Protein 1D8H (pdb70)

Structure (mmCIF, N/CA/C/O backbone):
data_1D8H
#
_entry.id   1D8H
#
_cell.length_a   116.436
_cell.length_b   118.723
_cell.length_c   85.138
_cell.angle_alpha   90.00
_cell.angle_beta   108.06
_cell.angle_gamma   90.00
#
_symmetry.space_group_name_H-M   'C 1 2 1'
#
loop_
_entity.id
_entity.type
_entity.pdbx_description
1 polymer 'mRNA TRIPHOSPHATASE CET1'
2 non-polymer 'MANGANESE (II) ION'
3 non-polymer 'SULFATE ION'
4 water water
#
loop_
_atom_site.group_PDB
_atom_site.id
_atom_site.type_symbol
_atom_site.label_atom_id
_atom_site.label_alt_id
_atom_site.label_comp_id
_atom_site.label_asym_id
_atom_site.label_entity_id
_atom_site.label_seq_id
_atom_site.pdbx_PDB_ins_code
_atom_site.Cartn_x
_atom_site.Cartn_y
_atom_site.Cartn_z
_atom_site.occupancy
_atom_site.B_iso_or_equiv
_atom_site.auth_seq_id
_atom_site.auth_comp_id
_atom_site.auth_asym_id
_atom_site.auth_atom_id
_atom_site.pdbx_PDB_model_num
ATOM 1 N N . HIS A 1 1 ? 30.996 69.619 62.395 1.00 40.51 239 HIS A N 1
ATOM 2 C CA . HIS A 1 1 ? 29.655 68.987 62.648 1.00 42.77 239 HIS A CA 1
ATOM 3 C C . HIS A 1 1 ? 29.726 67.514 63.037 1.00 42.39 239 HIS A C 1
ATOM 4 O O . HIS A 1 1 ? 28.881 66.959 63.789 1.00 42.42 239 HIS A O 1
ATOM 11 N N . MET A 1 2 ? 30.824 66.880 62.660 1.00 42.84 240 MET A N 1
ATOM 12 C CA . MET A 1 2 ? 31.018 65.428 63.032 1.00 46.19 240 MET A CA 1
ATOM 13 C C . MET A 1 2 ? 31.637 65.293 64.386 1.00 44.79 240 MET A C 1
ATOM 14 O O . MET A 1 2 ? 31.434 64.270 65.098 1.00 44.39 240 MET A O 1
ATOM 19 N N . TYR A 1 3 ? 32.479 66.191 64.889 1.00 44.06 241 TYR A N 1
ATOM 20 C CA . TYR A 1 3 ? 32.982 65.870 66.242 1.00 44.47 241 TYR A CA 1
ATOM 21 C C . TYR A 1 3 ? 32.348 66.665 67.310 1.00 40.49 241 TYR A C 1
ATOM 22 O O . TYR A 1 3 ? 32.556 66.299 68.460 1.00 39.82 241 TYR A O 1
ATOM 31 N N . ARG A 1 4 ? 31.716 67.776 67.023 1.00 36.70 242 ARG A N 1
ATOM 32 C CA . ARG A 1 4 ? 31.005 68.577 68.038 1.00 35.53 242 ARG A CA 1
ATOM 33 C C . ARG A 1 4 ? 29.465 68.656 67.954 1.00 33.37 242 ARG A C 1
ATOM 34 O O . ARG A 1 4 ? 28.921 68.383 66.846 1.00 28.31 242 ARG A O 1
ATOM 42 N N . ASN A 1 5 ? 28.760 69.087 69.001 1.00 29.67 243 ASN A N 1
ATOM 43 C CA . ASN A 1 5 ? 27.401 69.396 69.036 1.00 24.94 243 ASN A CA 1
ATOM 44 C C . ASN A 1 5 ? 27.165 70.807 69.616 1.00 28.53 243 ASN A C 1
ATOM 45 O O . ASN A 1 5 ? 27.722 71.110 70.707 1.00 26.96 243 ASN A O 1
ATOM 50 N N . VAL A 1 6 ? 26.324 71.613 69.000 1.00 26.97 244 VAL A N 1
ATOM 51 C CA . VAL A 1 6 ? 26.016 73.020 69.156 1.00 24.05 244 VAL A CA 1
ATOM 52 C C . VAL A 1 6 ? 24.487 73.220 69.158 1.00 28.88 244 VAL A C 1
ATOM 53 O O . VAL A 1 6 ? 23.760 72.623 68.394 1.00 27.90 244 VAL A O 1
ATOM 57 N N . PRO A 1 7 ? 23.905 73.825 70.175 1.00 28.86 245 PRO A N 1
ATOM 58 C CA . PRO A 1 7 ? 22.487 74.024 70.329 1.00 25.61 245 PRO A CA 1
ATOM 59 C C . PRO A 1 7 ? 21.986 74.789 69.082 1.00 26.25 245 PRO A C 1
ATOM 60 O O . PRO A 1 7 ? 22.716 75.515 68.467 1.00 22.09 245 PRO A O 1
ATOM 64 N N . ILE A 1 8 ? 20.745 74.462 68.650 1.00 25.77 246 ILE A N 1
ATOM 65 C CA . ILE A 1 8 ? 20.205 75.220 67.478 1.00 20.37 246 ILE A CA 1
ATOM 66 C C . ILE A 1 8 ? 20.273 76.709 67.497 1.00 17.41 246 ILE A C 1
ATOM 67 O O . ILE A 1 8 ? 20.677 77.271 66.456 1.00 18.86 246 ILE A O 1
ATOM 72 N N . TRP A 1 9 ? 19.887 77.392 68.556 1.00 21.41 247 TRP A N 1
ATOM 73 C CA . TRP A 1 9 ? 19.980 78.840 68.608 1.00 25.03 247 TRP A CA 1
ATOM 74 C C . TRP A 1 9 ? 21.430 79.400 68.547 1.00 27.12 247 TRP A C 1
ATOM 75 O O . TRP A 1 9 ? 21.532 80.605 68.181 1.00 28.88 247 TRP A O 1
ATOM 86 N N . ALA A 1 10 ? 22.452 78.607 68.618 1.00 24.31 248 ALA A N 1
ATOM 87 C CA . ALA A 1 10 ? 23.826 79.075 68.619 1.00 28.00 248 ALA A CA 1
ATOM 88 C C . ALA A 1 10 ? 24.545 78.628 67.361 1.00 26.39 248 ALA A C 1
ATOM 89 O O . ALA A 1 10 ? 25.718 79.012 67.124 1.00 21.06 248 ALA A O 1
ATOM 91 N N . GLN A 1 11 ? 23.860 77.871 66.513 1.00 19.87 249 GLN A N 1
ATOM 92 C CA . GLN A 1 11 ? 24.630 77.324 65.293 1.00 20.60 249 GLN A CA 1
ATOM 93 C C . GLN A 1 11 ? 24.834 78.395 64.310 1.00 25.00 249 GLN A C 1
ATOM 94 O O . GLN A 1 11 ? 23.987 79.303 64.224 1.00 27.24 249 GLN A O 1
ATOM 100 N N . LYS A 1 12 ? 25.948 78.416 63.614 1.00 31.35 250 LYS A N 1
ATOM 101 C CA . LYS A 1 12 ? 26.378 79.414 62.669 1.00 43.28 250 LYS A CA 1
ATOM 102 C C . LYS A 1 12 ? 26.866 78.743 61.392 1.00 47.18 250 LYS A C 1
ATOM 103 O O . LYS A 1 12 ? 26.600 79.343 60.375 1.00 48.48 250 LYS A O 1
ATOM 109 N N . TRP A 1 13 ? 27.579 77.612 61.296 1.00 53.90 251 TRP A N 1
ATOM 110 C CA . TRP A 1 13 ? 27.710 77.208 59.905 1.00 63.38 251 TRP A CA 1
ATOM 111 C C . TRP A 1 13 ? 26.435 76.366 59.564 1.00 65.48 251 TRP A C 1
ATOM 112 O O . TRP A 1 13 ? 26.172 75.409 60.273 1.00 67.32 251 TRP A O 1
ATOM 123 N N . LYS A 1 14 ? 25.967 76.712 58.402 1.00 64.71 252 LYS A N 1
ATOM 124 C CA . LYS A 1 14 ? 24.999 75.968 57.629 1.00 63.76 252 LYS A CA 1
ATOM 125 C C . LYS A 1 14 ? 25.779 75.752 56.332 1.00 57.83 252 LYS A C 1
ATOM 126 O O . LYS A 1 14 ? 25.980 76.603 55.520 1.00 55.83 252 LYS A O 1
ATOM 132 N N . PRO A 1 15 ? 26.495 74.661 56.280 1.00 55.65 253 PRO A N 1
ATOM 133 C CA . PRO A 1 15 ? 27.216 74.368 55.061 1.00 53.10 253 PRO A CA 1
ATOM 134 C C . PRO A 1 15 ? 26.055 74.273 54.040 1.00 48.21 253 PRO A C 1
ATOM 135 O O . PRO A 1 15 ? 24.942 73.938 54.344 1.00 44.30 253 PRO A O 1
ATOM 139 N N . THR A 1 16 ? 26.317 74.644 52.827 1.00 43.26 254 THR A N 1
ATOM 140 C CA . THR A 1 16 ? 25.400 74.746 51.744 1.00 43.42 254 THR A CA 1
ATOM 141 C C . THR A 1 16 ? 24.963 73.404 51.184 1.00 40.62 254 THR A C 1
ATOM 142 O O . THR A 1 16 ? 25.805 72.494 50.999 1.00 37.95 254 THR A O 1
ATOM 146 N N . ILE A 1 17 ? 23.647 73.248 51.069 1.00 37.13 255 ILE A N 1
ATOM 147 C CA . ILE A 1 17 ? 23.148 71.956 50.580 1.00 41.77 255 ILE A CA 1
ATOM 148 C C . ILE A 1 17 ? 22.816 72.193 49.127 1.00 44.96 255 ILE A C 1
ATOM 149 O O . ILE A 1 17 ? 22.034 73.105 48.883 1.00 45.69 255 ILE A O 1
ATOM 154 N N . LYS A 1 18 ? 23.601 71.719 48.201 1.00 50.09 256 LYS A N 1
ATOM 155 C CA . LYS A 1 18 ? 23.467 71.943 46.779 1.00 52.61 256 LYS A CA 1
ATOM 156 C C . LYS A 1 18 ? 22.175 71.510 46.079 1.00 51.56 256 LYS A C 1
ATOM 157 O O . LYS A 1 18 ? 21.742 70.345 46.125 1.00 48.08 256 LYS A O 1
ATOM 163 N N . ALA A 1 19 ? 21.793 72.343 45.118 1.00 51.74 257 ALA A N 1
ATOM 164 C CA . ALA A 1 19 ? 20.613 71.964 44.288 1.00 52.82 257 ALA A CA 1
ATOM 165 C C . ALA A 1 19 ? 20.991 70.964 43.233 1.00 53.30 257 ALA A C 1
ATOM 166 O O . ALA A 1 19 ? 22.158 71.007 42.813 1.00 49.91 257 ALA A O 1
ATOM 168 N N . LEU A 1 20 ? 20.086 70.078 42.777 1.00 58.38 258 LEU A N 1
ATOM 169 C CA . LEU A 1 20 ? 20.491 69.210 41.678 1.00 61.85 258 LEU A CA 1
ATOM 170 C C . LEU A 1 20 ? 20.831 70.084 40.467 1.00 63.08 258 LEU A C 1
ATOM 171 O O . LEU A 1 20 ? 20.291 71.102 40.171 1.00 58.06 258 LEU A O 1
ATOM 176 N N . GLN A 1 21 ? 21.844 69.636 39.788 1.00 70.28 259 GLN A N 1
ATOM 177 C CA . GLN A 1 21 ? 22.423 70.181 38.580 1.00 77.09 259 GLN A CA 1
ATOM 178 C C . GLN A 1 21 ? 21.697 69.522 37.418 1.00 80.97 259 GLN A C 1
ATOM 179 O O . GLN A 1 21 ? 21.120 68.460 37.631 1.00 79.02 259 GLN A O 1
ATOM 185 N N . SER A 1 22 ? 21.585 70.175 36.270 1.00 88.03 260 SER A N 1
ATOM 186 C CA . SER A 1 22 ? 20.926 69.541 35.115 1.00 95.11 260 SER A CA 1
ATOM 187 C C . SER A 1 22 ? 21.854 68.417 34.662 1.00 100.31 260 SER A C 1
ATOM 188 O O . SER A 1 22 ? 22.803 68.638 33.914 1.00 100.67 260 SER A O 1
ATOM 191 N N . ILE A 1 23 ? 21.586 67.232 35.186 1.00 106.00 261 ILE A N 1
ATOM 192 C CA . ILE A 1 23 ? 22.354 66.029 34.950 1.00 110.79 261 ILE A CA 1
ATOM 193 C C . ILE A 1 23 ? 22.176 65.540 33.520 1.00 114.48 261 ILE A C 1
ATOM 194 O O . ILE A 1 23 ? 21.440 66.122 32.717 1.00 116.45 261 ILE A O 1
ATOM 199 N N . ASN A 1 24 ? 22.691 64.354 33.242 1.00 117.39 262 ASN A N 1
ATOM 200 C CA . ASN A 1 24 ? 22.643 63.546 32.045 1.00 119.30 262 ASN A CA 1
ATOM 201 C C . ASN A 1 24 ? 21.288 62.954 31.651 1.00 120.47 262 ASN A C 1
ATOM 202 O O . ASN A 1 24 ? 21.203 61.939 30.924 1.00 121.18 262 ASN A O 1
ATOM 204 N N . VAL A 1 25 ? 20.155 63.524 32.087 1.00 120.83 263 VAL A N 1
ATOM 205 C CA . VAL A 1 25 ? 18.839 62.986 31.770 1.00 120.82 263 VAL A CA 1
ATOM 206 C C . VAL A 1 25 ? 18.183 63.575 30.530 1.00 120.90 263 VAL A C 1
ATOM 207 O O . VAL A 1 25 ? 17.810 64.723 30.540 1.00 121.76 263 VAL A O 1
ATOM 209 N N . LYS A 1 26 ? 18.099 62.767 29.492 1.00 120.61 264 LYS A N 1
ATOM 210 C CA . LYS A 1 26 ? 17.684 63.129 28.147 1.00 120.03 264 LYS A CA 1
ATOM 211 C C . LYS A 1 26 ? 17.869 64.603 27.849 1.00 118.74 264 LYS A C 1
ATOM 212 O O . LYS A 1 26 ? 16.943 65.296 28.292 1.00 119.10 264 LYS A O 1
ATOM 218 N N . ASP A 1 27 ? 18.910 65.077 27.162 1.00 117.03 265 ASP A N 1
ATOM 219 C CA . ASP A 1 27 ? 19.072 66.509 26.858 1.00 114.98 265 ASP A CA 1
ATOM 220 C C . ASP A 1 27 ? 17.629 67.051 26.761 1.00 111.73 265 ASP A C 1
ATOM 221 O O . ASP A 1 27 ? 16.830 66.782 25.859 1.00 112.53 265 ASP A O 1
ATOM 226 N N . LEU A 1 28 ? 17.287 67.696 27.862 1.00 105.49 266 LEU A N 1
ATOM 227 C CA . LEU A 1 28 ? 15.928 68.179 28.055 1.00 98.72 266 LEU A CA 1
ATOM 228 C C . LEU A 1 28 ? 15.452 69.050 26.934 1.00 93.14 266 LEU A C 1
ATOM 229 O O . LEU A 1 28 ? 16.240 69.831 26.407 1.00 94.12 266 LEU A O 1
ATOM 234 N N . LYS A 1 29 ? 14.141 68.975 26.704 1.00 85.32 267 LYS A N 1
ATOM 235 C CA . LYS A 1 29 ? 13.527 69.819 25.692 1.00 76.96 267 LYS A CA 1
ATOM 236 C C . LYS A 1 29 ? 13.504 71.250 26.221 1.00 69.12 267 LYS A C 1
ATOM 237 O O . LYS A 1 29 ? 13.416 72.203 25.447 1.00 70.35 267 LYS A O 1
ATOM 243 N N . ILE A 1 30 ? 13.547 71.422 27.525 1.00 57.05 268 ILE A N 1
ATOM 244 C CA . ILE A 1 30 ? 13.551 72.763 28.109 1.00 47.33 268 ILE A CA 1
ATOM 245 C C . ILE A 1 30 ? 14.559 72.703 29.287 1.00 44.02 268 ILE A C 1
ATOM 246 O O . ILE A 1 30 ? 14.781 71.686 29.975 1.00 40.41 268 ILE A O 1
ATOM 251 N N . ASP A 1 31 ? 15.303 73.788 29.389 1.00 40.84 269 ASP A N 1
ATOM 252 C CA . ASP A 1 31 ? 16.215 74.008 30.455 1.00 39.44 269 ASP A CA 1
ATOM 253 C C . ASP A 1 31 ? 15.305 74.035 31.660 1.00 36.49 269 ASP A C 1
ATOM 254 O O . ASP A 1 31 ? 14.418 74.873 31.668 1.00 35.84 269 ASP A O 1
ATOM 259 N N . PRO A 1 32 ? 15.785 73.482 32.779 1.00 36.67 270 PRO A N 1
ATOM 260 C CA . PRO A 1 32 ? 15.110 73.607 34.035 1.00 34.55 270 PRO A CA 1
ATOM 261 C C . PRO A 1 32 ? 15.134 74.974 34.692 1.00 31.42 270 PRO A C 1
ATOM 262 O O . PRO A 1 32 ? 14.161 75.314 35.461 1.00 31.54 270 PRO A O 1
ATOM 266 N N . SER A 1 33 ? 16.007 75.863 34.463 1.00 27.76 271 SER A N 1
ATOM 267 C CA . SER A 1 33 ? 16.212 77.183 34.927 1.00 30.25 271 SER A CA 1
ATOM 268 C C . SER A 1 33 ? 17.220 77.937 34.043 1.00 29.01 271 SER A C 1
ATOM 269 O O . SER A 1 33 ? 17.861 77.350 33.173 1.00 27.44 271 SER A O 1
ATOM 272 N N . PHE A 1 34 ? 17.329 79.221 34.291 1.00 33.82 272 PHE A N 1
ATOM 273 C CA . PHE A 1 34 ? 18.333 80.041 33.602 1.00 40.34 272 PHE A CA 1
ATOM 274 C C . PHE A 1 34 ? 19.739 79.876 34.213 1.00 43.04 272 PHE A C 1
ATOM 275 O O . PHE A 1 34 ? 20.717 80.363 33.643 1.00 42.91 272 PHE A O 1
ATOM 283 N N . LEU A 1 35 ? 19.857 79.170 35.337 1.00 42.57 273 LEU A N 1
ATOM 284 C CA . LEU A 1 35 ? 21.144 78.790 35.930 1.00 41.60 273 LEU A CA 1
ATOM 285 C C . LEU A 1 35 ? 21.414 77.364 35.514 1.00 42.87 273 LEU A C 1
ATOM 286 O O . LEU A 1 35 ? 22.376 76.772 36.019 1.00 46.13 273 LEU A O 1
ATOM 291 N N . ASN A 1 36 ? 20.497 76.678 34.843 1.00 45.13 274 ASN A N 1
ATOM 292 C CA . ASN A 1 36 ? 20.574 75.234 34.724 1.00 51.19 274 ASN A CA 1
ATOM 293 C C . ASN A 1 36 ? 20.863 74.483 36.041 1.00 51.78 274 ASN A C 1
ATOM 294 O O . ASN A 1 36 ? 21.756 73.628 36.253 1.00 53.29 274 ASN A O 1
ATOM 299 N N . ILE A 1 37 ? 20.099 74.682 37.095 1.00 49.77 275 ILE A N 1
ATOM 300 C CA . ILE A 1 37 ? 20.082 73.954 38.328 1.00 45.41 275 ILE A CA 1
ATOM 301 C C . ILE A 1 37 ? 18.597 73.639 38.644 1.00 41.78 275 ILE A C 1
ATOM 302 O O . ILE A 1 37 ? 17.853 74.569 38.191 1.00 40.77 275 ILE A O 1
ATOM 307 N N . ILE A 1 38 ? 18.265 72.707 39.474 1.00 35.73 276 ILE A N 1
ATOM 308 C CA . ILE A 1 38 ? 16.857 72.646 39.817 1.00 35.63 276 ILE A CA 1
ATOM 309 C C . ILE A 1 38 ? 16.954 73.201 41.230 1.00 29.94 276 ILE A C 1
ATOM 310 O O . ILE A 1 38 ? 17.223 72.337 41.997 1.00 30.88 276 ILE A O 1
ATOM 315 N N . PRO A 1 39 ? 16.349 74.282 41.616 1.00 31.46 277 PRO A N 1
ATOM 316 C CA . PRO A 1 39 ? 16.251 74.647 43.015 1.00 29.23 277 PRO A CA 1
ATOM 317 C C . PRO A 1 39 ? 15.380 73.679 43.838 1.00 31.99 277 PRO A C 1
ATOM 318 O O . PRO A 1 39 ? 14.452 73.109 43.303 1.00 27.74 277 PRO A O 1
ATOM 322 N N . ASP A 1 40 ? 15.766 73.345 45.085 1.00 27.87 278 ASP A N 1
ATOM 323 C CA . ASP A 1 40 ? 15.008 72.515 45.969 1.00 25.00 278 ASP A CA 1
ATOM 324 C C . ASP A 1 40 ? 13.697 73.282 46.223 1.00 24.82 278 ASP A C 1
ATOM 325 O O . ASP A 1 40 ? 13.936 74.515 46.331 1.00 25.67 278 ASP A O 1
ATOM 330 N N . ASP A 1 41 ? 12.553 72.691 46.390 1.00 20.40 279 ASP A N 1
ATOM 331 C CA . ASP A 1 41 ? 11.445 73.515 46.771 1.00 24.68 279 ASP A CA 1
ATOM 332 C C . ASP A 1 41 ? 11.581 73.905 48.265 1.00 24.21 279 ASP A C 1
ATOM 333 O O . ASP A 1 41 ? 12.410 73.281 48.983 1.00 24.44 279 ASP A O 1
ATOM 338 N N . ASP A 1 42 ? 10.800 74.748 48.782 1.00 22.40 280 ASP A N 1
ATOM 339 C CA . ASP A 1 42 ? 11.016 75.326 50.124 1.00 25.10 280 ASP A CA 1
ATOM 340 C C . ASP A 1 42 ? 10.970 74.287 51.176 1.00 22.95 280 ASP A C 1
ATOM 341 O O . ASP A 1 42 ? 11.456 74.435 52.383 1.00 25.26 280 ASP A O 1
ATOM 346 N N . LEU A 1 43 ? 9.796 73.570 51.018 1.00 19.19 281 LEU A N 1
ATOM 347 C CA . LEU A 1 43 ? 9.536 72.572 52.066 1.00 20.39 281 LEU A CA 1
ATOM 348 C C . LEU A 1 43 ? 10.736 71.579 52.135 1.00 19.05 281 LEU A C 1
ATOM 349 O O . LEU A 1 43 ? 11.209 71.187 53.154 1.00 16.30 281 LEU A O 1
ATOM 354 N N . THR A 1 44 ? 11.404 71.116 51.097 1.00 18.90 282 THR A N 1
ATOM 355 C CA . THR A 1 44 ? 12.436 70.220 51.098 1.00 20.01 282 THR A CA 1
ATOM 356 C C . THR A 1 44 ? 13.690 70.893 51.766 1.00 24.56 282 THR A C 1
ATOM 357 O O . THR A 1 44 ? 14.281 70.327 52.725 1.00 20.02 282 THR A O 1
ATOM 361 N N . LYS A 1 45 ? 14.054 72.152 51.449 1.00 21.98 283 LYS A N 1
ATOM 362 C CA . LYS A 1 45 ? 15.102 72.886 52.063 1.00 23.36 283 LYS A CA 1
ATOM 363 C C . LYS A 1 45 ? 14.722 73.027 53.582 1.00 23.30 283 LYS A C 1
ATOM 364 O O . LYS A 1 45 ? 15.759 72.919 54.277 1.00 18.15 283 LYS A O 1
ATOM 370 N N . SER A 1 46 ? 13.505 73.202 54.008 1.00 17.45 284 SER A N 1
ATOM 371 C CA . SER A 1 46 ? 13.078 73.380 55.328 1.00 18.80 284 SER A CA 1
ATOM 372 C C . SER A 1 46 ? 13.452 72.081 56.136 1.00 24.01 284 SER A C 1
ATOM 373 O O . SER A 1 46 ? 14.161 72.103 57.143 1.00 17.68 284 SER A O 1
ATOM 376 N N . VAL A 1 47 ? 13.132 70.940 55.525 1.00 21.56 285 VAL A N 1
ATOM 377 C CA . VAL A 1 47 ? 13.416 69.641 56.095 1.00 20.60 285 VAL A CA 1
ATOM 378 C C . VAL A 1 47 ? 14.977 69.359 56.178 1.00 15.29 285 VAL A C 1
ATOM 379 O O . VAL A 1 47 ? 15.223 68.919 57.268 1.00 15.66 285 VAL A O 1
ATOM 383 N N . GLN A 1 48 ? 15.707 69.646 55.215 1.00 17.42 286 GLN A N 1
ATOM 384 C CA . GLN A 1 48 ? 17.078 69.565 54.948 1.00 23.29 286 GLN A CA 1
ATOM 385 C C . GLN A 1 48 ? 17.880 70.455 56.027 1.00 25.09 286 GLN A C 1
ATOM 386 O O . GLN A 1 48 ? 18.517 69.720 56.787 1.00 22.33 286 GLN A O 1
ATOM 392 N N . ASP A 1 49 ? 17.308 71.530 56.558 1.00 25.49 287 ASP A N 1
ATOM 393 C CA . ASP A 1 49 ? 17.823 72.517 57.464 1.00 25.77 287 ASP A CA 1
ATOM 394 C C . ASP A 1 49 ? 17.436 72.162 58.893 1.00 23.94 287 ASP A C 1
ATOM 395 O O . ASP A 1 49 ? 18.402 72.203 59.748 1.00 21.82 287 ASP A O 1
ATOM 400 N N . TRP A 1 50 ? 16.289 71.613 59.148 1.00 16.71 288 TRP A N 1
ATOM 401 C CA . TRP A 1 50 ? 15.793 71.203 60.374 1.00 19.18 288 TRP A CA 1
ATOM 402 C C . TRP A 1 50 ? 16.482 69.903 60.879 1.00 19.68 288 TRP A C 1
ATOM 403 O O . TRP A 1 50 ? 16.900 69.778 62.081 1.00 18.43 288 TRP A O 1
ATOM 414 N N . VAL A 1 51 ? 16.734 68.989 60.015 1.00 15.23 289 VAL A N 1
ATOM 415 C CA . VAL A 1 51 ? 17.293 67.679 60.257 1.00 18.47 289 VAL A CA 1
ATOM 416 C C . VAL A 1 51 ? 18.827 67.934 60.628 1.00 21.20 289 VAL A C 1
ATOM 417 O O . VAL A 1 51 ? 19.193 67.500 61.624 1.00 18.35 289 VAL A O 1
ATOM 421 N N . TYR A 1 52 ? 19.539 68.617 59.836 1.00 19.40 290 TYR A N 1
ATOM 422 C CA . TYR A 1 52 ? 20.841 69.109 59.997 1.00 25.36 290 TYR A CA 1
ATOM 423 C C . TYR A 1 52 ? 21.004 69.936 61.324 1.00 23.45 290 TYR A C 1
ATOM 424 O O . TYR A 1 52 ? 21.777 69.456 62.100 1.00 19.96 290 TYR A O 1
ATOM 433 N N . ALA A 1 53 ? 20.085 70.790 61.698 1.00 22.76 291 ALA A N 1
ATOM 434 C CA . ALA A 1 53 ? 20.239 71.610 62.828 1.00 21.21 291 ALA A CA 1
ATOM 435 C C . ALA A 1 53 ? 20.192 70.599 63.991 1.00 22.15 291 ALA A C 1
ATOM 436 O O . ALA A 1 53 ? 20.820 70.826 65.031 1.00 18.66 291 ALA A O 1
ATOM 438 N N . THR A 1 54 ? 19.189 69.768 64.063 1.00 18.44 292 THR A N 1
ATOM 439 C CA . THR A 1 54 ? 18.736 68.915 65.077 1.00 15.61 292 THR A CA 1
ATOM 440 C C . THR A 1 54 ? 19.785 67.705 65.311 1.00 15.36 292 THR A C 1
ATOM 441 O O . THR A 1 54 ? 20.063 67.507 66.514 1.00 14.67 292 THR A O 1
ATOM 445 N N . ILE A 1 55 ? 20.371 67.203 64.329 1.00 13.44 293 ILE A N 1
ATOM 446 C CA . ILE A 1 55 ? 21.353 66.137 64.497 1.00 17.28 293 ILE A CA 1
ATOM 447 C C . ILE A 1 55 ? 22.655 66.870 65.192 1.00 21.15 293 ILE A C 1
ATOM 448 O O . ILE A 1 55 ? 23.264 66.293 66.135 1.00 20.18 293 ILE A O 1
ATOM 453 N N . TYR A 1 56 ? 23.054 67.920 64.625 1.00 17.48 294 TYR A N 1
ATOM 454 C CA . TYR A 1 56 ? 24.134 68.825 65.042 1.00 20.66 294 TYR A CA 1
ATOM 455 C C . TYR A 1 56 ? 23.927 69.201 66.498 1.00 23.54 294 TYR A C 1
ATOM 456 O O . TYR A 1 56 ? 24.919 69.429 67.187 1.00 23.59 294 TYR A O 1
ATOM 465 N N . SER A 1 57 ? 22.747 69.334 66.993 1.00 20.35 295 SER A N 1
ATOM 466 C CA . SER A 1 57 ? 22.409 69.652 68.298 1.00 21.88 295 SER A CA 1
ATOM 467 C C . SER A 1 57 ? 22.898 68.425 69.133 1.00 21.86 295 SER A C 1
ATOM 468 O O . SER A 1 57 ? 22.804 68.606 70.354 1.00 20.17 295 SER A O 1
ATOM 471 N N . ILE A 1 58 ? 22.784 67.191 68.619 1.00 17.03 296 ILE A N 1
ATOM 472 C CA . ILE A 1 58 ? 22.774 66.109 69.592 1.00 23.02 296 ILE A CA 1
ATOM 473 C C . ILE A 1 58 ? 24.285 65.722 69.773 1.00 16.99 296 ILE A C 1
ATOM 474 O O . ILE A 1 58 ? 25.062 65.646 68.820 1.00 15.54 296 ILE A O 1
ATOM 479 N N . ALA A 1 59 ? 24.571 65.231 70.930 1.00 22.01 297 ALA A N 1
ATOM 480 C CA . ALA A 1 59 ? 26.092 64.864 71.137 1.00 24.72 297 ALA A CA 1
ATOM 481 C C . ALA A 1 59 ? 26.510 63.811 70.142 1.00 25.90 297 ALA A C 1
ATOM 482 O O . ALA A 1 59 ? 25.780 62.825 70.031 1.00 26.93 297 ALA A O 1
ATOM 484 N N . PRO A 1 60 ? 27.648 63.757 69.484 1.00 25.81 298 PRO A N 1
ATOM 485 C CA . PRO A 1 60 ? 28.073 62.779 68.528 1.00 27.73 298 PRO A CA 1
ATOM 486 C C . PRO A 1 60 ? 27.850 61.389 69.003 1.00 31.18 298 PRO A C 1
ATOM 487 O O . PRO A 1 60 ? 27.722 60.456 68.323 1.00 31.17 298 PRO A O 1
ATOM 491 N N . GLU A 1 61 ? 27.975 61.178 70.338 1.00 32.12 299 GLU A N 1
ATOM 492 C CA . GLU A 1 61 ? 28.110 59.862 70.926 1.00 33.80 299 GLU A CA 1
ATOM 493 C C . GLU A 1 61 ? 26.667 59.413 70.991 1.00 32.83 299 GLU A C 1
ATOM 494 O O . GLU A 1 61 ? 26.557 58.241 71.274 1.00 30.07 299 GLU A O 1
ATOM 500 N N . LEU A 1 62 ? 25.704 60.300 70.787 1.00 31.55 300 LEU A N 1
ATOM 501 C CA . LEU A 1 62 ? 24.300 59.861 70.885 1.00 30.54 300 LEU A CA 1
ATOM 502 C C . LEU A 1 62 ? 23.734 59.634 69.472 1.00 27.46 300 LEU A C 1
ATOM 503 O O . LEU A 1 62 ? 22.743 58.978 69.270 1.00 28.18 300 LEU A O 1
ATOM 508 N N . ARG A 1 63 ? 24.397 60.062 68.400 1.00 26.45 301 ARG A N 1
ATOM 509 C CA . ARG A 1 63 ? 23.676 60.157 67.127 1.00 27.39 301 ARG A CA 1
ATOM 510 C C . ARG A 1 63 ? 23.296 58.789 66.589 1.00 31.30 301 ARG A C 1
ATOM 511 O O . ARG A 1 63 ? 22.361 58.754 65.808 1.00 29.14 301 ARG A O 1
ATOM 519 N N . SER A 1 64 ? 23.941 57.615 67.113 1.00 27.58 302 SER A N 1
ATOM 520 C CA . SER A 1 64 ? 23.635 56.347 66.495 1.00 23.74 302 SER A CA 1
ATOM 521 C C . SER A 1 64 ? 22.377 55.977 67.049 1.00 20.16 302 SER A C 1
ATOM 522 O O . SER A 1 64 ? 22.013 55.012 66.445 1.00 21.02 302 SER A O 1
ATOM 525 N N . PHE A 1 65 ? 21.712 56.461 68.130 1.00 18.13 303 PHE A N 1
ATOM 526 C CA . PHE A 1 65 ? 20.461 56.109 68.547 1.00 21.28 303 PHE A CA 1
ATOM 527 C C . PHE A 1 65 ? 19.212 56.916 67.815 1.00 16.57 303 PHE A C 1
ATOM 528 O O . PHE A 1 65 ? 18.201 56.967 68.514 1.00 24.66 303 PHE A O 1
ATOM 536 N N . ILE A 1 66 ? 19.758 57.531 66.836 1.00 20.09 304 ILE A N 1
ATOM 537 C CA . ILE A 1 66 ? 18.650 58.507 66.269 1.00 22.52 304 ILE A CA 1
ATOM 538 C C . ILE A 1 66 ? 17.649 57.576 65.484 1.00 20.72 304 ILE A C 1
ATOM 539 O O . ILE A 1 66 ? 18.097 56.702 64.830 1.00 19.93 304 ILE A O 1
ATOM 544 N N . GLU A 1 67 ? 16.463 57.947 65.591 1.00 23.59 305 GLU A N 1
ATOM 545 C CA . GLU A 1 67 ? 15.338 57.514 64.709 1.00 25.37 305 GLU A CA 1
ATOM 546 C C . GLU A 1 67 ? 14.538 58.738 63.879 1.00 20.83 305 GLU A C 1
ATOM 547 O O . GLU A 1 67 ? 14.063 59.541 64.543 1.00 21.95 305 GLU A O 1
ATOM 553 N N . LEU A 1 68 ? 14.808 58.937 62.679 1.00 17.87 306 LEU A N 1
ATOM 554 C CA . LEU A 1 68 ? 14.023 59.959 61.934 1.00 21.35 306 LEU A CA 1
ATOM 555 C C . LEU A 1 68 ? 12.782 59.183 61.231 1.00 22.16 306 LEU A C 1
ATOM 556 O O . LEU A 1 68 ? 13.105 58.387 60.377 1.00 20.71 306 LEU A O 1
ATOM 561 N N . GLU A 1 69 ? 11.628 59.487 61.609 1.00 22.03 307 GLU A N 1
ATOM 562 C CA . GLU A 1 69 ? 10.408 58.991 61.155 1.00 23.76 307 GLU A CA 1
ATOM 563 C C . GLU A 1 69 ? 9.308 60.078 60.814 1.00 25.92 307 GLU A C 1
ATOM 564 O O . GLU A 1 69 ? 9.354 61.150 61.338 1.00 22.95 307 GLU A O 1
ATOM 570 N N . MET A 1 70 ? 8.539 59.717 59.785 1.00 24.08 308 MET A N 1
ATOM 571 C CA . MET A 1 70 ? 7.311 60.523 59.366 1.00 23.64 308 MET A CA 1
ATOM 572 C C . MET A 1 70 ? 6.027 59.794 59.660 1.00 21.68 308 MET A C 1
ATOM 573 O O . MET A 1 70 ? 5.963 58.547 59.396 1.00 27.06 308 MET A O 1
ATOM 578 N N . LYS A 1 71 ? 5.094 60.275 60.415 1.00 19.77 309 LYS A N 1
ATOM 579 C CA . LYS A 1 71 ? 3.901 59.690 60.755 1.00 26.73 309 LYS A CA 1
ATOM 580 C C . LYS A 1 71 ? 2.611 60.515 60.392 1.00 28.41 309 LYS A C 1
ATOM 581 O O . LYS A 1 71 ? 2.700 61.771 60.332 1.00 24.26 309 LYS A O 1
ATOM 587 N N . PHE A 1 72 ? 1.570 59.721 59.958 1.00 23.71 310 PHE A N 1
ATOM 588 C CA . PHE A 1 72 ? 0.341 60.411 59.549 1.00 22.32 310 PHE A CA 1
ATOM 589 C C . PHE A 1 72 ? -0.730 60.573 60.513 1.00 19.49 310 PHE A C 1
ATOM 590 O O . PHE A 1 72 ? -1.097 59.777 61.465 1.00 23.53 310 PHE A O 1
ATOM 598 N N . GLY A 1 73 ? -1.383 61.678 60.559 1.00 16.44 311 GLY A N 1
ATOM 599 C CA . GLY A 1 73 ? -2.559 61.977 61.334 1.00 16.92 311 GLY A CA 1
ATOM 600 C C . GLY A 1 73 ? -3.172 63.314 60.942 1.00 17.32 311 GLY A C 1
ATOM 601 O O . GLY A 1 73 ? -2.867 63.957 59.880 1.00 24.05 311 GLY A O 1
ATOM 602 N N . VAL A 1 74 ? -3.830 63.885 61.900 1.00 15.27 312 VAL A N 1
ATOM 603 C CA . VAL A 1 74 ? -4.463 65.204 61.659 1.00 21.14 312 VAL A CA 1
ATOM 604 C C . VAL A 1 74 ? -3.831 66.178 62.605 1.00 18.37 312 VAL A C 1
ATOM 605 O O . VAL A 1 74 ? -3.934 65.972 63.804 1.00 20.16 312 VAL A O 1
ATOM 609 N N . ILE A 1 75 ? -3.337 67.320 62.256 1.00 17.58 313 ILE A N 1
ATOM 610 C CA . ILE A 1 75 ? -2.949 68.383 63.195 1.00 16.99 313 ILE A CA 1
ATOM 611 C C . ILE A 1 75 ? -4.098 69.042 63.855 1.00 22.80 313 ILE A C 1
ATOM 612 O O . ILE A 1 75 ? -4.895 69.758 63.139 1.00 23.00 313 ILE A O 1
ATOM 617 N N . ILE A 1 76 ? -4.291 69.125 65.130 1.00 19.30 314 ILE A N 1
ATOM 618 C CA . ILE A 1 76 ? -5.224 69.780 65.967 1.00 26.15 314 ILE A CA 1
ATOM 619 C C . ILE A 1 76 ? -4.693 70.892 66.839 1.00 28.39 314 ILE A C 1
ATOM 620 O O . ILE A 1 76 ? -3.516 70.873 67.118 1.00 29.22 314 ILE A O 1
ATOM 625 N N . ASP A 1 77 ? -5.329 72.046 67.037 1.00 33.69 315 ASP A N 1
ATOM 626 C CA . ASP A 1 77 ? -4.522 73.070 67.724 1.00 39.21 315 ASP A CA 1
ATOM 627 C C . ASP A 1 77 ? -5.097 73.031 69.124 1.00 42.56 315 ASP A C 1
ATOM 628 O O . ASP A 1 77 ? -6.024 72.254 69.295 1.00 38.42 315 ASP A O 1
ATOM 633 N N . ALA A 1 78 ? -4.575 73.877 69.956 1.00 47.96 316 ALA A N 1
ATOM 634 C CA . ALA A 1 78 ? -5.047 74.096 71.312 1.00 57.03 316 ALA A CA 1
ATOM 635 C C . ALA A 1 78 ? -6.518 74.467 71.383 1.00 61.26 316 ALA A C 1
ATOM 636 O O . ALA A 1 78 ? -7.192 73.998 72.294 1.00 61.63 316 ALA A O 1
ATOM 638 N N . LYS A 1 79 ? -7.094 75.301 70.486 1.00 67.43 317 LYS A N 1
ATOM 639 C CA . LYS A 1 79 ? -8.527 75.610 70.631 1.00 70.81 317 LYS A CA 1
ATOM 640 C C . LYS A 1 79 ? -9.433 75.310 69.424 1.00 69.90 317 LYS A C 1
ATOM 641 O O . LYS A 1 79 ? -9.559 75.828 68.325 1.00 71.21 317 LYS A O 1
ATOM 647 N N . GLY A 1 80 ? -10.041 74.140 69.589 1.00 65.56 318 GLY A N 1
ATOM 648 C CA . GLY A 1 80 ? -10.956 73.374 68.832 1.00 59.29 318 GLY A CA 1
ATOM 649 C C . GLY A 1 80 ? -10.491 71.920 68.863 1.00 55.70 318 GLY A C 1
ATOM 650 O O . GLY A 1 80 ? -9.294 71.612 68.972 1.00 57.37 318 GLY A O 1
ATOM 651 N N . PRO A 1 81 ? -11.437 71.024 68.604 1.00 51.86 319 PRO A N 1
ATOM 652 C CA . PRO A 1 81 ? -11.181 69.586 68.461 1.00 45.73 319 PRO A CA 1
ATOM 653 C C . PRO A 1 81 ? -10.933 69.264 66.987 1.00 41.59 319 PRO A C 1
ATOM 654 O O . PRO A 1 81 ? -10.628 68.149 66.608 1.00 37.40 319 PRO A O 1
ATOM 658 N N . ASP A 1 82 ? -11.047 70.242 66.068 1.00 37.96 320 ASP A N 1
ATOM 659 C CA . ASP A 1 82 ? -10.891 69.773 64.664 1.00 35.54 320 ASP A CA 1
ATOM 660 C C . ASP A 1 82 ? -9.574 70.078 64.008 1.00 31.09 320 ASP A C 1
ATOM 661 O O . ASP A 1 82 ? -8.794 70.864 64.561 1.00 33.06 320 ASP A O 1
ATOM 666 N N . ARG A 1 83 ? -9.254 69.466 62.899 1.00 23.56 321 ARG A N 1
ATOM 667 C CA . ARG A 1 83 ? -8.204 69.772 62.054 1.00 23.03 321 ARG A CA 1
ATOM 668 C C . ARG A 1 83 ? -8.073 71.310 61.935 1.00 26.54 321 ARG A C 1
ATOM 669 O O . ARG A 1 83 ? -8.949 72.132 61.969 1.00 25.77 321 ARG A O 1
ATOM 677 N N . VAL A 1 84 ? -6.840 71.836 62.080 1.00 21.72 322 VAL A N 1
ATOM 678 C CA . VAL A 1 84 ? -6.542 73.222 61.905 1.00 19.81 322 VAL A CA 1
ATOM 679 C C . VAL A 1 84 ? -7.062 73.560 60.460 1.00 15.10 322 VAL A C 1
ATOM 680 O O . VAL A 1 84 ? -6.692 72.804 59.506 1.00 12.39 322 VAL A O 1
ATOM 684 N N . ASN A 1 85 ? -7.039 74.874 60.282 1.00 18.15 323 ASN A N 1
ATOM 685 C CA . ASN A 1 85 ? -7.579 75.358 58.884 1.00 20.48 323 ASN A CA 1
ATOM 686 C C . ASN A 1 85 ? -7.032 76.747 58.697 1.00 21.49 323 ASN A C 1
ATOM 687 O O . ASN A 1 85 ? -7.646 77.780 58.477 1.00 22.50 323 ASN A O 1
ATOM 692 N N . PRO A 1 86 ? -5.682 76.871 58.765 1.00 19.75 324 PRO A N 1
ATOM 693 C CA . PRO A 1 86 ? -5.009 78.160 58.374 1.00 17.28 324 PRO A CA 1
ATOM 694 C C . PRO A 1 86 ? -5.506 78.418 56.959 1.00 21.70 324 PRO A C 1
ATOM 695 O O . PRO A 1 86 ? -5.596 77.505 56.090 1.00 14.86 324 PRO A O 1
ATOM 699 N N . PRO A 1 87 ? -5.237 79.661 56.469 1.00 21.20 325 PRO A N 1
ATOM 700 C CA . PRO A 1 87 ? -5.561 80.134 55.099 1.00 21.23 325 PRO A CA 1
ATOM 701 C C . PRO A 1 87 ? -4.545 79.850 54.044 1.00 16.46 325 PRO A C 1
ATOM 702 O O . PRO A 1 87 ? -3.980 80.696 53.303 1.00 16.23 325 PRO A O 1
ATOM 706 N N . VAL A 1 88 ? -4.074 78.595 53.994 1.00 17.18 326 VAL A N 1
ATOM 707 C CA . VAL A 1 88 ? -3.176 78.115 52.998 1.00 15.78 326 VAL A CA 1
ATOM 708 C C . VAL A 1 88 ? -3.806 76.799 52.332 1.00 18.00 326 VAL A C 1
ATOM 709 O O . VAL A 1 88 ? -4.556 76.116 52.922 1.00 18.32 326 VAL A O 1
ATOM 713 N N . SER A 1 89 ? -3.331 76.517 51.113 1.00 17.69 327 SER A N 1
ATOM 714 C CA . SER A 1 89 ? -3.874 75.505 50.325 1.00 19.81 327 SER A CA 1
ATOM 715 C C . SER A 1 89 ? -2.818 74.671 49.611 1.00 19.27 327 SER A C 1
ATOM 716 O O . SER A 1 89 ? -3.143 73.985 48.668 1.00 16.63 327 SER A O 1
ATOM 719 N N . SER A 1 90 ? -1.507 74.611 50.032 1.00 19.56 328 SER A N 1
ATOM 720 C CA . SER A 1 90 ? -0.557 73.631 49.625 1.00 12.96 328 SER A CA 1
ATOM 721 C C . SER A 1 90 ? 0.389 73.317 50.876 1.00 14.64 328 SER A C 1
ATOM 722 O O . SER A 1 90 ? 0.244 74.006 51.964 1.00 12.13 328 SER A O 1
ATOM 725 N N . GLN A 1 91 ? 0.911 72.119 50.959 1.00 15.49 329 GLN A N 1
ATOM 726 C CA . GLN A 1 91 ? 1.558 71.609 52.192 1.00 20.63 329 GLN A CA 1
ATOM 727 C C . GLN A 1 91 ? 2.752 72.553 52.633 1.00 19.56 329 GLN A C 1
ATOM 728 O O . GLN A 1 91 ? 3.445 73.177 51.865 1.00 19.63 329 GLN A O 1
ATOM 734 N N . CYS A 1 92 ? 2.813 72.736 53.933 1.00 19.04 330 CYS A N 1
ATOM 735 C CA . CYS A 1 92 ? 3.825 73.678 54.444 1.00 17.51 330 CYS A CA 1
ATOM 736 C C . CYS A 1 92 ? 4.246 73.197 55.843 1.00 16.25 330 CYS A C 1
ATOM 737 O O . CYS A 1 92 ? 3.415 72.611 56.544 1.00 15.16 330 CYS A O 1
ATOM 740 N N . VAL A 1 93 ? 5.260 73.881 56.364 1.00 17.83 331 VAL A N 1
ATOM 741 C CA . VAL A 1 93 ? 5.657 73.518 57.757 1.00 15.85 331 VAL A CA 1
ATOM 742 C C . VAL A 1 93 ? 4.650 74.247 58.472 1.00 16.12 331 VAL A C 1
ATOM 743 O O . VAL A 1 93 ? 4.606 75.497 58.190 1.00 19.80 331 VAL A O 1
ATOM 747 N N . PHE A 1 94 ? 4.024 73.846 59.559 1.00 17.38 332 PHE A N 1
ATOM 748 C CA . PHE A 1 94 ? 3.029 74.416 60.362 1.00 14.44 332 PHE A CA 1
ATOM 749 C C . PHE A 1 94 ? 3.571 74.777 61.742 1.00 19.06 332 PHE A C 1
ATOM 750 O O . PHE A 1 94 ? 4.190 73.875 62.331 1.00 19.26 332 PHE A O 1
ATOM 758 N N . THR A 1 95 ? 3.469 75.961 62.263 1.00 19.73 333 THR A N 1
ATOM 759 C CA . THR A 1 95 ? 4.215 76.373 63.455 1.00 29.61 333 THR A CA 1
ATOM 760 C C . THR A 1 95 ? 3.349 77.086 64.403 1.00 32.26 333 THR A C 1
ATOM 761 O O . THR A 1 95 ? 3.320 78.355 64.409 1.00 40.28 333 THR A O 1
ATOM 765 N N . GLU A 1 96 ? 2.365 76.533 65.029 1.00 36.43 334 GLU A N 1
ATOM 766 C CA . GLU A 1 96 ? 1.451 77.329 65.896 1.00 37.26 334 GLU A CA 1
ATOM 767 C C . GLU A 1 96 ? 1.820 76.569 67.153 1.00 37.02 334 GLU A C 1
ATOM 768 O O . GLU A 1 96 ? 1.917 75.361 67.114 1.00 30.91 334 GLU A O 1
ATOM 774 N N . LEU A 1 97 ? 1.997 77.334 68.158 1.00 38.94 335 LEU A N 1
ATOM 775 C CA . LEU A 1 97 ? 2.183 76.892 69.491 1.00 37.89 335 LEU A CA 1
ATOM 776 C C . LEU A 1 97 ? 1.173 75.826 69.856 1.00 36.84 335 LEU A C 1
ATOM 777 O O . LEU A 1 97 ? -0.006 76.179 69.877 1.00 35.52 335 LEU A O 1
ATOM 782 N N . ASP A 1 98 ? 1.507 74.760 70.546 1.00 35.19 336 ASP A N 1
ATOM 783 C CA . ASP A 1 98 ? 0.514 73.803 70.980 1.00 40.84 336 ASP A CA 1
ATOM 784 C C . ASP A 1 98 ? -0.320 73.170 69.865 1.00 37.67 336 ASP A C 1
ATOM 785 O O . ASP A 1 98 ? -1.321 72.586 70.213 1.00 38.22 336 ASP A O 1
ATOM 790 N N . ALA A 1 99 ? -0.028 73.201 68.569 1.00 30.66 337 ALA A N 1
ATOM 791 C CA . ALA A 1 99 ? -0.624 72.403 67.567 1.00 30.45 337 ALA A CA 1
ATOM 792 C C . ALA A 1 99 ? -0.024 70.973 67.847 1.00 30.62 337 ALA A C 1
ATOM 793 O O . ALA A 1 99 ? 1.221 70.881 68.070 1.00 28.26 337 ALA A O 1
ATOM 795 N N . HIS A 1 100 ? -0.853 69.976 67.714 1.00 29.20 338 HIS A N 1
ATOM 796 C CA . HIS A 1 100 ? -0.368 68.589 67.933 1.00 27.21 338 HIS A CA 1
ATOM 797 C C . HIS A 1 100 ? -0.846 67.555 66.930 1.00 29.26 338 HIS A C 1
ATOM 798 O O . HIS A 1 100 ? -1.870 67.922 66.277 1.00 25.56 338 HIS A O 1
ATOM 805 N N . LEU A 1 101 ? -0.165 66.392 66.758 1.00 25.51 339 LEU A N 1
ATOM 806 C CA . LEU A 1 101 ? -0.577 65.424 65.840 1.00 25.38 339 LEU A CA 1
ATOM 807 C C . LEU A 1 101 ? -0.474 64.055 66.597 1.00 30.29 339 LEU A C 1
ATOM 808 O O . LEU A 1 101 ? 0.617 63.543 66.800 1.00 32.24 339 LEU A O 1
ATOM 813 N N . THR A 1 102 ? -1.580 63.349 66.700 1.00 31.60 340 THR A N 1
ATOM 814 C CA . THR A 1 102 ? -1.626 61.970 67.145 1.00 34.49 340 THR A CA 1
ATOM 815 C C . THR A 1 102 ? -1.641 61.002 65.958 1.00 32.66 340 THR A C 1
ATOM 816 O O . THR A 1 102 ? -2.498 61.091 65.139 1.00 35.30 340 THR A O 1
ATOM 820 N N . PRO A 1 103 ? -0.666 60.164 65.795 1.00 33.56 341 PRO A N 1
ATOM 821 C CA . PRO A 1 103 ? -0.522 59.236 64.700 1.00 31.35 341 PRO A CA 1
ATOM 822 C C . PRO A 1 103 ? -1.830 58.389 64.645 1.00 35.34 341 PRO A C 1
ATOM 823 O O . PRO A 1 103 ? -1.964 57.696 65.657 1.00 35.40 341 PRO A O 1
ATOM 827 N N . ASN A 1 104 ? -2.682 58.451 63.699 1.00 30.21 342 ASN A N 1
ATOM 828 C CA . ASN A 1 104 ? -3.944 57.718 63.667 1.00 33.06 342 ASN A CA 1
ATOM 829 C C . ASN A 1 104 ? -4.778 57.943 62.340 1.00 35.97 342 ASN A C 1
ATOM 830 O O . ASN A 1 104 ? -5.067 59.191 62.148 1.00 36.72 342 ASN A O 1
ATOM 835 N N . ILE A 1 105 ? -4.735 57.171 61.290 1.00 32.33 343 ILE A N 1
ATOM 836 C CA . ILE A 1 105 ? -5.645 57.038 60.257 1.00 30.77 343 ILE A CA 1
ATOM 837 C C . ILE A 1 105 ? -6.847 56.060 60.400 1.00 35.10 343 ILE A C 1
ATOM 838 O O . ILE A 1 105 ? -7.076 55.322 61.362 1.00 35.44 343 ILE A O 1
ATOM 843 N N . ASP A 1 106 ? -7.920 56.312 59.643 1.00 33.43 344 ASP A N 1
ATOM 844 C CA . ASP A 1 106 ? -9.151 55.510 59.553 1.00 31.58 344 ASP A CA 1
ATOM 845 C C . ASP A 1 106 ? -8.865 54.022 59.250 1.00 25.31 344 ASP A C 1
ATOM 846 O O . ASP A 1 106 ? -8.092 53.620 58.339 1.00 23.80 344 ASP A O 1
ATOM 851 N N . ALA A 1 107 ? -9.447 53.125 60.016 1.00 29.13 345 ALA A N 1
ATOM 852 C CA . ALA A 1 107 ? -9.184 51.686 59.785 1.00 32.39 345 ALA A CA 1
ATOM 853 C C . ALA A 1 107 ? -9.286 51.183 58.341 1.00 31.76 345 ALA A C 1
ATOM 854 O O . ALA A 1 107 ? -8.622 50.382 57.734 1.00 34.23 345 ALA A O 1
ATOM 856 N N . SER A 1 108 ? -10.337 51.645 57.662 1.00 33.19 346 SER A N 1
ATOM 857 C CA . SER A 1 108 ? -10.635 51.135 56.345 1.00 33.60 346 SER A CA 1
ATOM 858 C C . SER A 1 108 ? -9.649 51.682 55.368 1.00 32.07 346 SER A C 1
ATOM 859 O O . SER A 1 108 ? -9.135 50.861 54.591 1.00 32.15 346 SER A O 1
ATOM 862 N N . LEU A 1 109 ? -9.243 52.976 55.507 1.00 30.08 347 LEU A N 1
ATOM 863 C CA . LEU A 1 109 ? -8.139 53.404 54.614 1.00 30.11 347 LEU A CA 1
ATOM 864 C C . LEU A 1 109 ? -6.852 52.620 54.988 1.00 27.64 347 LEU A C 1
ATOM 865 O O . LEU A 1 109 ? -6.024 52.327 54.152 1.00 26.68 347 LEU A O 1
ATOM 870 N N . PHE A 1 110 ? -6.686 52.386 56.263 1.00 31.43 348 PHE A N 1
ATOM 871 C CA . PHE A 1 110 ? -5.542 51.606 56.791 1.00 34.75 348 PHE A CA 1
ATOM 872 C C . PHE A 1 110 ? -5.515 50.252 56.120 1.00 34.10 348 PHE A C 1
ATOM 873 O O . PHE A 1 110 ? -4.574 50.034 55.441 1.00 30.58 348 PHE A O 1
ATOM 881 N N . LYS A 1 111 ? -6.634 49.484 56.172 1.00 35.29 349 LYS A N 1
ATOM 882 C CA . LYS A 1 111 ? -6.630 48.230 55.421 1.00 34.46 349 LYS A CA 1
ATOM 883 C C . LYS A 1 111 ? -6.438 48.343 53.977 1.00 32.42 349 LYS A C 1
ATOM 884 O O . LYS A 1 111 ? -5.713 47.693 53.224 1.00 25.59 349 LYS A O 1
ATOM 890 N N . GLU A 1 112 ? -6.970 49.497 53.437 1.00 34.69 350 GLU A N 1
ATOM 891 C CA . GLU A 1 112 ? -6.842 49.706 52.003 1.00 35.94 350 GLU A CA 1
ATOM 892 C C . GLU A 1 112 ? -5.381 50.042 51.652 1.00 34.20 350 GLU A C 1
ATOM 893 O O . GLU A 1 112 ? -4.863 49.641 50.606 1.00 32.14 350 GLU A O 1
ATOM 899 N N . LEU A 1 113 ? -4.695 50.886 52.463 1.00 34.23 351 LEU A N 1
ATOM 900 C CA . LEU A 1 113 ? -3.276 51.189 52.071 1.00 30.44 351 LEU A CA 1
ATOM 901 C C . LEU A 1 113 ? -2.382 49.954 52.207 1.00 25.99 351 LEU A C 1
ATOM 902 O O . LEU A 1 113 ? -1.529 49.739 51.330 1.00 23.60 351 LEU A O 1
ATOM 907 N N . SER A 1 114 ? -2.638 49.179 53.248 1.00 28.15 352 SER A N 1
ATOM 908 C CA . SER A 1 114 ? -1.761 47.980 53.437 1.00 35.19 352 SER A CA 1
ATOM 909 C C . SER A 1 114 ? -1.844 47.030 52.235 1.00 35.29 352 SER A C 1
ATOM 910 O O . SER A 1 114 ? -0.941 46.550 51.553 1.00 33.71 352 SER A O 1
ATOM 913 N N . LYS A 1 115 ? -3.082 46.867 51.755 1.00 39.20 353 LYS A N 1
ATOM 914 C CA . LYS A 1 115 ? -3.315 46.034 50.530 1.00 41.40 353 LYS A CA 1
ATOM 915 C C . LYS A 1 115 ? -2.558 46.607 49.392 1.00 38.16 353 LYS A C 1
ATOM 916 O O . LYS A 1 115 ? -1.896 45.930 48.580 1.00 37.25 353 LYS A O 1
ATOM 922 N N . TYR A 1 116 ? -2.675 47.966 49.305 1.00 34.25 354 TYR A N 1
ATOM 923 C CA . TYR A 1 116 ? -1.903 48.532 48.160 1.00 30.22 354 TYR A CA 1
ATOM 924 C C . TYR A 1 116 ? -0.433 48.301 48.338 1.00 29.11 354 TYR A C 1
ATOM 925 O O . TYR A 1 116 ? 0.235 48.184 47.283 1.00 28.98 354 TYR A O 1
ATOM 934 N N . ILE A 1 117 ? 0.131 48.442 49.551 1.00 30.88 355 ILE A N 1
ATOM 935 C CA . ILE A 1 117 ? 1.634 48.297 49.560 1.00 33.29 355 ILE A CA 1
ATOM 936 C C . ILE A 1 117 ? 2.017 46.833 49.282 1.00 30.84 355 ILE A C 1
ATOM 937 O O . ILE A 1 117 ? 2.894 46.534 48.459 1.00 30.15 355 ILE A O 1
ATOM 942 N N . ARG A 1 118 ? 1.253 45.931 49.904 1.00 32.90 356 ARG A N 1
ATOM 943 C CA . ARG A 1 118 ? 1.465 44.479 49.596 1.00 37.59 356 ARG A CA 1
ATOM 944 C C . ARG A 1 118 ? 1.483 44.218 48.117 1.00 38.22 356 ARG A C 1
ATOM 945 O O . ARG A 1 118 ? 2.381 43.658 47.467 1.00 38.64 356 ARG A O 1
ATOM 953 N N . GLY A 1 119 ? 0.427 44.822 47.491 1.00 40.88 357 GLY A N 1
ATOM 954 C CA . GLY A 1 119 ? 0.340 44.724 46.072 1.00 39.58 357 GLY A CA 1
ATOM 955 C C . GLY A 1 119 ? 1.556 45.151 45.362 1.00 40.78 357 GLY A C 1
ATOM 956 O O . GLY A 1 119 ? 1.983 44.433 44.467 1.00 41.68 357 GLY A O 1
ATOM 957 N N . ILE A 1 120 ? 2.075 46.327 45.609 1.00 43.12 358 ILE A N 1
ATOM 958 C CA . ILE A 1 120 ? 3.303 46.807 45.000 1.00 44.30 358 ILE A CA 1
ATOM 959 C C . ILE A 1 120 ? 4.493 45.857 45.271 1.00 47.15 358 ILE A C 1
ATOM 960 O O . ILE A 1 120 ? 5.285 45.535 44.366 1.00 47.24 358 ILE A O 1
ATOM 965 N N . SER A 1 121 ? 4.672 45.403 46.502 1.00 49.69 359 SER A N 1
ATOM 966 C CA . SER A 1 121 ? 5.767 44.474 46.831 1.00 52.76 359 SER A CA 1
ATOM 967 C C . SER A 1 121 ? 5.655 43.187 45.999 1.00 58.28 359 SER A C 1
ATOM 968 O O . SER A 1 121 ? 6.617 42.729 45.355 1.00 57.92 359 SER A O 1
ATOM 971 N N . GLU A 1 122 ? 4.400 42.711 45.906 1.00 63.60 360 GLU A N 1
ATOM 972 C CA . GLU A 1 122 ? 4.078 41.542 45.102 1.00 67.47 360 GLU A CA 1
ATOM 973 C C . GLU A 1 122 ? 4.158 41.774 43.612 1.00 68.60 360 GLU A C 1
ATOM 974 O O . GLU A 1 122 ? 3.871 40.845 42.857 1.00 70.95 360 GLU A O 1
ATOM 980 N N . VAL A 1 123 ? 4.527 42.904 43.047 1.00 69.42 361 VAL A N 1
ATOM 981 C CA . VAL A 1 123 ? 4.584 42.990 41.590 1.00 70.57 361 VAL A CA 1
ATOM 982 C C . VAL A 1 123 ? 5.859 42.283 41.148 1.00 71.37 361 VAL A C 1
ATOM 983 O O . VAL A 1 123 ? 6.933 42.590 41.650 1.00 69.73 361 VAL A O 1
ATOM 987 N N . THR A 1 124 ? 5.762 41.558 40.042 1.00 73.73 362 THR A N 1
ATOM 988 C CA . THR A 1 124 ? 6.977 40.882 39.573 1.00 75.99 362 THR A CA 1
ATOM 989 C C . THR A 1 124 ? 8.087 41.856 39.296 1.00 77.69 362 THR A C 1
ATOM 990 O O . THR A 1 124 ? 9.209 41.630 39.765 1.00 77.03 362 THR A O 1
ATOM 994 N N . GLU A 1 125 ? 7.866 43.013 38.751 1.00 80.39 363 GLU A N 1
ATOM 995 C CA . GLU A 1 125 ? 8.868 44.054 38.588 1.00 83.05 363 GLU A CA 1
ATOM 996 C C . GLU A 1 125 ? 9.623 44.475 39.846 1.00 81.80 363 GLU A C 1
ATOM 997 O O . GLU A 1 125 ? 10.742 44.995 39.755 1.00 79.95 363 GLU A O 1
ATOM 1003 N N . ASN A 1 126 ? 9.029 44.355 41.021 1.00 81.92 364 ASN A N 1
ATOM 1004 C CA . ASN A 1 126 ? 9.592 44.728 42.304 1.00 81.91 364 ASN A CA 1
ATOM 1005 C C . ASN A 1 126 ? 9.754 43.510 43.208 1.00 81.70 364 ASN A C 1
ATOM 1006 O O . ASN A 1 126 ? 9.718 43.707 44.431 1.00 81.36 364 ASN A O 1
ATOM 1011 N N . THR A 1 127 ? 9.909 42.292 42.656 1.00 81.39 365 THR A N 1
ATOM 1012 C CA . THR A 1 127 ? 10.067 41.147 43.575 1.00 79.91 365 THR A CA 1
ATOM 1013 C C . THR A 1 127 ? 11.354 41.277 44.370 1.00 78.19 365 THR A C 1
ATOM 1014 O O . THR A 1 127 ? 11.281 40.947 45.561 1.00 77.55 365 THR A O 1
ATOM 1018 N N . GLY A 1 128 ? 12.457 41.795 43.872 1.00 76.86 366 GLY A N 1
ATOM 1019 C CA . GLY A 1 128 ? 13.576 41.920 44.832 1.00 78.13 366 GLY A CA 1
ATOM 1020 C C . GLY A 1 128 ? 13.744 43.249 45.583 1.00 76.63 366 GLY A C 1
ATOM 1021 O O . GLY A 1 128 ? 14.881 43.522 46.005 1.00 76.75 366 GLY A O 1
ATOM 1022 N N . LYS A 1 129 ? 12.757 44.118 45.712 1.00 73.00 367 LYS A N 1
ATOM 1023 C CA . LYS A 1 129 ? 12.895 45.501 46.133 1.00 67.51 367 LYS A CA 1
ATOM 1024 C C . LYS A 1 129 ? 12.416 45.797 47.542 1.00 63.80 367 LYS A C 1
ATOM 1025 O O . LYS A 1 129 ? 13.057 46.674 48.112 1.00 62.18 367 LYS A O 1
ATOM 1031 N N . PHE A 1 130 ? 11.445 45.107 48.093 1.00 59.58 368 PHE A N 1
ATOM 1032 C CA . PHE A 1 130 ? 11.041 45.272 49.451 1.00 58.27 368 PHE A CA 1
ATOM 1033 C C . PHE A 1 130 ? 11.436 44.051 50.302 1.00 58.75 368 PHE A C 1
ATOM 1034 O O . PHE A 1 130 ? 11.691 42.990 49.794 1.00 60.62 368 PHE A O 1
ATOM 1042 N N . SER A 1 131 ? 11.437 44.144 51.604 1.00 55.92 369 SER A N 1
ATOM 1043 C CA . SER A 1 131 ? 11.679 43.057 52.498 1.00 53.60 369 SER A CA 1
ATOM 1044 C C . SER A 1 131 ? 10.617 43.210 53.549 1.00 51.98 369 SER A C 1
ATOM 1045 O O . SER A 1 131 ? 10.518 44.328 54.038 1.00 50.67 369 SER A O 1
ATOM 1048 N N . ILE A 1 132 ? 9.849 42.177 53.833 1.00 46.63 370 ILE A N 1
ATOM 1049 C CA . ILE A 1 132 ? 8.739 42.333 54.723 1.00 46.23 370 ILE A CA 1
ATOM 1050 C C . ILE A 1 132 ? 8.895 41.648 56.028 1.00 46.65 370 ILE A C 1
ATOM 1051 O O . ILE A 1 132 ? 9.176 40.456 56.109 1.00 50.71 370 ILE A O 1
ATOM 1056 N N . ILE A 1 133 ? 8.600 42.246 57.127 1.00 46.90 371 ILE A N 1
ATOM 1057 C CA . ILE A 1 133 ? 8.819 41.617 58.417 1.00 46.95 371 ILE A CA 1
ATOM 1058 C C . ILE A 1 133 ? 7.476 41.759 59.072 1.00 47.46 371 ILE A C 1
ATOM 1059 O O . ILE A 1 133 ? 7.012 42.892 58.938 1.00 48.42 371 ILE A O 1
ATOM 1064 N N . GLU A 1 134 ? 6.913 40.733 59.663 1.00 47.36 372 GLU A N 1
ATOM 1065 C CA . GLU A 1 134 ? 5.646 40.924 60.376 1.00 50.76 372 GLU A CA 1
ATOM 1066 C C . GLU A 1 134 ? 6.087 40.827 61.799 1.00 50.67 372 GLU A C 1
ATOM 1067 O O . GLU A 1 134 ? 7.170 40.236 61.970 1.00 53.83 372 GLU A O 1
ATOM 1073 N N . SER A 1 135 ? 5.455 41.301 62.821 1.00 50.99 373 SER A N 1
ATOM 1074 C CA . SER A 1 135 ? 6.079 41.320 64.145 1.00 48.17 373 SER A CA 1
ATOM 1075 C C . SER A 1 135 ? 4.972 41.686 65.037 1.00 48.89 373 SER A C 1
ATOM 1076 O O . SER A 1 135 ? 4.069 42.375 64.511 1.00 50.74 373 SER A O 1
ATOM 1079 N N . GLN A 1 136 ? 4.821 41.147 66.199 1.00 46.89 374 GLN A N 1
ATOM 1080 C CA . GLN A 1 136 ? 3.754 41.480 67.119 1.00 48.93 374 GLN A CA 1
ATOM 1081 C C . GLN A 1 136 ? 4.443 41.627 68.464 1.00 50.97 374 GLN A C 1
ATOM 1082 O O . GLN A 1 136 ? 5.256 40.742 68.728 1.00 51.92 374 GLN A O 1
ATOM 1088 N N . THR A 1 137 ? 4.396 42.763 69.134 1.00 52.98 375 THR A N 1
ATOM 1089 C CA . THR A 1 137 ? 5.158 43.046 70.334 1.00 54.10 375 THR A CA 1
ATOM 1090 C C . THR A 1 137 ? 4.309 43.702 71.382 1.00 55.59 375 THR A C 1
ATOM 1091 O O . THR A 1 137 ? 3.357 44.347 70.995 1.00 53.76 375 THR A O 1
ATOM 1095 N N . ARG A 1 138 ? 4.622 43.516 72.648 1.00 58.28 376 ARG A N 1
ATOM 1096 C CA . ARG A 1 138 ? 3.892 44.236 73.709 1.00 63.04 376 ARG A CA 1
ATOM 1097 C C . ARG A 1 138 ? 4.895 45.243 74.273 1.00 63.05 376 ARG A C 1
ATOM 1098 O O . ARG A 1 138 ? 6.018 44.791 74.526 1.00 62.49 376 ARG A O 1
ATOM 1106 N N . ASP A 1 139 ? 4.544 46.521 74.366 1.00 60.83 377 ASP A N 1
ATOM 1107 C CA . ASP A 1 139 ? 5.588 47.492 74.821 1.00 57.79 377 ASP A CA 1
ATOM 1108 C C . ASP A 1 139 ? 5.176 47.948 76.187 1.00 59.04 377 ASP A C 1
ATOM 1109 O O . ASP A 1 139 ? 4.126 48.535 76.367 1.00 57.74 377 ASP A O 1
ATOM 1114 N N . SER A 1 140 ? 5.990 47.541 77.166 1.00 61.15 378 SER A N 1
ATOM 1115 C CA . SER A 1 140 ? 5.657 47.920 78.562 1.00 64.73 378 SER A CA 1
ATOM 1116 C C . SER A 1 140 ? 6.613 48.992 79.074 1.00 66.27 378 SER A C 1
ATOM 1117 O O . SER A 1 140 ? 7.810 48.878 78.890 1.00 65.62 378 SER A O 1
ATOM 1120 N N . VAL A 1 141 ? 6.047 50.042 79.616 1.00 68.80 379 VAL A N 1
ATOM 1121 C CA . VAL A 1 141 ? 6.710 51.202 80.104 1.00 73.43 379 VAL A CA 1
ATOM 1122 C C . VAL A 1 141 ? 6.758 51.303 81.629 1.00 77.67 379 VAL A C 1
ATOM 1123 O O . VAL A 1 141 ? 5.790 51.622 82.315 1.00 78.75 379 VAL A O 1
ATOM 1127 N N . TYR A 1 142 ? 7.999 51.294 82.107 1.00 81.65 380 TYR A N 1
ATOM 1128 C CA . TYR A 1 142 ? 8.284 51.439 83.519 1.00 85.37 380 TYR A CA 1
ATOM 1129 C C . TYR A 1 142 ? 8.923 52.783 83.850 1.00 89.61 380 TYR A C 1
ATOM 1130 O O . TYR A 1 142 ? 9.935 53.149 83.269 1.00 89.50 380 TYR A O 1
ATOM 1139 N N . ARG A 1 143 ? 8.321 53.446 84.812 1.00 94.97 381 ARG A N 1
ATOM 1140 C CA . ARG A 1 143 ? 8.823 54.724 85.290 1.00 101.13 381 ARG A CA 1
ATOM 1141 C C . ARG A 1 143 ? 9.812 54.419 86.415 1.00 104.37 381 ARG A C 1
ATOM 1142 O O . ARG A 1 143 ? 9.542 53.492 87.185 1.00 105.22 381 ARG A O 1
ATOM 1150 N N . VAL A 1 144 ? 10.932 55.121 86.505 1.00 106.97 382 VAL A N 1
ATOM 1151 C CA . VAL A 1 144 ? 11.968 54.785 87.475 1.00 109.61 382 VAL A CA 1
ATOM 1152 C C . VAL A 1 144 ? 12.050 55.566 88.770 1.00 111.44 382 VAL A C 1
ATOM 1153 O O . VAL A 1 144 ? 11.917 54.921 89.837 1.00 111.71 382 VAL A O 1
ATOM 1157 N N . GLY A 1 145 ? 12.267 56.878 88.759 1.00 112.46 383 GLY A N 1
ATOM 1158 C CA . GLY A 1 145 ? 12.265 57.691 89.983 1.00 113.18 383 GLY A CA 1
ATOM 1159 C C . GLY A 1 145 ? 10.840 58.011 90.455 1.00 113.40 383 GLY A C 1
ATOM 1160 O O . GLY A 1 145 ? 10.432 59.149 90.670 1.00 113.61 383 GLY A O 1
ATOM 1161 N N . PRO A 1 151 ? 11.787 61.368 87.117 1.00 78.74 389 PRO A N 1
ATOM 1162 C CA . PRO A 1 151 ? 11.730 59.990 86.579 1.00 78.48 389 PRO A CA 1
ATOM 1163 C C . PRO A 1 151 ? 11.762 59.947 85.073 1.00 78.06 389 PRO A C 1
ATOM 1164 O O . PRO A 1 151 ? 11.365 60.848 84.344 1.00 78.80 389 PRO A O 1
ATOM 1168 N N . ARG A 1 152 ? 12.273 58.866 84.571 1.00 77.36 390 ARG A N 1
ATOM 1169 C CA . ARG A 1 152 ? 12.459 58.466 83.209 1.00 76.79 390 ARG A CA 1
ATOM 1170 C C . ARG A 1 152 ? 11.709 57.103 82.971 1.00 75.53 390 ARG A C 1
ATOM 1171 O O . ARG A 1 152 ? 11.322 56.380 83.876 1.00 75.56 390 ARG A O 1
ATOM 1179 N N . PHE A 1 153 ? 11.385 56.915 81.697 1.00 73.51 391 PHE A N 1
ATOM 1180 C CA . PHE A 1 153 ? 10.566 55.810 81.272 1.00 69.34 391 PHE A CA 1
ATOM 1181 C C . PHE A 1 153 ? 11.370 54.839 80.429 1.00 65.02 391 PHE A C 1
ATOM 1182 O O . PHE A 1 153 ? 11.907 55.277 79.433 1.00 61.43 391 PHE A O 1
ATOM 1190 N N . LEU A 1 154 ? 11.434 53.588 80.897 1.00 61.16 392 LEU A N 1
ATOM 1191 C CA . LEU A 1 154 ? 12.182 52.603 80.101 1.00 59.72 392 LEU A CA 1
ATOM 1192 C C . LEU A 1 154 ? 11.115 51.791 79.346 1.00 56.45 392 LEU A C 1
ATOM 1193 O O . LEU A 1 154 ? 10.122 51.382 79.922 1.00 56.95 392 LEU A O 1
ATOM 1198 N N . ARG A 1 155 ? 11.278 51.694 78.047 1.00 51.28 393 ARG A N 1
ATOM 1199 C CA . ARG A 1 155 ? 10.354 50.937 77.212 1.00 47.95 393 ARG A CA 1
ATOM 1200 C C . ARG A 1 155 ? 10.895 49.515 77.030 1.00 46.24 393 ARG A C 1
ATOM 1201 O O . ARG A 1 155 ? 11.919 49.324 76.380 1.00 43.56 393 ARG A O 1
ATOM 1209 N N . MET A 1 156 ? 10.103 48.566 77.568 1.00 46.62 394 MET A N 1
ATOM 1210 C CA . MET A 1 156 ? 10.529 47.158 77.334 1.00 48.97 394 MET A CA 1
ATOM 1211 C C . MET A 1 156 ? 9.701 46.500 76.209 1.00 49.24 394 MET A C 1
ATOM 1212 O O . MET A 1 156 ? 8.482 46.457 76.268 1.00 47.62 394 MET A O 1
ATOM 1217 N N . SER A 1 157 ? 10.342 45.940 75.216 1.00 47.80 395 SER A N 1
ATOM 1218 C CA . SER A 1 157 ? 9.559 45.346 74.169 1.00 50.24 395 SER A CA 1
ATOM 1219 C C . SER A 1 157 ? 9.695 43.827 74.197 1.00 54.26 395 SER A C 1
ATOM 1220 O O . SER A 1 157 ? 10.764 43.257 73.935 1.00 53.79 395 SER A O 1
ATOM 1223 N N . THR A 1 158 ? 8.561 43.161 74.519 1.00 54.44 396 THR A N 1
ATOM 1224 C CA . THR A 1 158 ? 8.515 41.705 74.487 1.00 53.81 396 THR A CA 1
ATOM 1225 C C . THR A 1 158 ? 7.873 41.093 73.236 1.00 54.35 396 THR A C 1
ATOM 1226 O O . THR A 1 158 ? 6.624 41.286 73.252 1.00 54.87 396 THR A O 1
ATOM 1230 N N . ASP A 1 159 ? 8.449 40.263 72.346 1.00 53.16 397 ASP A N 1
ATOM 1231 C CA . ASP A 1 159 ? 7.501 39.758 71.374 1.00 57.83 397 ASP A CA 1
ATOM 1232 C C . ASP A 1 159 ? 6.663 38.526 71.799 1.00 59.51 397 ASP A C 1
ATOM 1233 O O . ASP A 1 159 ? 6.850 37.801 72.760 1.00 54.95 397 ASP A O 1
ATOM 1238 N N . ILE A 1 160 ? 5.512 38.501 71.072 1.00 60.91 398 ILE A N 1
ATOM 1239 C CA . ILE A 1 160 ? 4.445 37.592 71.430 1.00 63.00 398 ILE A CA 1
ATOM 1240 C C . ILE A 1 160 ? 4.634 36.180 70.965 1.00 63.60 398 ILE A C 1
ATOM 1241 O O . ILE A 1 160 ? 4.418 35.255 71.716 1.00 61.47 398 ILE A O 1
ATOM 1246 N N . LYS A 1 161 ? 5.215 35.967 69.832 1.00 67.38 399 LYS A N 1
ATOM 1247 C CA . LYS A 1 161 ? 5.462 34.681 69.223 1.00 72.84 399 LYS A CA 1
ATOM 1248 C C . LYS A 1 161 ? 6.588 33.924 69.876 1.00 76.98 399 LYS A C 1
ATOM 1249 O O . LYS A 1 161 ? 6.961 32.837 69.404 1.00 79.74 399 LYS A O 1
ATOM 1255 N N . THR A 1 162 ? 7.312 34.369 70.889 1.00 76.98 400 THR A N 1
ATOM 1256 C CA . THR A 1 162 ? 8.459 33.776 71.549 1.00 74.90 400 THR A CA 1
ATOM 1257 C C . THR A 1 162 ? 8.716 34.638 72.774 1.00 75.08 400 THR A C 1
ATOM 1258 O O . THR A 1 162 ? 9.567 35.529 72.582 1.00 74.68 400 THR A O 1
ATOM 1262 N N . GLY A 1 163 ? 8.130 34.679 73.936 1.00 74.94 401 GLY A N 1
ATOM 1263 C CA . GLY A 1 163 ? 8.387 35.611 74.998 1.00 76.20 401 GLY A CA 1
ATOM 1264 C C . GLY A 1 163 ? 9.648 36.387 75.246 1.00 76.21 401 GLY A C 1
ATOM 1265 O O . GLY A 1 163 ? 9.860 37.051 76.273 1.00 74.60 401 GLY A O 1
ATOM 1266 N N . ARG A 1 164 ? 10.639 36.370 74.408 1.00 78.06 402 ARG A N 1
ATOM 1267 C CA . ARG A 1 164 ? 11.891 37.014 74.311 1.00 80.81 402 ARG A CA 1
ATOM 1268 C C . ARG A 1 164 ? 11.737 38.505 74.633 1.00 80.73 402 ARG A C 1
ATOM 1269 O O . ARG A 1 164 ? 10.794 39.103 74.109 1.00 80.50 402 ARG A O 1
ATOM 1277 N N . VAL A 1 165 ? 12.763 39.116 75.234 1.00 79.38 403 VAL A N 1
ATOM 1278 C CA . VAL A 1 165 ? 12.592 40.519 75.622 1.00 77.45 403 VAL A CA 1
ATOM 1279 C C . VAL A 1 165 ? 13.387 41.430 74.756 1.00 77.46 403 VAL A C 1
ATOM 1280 O O . VAL A 1 165 ? 13.841 42.483 75.209 1.00 81.10 403 VAL A O 1
ATOM 1284 N N . GLY A 1 166 ? 13.389 41.305 73.442 1.00 74.64 404 GLY A N 1
ATOM 1285 C CA . GLY A 1 166 ? 14.036 42.085 72.453 1.00 70.98 404 GLY A CA 1
ATOM 1286 C C . GLY A 1 166 ? 14.453 43.519 72.364 1.00 67.56 404 GLY A C 1
ATOM 1287 O O . GLY A 1 166 ? 15.232 43.846 71.443 1.00 68.21 404 GLY A O 1
ATOM 1288 N N . GLN A 1 167 ? 14.023 44.492 73.149 1.00 63.32 405 GLN A N 1
ATOM 1289 C CA . GLN A 1 167 ? 14.464 45.876 73.035 1.00 58.44 405 GLN A CA 1
ATOM 1290 C C . GLN A 1 167 ? 14.273 46.570 74.378 1.00 54.69 405 GLN A C 1
ATOM 1291 O O . GLN A 1 167 ? 13.133 46.409 74.835 1.00 53.67 405 GLN A O 1
ATOM 1297 N N . PHE A 1 168 ? 15.337 47.191 74.944 1.00 46.91 406 PHE A N 1
ATOM 1298 C CA . PHE A 1 168 ? 14.978 47.814 76.255 1.00 44.55 406 PHE A CA 1
ATOM 1299 C C . PHE A 1 168 ? 15.601 49.222 76.243 1.00 44.09 406 PHE A C 1
ATOM 1300 O O . PHE A 1 168 ? 16.838 49.374 76.218 1.00 44.80 406 PHE A O 1
ATOM 1308 N N . ILE A 1 169 ? 14.794 50.252 76.033 1.00 39.05 407 ILE A N 1
ATOM 1309 C CA . ILE A 1 169 ? 15.247 51.560 75.823 1.00 33.39 407 ILE A CA 1
ATOM 1310 C C . ILE A 1 169 ? 14.497 52.610 76.579 1.00 33.75 407 ILE A C 1
ATOM 1311 O O . ILE A 1 169 ? 13.448 52.507 77.143 1.00 33.09 407 ILE A O 1
ATOM 1316 N N . GLU A 1 170 ? 15.183 53.789 76.595 1.00 35.77 408 GLU A N 1
ATOM 1317 C CA . GLU A 1 170 ? 14.586 55.034 77.091 1.00 37.88 408 GLU A CA 1
ATOM 1318 C C . GLU A 1 170 ? 14.399 55.865 75.776 1.00 39.75 408 GLU A C 1
ATOM 1319 O O . GLU A 1 170 ? 15.421 56.191 75.140 1.00 36.87 408 GLU A O 1
ATOM 1325 N N . LYS A 1 171 ? 13.129 56.041 75.368 1.00 37.59 409 LYS A N 1
ATOM 1326 C CA . LYS A 1 171 ? 12.940 56.669 74.088 1.00 39.36 409 LYS A CA 1
ATOM 1327 C C . LYS A 1 171 ? 12.918 58.239 74.280 1.00 37.30 409 LYS A C 1
ATOM 1328 O O . LYS A 1 171 ? 12.100 58.611 75.132 1.00 37.81 409 LYS A O 1
ATOM 1334 N N . ARG A 1 172 ? 13.737 58.989 73.537 1.00 34.43 410 ARG A N 1
ATOM 1335 C CA . ARG A 1 172 ? 13.539 60.428 73.886 1.00 35.60 410 ARG A CA 1
ATOM 1336 C C . ARG A 1 172 ? 13.105 61.151 72.599 1.00 32.61 410 ARG A C 1
ATOM 1337 O O . ARG A 1 172 ? 13.668 60.887 71.567 1.00 33.34 410 ARG A O 1
ATOM 1345 N N . HIS A 1 173 ? 12.101 61.965 72.674 1.00 32.27 411 HIS A N 1
ATOM 1346 C CA . HIS A 1 173 ? 11.670 62.824 71.592 1.00 33.34 411 HIS A CA 1
ATOM 1347 C C . HIS A 1 173 ? 12.497 64.131 71.606 1.00 28.34 411 HIS A C 1
ATOM 1348 O O . HIS A 1 173 ? 12.358 64.937 72.481 1.00 29.64 411 HIS A O 1
ATOM 1355 N N . VAL A 1 174 ? 13.411 64.313 70.722 1.00 25.52 412 VAL A N 1
ATOM 1356 C CA . VAL A 1 174 ? 14.311 65.445 70.634 1.00 20.10 412 VAL A CA 1
ATOM 1357 C C . VAL A 1 174 ? 13.517 66.639 69.937 1.00 24.00 412 VAL A C 1
ATOM 1358 O O . VAL A 1 174 ? 13.331 67.719 70.475 1.00 19.66 412 VAL A O 1
ATOM 1362 N N . ALA A 1 175 ? 12.959 66.325 68.731 1.00 19.61 413 ALA A N 1
ATOM 1363 C CA . ALA A 1 175 ? 12.320 67.453 68.061 1.00 18.30 413 ALA A CA 1
ATOM 1364 C C . ALA A 1 175 ? 11.198 66.877 67.112 1.00 19.43 413 ALA A C 1
ATOM 1365 O O . ALA A 1 175 ? 11.192 65.674 66.810 1.00 18.49 413 ALA A O 1
ATOM 1367 N N . GLN A 1 176 ? 10.351 67.792 66.651 1.00 21.40 414 GLN A N 1
ATOM 1368 C CA . GLN A 1 176 ? 9.297 67.411 65.675 1.00 23.49 414 GLN A CA 1
ATOM 1369 C C . GLN A 1 176 ? 8.900 68.551 64.783 1.00 22.01 414 GLN A C 1
ATOM 1370 O O . GLN A 1 176 ? 9.223 69.723 65.139 1.00 19.35 414 GLN A O 1
ATOM 1376 N N . LEU A 1 177 ? 8.676 68.226 63.505 1.00 21.82 415 LEU A N 1
ATOM 1377 C CA . LEU A 1 177 ? 8.088 69.282 62.590 1.00 19.97 415 LEU A CA 1
ATOM 1378 C C . LEU A 1 177 ? 6.688 68.984 62.021 1.00 16.21 415 LEU A C 1
ATOM 1379 O O . LEU A 1 177 ? 6.551 67.737 61.842 1.00 20.91 415 LEU A O 1
ATOM 1384 N N . LEU A 1 178 ? 5.599 69.667 62.247 1.00 17.61 416 LEU A N 1
ATOM 1385 C CA . LEU A 1 178 ? 4.236 69.393 61.635 1.00 16.13 416 LEU A CA 1
ATOM 1386 C C . LEU A 1 178 ? 4.123 69.878 60.233 1.00 17.76 416 LEU A C 1
ATOM 1387 O O . LEU A 1 178 ? 4.612 71.074 60.056 1.00 21.98 416 LEU A O 1
ATOM 1392 N N . LEU A 1 179 ? 3.809 68.974 59.263 1.00 14.08 417 LEU A N 1
ATOM 1393 C CA . LEU A 1 179 ? 3.609 69.518 57.874 1.00 20.42 417 LEU A CA 1
ATOM 1394 C C . LEU A 1 179 ? 2.065 69.514 57.555 1.00 17.80 417 LEU A C 1
ATOM 1395 O O . LEU A 1 179 ? 1.506 68.401 57.554 1.00 15.15 417 LEU A O 1
ATOM 1400 N N . TYR A 1 180 ? 1.357 70.554 57.735 1.00 17.16 418 TYR A N 1
ATOM 1401 C CA . TYR A 1 180 ? -0.050 70.894 57.443 1.00 15.72 418 TYR A CA 1
ATOM 1402 C C . TYR A 1 180 ? -0.204 70.624 55.937 1.00 13.95 418 TYR A C 1
ATOM 1403 O O . TYR A 1 180 ? 0.616 71.133 55.188 1.00 13.22 418 TYR A O 1
ATOM 1412 N N . SER A 1 181 ? -1.043 69.694 55.567 1.00 12.65 419 SER A N 1
ATOM 1413 C CA . SER A 1 181 ? -1.084 69.220 54.176 1.00 19.23 419 SER A CA 1
ATOM 1414 C C . SER A 1 181 ? -2.593 69.303 53.682 1.00 19.76 419 SER A C 1
ATOM 1415 O O . SER A 1 181 ? -3.328 68.310 53.695 1.00 14.91 419 SER A O 1
ATOM 1418 N N . PRO A 1 182 ? -3.030 70.500 53.445 1.00 16.14 420 PRO A N 1
ATOM 1419 C CA . PRO A 1 182 ? -4.512 70.790 53.168 1.00 15.42 420 PRO A CA 1
ATOM 1420 C C . PRO A 1 182 ? -5.119 70.151 51.928 1.00 16.97 420 PRO A C 1
ATOM 1421 O O . PRO A 1 182 ? -6.288 69.887 51.944 1.00 17.16 420 PRO A O 1
ATOM 1425 N N . LYS A 1 183 ? -4.448 69.703 50.918 1.00 15.42 421 LYS A N 1
ATOM 1426 C CA . LYS A 1 183 ? -4.828 69.001 49.800 1.00 21.11 421 LYS A CA 1
ATOM 1427 C C . LYS A 1 183 ? -4.996 67.493 50.164 1.00 27.91 421 LYS A C 1
ATOM 1428 O O . LYS A 1 183 ? -5.228 66.731 49.203 1.00 24.81 421 LYS A O 1
ATOM 1434 N N . ASP A 1 184 ? -4.795 67.069 51.445 1.00 22.57 422 ASP A N 1
ATOM 1435 C CA . ASP A 1 184 ? -4.721 65.608 51.602 1.00 22.23 422 ASP A CA 1
ATOM 1436 C C . ASP A 1 184 ? -5.640 65.345 52.738 1.00 16.30 422 ASP A C 1
ATOM 1437 O O . ASP A 1 184 ? -5.956 66.324 53.361 1.00 18.11 422 ASP A O 1
ATOM 1442 N N . SER A 1 185 ? -6.085 64.034 52.886 1.00 16.63 423 SER A N 1
ATOM 1443 C CA . SER A 1 185 ? -6.908 63.928 54.087 1.00 20.01 423 SER A CA 1
ATOM 1444 C C . SER A 1 185 ? -5.982 63.854 55.359 1.00 19.50 423 SER A C 1
ATOM 1445 O O . SER A 1 185 ? -6.528 63.921 56.519 1.00 16.30 423 SER A O 1
ATOM 1448 N N . TYR A 1 186 ? -4.711 63.559 55.217 1.00 17.28 424 TYR A N 1
ATOM 1449 C CA . TYR A 1 186 ? -3.956 63.534 56.538 1.00 21.72 424 TYR A CA 1
ATOM 1450 C C . TYR A 1 186 ? -2.755 64.496 56.460 1.00 16.01 424 TYR A C 1
ATOM 1451 O O . TYR A 1 186 ? -2.130 64.628 55.439 1.00 16.88 424 TYR A O 1
ATOM 1460 N N . ASP A 1 187 ? -2.447 65.069 57.538 1.00 15.21 425 ASP A N 1
ATOM 1461 C CA . ASP A 1 187 ? -1.188 65.808 57.748 1.00 18.79 425 ASP A CA 1
ATOM 1462 C C . ASP A 1 187 ? -0.100 64.819 58.170 1.00 23.67 425 ASP A C 1
ATOM 1463 O O . ASP A 1 187 ? -0.278 63.574 58.286 1.00 19.09 425 ASP A O 1
ATOM 1468 N N . VAL A 1 188 ? 1.168 65.398 58.314 1.00 25.40 426 VAL A N 1
ATOM 1469 C CA . VAL A 1 188 ? 2.219 64.504 58.743 1.00 23.50 426 VAL A CA 1
ATOM 1470 C C . VAL A 1 188 ? 3.049 65.238 59.900 1.00 23.82 426 VAL A C 1
ATOM 1471 O O . VAL A 1 188 ? 3.141 66.488 59.985 1.00 20.36 426 VAL A O 1
ATOM 1475 N N . LYS A 1 189 ? 3.615 64.339 60.650 1.00 20.11 427 LYS A N 1
ATOM 1476 C CA . LYS A 1 189 ? 4.580 64.753 61.723 1.00 23.18 427 LYS A CA 1
ATOM 1477 C C . LYS A 1 189 ? 5.892 64.177 61.467 1.00 20.28 427 LYS A C 1
ATOM 1478 O O . LYS A 1 189 ? 5.938 62.941 61.200 1.00 21.20 427 LYS A O 1
ATOM 1484 N N . ILE A 1 190 ? 6.960 64.978 61.334 1.00 18.67 428 ILE A N 1
ATOM 1485 C CA . ILE A 1 190 ? 8.293 64.431 61.211 1.00 19.54 428 ILE A CA 1
ATOM 1486 C C . ILE A 1 190 ? 8.929 64.461 62.640 1.00 21.79 428 ILE A C 1
ATOM 1487 O O . ILE A 1 190 ? 8.826 65.520 63.305 1.00 19.10 428 ILE A O 1
ATOM 1492 N N . SER A 1 191 ? 9.269 63.329 63.204 1.00 21.88 429 SER A N 1
ATOM 1493 C CA . SER A 1 191 ? 9.844 63.200 64.539 1.00 24.42 429 SER A CA 1
ATOM 1494 C C . SER A 1 191 ? 11.351 62.766 64.524 1.00 23.03 429 SER A C 1
ATOM 1495 O O . SER A 1 191 ? 11.746 61.883 63.767 1.00 18.83 429 SER A O 1
ATOM 1498 N N . LEU A 1 192 ? 12.147 63.548 65.351 1.00 24.65 430 LEU A N 1
ATOM 1499 C CA . LEU A 1 192 ? 13.640 63.178 65.539 1.00 19.65 430 LEU A CA 1
ATOM 1500 C C . LEU A 1 192 ? 13.738 62.721 66.936 1.00 18.98 430 LEU A C 1
ATOM 1501 O O . LEU A 1 192 ? 13.430 63.515 67.909 1.00 21.05 430 LEU A O 1
ATOM 1506 N N . ASN A 1 193 ? 13.841 61.405 67.210 1.00 18.16 431 ASN A N 1
ATOM 1507 C CA . ASN A 1 193 ? 13.836 60.754 68.486 1.00 20.64 431 ASN A CA 1
ATOM 1508 C C . ASN A 1 193 ? 15.188 60.082 68.843 1.00 17.56 431 ASN A C 1
ATOM 1509 O O . ASN A 1 193 ? 15.918 59.848 67.952 1.00 17.96 431 ASN A O 1
ATOM 1514 N N . LEU A 1 194 ? 15.348 59.656 70.109 1.00 21.56 432 LEU A N 1
ATOM 1515 C CA . LEU A 1 194 ? 16.597 58.958 70.398 1.00 24.33 432 LEU A CA 1
ATOM 1516 C C . LEU A 1 194 ? 16.217 57.585 71.121 1.00 19.91 432 LEU A C 1
ATOM 1517 O O . LEU A 1 194 ? 15.434 57.694 72.029 1.00 23.55 432 LEU A O 1
ATOM 1522 N N . GLU A 1 195 ? 16.852 56.601 70.540 1.00 20.10 433 GLU A N 1
ATOM 1523 C CA . GLU A 1 195 ? 16.321 55.379 71.260 1.00 28.50 433 GLU A CA 1
ATOM 1524 C C . GLU A 1 195 ? 17.438 54.995 72.284 1.00 27.90 433 GLU A C 1
ATOM 1525 O O . GLU A 1 195 ? 18.458 54.515 71.819 1.00 21.54 433 GLU A O 1
ATOM 1531 N N . LEU A 1 196 ? 17.324 55.501 73.539 1.00 29.57 434 LEU A N 1
ATOM 1532 C CA . LEU A 1 196 ? 18.571 55.224 74.364 1.00 34.38 434 LEU A CA 1
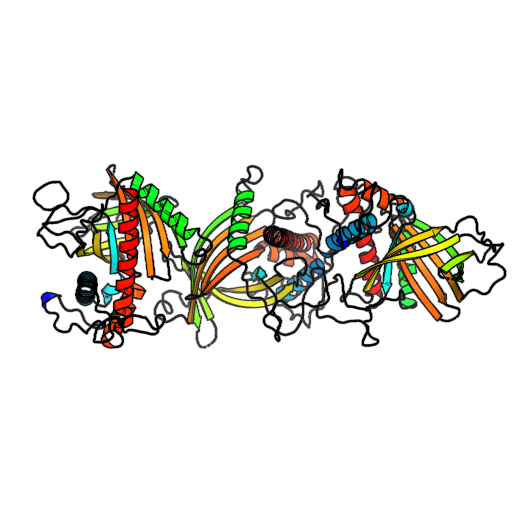ATOM 1533 C C . LEU A 1 196 ? 18.622 53.836 74.983 1.00 32.82 434 LEU A C 1
ATOM 1534 O O . LEU A 1 196 ? 17.774 53.517 75.805 1.00 30.47 434 LEU A O 1
ATOM 1539 N N . PRO A 1 197 ? 19.567 53.018 74.628 1.00 38.72 435 PRO A N 1
ATOM 1540 C CA . PRO A 1 197 ? 19.771 51.651 75.196 1.00 44.27 435 PRO A CA 1
ATOM 1541 C C . PRO A 1 197 ? 19.814 51.499 76.683 1.00 47.33 435 PRO A C 1
ATOM 1542 O O . PRO A 1 197 ? 20.492 52.418 77.231 1.00 42.60 435 PRO A O 1
ATOM 1546 N N . VAL A 1 198 ? 19.010 50.919 77.519 1.00 54.71 436 VAL A N 1
ATOM 1547 C CA . VAL A 1 198 ? 19.204 50.868 78.972 1.00 63.96 436 VAL A CA 1
ATOM 1548 C C . VAL A 1 198 ? 20.510 50.157 79.285 1.00 69.65 436 VAL A C 1
ATOM 1549 O O . VAL A 1 198 ? 20.881 49.258 78.518 1.00 69.38 436 VAL A O 1
ATOM 1553 N N . PRO A 1 199 ? 21.346 50.598 80.208 1.00 76.41 437 PRO A N 1
ATOM 1554 C CA . PRO A 1 199 ? 22.613 49.949 80.517 1.00 82.53 437 PRO A CA 1
ATOM 1555 C C . PRO A 1 199 ? 22.457 48.660 81.296 1.00 88.74 437 PRO A C 1
ATOM 1556 O O . PRO A 1 199 ? 21.327 48.335 81.700 1.00 88.58 437 PRO A O 1
ATOM 1560 N N . ASP A 1 200 ? 23.506 47.982 81.718 1.00 96.58 438 ASP A N 1
ATOM 1561 C CA . ASP A 1 200 ? 23.445 46.842 82.621 1.00 102.19 438 ASP A CA 1
ATOM 1562 C C . ASP A 1 200 ? 22.144 46.625 83.365 1.00 106.39 438 ASP A C 1
ATOM 1563 O O . ASP A 1 200 ? 21.765 45.445 83.434 1.00 107.32 438 ASP A O 1
ATOM 1565 N N . ASN A 1 201 ? 21.421 47.544 83.971 1.00 110.87 439 ASN A N 1
ATOM 1566 C CA . ASN A 1 201 ? 20.143 47.309 84.626 1.00 114.54 439 ASN A CA 1
ATOM 1567 C C . ASN A 1 201 ? 19.275 46.434 83.712 1.00 117.01 439 ASN A C 1
ATOM 1568 O O . ASN A 1 201 ? 18.586 46.932 82.821 1.00 116.58 439 ASN A O 1
ATOM 1573 N N . ASP A 1 202 ? 19.333 45.119 83.931 1.00 119.88 440 ASP A N 1
ATOM 1574 C CA . ASP A 1 202 ? 18.721 44.122 83.086 1.00 122.14 440 ASP A CA 1
ATOM 1575 C C . ASP A 1 202 ? 17.200 44.176 83.071 1.00 123.82 440 ASP A C 1
ATOM 1576 O O . ASP A 1 202 ? 16.543 44.432 84.074 1.00 123.95 440 ASP A O 1
ATOM 1578 N N . PRO A 1 203 ? 16.650 43.878 81.893 1.00 125.55 441 PRO A N 1
ATOM 1579 C CA . PRO A 1 203 ? 15.215 43.878 81.690 1.00 127.18 441 PRO A CA 1
ATOM 1580 C C . PRO A 1 203 ? 14.504 42.948 82.655 1.00 129.08 441 PRO A C 1
ATOM 1581 O O . PRO A 1 203 ? 13.652 43.379 83.430 1.00 128.79 441 PRO A O 1
ATOM 1585 N N . PRO A 1 204 ? 14.886 41.680 82.614 1.00 131.20 442 PRO A N 1
ATOM 1586 C CA . PRO A 1 204 ? 14.295 40.657 83.446 1.00 132.54 442 PRO A CA 1
ATOM 1587 C C . PRO A 1 204 ? 14.463 40.841 84.940 1.00 133.19 442 PRO A C 1
ATOM 1588 O O . PRO A 1 204 ? 13.479 40.701 85.685 1.00 133.19 442 PRO A O 1
ATOM 1592 N N . GLU A 1 205 ? 15.666 41.169 85.396 1.00 133.88 443 GLU A N 1
ATOM 1593 C CA . GLU A 1 205 ? 15.914 41.266 86.827 1.00 134.78 443 GLU A CA 1
ATOM 1594 C C . GLU A 1 205 ? 15.358 42.393 87.671 1.00 134.34 443 GLU A C 1
ATOM 1595 O O . GLU A 1 205 ? 15.572 42.302 88.908 1.00 134.87 443 GLU A O 1
ATOM 1601 N N . LYS A 1 206 ? 14.650 43.391 87.163 1.00 132.82 444 LYS A N 1
ATOM 1602 C CA . LYS A 1 206 ? 14.162 44.418 88.102 1.00 131.60 444 LYS A CA 1
ATOM 1603 C C . LYS A 1 206 ? 12.752 44.822 87.722 1.00 130.70 444 LYS A C 1
ATOM 1604 O O . LYS A 1 206 ? 11.932 45.289 88.509 1.00 130.28 444 LYS A O 1
ATOM 1610 N N . TYR A 1 207 ? 12.484 44.611 86.432 1.00 129.85 445 TYR A N 1
ATOM 1611 C CA . TYR A 1 207 ? 11.235 45.038 85.820 1.00 129.11 445 TYR A CA 1
ATOM 1612 C C . TYR A 1 207 ? 10.206 43.984 85.530 1.00 129.74 445 TYR A C 1
ATOM 1613 O O . TYR A 1 207 ? 9.000 44.215 85.735 1.00 129.91 445 TYR A O 1
ATOM 1622 N N . LYS A 1 208 ? 10.558 42.751 85.200 1.00 130.28 446 LYS A N 1
ATOM 1623 C CA . LYS A 1 208 ? 9.597 41.692 84.937 1.00 130.55 446 LYS A CA 1
ATOM 1624 C C . LYS A 1 208 ? 8.882 41.169 86.176 1.00 130.11 446 LYS A C 1
ATOM 1625 O O . LYS A 1 208 ? 8.472 40.011 86.257 1.00 130.23 446 LYS A O 1
ATOM 1631 N N . SER A 1 209 ? 8.746 41.977 87.198 1.00 129.07 447 SER A N 1
ATOM 1632 C CA . SER A 1 209 ? 8.120 41.788 88.463 1.00 127.88 447 SER A CA 1
ATOM 1633 C C . SER A 1 209 ? 7.255 42.994 88.836 1.00 127.00 447 SER A C 1
ATOM 1634 O O . SER A 1 209 ? 6.382 42.788 89.688 1.00 127.21 447 SER A O 1
ATOM 1637 N N . GLN A 1 210 ? 7.468 44.181 88.258 1.00 125.32 448 GLN A N 1
ATOM 1638 C CA . GLN A 1 210 ? 6.593 45.285 88.668 1.00 123.47 448 GLN A CA 1
ATOM 1639 C C . GLN A 1 210 ? 5.672 45.828 87.590 1.00 120.92 448 GLN A C 1
ATOM 1640 O O . GLN A 1 210 ? 5.736 45.472 86.420 1.00 120.41 448 GLN A O 1
ATOM 1646 N N . SER A 1 211 ? 4.707 46.641 88.011 1.00 118.06 449 SER A N 1
ATOM 1647 C CA . SER A 1 211 ? 3.627 47.147 87.200 1.00 115.70 449 SER A CA 1
ATOM 1648 C C . SER A 1 211 ? 3.861 48.286 86.230 1.00 112.84 449 SER A C 1
ATOM 1649 O O . SER A 1 211 ? 3.801 49.453 86.628 1.00 113.25 449 SER A O 1
ATOM 1652 N N . PRO A 1 212 ? 3.937 47.976 84.941 1.00 109.38 450 PRO A N 1
ATOM 1653 C CA . PRO A 1 212 ? 4.093 48.988 83.922 1.00 106.91 450 PRO A CA 1
ATOM 1654 C C . PRO A 1 212 ? 2.957 50.000 84.030 1.00 104.25 450 PRO A C 1
ATOM 1655 O O . PRO A 1 212 ? 1.881 49.679 84.529 1.00 104.23 450 PRO A O 1
ATOM 1659 N N . ILE A 1 213 ? 3.216 51.212 83.553 1.00 100.34 451 ILE A N 1
ATOM 1660 C CA . ILE A 1 213 ? 2.184 52.242 83.634 1.00 96.90 451 ILE A CA 1
ATOM 1661 C C . ILE A 1 213 ? 1.454 52.446 82.313 1.00 93.05 451 ILE A C 1
ATOM 1662 O O . ILE A 1 213 ? 0.519 53.241 82.203 1.00 92.15 451 ILE A O 1
ATOM 1667 N N . SER A 1 214 ? 1.881 51.732 81.292 1.00 88.28 452 SER A N 1
ATOM 1668 C CA . SER A 1 214 ? 1.304 51.811 79.961 1.00 84.71 452 SER A CA 1
ATOM 1669 C C . SER A 1 214 ? 1.802 50.566 79.238 1.00 83.41 452 SER A C 1
ATOM 1670 O O . SER A 1 214 ? 2.939 50.122 79.432 1.00 84.20 452 SER A O 1
ATOM 1673 N N . GLU A 1 215 ? 0.958 49.857 78.532 1.00 80.49 453 GLU A N 1
ATOM 1674 C CA . GLU A 1 215 ? 1.317 48.641 77.806 1.00 79.25 453 GLU A CA 1
ATOM 1675 C C . GLU A 1 215 ? 0.665 48.812 76.442 1.00 75.98 453 GLU A C 1
ATOM 1676 O O . GLU A 1 215 ? -0.459 49.271 76.401 1.00 76.75 453 GLU A O 1
ATOM 1682 N N . ARG A 1 216 ? 1.342 48.542 75.376 1.00 71.50 454 ARG A N 1
ATOM 1683 C CA . ARG A 1 216 ? 0.813 48.787 74.045 1.00 67.92 454 ARG A CA 1
ATOM 1684 C C . ARG A 1 216 ? 1.098 47.536 73.197 1.00 65.19 454 ARG A C 1
ATOM 1685 O O . ARG A 1 216 ? 2.261 47.080 73.022 1.00 67.24 454 ARG A O 1
ATOM 1693 N N . THR A 1 217 ? 0.030 46.990 72.623 1.00 59.38 455 THR A N 1
ATOM 1694 C CA . THR A 1 217 ? 0.324 45.839 71.757 1.00 55.16 455 THR A CA 1
ATOM 1695 C C . THR A 1 217 ? 0.437 46.334 70.331 1.00 51.78 455 THR A C 1
ATOM 1696 O O . THR A 1 217 ? -0.428 47.035 69.794 1.00 47.85 455 THR A O 1
ATOM 1700 N N . LYS A 1 218 ? 1.459 45.861 69.642 1.00 48.82 456 LYS A N 1
ATOM 1701 C CA . LYS A 1 218 ? 1.719 46.304 68.292 1.00 48.97 456 LYS A CA 1
ATOM 1702 C C . LYS A 1 218 ? 1.743 45.236 67.238 1.00 47.92 456 LYS A C 1
ATOM 1703 O O . LYS A 1 218 ? 2.721 44.533 67.149 1.00 47.94 456 LYS A O 1
ATOM 1709 N N . ASP A 1 219 ? 0.734 45.314 66.362 1.00 45.83 457 ASP A N 1
ATOM 1710 C CA . ASP A 1 219 ? 0.683 44.364 65.257 1.00 44.20 457 ASP A CA 1
ATOM 1711 C C . ASP A 1 219 ? 1.136 45.065 64.025 1.00 43.05 457 ASP A C 1
ATOM 1712 O O . ASP A 1 219 ? 0.438 45.914 63.461 1.00 44.22 457 ASP A O 1
ATOM 1717 N N . ARG A 1 220 ? 2.235 44.630 63.453 1.00 40.06 458 ARG A N 1
ATOM 1718 C CA . ARG A 1 220 ? 2.864 45.385 62.431 1.00 37.60 458 ARG A CA 1
ATOM 1719 C C . ARG A 1 220 ? 3.339 44.596 61.285 1.00 36.10 458 ARG A C 1
ATOM 1720 O O . ARG A 1 220 ? 3.798 43.508 61.529 1.00 37.54 458 ARG A O 1
ATOM 1728 N N . VAL A 1 221 ? 3.365 45.214 60.140 1.00 33.11 459 VAL A N 1
ATOM 1729 C CA . VAL A 1 221 ? 4.045 44.756 58.979 1.00 29.61 459 VAL A CA 1
ATOM 1730 C C . VAL A 1 221 ? 4.957 45.904 58.610 1.00 32.29 459 VAL A C 1
ATOM 1731 O O . VAL A 1 221 ? 4.510 47.102 58.757 1.00 33.81 459 VAL A O 1
ATOM 1735 N N . SER A 1 222 ? 6.182 45.676 58.161 1.00 30.69 460 SER A N 1
ATOM 1736 C CA . SER A 1 222 ? 7.116 46.636 57.807 1.00 31.98 460 SER A CA 1
ATOM 1737 C C . SER A 1 222 ? 7.535 46.394 56.395 1.00 32.44 460 SER A C 1
ATOM 1738 O O . SER A 1 222 ? 7.793 45.200 56.128 1.00 39.78 460 SER A O 1
ATOM 1741 N N . TYR A 1 223 ? 7.642 47.320 55.495 1.00 30.86 461 TYR A N 1
ATOM 1742 C CA . TYR A 1 223 ? 8.115 47.145 54.198 1.00 31.11 461 TYR A CA 1
ATOM 1743 C C . TYR A 1 223 ? 9.404 47.905 54.143 1.00 34.07 461 TYR A C 1
ATOM 1744 O O . TYR A 1 223 ? 9.311 49.132 53.993 1.00 35.22 461 TYR A O 1
ATOM 1753 N N . ILE A 1 224 ? 10.549 47.274 53.925 1.00 34.18 462 ILE A N 1
ATOM 1754 C CA . ILE A 1 224 ? 11.775 48.001 53.828 1.00 33.75 462 ILE A CA 1
ATOM 1755 C C . ILE A 1 224 ? 12.242 48.152 52.422 1.00 32.43 462 ILE A C 1
ATOM 1756 O O . ILE A 1 224 ? 12.433 47.158 51.720 1.00 35.08 462 ILE A O 1
ATOM 1761 N N . HIS A 1 225 ? 12.431 49.320 51.856 1.00 32.23 463 HIS A N 1
ATOM 1762 C CA . HIS A 1 225 ? 12.827 49.503 50.474 1.00 32.21 463 HIS A CA 1
ATOM 1763 C C . HIS A 1 225 ? 14.249 50.025 50.577 1.00 36.68 463 HIS A C 1
ATOM 1764 O O . HIS A 1 225 ? 14.613 51.190 50.823 1.00 34.93 463 HIS A O 1
ATOM 1771 N N . ASN A 1 226 ? 15.150 49.084 50.279 1.00 40.02 464 ASN A N 1
ATOM 1772 C CA . ASN A 1 226 ? 16.566 49.278 50.663 1.00 40.55 464 ASN A CA 1
ATOM 1773 C C . ASN A 1 226 ? 17.162 50.230 49.679 1.00 37.54 464 ASN A C 1
ATOM 1774 O O . ASN A 1 226 ? 17.921 51.059 50.176 1.00 36.88 464 ASN A O 1
ATOM 1779 N N . ASP A 1 227 ? 16.699 50.194 48.443 1.00 35.20 465 ASP A N 1
ATOM 1780 C CA . ASP A 1 227 ? 17.345 51.141 47.508 1.00 38.08 465 ASP A CA 1
ATOM 1781 C C . ASP A 1 227 ? 16.981 52.614 47.674 1.00 35.25 465 ASP A C 1
ATOM 1782 O O . ASP A 1 227 ? 17.597 53.333 46.936 1.00 34.91 465 ASP A O 1
ATOM 1787 N N . SER A 1 228 ? 16.034 53.056 48.475 1.00 32.29 466 SER A N 1
ATOM 1788 C CA . SER A 1 228 ? 15.592 54.370 48.803 1.00 33.42 466 SER A CA 1
ATOM 1789 C C . SER A 1 228 ? 15.782 54.657 50.301 1.00 35.21 466 SER A C 1
ATOM 1790 O O . SER A 1 228 ? 15.136 55.444 51.042 1.00 32.17 466 SER A O 1
ATOM 1793 N N . CYS A 1 229 ? 16.362 53.645 50.990 1.00 35.90 467 CYS A N 1
ATOM 1794 C CA . CYS A 1 229 ? 16.785 53.714 52.378 1.00 35.67 467 CYS A CA 1
ATOM 1795 C C . CYS A 1 229 ? 15.632 53.989 53.261 1.00 33.92 467 CYS A C 1
ATOM 1796 O O . CYS A 1 229 ? 15.779 54.634 54.264 1.00 33.95 467 CYS A O 1
ATOM 1799 N N . THR A 1 230 ? 14.460 53.490 52.932 1.00 32.89 468 THR A N 1
ATOM 1800 C CA . THR A 1 230 ? 13.278 53.827 53.678 1.00 26.00 468 THR A CA 1
ATOM 1801 C C . THR A 1 230 ? 12.595 52.628 54.133 1.00 27.05 468 THR A C 1
ATOM 1802 O O .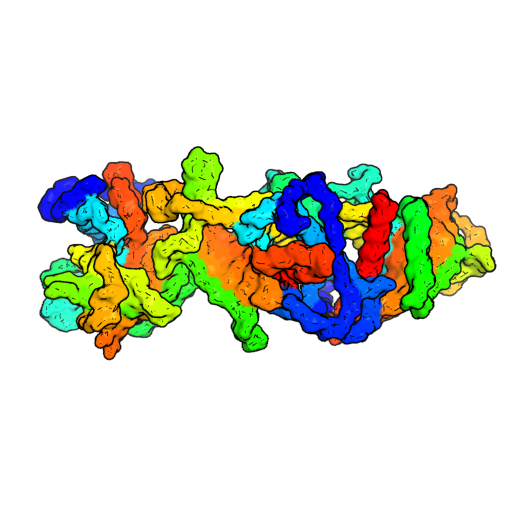 THR A 1 230 ? 12.537 51.619 53.460 1.00 30.65 468 THR A O 1
ATOM 1806 N N . ARG A 1 231 ? 12.001 52.611 55.254 1.00 27.94 469 ARG A N 1
ATOM 1807 C CA . ARG A 1 231 ? 11.187 51.530 55.717 1.00 33.13 469 ARG A CA 1
ATOM 1808 C C . ARG A 1 231 ? 9.771 52.066 56.080 1.00 31.51 469 ARG A C 1
ATOM 1809 O O . ARG A 1 231 ? 9.523 53.109 56.742 1.00 28.22 469 ARG A O 1
ATOM 1817 N N . ILE A 1 232 ? 8.796 51.308 55.534 1.00 28.53 470 ILE A N 1
ATOM 1818 C CA . ILE A 1 232 ? 7.435 51.775 55.831 1.00 30.61 470 ILE A CA 1
ATOM 1819 C C . ILE A 1 232 ? 6.899 50.966 56.932 1.00 29.18 470 ILE A C 1
ATOM 1820 O O . ILE A 1 232 ? 6.871 49.779 56.531 1.00 34.94 470 ILE A O 1
ATOM 1825 N N . ASP A 1 233 ? 6.367 51.294 58.030 1.00 26.69 471 ASP A N 1
ATOM 1826 C CA . ASP A 1 233 ? 5.797 50.528 59.002 1.00 33.20 471 ASP A CA 1
ATOM 1827 C C . ASP A 1 233 ? 4.286 50.797 59.032 1.00 34.53 471 ASP A C 1
ATOM 1828 O O . ASP A 1 233 ? 3.766 51.937 59.208 1.00 31.65 471 ASP A O 1
ATOM 1833 N N . ILE A 1 234 ? 3.528 49.693 58.974 1.00 34.53 472 ILE A N 1
ATOM 1834 C CA . ILE A 1 234 ? 2.063 49.792 59.051 1.00 32.93 472 ILE A CA 1
ATOM 1835 C C . ILE A 1 234 ? 1.666 49.023 60.259 1.00 30.42 472 ILE A C 1
ATOM 1836 O O . ILE A 1 234 ? 1.945 47.815 60.410 1.00 36.61 472 ILE A O 1
ATOM 1841 N N . THR A 1 235 ? 1.127 49.558 61.266 1.00 25.50 473 THR A N 1
ATOM 1842 C CA . THR A 1 235 ? 0.819 49.004 62.487 1.00 30.14 473 THR A CA 1
ATOM 1843 C C . THR A 1 235 ? -0.471 49.235 63.189 1.00 33.88 473 THR A C 1
ATOM 1844 O O . THR A 1 235 ? -0.874 50.357 63.411 1.00 32.46 473 THR A O 1
ATOM 1848 N N . LYS A 1 236 ? -1.139 48.103 63.620 1.00 35.75 474 LYS A N 1
ATOM 1849 C CA . LYS A 1 236 ? -2.290 48.262 64.476 1.00 42.13 474 LYS A CA 1
ATOM 1850 C C . LYS A 1 236 ? -1.800 48.321 65.935 1.00 43.47 474 LYS A C 1
ATOM 1851 O O . LYS A 1 236 ? -0.981 47.420 66.138 1.00 43.86 474 LYS A O 1
ATOM 1857 N N . VAL A 1 237 ? -2.138 49.270 66.765 1.00 43.60 475 VAL A N 1
ATOM 1858 C CA . VAL A 1 237 ? -1.648 49.299 68.104 1.00 46.59 475 VAL A CA 1
ATOM 1859 C C . VAL A 1 237 ? -2.806 49.421 69.038 1.00 50.36 475 VAL A C 1
ATOM 1860 O O . VAL A 1 237 ? -3.802 50.096 68.742 1.00 51.82 475 VAL A O 1
ATOM 1864 N N . GLU A 1 238 ? -2.720 48.680 70.139 1.00 54.58 476 GLU A N 1
ATOM 1865 C CA . GLU A 1 238 ? -3.759 48.595 71.120 1.00 60.65 476 GLU A CA 1
ATOM 1866 C C . GLU A 1 238 ? -3.243 49.242 72.365 1.00 63.06 476 GLU A C 1
ATOM 1867 O O . GLU A 1 238 ? -2.173 48.807 72.727 1.00 62.66 476 GLU A O 1
ATOM 1873 N N . ASN A 1 239 ? -3.930 50.202 72.887 1.00 67.88 477 ASN A N 1
ATOM 1874 C CA . ASN A 1 239 ? -3.444 51.009 73.990 1.00 72.99 477 ASN A CA 1
ATOM 1875 C C . ASN A 1 239 ? -4.156 50.530 75.225 1.00 75.00 477 ASN A C 1
ATOM 1876 O O . ASN A 1 239 ? -5.196 51.038 75.597 1.00 75.74 477 ASN A O 1
ATOM 1881 N N . HIS A 1 240 ? -3.605 49.514 75.864 1.00 77.77 478 HIS A N 1
ATOM 1882 C CA . HIS A 1 240 ? -4.166 48.850 77.027 1.00 79.46 478 HIS A CA 1
ATOM 1883 C C . HIS A 1 240 ? -4.274 49.763 78.230 1.00 80.19 478 HIS A C 1
ATOM 1884 O O . HIS A 1 240 ? -4.681 49.183 79.257 1.00 81.07 478 HIS A O 1
ATOM 1891 N N . SER A 1 249 ? -9.511 49.065 75.887 1.00 86.39 487 SER A N 1
ATOM 1892 C CA . SER A 1 249 ? -8.304 49.124 75.043 1.00 85.61 487 SER A CA 1
ATOM 1893 C C . SER A 1 249 ? -8.466 49.952 73.787 1.00 85.20 487 SER A C 1
ATOM 1894 O O . SER A 1 249 ? -8.999 49.435 72.798 1.00 87.07 487 SER A O 1
ATOM 1897 N N . GLU A 1 250 ? -7.987 51.184 73.774 1.00 82.25 488 GLU A N 1
ATOM 1898 C CA . GLU A 1 250 ? -8.105 52.047 72.591 1.00 78.09 488 GLU A CA 1
ATOM 1899 C C . GLU A 1 250 ? -7.224 51.607 71.453 1.00 71.50 488 GLU A C 1
ATOM 1900 O O . GLU A 1 250 ? -6.138 51.125 71.706 1.00 71.47 488 GLU A O 1
ATOM 1906 N N . THR A 1 251 ? -7.643 51.574 70.209 1.00 64.74 489 THR A N 1
ATOM 1907 C CA . THR A 1 251 ? -6.914 51.176 69.034 1.00 58.02 489 THR A CA 1
ATOM 1908 C C . THR A 1 251 ? -6.527 52.389 68.133 1.00 53.14 489 THR A C 1
ATOM 1909 O O . THR A 1 251 ? -7.319 53.281 68.048 1.00 49.06 489 THR A O 1
ATOM 1913 N N . THR A 1 252 ? -5.357 52.306 67.499 1.00 45.78 490 THR A N 1
ATOM 1914 C CA . THR A 1 252 ? -4.892 53.292 66.618 1.00 38.38 490 THR A CA 1
ATOM 1915 C C . THR A 1 252 ? -4.354 52.523 65.442 1.00 36.52 490 THR A C 1
ATOM 1916 O O . THR A 1 252 ? -3.919 51.352 65.493 1.00 35.26 490 THR A O 1
ATOM 1920 N N . HIS A 1 253 ? -4.487 53.108 64.258 1.00 30.50 491 HIS A N 1
ATOM 1921 C CA . HIS A 1 253 ? -3.961 52.645 63.027 1.00 29.99 491 HIS A CA 1
ATOM 1922 C C . HIS A 1 253 ? -2.784 53.571 62.729 1.00 30.93 491 HIS A C 1
ATOM 1923 O O . HIS A 1 253 ? -2.968 54.730 62.329 1.00 31.19 491 HIS A O 1
ATOM 1930 N N . GLU A 1 254 ? -1.565 53.035 62.679 1.00 30.00 492 GLU A N 1
ATOM 1931 C CA . GLU A 1 254 ? -0.387 53.893 62.494 1.00 31.00 492 GLU A CA 1
ATOM 1932 C C . GLU A 1 254 ? 0.362 53.566 61.277 1.00 28.76 492 GLU A C 1
ATOM 1933 O O . GLU A 1 254 ? 0.760 52.438 60.777 1.00 30.71 492 GLU A O 1
ATOM 1939 N N . VAL A 1 255 ? 0.686 54.620 60.558 1.00 21.05 493 VAL A N 1
ATOM 1940 C CA . VAL A 1 255 ? 1.441 54.556 59.339 1.00 22.70 493 VAL A CA 1
ATOM 1941 C C . VAL A 1 255 ? 2.688 55.459 59.499 1.00 24.22 493 VAL A C 1
ATOM 1942 O O . VAL A 1 255 ? 2.485 56.584 60.027 1.00 25.06 493 VAL A O 1
ATOM 1946 N N . GLU A 1 256 ? 3.876 54.900 59.358 1.00 29.19 494 GLU A N 1
ATOM 1947 C CA . GLU A 1 256 ? 5.160 55.587 59.676 1.00 29.28 494 GLU A CA 1
ATOM 1948 C C . GLU A 1 256 ? 6.158 55.170 58.635 1.00 25.83 494 GLU A C 1
ATOM 1949 O O . GLU A 1 256 ? 6.252 54.032 58.164 1.00 28.61 494 GLU A O 1
ATOM 1955 N N . LEU A 1 257 ? 6.954 56.080 58.157 1.00 19.25 495 LEU A N 1
ATOM 1956 C CA . LEU A 1 257 ? 8.012 55.924 57.282 1.00 22.98 495 LEU A CA 1
ATOM 1957 C C . LEU A 1 257 ? 9.258 56.285 58.249 1.00 25.73 495 LEU A C 1
ATOM 1958 O O . LEU A 1 257 ? 9.278 57.456 58.733 1.00 25.06 495 LEU A O 1
ATOM 1963 N N . GLU A 1 258 ? 10.256 55.514 58.094 1.00 27.37 496 GLU A N 1
ATOM 1964 C CA . GLU A 1 258 ? 11.558 55.599 58.782 1.00 30.14 496 GLU A CA 1
ATOM 1965 C C . GLU A 1 258 ? 12.694 55.649 57.855 1.00 26.89 496 GLU A C 1
ATOM 1966 O O . GLU A 1 258 ? 12.825 54.934 56.862 1.00 28.62 496 GLU A O 1
ATOM 1972 N N . ILE A 1 259 ? 13.549 56.673 58.040 1.00 25.93 497 ILE A N 1
ATOM 1973 C CA . ILE A 1 259 ? 14.703 56.746 57.136 1.00 25.59 497 ILE A CA 1
ATOM 1974 C C . ILE A 1 259 ? 15.890 55.895 57.762 1.00 26.61 497 ILE A C 1
ATOM 1975 O O . ILE A 1 259 ? 15.779 55.612 58.919 1.00 26.88 497 ILE A O 1
ATOM 1980 N N . ASN A 1 260 ? 16.843 55.323 57.053 1.00 27.58 498 ASN A N 1
ATOM 1981 C CA . ASN A 1 260 ? 17.827 54.448 57.645 1.00 29.04 498 ASN A CA 1
ATOM 1982 C C . ASN A 1 260 ? 18.885 55.362 58.480 1.00 25.64 498 ASN A C 1
ATOM 1983 O O . ASN A 1 260 ? 19.519 56.160 57.793 1.00 20.23 498 ASN A O 1
ATOM 1988 N N . THR A 1 261 ? 18.908 55.288 59.774 1.00 27.06 499 THR A N 1
ATOM 1989 C CA . THR A 1 261 ? 19.886 56.007 60.646 1.00 27.45 499 THR A CA 1
ATOM 1990 C C . THR A 1 261 ? 21.321 55.913 60.208 1.00 24.57 499 THR A C 1
ATOM 1991 O O . THR A 1 261 ? 21.906 56.929 59.884 1.00 27.21 499 THR A O 1
ATOM 1995 N N . PRO A 1 262 ? 21.927 54.751 59.888 1.00 30.12 500 PRO A N 1
ATOM 1996 C CA . PRO A 1 262 ? 23.279 54.692 59.439 1.00 28.23 500 PRO A CA 1
ATOM 1997 C C . PRO A 1 262 ? 23.463 55.437 58.212 1.00 28.52 500 PRO A C 1
ATOM 1998 O O . PRO A 1 262 ? 24.461 56.151 58.045 1.00 25.62 500 PRO A O 1
ATOM 2002 N N . ALA A 1 263 ? 22.486 55.413 57.224 1.00 28.94 501 ALA A N 1
ATOM 2003 C CA . ALA A 1 263 ? 22.886 56.199 56.008 1.00 25.94 501 ALA A CA 1
ATOM 2004 C C . ALA A 1 263 ? 22.604 57.702 56.300 1.00 21.24 501 ALA A C 1
ATOM 2005 O O . ALA A 1 263 ? 23.301 58.496 55.667 1.00 21.75 501 ALA A O 1
ATOM 2007 N N . LEU A 1 264 ? 21.712 57.946 57.201 1.00 19.52 502 LEU A N 1
ATOM 2008 C CA . LEU A 1 264 ? 21.511 59.381 57.433 1.00 22.62 502 LEU A CA 1
ATOM 2009 C C . LEU A 1 264 ? 22.757 60.066 58.117 1.00 22.74 502 LEU A C 1
ATOM 2010 O O . LEU A 1 264 ? 23.260 61.052 57.595 1.00 22.57 502 LEU A O 1
ATOM 2015 N N . LEU A 1 265 ? 23.292 59.213 59.096 1.00 26.55 503 LEU A N 1
ATOM 2016 C CA . LEU A 1 265 ? 24.496 59.594 59.865 1.00 25.98 503 LEU A CA 1
ATOM 2017 C C . LEU A 1 265 ? 25.647 59.771 58.968 1.00 28.63 503 LEU A C 1
ATOM 2018 O O . LEU A 1 265 ? 26.399 60.791 58.863 1.00 29.87 503 LEU A O 1
ATOM 2023 N N . ASN A 1 266 ? 25.795 58.666 58.221 1.00 31.33 504 ASN A N 1
ATOM 2024 C CA . ASN A 1 266 ? 26.840 58.787 57.180 1.00 34.22 504 ASN A CA 1
ATOM 2025 C C . ASN A 1 266 ? 26.784 59.955 56.294 1.00 35.77 504 ASN A C 1
ATOM 2026 O O . ASN A 1 266 ? 27.814 60.480 55.912 1.00 33.43 504 ASN A O 1
ATOM 2031 N N . ALA A 1 267 ? 25.564 60.393 55.804 1.00 29.78 505 ALA A N 1
ATOM 2032 C CA . ALA A 1 267 ? 25.517 61.512 54.826 1.00 29.51 505 ALA A CA 1
ATOM 2033 C C . ALA A 1 267 ? 25.683 62.903 55.571 1.00 24.68 505 ALA A C 1
ATOM 2034 O O . ALA A 1 267 ? 26.136 63.810 54.831 1.00 27.47 505 ALA A O 1
ATOM 2036 N N . PHE A 1 268 ? 25.129 62.929 56.750 1.00 24.77 506 PHE A N 1
ATOM 2037 C CA . PHE A 1 268 ? 25.342 64.090 57.605 1.00 27.83 506 PHE A CA 1
ATOM 2038 C C . PHE A 1 268 ? 26.909 64.327 57.939 1.00 29.85 506 PHE A C 1
ATOM 2039 O O . PHE A 1 268 ? 27.448 65.416 57.599 1.00 25.85 506 PHE A O 1
ATOM 2047 N N . ASP A 1 269 ? 27.648 63.237 58.124 1.00 32.68 507 ASP A N 1
ATOM 2048 C CA . ASP A 1 269 ? 29.113 63.484 58.284 1.00 36.02 507 ASP A CA 1
ATOM 2049 C C . ASP A 1 269 ? 29.726 63.894 56.967 1.00 39.62 507 ASP A C 1
ATOM 2050 O O . ASP A 1 269 ? 30.723 64.653 56.994 1.00 39.96 507 ASP A O 1
ATOM 2055 N N . ASN A 1 270 ? 29.230 63.507 55.806 1.00 39.37 508 ASN A N 1
ATOM 2056 C CA . ASN A 1 270 ? 29.787 63.983 54.559 1.00 40.68 508 ASN A CA 1
ATOM 2057 C C . ASN A 1 270 ? 29.231 65.290 53.989 1.00 42.41 508 ASN A C 1
ATOM 2058 O O . ASN A 1 270 ? 29.479 65.638 52.814 1.00 41.37 508 ASN A O 1
ATOM 2063 N N . ILE A 1 271 ? 28.499 66.059 54.791 1.00 43.09 509 ILE A N 1
ATOM 2064 C CA . ILE A 1 271 ? 27.872 67.242 54.231 1.00 47.38 509 ILE A CA 1
ATOM 2065 C C . ILE A 1 271 ? 28.933 68.184 53.709 1.00 50.02 509 ILE A C 1
ATOM 2066 O O . ILE A 1 271 ? 28.635 68.781 52.653 1.00 48.05 509 ILE A O 1
ATOM 2071 N N . THR A 1 272 ? 29.961 68.500 54.466 1.00 49.53 510 THR A N 1
ATOM 2072 C CA . THR A 1 272 ? 30.812 69.604 53.946 1.00 55.38 510 THR A CA 1
ATOM 2073 C C . THR A 1 272 ? 31.492 69.189 52.666 1.00 57.18 510 THR A C 1
ATOM 2074 O O . THR A 1 272 ? 31.546 69.951 51.689 1.00 59.58 510 THR A O 1
ATOM 2078 N N . ASN A 1 273 ? 31.975 67.989 52.538 1.00 57.85 511 ASN A N 1
ATOM 2079 C CA . ASN A 1 273 ? 32.716 67.491 51.399 1.00 59.99 511 ASN A CA 1
ATOM 2080 C C . ASN A 1 273 ? 31.846 67.065 50.234 1.00 60.18 511 ASN A C 1
ATOM 2081 O O . ASN A 1 273 ? 32.226 67.176 49.045 1.00 61.01 511 ASN A O 1
ATOM 2086 N N . ASP A 1 274 ? 30.662 66.513 50.498 1.00 56.46 512 ASP A N 1
ATOM 2087 C CA . ASP A 1 274 ? 29.764 66.158 49.389 1.00 53.40 512 ASP A CA 1
ATOM 2088 C C . ASP A 1 274 ? 28.279 66.127 49.795 1.00 47.01 512 ASP A C 1
ATOM 2089 O O . ASP A 1 274 ? 27.647 65.109 50.091 1.00 42.18 512 ASP A O 1
ATOM 2094 N N . SER A 1 275 ? 27.675 67.278 49.756 1.00 42.51 513 SER A N 1
ATOM 2095 C CA . SER A 1 275 ? 26.360 67.727 50.109 1.00 40.12 513 SER A CA 1
ATOM 2096 C C . SER A 1 275 ? 25.225 66.919 49.397 1.00 39.10 513 SER A C 1
ATOM 2097 O O . SER A 1 275 ? 24.173 66.856 49.978 1.00 34.54 513 SER A O 1
ATOM 2100 N N . LYS A 1 276 ? 25.518 66.411 48.209 1.00 40.00 514 LYS A N 1
ATOM 2101 C CA . LYS A 1 276 ? 24.592 65.701 47.367 1.00 40.69 514 LYS A CA 1
ATOM 2102 C C . LYS A 1 276 ? 24.083 64.454 48.097 1.00 38.32 514 LYS A C 1
ATOM 2103 O O . LYS A 1 276 ? 22.891 64.211 48.031 1.00 34.24 514 LYS A O 1
ATOM 2109 N N . GLU A 1 277 ? 24.928 63.751 48.883 1.00 33.57 515 GLU A N 1
ATOM 2110 C CA . GLU A 1 277 ? 24.425 62.523 49.523 1.00 33.60 515 GLU A CA 1
ATOM 2111 C C . GLU A 1 277 ? 23.302 62.725 50.515 1.00 30.81 515 GLU A C 1
ATOM 2112 O O . GLU A 1 277 ? 22.310 61.945 50.546 1.00 30.42 515 GLU A O 1
ATOM 2118 N N . TYR A 1 278 ? 23.417 63.760 51.291 1.00 27.54 516 TYR A N 1
ATOM 2119 C CA . TY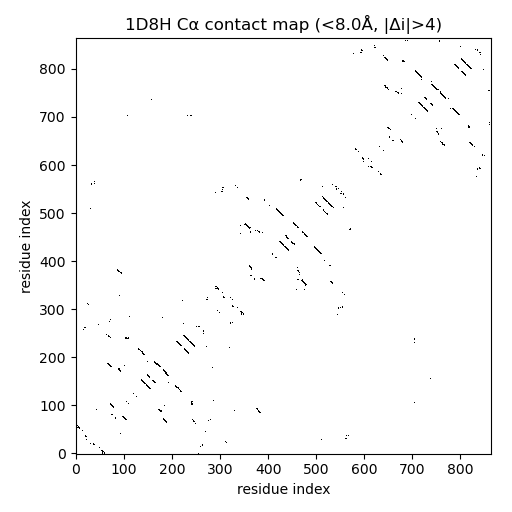R A 1 278 ? 22.483 64.143 52.356 1.00 28.67 516 TYR A CA 1
ATOM 2120 C C . TYR A 1 278 ? 21.251 64.780 51.699 1.00 26.23 516 TYR A C 1
ATOM 2121 O O . TYR A 1 278 ? 20.112 64.537 52.156 1.00 26.98 516 TYR A O 1
ATOM 2130 N N . ALA A 1 279 ? 21.506 65.639 50.743 1.00 25.42 517 ALA A N 1
ATOM 2131 C CA . ALA A 1 279 ? 20.389 66.331 50.103 1.00 30.08 517 ALA A CA 1
ATOM 2132 C C . ALA A 1 279 ? 19.543 65.218 49.379 1.00 31.22 517 ALA A C 1
ATOM 2133 O O . ALA A 1 279 ? 18.358 65.337 49.486 1.00 26.70 517 ALA A O 1
ATOM 2135 N N . SER A 1 280 ? 20.087 64.150 48.797 1.00 28.60 518 SER A N 1
ATOM 2136 C CA . SER A 1 280 ? 19.300 63.177 48.078 1.00 27.28 518 SER A CA 1
ATOM 2137 C C . SER A 1 280 ? 18.597 62.265 49.016 1.00 30.20 518 SER A C 1
ATOM 2138 O O . SER A 1 280 ? 17.506 61.877 48.755 1.00 27.30 518 SER A O 1
ATOM 2141 N N . LEU A 1 281 ? 19.122 62.072 50.232 1.00 28.47 519 LEU A N 1
ATOM 2142 C CA . LEU A 1 281 ? 18.527 61.127 51.159 1.00 26.12 519 LEU A CA 1
ATOM 2143 C C . LEU A 1 281 ? 17.231 61.717 51.663 1.00 21.66 519 LEU A C 1
ATOM 2144 O O . LEU A 1 281 ? 16.163 61.177 52.051 1.00 20.91 519 LEU A O 1
ATOM 2149 N N . ILE A 1 282 ? 17.320 63.089 51.883 1.00 20.17 520 ILE A N 1
ATOM 2150 C CA . ILE A 1 282 ? 16.246 63.823 52.501 1.00 22.06 520 ILE A CA 1
ATOM 2151 C C . ILE A 1 282 ? 15.026 63.898 51.399 1.00 21.26 520 ILE A C 1
ATOM 2152 O O . ILE A 1 282 ? 13.913 63.806 51.774 1.00 21.83 520 ILE A O 1
ATOM 2157 N N . ARG A 1 283 ? 15.424 64.154 50.238 1.00 20.63 521 ARG A N 1
ATOM 2158 C CA . ARG A 1 283 ? 14.532 64.295 49.040 1.00 27.50 521 ARG A CA 1
ATOM 2159 C C . ARG A 1 283 ? 13.799 62.964 48.856 1.00 24.09 521 ARG A C 1
ATOM 2160 O O . ARG A 1 283 ? 12.560 62.903 48.708 1.00 24.61 521 ARG A O 1
ATOM 2168 N N . THR A 1 284 ? 14.557 61.864 48.863 1.00 23.88 522 THR A N 1
ATOM 2169 C CA . THR A 1 284 ? 14.079 60.532 48.821 1.00 20.50 522 THR A CA 1
ATOM 2170 C C . THR A 1 284 ? 13.125 60.186 49.894 1.00 23.77 522 THR A C 1
ATOM 2171 O O . THR A 1 284 ? 11.992 59.701 49.657 1.00 19.93 522 THR A O 1
ATOM 2175 N N . PHE A 1 285 ? 13.365 60.621 51.148 1.00 24.28 523 PHE A N 1
ATOM 2176 C CA . PHE A 1 285 ? 12.448 60.377 52.275 1.00 17.55 523 PHE A CA 1
ATOM 2177 C C . PHE A 1 285 ? 11.147 61.116 52.116 1.00 22.80 523 PHE A C 1
ATOM 2178 O O . PHE A 1 285 ? 10.034 60.648 52.493 1.00 20.94 523 PHE A O 1
ATOM 2186 N N . LEU A 1 286 ? 11.268 62.408 51.643 1.00 18.60 524 LEU A N 1
ATOM 2187 C CA . LEU A 1 286 ? 10.067 63.150 51.427 1.00 21.16 524 LEU A CA 1
ATOM 2188 C C . LEU A 1 286 ? 9.190 62.522 50.162 1.00 20.29 524 LEU A C 1
ATOM 2189 O O . LEU A 1 286 ? 8.037 62.404 50.503 1.00 23.19 524 LEU A O 1
ATOM 2194 N N . ASN A 1 287 ? 9.839 62.158 49.149 1.00 20.02 525 ASN A N 1
ATOM 2195 C CA . ASN A 1 287 ? 9.347 61.532 47.979 1.00 24.59 525 ASN A CA 1
ATOM 2196 C C . ASN A 1 287 ? 8.477 60.297 48.295 1.00 28.51 525 ASN A C 1
ATOM 2197 O O . ASN A 1 287 ? 7.231 60.273 47.876 1.00 24.11 525 ASN A O 1
ATOM 2202 N N . ASN A 1 288 ? 9.030 59.415 49.150 1.00 21.83 526 ASN A N 1
ATOM 2203 C CA . ASN A 1 288 ? 8.256 58.340 49.677 1.00 26.56 526 ASN A CA 1
ATOM 2204 C C . ASN A 1 288 ? 7.056 58.643 50.506 1.00 27.57 526 ASN A C 1
ATOM 2205 O O . ASN A 1 288 ? 6.022 57.945 50.442 1.00 18.93 526 ASN A O 1
ATOM 2210 N N . GLY A 1 289 ? 7.263 59.580 51.429 1.00 20.89 527 GLY A N 1
ATOM 2211 C CA . GLY A 1 289 ? 6.175 60.007 52.373 1.00 19.35 527 GLY A CA 1
ATOM 2212 C C . GLY A 1 289 ? 5.019 60.681 51.442 1.00 22.21 527 GLY A C 1
ATOM 2213 O O . GLY A 1 289 ? 3.862 60.424 51.675 1.00 17.87 527 GLY A O 1
ATOM 2214 N N . THR A 1 290 ? 5.403 61.330 50.386 1.00 17.08 528 THR A N 1
ATOM 2215 C CA . THR A 1 290 ? 4.398 61.960 49.450 1.00 22.40 528 THR A CA 1
ATOM 2216 C C . THR A 1 290 ? 3.546 60.851 48.753 1.00 22.01 528 THR A C 1
ATOM 2217 O O . THR A 1 290 ? 2.339 60.975 48.729 1.00 23.16 528 THR A O 1
ATOM 2221 N N . ILE A 1 291 ? 4.081 59.699 48.348 1.00 22.75 529 ILE A N 1
ATOM 2222 C CA . ILE A 1 291 ? 3.447 58.683 47.611 1.00 24.57 529 ILE A CA 1
ATOM 2223 C C . ILE A 1 291 ? 2.422 58.201 48.480 1.00 26.46 529 ILE A C 1
ATOM 2224 O O . ILE A 1 291 ? 1.158 58.121 48.259 1.00 22.53 529 ILE A O 1
ATOM 2229 N N . ILE A 1 292 ? 2.999 58.015 49.663 1.00 22.41 530 ILE A N 1
ATOM 2230 C CA . ILE A 1 292 ? 2.091 57.518 50.687 1.00 22.74 530 ILE A CA 1
ATOM 2231 C C . ILE A 1 292 ? 0.882 58.361 50.867 1.00 23.41 530 ILE A C 1
ATOM 2232 O O . ILE A 1 292 ? -0.289 57.998 51.293 1.00 21.91 530 ILE A O 1
ATOM 2237 N N . ARG A 1 293 ? 1.167 59.669 51.307 1.00 19.17 531 ARG A N 1
ATOM 2238 C CA . ARG A 1 293 ? 0.195 60.671 51.651 1.00 20.42 531 ARG A CA 1
ATOM 2239 C C . ARG A 1 293 ? -0.941 60.750 50.474 1.00 16.67 531 ARG A C 1
ATOM 2240 O O . ARG A 1 293 ? -2.075 60.763 50.822 1.00 15.58 531 ARG A O 1
ATOM 2248 N N . ARG A 1 294 ? -0.520 60.841 49.303 1.00 22.20 532 ARG A N 1
ATOM 2249 C CA . ARG A 1 294 ? -1.358 61.049 48.107 1.00 23.41 532 ARG A CA 1
ATOM 2250 C C . ARG A 1 294 ? -2.164 59.755 47.839 1.00 30.45 532 ARG A C 1
ATOM 2251 O O . ARG A 1 294 ? -3.420 59.951 47.629 1.00 27.62 532 ARG A O 1
ATOM 2259 N N . LYS A 1 295 ? -1.536 58.636 48.231 1.00 26.34 533 LYS A N 1
ATOM 2260 C CA . LYS A 1 295 ? -2.350 57.404 48.033 1.00 27.27 533 LYS A CA 1
ATOM 2261 C C . LYS A 1 295 ? -3.350 57.276 49.055 1.00 27.98 533 LYS A C 1
ATOM 2262 O O . LYS A 1 295 ? -4.572 57.166 48.727 1.00 26.08 533 LYS A O 1
ATOM 2268 N N . LEU A 1 296 ? -3.171 57.620 50.304 1.00 27.24 534 LEU A N 1
ATOM 2269 C CA . LEU A 1 296 ? -4.102 57.673 51.321 1.00 26.72 534 LEU A CA 1
ATOM 2270 C C . LEU A 1 296 ? -5.343 58.620 50.877 1.00 27.53 534 LEU A C 1
ATOM 2271 O O . LEU A 1 296 ? -6.483 58.360 51.240 1.00 27.09 534 LEU A O 1
ATOM 2276 N N . SER A 1 297 ? -5.060 59.723 50.322 1.00 23.51 535 SER A N 1
ATOM 2277 C CA . SER A 1 297 ? -6.082 60.690 49.965 1.00 28.94 535 SER A CA 1
ATOM 2278 C C . SER A 1 297 ? -6.946 60.127 48.764 1.00 25.94 535 SER A C 1
ATOM 2279 O O . SER A 1 297 ? -8.097 60.395 48.771 1.00 22.11 535 SER A O 1
ATOM 2282 N N . SER A 1 298 ? -6.221 59.641 47.782 1.00 28.60 536 SER A N 1
ATOM 2283 C CA . SER A 1 298 ? -6.881 58.961 46.651 1.00 30.21 536 SER A CA 1
ATOM 2284 C C . SER A 1 298 ? -7.645 57.820 47.239 1.00 36.48 536 SER A C 1
ATOM 2285 O O . SER A 1 298 ? -8.919 57.995 46.857 1.00 34.99 536 SER A O 1
ATOM 2288 N N . LEU A 1 299 ? -7.541 57.000 48.284 1.00 38.08 537 LEU A N 1
ATOM 2289 C CA . LEU A 1 299 ? -8.435 56.028 48.703 1.00 42.29 537 LEU A CA 1
ATOM 2290 C C . LEU A 1 299 ? -9.480 56.778 49.460 1.00 46.71 537 LEU A C 1
ATOM 2291 O O . LEU A 1 299 ? -10.441 56.140 49.867 1.00 48.26 537 LEU A O 1
ATOM 2296 N N . SER A 1 300 ? -9.398 58.017 49.788 1.00 50.81 538 SER A N 1
ATOM 2297 C CA . SER A 1 300 ? -10.375 58.614 50.702 1.00 54.90 538 SER A CA 1
ATOM 2298 C C . SER A 1 300 ? -11.591 59.057 49.941 1.00 58.81 538 SER A C 1
ATOM 2299 O O . SER A 1 300 ? -12.628 59.255 50.477 1.00 57.59 538 SER A O 1
ATOM 2302 N N . TYR A 1 301 ? -11.517 59.207 48.651 1.00 62.47 539 TYR A N 1
ATOM 2303 C CA . TYR A 1 301 ? -12.385 59.582 47.598 1.00 67.95 539 TYR A CA 1
ATOM 2304 C C . TYR A 1 301 ? -12.929 58.431 46.733 1.00 71.58 539 TYR A C 1
ATOM 2305 O O . TYR A 1 301 ? -12.490 57.226 46.678 1.00 73.75 539 TYR A O 1
ATOM 2314 N N . HIS B 1 1 ? -10.042 69.501 25.729 1.00 40.94 239 HIS B N 1
ATOM 2315 C CA . HIS B 1 1 ? -9.625 70.789 26.335 1.00 42.00 239 HIS B CA 1
ATOM 2316 C C . HIS B 1 1 ? -9.184 71.729 25.230 1.00 40.89 239 HIS B C 1
ATOM 2317 O O . HIS B 1 1 ? -9.249 72.933 25.495 1.00 39.17 239 HIS B O 1
ATOM 2324 N N . MET B 1 2 ? -8.784 71.212 24.058 1.00 40.32 240 MET B N 1
ATOM 2325 C CA . MET B 1 2 ? -8.408 72.238 23.109 1.00 44.90 240 MET B CA 1
ATOM 2326 C C . MET B 1 2 ? -9.580 72.774 22.324 1.00 44.40 240 MET B C 1
ATOM 2327 O O . MET B 1 2 ? -9.362 73.736 21.548 1.00 43.67 240 MET B O 1
ATOM 2332 N N . TYR B 1 3 ? -10.790 72.265 22.349 1.00 43.46 241 TYR B N 1
ATOM 2333 C CA . TYR B 1 3 ? -11.813 72.845 21.479 1.00 44.43 241 TYR B CA 1
ATOM 2334 C C . TYR B 1 3 ? -12.976 73.409 22.269 1.00 39.96 241 TYR B C 1
ATOM 2335 O O . TYR B 1 3 ? -13.844 73.990 21.585 1.00 37.38 241 TYR B O 1
ATOM 2344 N N . ARG B 1 4 ? -12.959 73.236 23.579 1.00 34.39 242 ARG B N 1
ATOM 2345 C CA . ARG B 1 4 ? -13.965 73.778 24.420 1.00 33.36 242 ARG B CA 1
ATOM 2346 C C . ARG B 1 4 ? -13.522 74.533 25.683 1.00 31.11 242 ARG B C 1
ATOM 2347 O O . ARG B 1 4 ? -12.439 74.450 26.119 1.00 25.51 242 ARG B O 1
ATOM 2355 N N . ASN B 1 5 ? -14.360 75.276 26.414 1.00 28.92 243 ASN B N 1
ATOM 2356 C CA . ASN B 1 5 ? -14.008 75.891 27.679 1.00 23.63 243 ASN B CA 1
ATOM 2357 C C . ASN B 1 5 ? -15.116 75.587 28.634 1.00 26.73 243 ASN B C 1
ATOM 2358 O O . ASN B 1 5 ? -16.287 75.554 28.259 1.00 26.73 243 ASN B O 1
ATOM 2363 N N . VAL B 1 6 ? -14.831 75.279 29.882 1.00 24.81 244 VAL B N 1
ATOM 2364 C CA . VAL B 1 6 ? -15.662 74.968 30.934 1.00 22.48 244 VAL B CA 1
ATOM 2365 C C . VAL B 1 6 ? -15.302 75.774 32.182 1.00 26.71 244 VAL B C 1
ATOM 2366 O O . VAL B 1 6 ? -14.105 75.941 32.404 1.00 25.96 244 VAL B O 1
ATOM 2370 N N . PRO B 1 7 ? -16.270 76.252 32.914 1.00 27.84 245 PRO B N 1
ATOM 2371 C CA . PRO B 1 7 ? -15.953 77.086 34.100 1.00 26.00 245 PRO B CA 1
ATOM 2372 C C . PRO B 1 7 ? -15.301 76.164 35.136 1.00 27.53 245 PRO B C 1
ATOM 2373 O O . PRO B 1 7 ? -15.597 75.023 35.397 1.00 22.61 245 PRO B O 1
ATOM 2377 N N . ILE B 1 8 ? -14.293 76.773 35.833 1.00 26.43 246 ILE B N 1
ATOM 2378 C CA . ILE B 1 8 ? -13.641 76.111 36.923 1.00 19.60 246 ILE B CA 1
ATOM 2379 C C . ILE B 1 8 ? -14.587 75.365 37.810 1.00 17.14 246 ILE B C 1
ATOM 2380 O O . ILE B 1 8 ? -14.092 74.254 38.093 1.00 20.76 246 ILE B O 1
ATOM 2385 N N . TRP B 1 9 ? -15.723 75.681 38.307 1.00 21.50 247 TRP B N 1
ATOM 2386 C CA . TRP B 1 9 ? -16.496 74.837 39.206 1.00 24.68 247 TRP B CA 1
ATOM 2387 C C . TRP B 1 9 ? -17.159 73.647 38.491 1.00 26.51 247 TRP B C 1
ATOM 2388 O O . TRP B 1 9 ? -17.799 72.941 39.238 1.00 28.23 247 TRP B O 1
ATOM 2399 N N . ALA B 1 10 ? -17.159 73.658 37.134 1.00 23.77 248 ALA B N 1
ATOM 2400 C CA . ALA B 1 10 ? -17.881 72.611 36.462 1.00 27.59 248 ALA B CA 1
ATOM 2401 C C . ALA B 1 10 ? -16.864 71.644 35.941 1.00 25.50 248 ALA B C 1
ATOM 2402 O O . ALA B 1 10 ? -17.348 70.740 35.302 1.00 20.07 248 ALA B O 1
ATOM 2404 N N . GLN B 1 11 ? -15.543 71.837 35.994 1.00 19.26 249 GLN B N 1
ATOM 2405 C CA . GLN B 1 11 ? -14.649 70.946 35.284 1.00 21.30 249 GLN B CA 1
ATOM 2406 C C . GLN B 1 11 ? -14.620 69.591 35.972 1.00 26.00 249 GLN B C 1
ATOM 2407 O O . GLN B 1 11 ? -14.648 69.538 37.172 1.00 26.92 249 GLN B O 1
ATOM 2413 N N . LYS B 1 12 ? -14.405 68.530 35.193 1.00 32.97 250 LYS B N 1
ATOM 2414 C CA . LYS B 1 12 ? -14.343 67.164 35.739 1.00 43.53 250 LYS B CA 1
ATOM 2415 C C . LYS B 1 12 ? -13.144 66.391 35.176 1.00 48.28 250 LYS B C 1
ATOM 2416 O O . LYS B 1 12 ? -12.659 65.442 35.858 1.00 48.69 250 LYS B O 1
ATOM 2422 N N . TRP B 1 13 ? -12.667 66.620 33.908 1.00 54.31 251 TRP B N 1
ATOM 2423 C CA . TRP B 1 13 ? -11.520 65.769 33.632 1.00 63.49 251 TRP B CA 1
ATOM 2424 C C . TRP B 1 13 ? -10.276 66.628 33.993 1.00 65.82 251 TRP B C 1
ATOM 2425 O O . TRP B 1 13 ? -10.115 67.655 33.299 1.00 67.97 251 TRP B O 1
ATOM 2436 N N . LYS B 1 14 ? -9.563 66.105 34.967 1.00 64.67 252 LYS B N 1
ATOM 2437 C CA . LYS B 1 14 ? -8.239 66.627 35.237 1.00 63.58 252 LYS B CA 1
ATOM 2438 C C . LYS B 1 14 ? -7.331 65.463 34.750 1.00 58.26 252 LYS B C 1
ATOM 2439 O O . LYS B 1 14 ? -7.342 64.428 35.343 1.00 54.95 252 LYS B O 1
ATOM 2445 N N . PRO B 1 15 ? -6.780 65.685 33.580 1.00 56.12 253 PRO B N 1
ATOM 2446 C CA . PRO B 1 15 ? -5.882 64.738 32.973 1.00 53.61 253 PRO B CA 1
ATOM 2447 C C . PRO B 1 15 ? -4.667 64.683 33.907 1.00 49.17 253 PRO B C 1
ATOM 2448 O O . PRO B 1 15 ? -4.211 65.693 34.444 1.00 44.39 253 PRO B O 1
ATOM 2452 N N . THR B 1 16 ? -4.172 63.473 34.180 1.00 44.96 254 THR B N 1
ATOM 2453 C CA . THR B 1 16 ? -3.028 63.313 35.027 1.00 43.19 254 THR B CA 1
ATOM 2454 C C . THR B 1 16 ? -1.793 63.998 34.504 1.00 40.50 254 THR B C 1
ATOM 2455 O O . THR B 1 16 ? -1.479 63.910 33.309 1.00 38.23 254 THR B O 1
ATOM 2459 N N . ILE B 1 17 ? -1.112 64.669 35.414 1.00 37.01 255 ILE B N 1
ATOM 2460 C CA . ILE B 1 17 ? 0.142 65.340 34.972 1.00 41.77 255 ILE B CA 1
ATOM 2461 C C . ILE B 1 17 ? 1.208 64.410 35.564 1.00 45.48 255 ILE B C 1
ATOM 2462 O O . ILE B 1 17 ? 1.229 64.141 36.763 1.00 45.19 255 ILE B O 1
ATOM 2467 N N . LYS B 1 18 ? 1.950 63.766 34.685 1.00 49.55 256 LYS B N 1
ATOM 2468 C CA . LYS B 1 18 ? 2.962 62.824 35.059 1.00 52.34 256 LYS B CA 1
ATOM 2469 C C . LYS B 1 18 ? 4.130 63.396 35.884 1.00 51.57 256 LYS B C 1
ATOM 2470 O O . LYS B 1 18 ? 4.824 64.346 35.502 1.00 46.22 256 LYS B O 1
ATOM 2476 N N . ALA B 1 19 ? 4.421 62.624 36.918 1.00 51.39 257 ALA B N 1
ATOM 2477 C CA . ALA B 1 19 ? 5.561 62.837 37.798 1.00 53.11 257 ALA B CA 1
ATOM 2478 C C . ALA B 1 19 ? 6.879 62.510 37.126 1.00 53.40 257 ALA B C 1
ATOM 2479 O O . ALA B 1 19 ? 6.754 61.636 36.264 1.00 50.00 257 ALA B O 1
ATOM 2481 N N . LEU B 1 20 ? 7.989 63.266 37.314 1.00 58.24 258 LEU B N 1
ATOM 2482 C CA . LEU B 1 20 ? 9.221 62.763 36.649 1.00 62.05 258 LEU B CA 1
ATOM 2483 C C . LEU B 1 20 ? 9.573 61.319 37.074 1.00 63.05 258 LEU B C 1
ATOM 2484 O O . LEU B 1 20 ? 9.294 60.653 38.085 1.00 57.46 258 LEU B O 1
ATOM 2489 N N . GLN B 1 21 ? 10.117 60.691 36.063 1.00 69.80 259 GLN B N 1
ATOM 2490 C CA . GLN B 1 21 ? 10.500 59.291 36.126 1.00 76.97 259 GLN B CA 1
ATOM 2491 C C . GLN B 1 21 ? 11.961 59.273 36.480 1.00 80.82 259 GLN B C 1
ATOM 2492 O O . GLN B 1 21 ? 12.613 60.229 36.074 1.00 79.19 259 GLN B O 1
ATOM 2498 N N . SER B 1 22 ? 12.527 58.333 37.208 1.00 88.13 260 SER B N 1
ATOM 2499 C CA . SER B 1 22 ? 13.998 58.358 37.332 1.00 95.29 260 SER B CA 1
ATOM 2500 C C . SER B 1 22 ? 14.599 57.929 35.971 1.00 100.36 260 SER B C 1
ATOM 2501 O O . SER B 1 22 ? 14.697 56.815 35.458 1.00 100.66 260 SER B O 1
ATOM 2504 N N . ILE B 1 23 ? 14.967 58.984 35.259 1.00 106.09 261 ILE B N 1
ATOM 2505 C CA . ILE B 1 23 ? 15.558 59.074 33.948 1.00 110.82 261 ILE B CA 1
ATOM 2506 C C . ILE B 1 23 ? 17.018 58.662 33.998 1.00 114.50 261 ILE B C 1
ATOM 2507 O O . ILE B 1 23 ? 17.543 58.438 35.102 1.00 116.52 261 ILE B O 1
ATOM 2512 N N . ASN B 1 24 ? 17.766 58.751 32.916 1.00 117.27 262 ASN B N 1
ATOM 2513 C CA . ASN B 1 24 ? 19.182 58.446 32.802 1.00 119.10 262 ASN B CA 1
ATOM 2514 C C . ASN B 1 24 ? 20.189 59.331 33.534 1.00 120.20 262 ASN B C 1
ATOM 2515 O O . ASN B 1 24 ? 21.384 59.322 33.191 1.00 120.93 262 ASN B O 1
ATOM 2517 N N . VAL B 1 25 ? 19.771 60.090 34.531 1.00 120.63 263 VAL B N 1
ATOM 2518 C CA . VAL B 1 25 ? 20.642 60.964 35.288 1.00 120.81 263 VAL B CA 1
ATOM 2519 C C . VAL B 1 25 ? 21.533 60.163 36.224 1.00 121.07 263 VAL B C 1
ATOM 2520 O O . VAL B 1 25 ? 21.026 59.530 37.143 1.00 121.96 263 VAL B O 1
ATOM 2522 N N . LYS B 1 26 ? 22.836 60.156 35.990 1.00 120.86 264 LYS B N 1
ATOM 2523 C CA . LYS B 1 26 ? 23.841 59.466 36.794 1.00 120.10 264 LYS B CA 1
ATOM 2524 C C . LYS B 1 26 ? 23.225 58.334 37.593 1.00 118.84 264 LYS B C 1
ATOM 2525 O O . LYS B 1 26 ? 22.829 58.741 38.704 1.00 119.09 264 LYS B O 1
ATOM 2531 N N . ASP B 1 27 ? 23.090 57.087 37.127 1.00 117.05 265 ASP B N 1
ATOM 2532 C CA . ASP B 1 27 ? 22.553 55.998 37.948 1.00 114.90 265 ASP B CA 1
ATOM 2533 C C . ASP B 1 27 ? 22.775 56.344 39.415 1.00 111.70 265 ASP B C 1
ATOM 2534 O O . ASP B 1 27 ? 23.868 56.265 39.951 1.00 112.60 265 ASP B O 1
ATOM 2539 N N . LEU B 1 28 ? 21.708 56.916 39.934 1.00 105.62 266 LEU B N 1
ATOM 2540 C CA . LEU B 1 28 ? 21.703 57.512 41.252 1.00 98.69 266 LEU B CA 1
ATOM 2541 C C . LEU B 1 28 ? 22.223 56.555 42.287 1.00 93.02 266 LEU B C 1
ATOM 2542 O O . LEU B 1 28 ? 21.975 55.342 42.294 1.00 94.18 266 LEU B O 1
ATOM 2547 N N . LYS B 1 29 ? 22.835 57.141 43.290 1.00 85.18 267 LYS B N 1
ATOM 2548 C CA . LYS B 1 29 ? 23.281 56.357 44.424 1.00 77.13 267 LYS B CA 1
ATOM 2549 C C . LYS B 1 29 ? 22.050 55.930 45.213 1.00 69.44 267 LYS B C 1
ATOM 2550 O O . LYS B 1 29 ? 22.117 55.003 46.032 1.00 70.81 267 LYS B O 1
ATOM 2556 N N . ILE B 1 30 ? 20.927 56.630 45.100 1.00 56.84 268 ILE B N 1
ATOM 2557 C CA . ILE B 1 30 ? 19.754 56.274 45.914 1.00 46.17 268 ILE B CA 1
ATOM 2558 C C . ILE B 1 30 ? 18.618 56.338 44.924 1.00 42.48 268 ILE B C 1
ATOM 2559 O O . ILE B 1 30 ? 18.561 57.109 43.976 1.00 39.46 268 ILE B O 1
ATOM 2564 N N . ASP B 1 31 ? 17.688 55.481 45.181 1.00 40.09 269 ASP B N 1
ATOM 2565 C CA . ASP B 1 31 ? 16.395 55.553 44.526 1.00 39.72 269 ASP B CA 1
ATOM 2566 C C . ASP B 1 31 ? 15.741 56.842 45.119 1.00 37.21 269 ASP B C 1
ATOM 2567 O O . ASP B 1 31 ? 15.520 56.975 46.291 1.00 34.15 269 ASP B O 1
ATOM 2572 N N . PRO B 1 32 ? 15.099 57.426 44.105 1.00 37.05 270 PRO B N 1
ATOM 2573 C CA . PRO B 1 32 ? 14.210 58.599 44.335 1.00 34.99 270 PRO B CA 1
ATOM 2574 C C . PRO B 1 32 ? 13.064 58.206 45.206 1.00 30.68 270 PRO B C 1
ATOM 2575 O O . PRO B 1 32 ? 12.692 58.962 45.995 1.00 28.90 270 PRO B O 1
ATOM 2579 N N . SER B 1 33 ? 12.428 56.995 45.087 1.00 26.83 271 SER B N 1
ATOM 2580 C CA . SER B 1 33 ? 11.294 56.705 45.929 1.00 29.30 271 SER B CA 1
ATOM 2581 C C . SER B 1 33 ? 11.069 55.172 45.749 1.00 27.47 271 SER B C 1
ATOM 2582 O O . SER B 1 33 ? 11.639 54.514 44.880 1.00 26.47 271 SER B O 1
ATOM 2585 N N . PHE B 1 34 ? 10.148 54.642 46.436 1.00 32.33 272 PHE B N 1
ATOM 2586 C CA . PHE B 1 34 ? 9.945 53.192 46.169 1.00 39.12 272 PHE B CA 1
ATOM 2587 C C . PHE B 1 34 ? 9.114 52.957 44.918 1.00 42.72 272 PHE B C 1
ATOM 2588 O O . PHE B 1 34 ? 8.715 51.779 44.682 1.00 43.74 272 PHE B O 1
ATOM 2596 N N . LEU B 1 35 ? 8.793 53.923 44.051 1.00 40.97 273 LEU B N 1
ATOM 2597 C CA . LEU B 1 35 ? 8.022 53.690 42.836 1.00 41.54 273 LEU B CA 1
ATOM 2598 C C . LEU B 1 35 ? 8.983 54.086 41.752 1.00 42.49 273 LEU B C 1
ATOM 2599 O O . LEU B 1 35 ? 8.433 54.340 40.707 1.00 45.26 273 LEU B O 1
ATOM 2604 N N . ASN B 1 36 ? 10.231 54.366 42.090 1.00 44.86 274 ASN B N 1
ATOM 2605 C CA . ASN B 1 36 ? 11.132 54.895 41.086 1.00 51.11 274 ASN B CA 1
ATOM 2606 C C . ASN B 1 36 ? 10.550 56.099 40.312 1.00 52.04 274 ASN B C 1
ATOM 2607 O O . ASN B 1 36 ? 10.770 56.383 39.118 1.00 52.70 274 ASN B O 1
ATOM 2612 N N . ILE B 1 37 ? 9.874 57.087 40.968 1.00 48.97 275 ILE B N 1
ATOM 2613 C CA . ILE B 1 37 ? 9.466 58.330 40.344 1.00 45.06 275 ILE B CA 1
ATOM 2614 C C . ILE B 1 37 ? 9.818 59.472 41.337 1.00 41.10 275 ILE B C 1
ATOM 2615 O O . ILE B 1 37 ? 9.964 59.084 42.486 1.00 39.27 275 ILE B O 1
ATOM 2620 N N . ILE B 1 38 ? 9.881 60.695 40.817 1.00 35.14 276 ILE B N 1
ATOM 2621 C CA . ILE B 1 38 ? 9.893 61.779 41.746 1.00 34.27 276 ILE B CA 1
ATOM 2622 C C . ILE B 1 38 ? 8.536 62.410 41.812 1.00 29.80 276 ILE B C 1
ATOM 2623 O O . ILE B 1 38 ? 8.227 63.184 40.884 1.00 30.25 276 ILE B O 1
ATOM 2628 N N . PRO B 1 39 ? 7.768 62.351 42.850 1.00 29.50 277 PRO B N 1
ATOM 2629 C CA . PRO B 1 39 ? 6.497 63.049 42.917 1.00 27.32 277 PRO B CA 1
ATOM 2630 C C . PRO B 1 39 ? 6.775 64.549 42.863 1.00 31.94 277 PRO B C 1
ATOM 2631 O O . PRO B 1 39 ? 7.695 65.018 43.542 1.00 27.42 277 PRO B O 1
ATOM 2635 N N . ASP B 1 40 ? 5.902 65.333 42.230 1.00 26.94 278 ASP B N 1
ATOM 2636 C CA . ASP B 1 40 ? 5.970 66.746 42.198 1.00 25.25 278 ASP B CA 1
ATOM 2637 C C . ASP B 1 40 ? 5.624 67.227 43.625 1.00 24.10 278 ASP B C 1
ATOM 2638 O O . ASP B 1 40 ? 4.728 66.705 44.290 1.00 22.98 278 ASP B O 1
ATOM 2643 N N . ASP B 1 41 ? 6.316 68.332 44.040 1.00 21.92 279 ASP B N 1
ATOM 2644 C CA . ASP B 1 41 ? 5.884 68.814 45.374 1.00 25.25 279 ASP B CA 1
ATOM 2645 C C . ASP B 1 41 ? 4.443 69.346 45.272 1.00 24.55 279 ASP B C 1
ATOM 2646 O O . ASP B 1 41 ? 4.000 69.714 44.208 1.00 22.10 279 ASP B O 1
ATOM 2651 N N . ASP B 1 42 ? 3.780 69.680 46.304 1.00 21.58 280 ASP B N 1
ATOM 2652 C CA . ASP B 1 42 ? 2.432 70.124 46.412 1.00 24.92 280 ASP B CA 1
ATOM 2653 C C . ASP B 1 42 ? 2.311 71.524 45.860 1.00 24.54 280 ASP B C 1
ATOM 2654 O O . ASP B 1 42 ? 1.342 71.734 45.166 1.00 28.57 280 ASP B O 1
ATOM 2659 N N . LEU B 1 43 ? 3.342 72.408 45.952 1.00 21.37 281 LEU B N 1
ATOM 2660 C CA . LEU B 1 43 ? 3.205 73.709 45.423 1.00 22.28 281 LEU B CA 1
ATOM 2661 C C . LEU B 1 43 ? 3.227 73.544 43.836 1.00 19.77 281 LEU B C 1
ATOM 2662 O O . LEU B 1 43 ? 2.424 74.281 43.197 1.00 16.58 281 LEU B O 1
ATOM 2667 N N . THR B 1 44 ? 4.099 72.843 43.327 1.00 17.87 282 THR B N 1
ATOM 2668 C CA . THR B 1 44 ? 4.237 72.725 41.895 1.00 19.13 282 THR B CA 1
ATOM 2669 C C . THR B 1 44 ? 2.932 72.028 41.290 1.00 22.73 282 THR B C 1
ATOM 2670 O O . THR B 1 44 ? 2.412 72.543 40.318 1.00 19.54 282 THR B O 1
ATOM 2674 N N . LYS B 1 45 ? 2.438 70.980 41.851 1.00 19.11 283 LYS B N 1
ATOM 2675 C CA . LYS B 1 45 ? 1.217 70.367 41.536 1.00 25.14 283 LYS B CA 1
ATOM 2676 C C . LYS B 1 45 ? 0.046 71.447 41.471 1.00 24.27 283 LYS B C 1
ATOM 2677 O O . LYS B 1 45 ? -0.855 71.388 40.605 1.00 17.41 283 LYS B O 1
ATOM 2683 N N . SER B 1 46 ? -0.160 72.092 42.632 1.00 17.76 284 SER B N 1
ATOM 2684 C CA . SER B 1 46 ? -1.085 73.180 42.763 1.00 20.72 284 SER B CA 1
ATOM 2685 C C . SER B 1 46 ? -1.075 74.191 41.570 1.00 24.14 284 SER B C 1
ATOM 2686 O O . SER B 1 46 ? -2.147 74.485 41.067 1.00 17.46 284 SER B O 1
ATOM 2689 N N . VAL B 1 47 ? 0.121 74.561 41.158 1.00 20.68 285 VAL B N 1
ATOM 2690 C CA . VAL B 1 47 ? 0.252 75.592 40.127 1.00 21.18 285 VAL B CA 1
ATOM 2691 C C . VAL B 1 47 ? -0.133 74.860 38.824 1.00 19.25 285 VAL B C 1
ATOM 2692 O O . VAL B 1 47 ? -0.754 75.560 37.995 1.00 16.94 285 VAL B O 1
ATOM 2696 N N . GLN B 1 48 ? 0.306 73.721 38.524 1.00 18.43 286 GLN B N 1
ATOM 2697 C CA . GLN B 1 48 ? -0.043 72.671 37.519 1.00 23.94 286 GLN B CA 1
ATOM 2698 C C . GLN B 1 48 ? -1.609 72.641 37.345 1.00 22.81 286 GLN B C 1
ATOM 2699 O O . GLN B 1 48 ? -1.936 73.036 36.149 1.00 21.11 286 GLN B O 1
ATOM 2705 N N . ASP B 1 49 ? -2.308 72.430 38.391 1.00 22.47 287 ASP B N 1
ATOM 2706 C CA . ASP B 1 49 ? -3.724 72.222 38.475 1.00 23.52 287 ASP B CA 1
ATOM 2707 C C . ASP B 1 49 ? -4.441 73.581 38.193 1.00 26.67 287 ASP B C 1
ATOM 2708 O O . ASP B 1 49 ? -5.324 73.461 37.327 1.00 21.81 287 ASP B O 1
ATOM 2713 N N . TRP B 1 50 ? -4.000 74.726 38.707 1.00 20.09 288 TRP B N 1
ATOM 2714 C CA . TRP B 1 50 ? -4.593 76.027 38.635 1.00 21.46 288 TRP B CA 1
ATOM 2715 C C . TRP B 1 50 ? -4.342 76.629 37.260 1.00 20.16 288 TRP B C 1
ATOM 2716 O O . TRP B 1 50 ? -5.359 77.146 36.850 1.00 20.22 288 TRP B O 1
ATOM 2727 N N . VAL B 1 51 ? -3.262 76.425 36.591 1.00 15.27 289 VAL B N 1
ATOM 2728 C CA . VAL B 1 51 ? -2.928 77.048 35.329 1.00 19.92 289 VAL B CA 1
ATOM 2729 C C . VAL B 1 51 ? -3.825 76.207 34.280 1.00 22.66 289 VAL B C 1
ATOM 2730 O O . VAL B 1 51 ? -4.521 76.850 33.472 1.00 21.06 289 VAL B O 1
ATOM 2734 N N . TYR B 1 52 ? -3.841 74.914 34.458 1.00 19.17 290 TYR B N 1
ATOM 2735 C CA . TYR B 1 52 ? -4.660 74.052 33.627 1.00 25.10 290 TYR B CA 1
ATOM 2736 C C . TYR B 1 52 ? -6.177 74.455 33.762 1.00 23.63 290 TYR B C 1
ATOM 2737 O O . TYR B 1 52 ? -6.697 74.572 32.696 1.00 19.56 290 TYR B O 1
ATOM 2746 N N . ALA B 1 53 ? -6.798 74.506 34.914 1.00 19.92 291 ALA B N 1
ATOM 2747 C CA . ALA B 1 53 ? -8.113 74.699 35.148 1.00 21.55 291 ALA B CA 1
ATOM 2748 C C . ALA B 1 53 ? -8.437 76.138 34.460 1.00 22.75 291 ALA B C 1
ATOM 2749 O O . ALA B 1 53 ? -9.619 76.388 34.088 1.00 18.35 291 ALA B O 1
ATOM 2751 N N . THR B 1 54 ? -7.717 77.204 34.819 1.00 19.34 292 THR B N 1
ATOM 2752 C CA . THR B 1 54 ? -7.781 78.481 34.408 1.00 17.07 292 THR B CA 1
ATOM 2753 C C . THR B 1 54 ? -7.558 78.591 32.884 1.00 14.50 292 THR B C 1
ATOM 2754 O O . THR B 1 54 ? -8.524 79.200 32.379 1.00 18.04 292 THR B O 1
ATOM 2758 N N . ILE B 1 55 ? -6.763 77.900 32.195 1.00 15.40 293 ILE B N 1
ATOM 2759 C CA . ILE B 1 55 ? -6.650 77.999 30.777 1.00 17.23 293 ILE B CA 1
ATOM 2760 C C . ILE B 1 55 ? -8.065 77.483 30.092 1.00 21.60 293 ILE B C 1
ATOM 2761 O O . ILE B 1 55 ? -8.533 77.930 29.033 1.00 21.39 293 ILE B O 1
ATOM 2766 N N . TYR B 1 56 ? -8.442 76.341 30.493 1.00 19.58 294 TYR B N 1
ATOM 2767 C CA . TYR B 1 56 ? -9.492 75.501 30.205 1.00 21.15 294 TYR B CA 1
ATOM 2768 C C . TYR B 1 56 ? -10.760 76.328 30.458 1.00 25.18 294 TYR B C 1
ATOM 2769 O O . TYR B 1 56 ? -11.643 76.114 29.612 1.00 23.43 294 TYR B O 1
ATOM 2778 N N . SER B 1 57 ? -10.754 77.241 31.428 1.00 20.32 295 SER B N 1
ATOM 2779 C CA . SER B 1 57 ? -11.950 78.008 31.597 1.00 21.19 295 SER B CA 1
ATOM 2780 C C . SER B 1 57 ? -12.021 79.105 30.483 1.00 19.85 295 SER B C 1
ATOM 2781 O O . SER B 1 57 ? -13.135 79.674 30.310 1.00 20.03 295 SER B O 1
ATOM 2784 N N . ILE B 1 58 ? -11.055 79.363 29.819 1.00 16.00 296 ILE B N 1
ATOM 2785 C CA . ILE B 1 58 ? -11.005 80.463 28.837 1.00 22.86 296 ILE B CA 1
ATOM 2786 C C . ILE B 1 58 ? -11.408 79.896 27.435 1.00 19.10 296 ILE B C 1
ATOM 2787 O O . ILE B 1 58 ? -10.725 79.005 26.957 1.00 17.41 296 ILE B O 1
ATOM 2792 N N . ALA B 1 59 ? -11.962 80.757 26.543 1.00 24.51 297 ALA B N 1
ATOM 2793 C CA . ALA B 1 59 ? -12.535 80.273 25.273 1.00 25.48 297 ALA B CA 1
ATOM 2794 C C . ALA B 1 59 ? -11.263 80.070 24.451 1.00 25.77 297 ALA B C 1
ATOM 2795 O O . ALA B 1 59 ? -10.389 80.948 24.605 1.00 23.53 297 ALA B O 1
ATOM 2797 N N . PRO B 1 60 ? -11.307 79.069 23.613 1.00 24.83 298 PRO B N 1
ATOM 2798 C CA . PRO B 1 60 ? -10.239 78.697 22.748 1.00 28.90 298 PRO B CA 1
ATOM 2799 C C . PRO B 1 60 ? -9.753 79.808 21.892 1.00 32.01 298 PRO B C 1
ATOM 2800 O O . PRO B 1 60 ? -8.514 80.059 21.750 1.00 33.27 298 PRO B O 1
ATOM 2804 N N . GLU B 1 61 ? -10.709 80.602 21.343 1.00 30.13 299 GLU B N 1
ATOM 2805 C CA . GLU B 1 61 ? -10.311 81.688 20.455 1.00 32.93 299 GLU B CA 1
ATOM 2806 C C . GLU B 1 61 ? -9.661 82.828 21.279 1.00 32.10 299 GLU B C 1
ATOM 2807 O O . GLU B 1 61 ? -8.983 83.600 20.650 1.00 27.31 299 GLU B O 1
ATOM 2813 N N . LEU B 1 62 ? -9.762 82.845 22.623 1.00 30.02 300 LEU B N 1
ATOM 2814 C CA . LEU B 1 62 ? -9.042 83.849 23.358 1.00 29.73 300 LEU B CA 1
ATOM 2815 C C . LEU B 1 62 ? -7.689 83.452 23.917 1.00 27.17 300 LEU B C 1
ATOM 2816 O O . LEU B 1 62 ? -6.799 84.298 24.118 1.00 29.01 300 LEU B O 1
ATOM 2821 N N . ARG B 1 63 ? -7.357 82.185 23.837 1.00 27.57 301 ARG B N 1
ATOM 2822 C CA . ARG B 1 63 ? -6.215 81.577 24.520 1.00 28.16 301 ARG B CA 1
ATOM 2823 C C . ARG B 1 63 ? -4.868 82.184 24.105 1.00 31.51 301 ARG B C 1
ATOM 2824 O O . ARG B 1 63 ? -4.024 82.193 24.964 1.00 30.59 301 ARG B O 1
ATOM 2832 N N . SER B 1 64 ? -4.702 82.618 22.871 1.00 27.59 302 SER B N 1
ATOM 2833 C CA . SER B 1 64 ? -3.472 83.097 22.330 1.00 26.42 302 SER B CA 1
ATOM 2834 C C . SER B 1 64 ? -3.071 84.475 22.863 1.00 21.88 302 SER B C 1
ATOM 2835 O O . SER B 1 64 ? -1.944 84.992 22.692 1.00 22.95 302 SER B O 1
ATOM 2838 N N . PHE B 1 65 ? -3.932 85.085 23.621 1.00 22.99 303 PHE B N 1
ATOM 2839 C CA . PHE B 1 65 ? -3.813 86.378 24.251 1.00 23.90 303 PHE B CA 1
ATOM 2840 C C . PHE B 1 65 ? -3.494 86.268 25.785 1.00 20.46 303 PHE B C 1
ATOM 2841 O O . PHE B 1 65 ? -3.404 87.355 26.438 1.00 25.05 303 PHE B O 1
ATOM 2849 N N . ILE B 1 66 ? -3.337 85.013 26.130 1.00 20.77 304 ILE B N 1
ATOM 2850 C CA . ILE B 1 66 ? -3.038 84.753 27.565 1.00 25.20 304 ILE B CA 1
ATOM 2851 C C . ILE B 1 66 ? -1.614 85.370 27.967 1.00 20.88 304 ILE B C 1
ATOM 2852 O O . ILE B 1 66 ? -0.747 85.423 27.172 1.00 19.80 304 ILE B O 1
ATOM 2857 N N . GLU B 1 67 ? -1.557 85.875 29.109 1.00 23.83 305 GLU B N 1
ATOM 2858 C CA . GLU B 1 67 ? -0.148 86.309 29.636 1.00 26.46 305 GLU B CA 1
ATOM 2859 C C . GLU B 1 67 ? -0.028 85.593 30.996 1.00 23.42 305 GLU B C 1
ATOM 2860 O O . GLU B 1 67 ? -0.942 85.734 31.774 1.00 20.91 305 GLU B O 1
ATOM 2866 N N . LEU B 1 68 ? 0.976 84.712 31.173 1.00 20.55 306 LEU B N 1
ATOM 2867 C CA . LEU B 1 68 ? 1.011 84.022 32.496 1.00 23.72 306 LEU B CA 1
ATOM 2868 C C . LEU B 1 68 ? 2.339 84.450 33.217 1.00 22.28 306 LEU B C 1
ATOM 2869 O O . LEU B 1 68 ? 3.348 84.234 32.607 1.00 19.37 306 LEU B O 1
ATOM 2874 N N . GLU B 1 69 ? 2.192 85.143 34.330 1.00 24.09 307 GLU B N 1
ATOM 2875 C CA . GLU B 1 69 ? 3.427 85.642 34.902 1.00 24.36 307 GLU B CA 1
ATOM 2876 C C . GLU B 1 69 ? 3.459 85.670 36.403 1.00 25.94 307 GLU B C 1
ATOM 2877 O O . GLU B 1 69 ? 2.382 85.646 36.955 1.00 21.30 307 GLU B O 1
ATOM 2883 N N . MET B 1 70 ? 4.795 85.732 36.833 1.00 24.06 308 MET B N 1
ATOM 2884 C CA . MET B 1 70 ? 4.929 85.906 38.276 1.00 24.30 308 MET B CA 1
ATOM 2885 C C . MET B 1 70 ? 5.446 87.370 38.582 1.00 22.06 308 MET B C 1
ATOM 2886 O O . MET B 1 70 ? 6.313 87.827 37.897 1.00 27.53 308 MET B O 1
ATOM 2891 N N . LYS B 1 71 ? 4.898 87.700 39.727 1.00 21.59 309 LYS B N 1
ATOM 2892 C CA . LYS B 1 71 ? 5.430 88.948 40.263 1.00 27.31 309 LYS B CA 1
ATOM 2893 C C . LYS B 1 71 ? 5.694 88.990 41.791 1.00 25.48 309 LYS B C 1
ATOM 2894 O O . LYS B 1 71 ? 4.872 88.503 42.522 1.00 24.08 309 LYS B O 1
ATOM 2900 N N . PHE B 1 72 ? 6.626 89.899 42.111 1.00 26.02 310 PHE B N 1
ATOM 2901 C CA . PHE B 1 72 ? 7.187 90.127 43.466 1.00 23.52 310 PHE B CA 1
ATOM 2902 C C . PHE B 1 72 ? 6.692 91.239 44.191 1.00 20.63 310 PHE B C 1
ATOM 2903 O O . PHE B 1 72 ? 6.367 92.455 43.823 1.00 24.07 310 PHE B O 1
ATOM 2911 N N . GLY B 1 73 ? 6.229 90.933 45.432 1.00 17.09 311 GLY B N 1
ATOM 2912 C CA . GLY B 1 73 ? 5.718 91.881 46.363 1.00 16.46 311 GLY B CA 1
ATOM 2913 C C . GLY B 1 73 ? 5.574 91.461 47.827 1.00 16.60 311 GLY B C 1
ATOM 2914 O O . GLY B 1 73 ? 6.130 90.450 48.168 1.00 22.95 311 GLY B O 1
ATOM 2915 N N . VAL B 1 74 ? 4.693 91.942 48.579 1.00 14.55 312 VAL B N 1
ATOM 2916 C CA . VAL B 1 74 ? 4.412 91.474 49.901 1.00 21.89 312 VAL B CA 1
ATOM 2917 C C . VAL B 1 74 ? 2.915 91.229 49.894 1.00 20.75 312 VAL B C 1
ATOM 2918 O O . VAL B 1 74 ? 2.057 92.161 49.639 1.00 23.00 312 VAL B O 1
ATOM 2922 N N . ILE B 1 75 ? 2.367 90.227 50.553 1.00 18.52 313 ILE B N 1
ATOM 2923 C CA . ILE B 1 75 ? 0.973 89.982 50.711 1.00 16.98 313 ILE B CA 1
ATOM 2924 C C . ILE B 1 75 ? 0.491 90.623 51.914 1.00 23.96 313 ILE B C 1
ATOM 2925 O O . ILE B 1 75 ? 0.907 90.408 53.033 1.00 22.93 313 ILE B O 1
ATOM 2930 N N . ILE B 1 76 ? -0.533 91.589 51.787 1.00 23.45 314 ILE B N 1
ATOM 2931 C CA . ILE B 1 76 ? -1.146 92.304 52.847 1.00 26.47 314 ILE B CA 1
ATOM 2932 C C . ILE B 1 76 ? -2.542 91.888 53.050 1.00 28.57 314 ILE B C 1
ATOM 2933 O O . ILE B 1 76 ? -3.151 91.500 52.032 1.00 30.30 314 ILE B O 1
ATOM 2938 N N . ASP B 1 77 ? -3.107 91.756 54.195 1.00 33.89 315 ASP B N 1
ATOM 2939 C CA . ASP B 1 77 ? -4.452 91.301 54.190 1.00 38.75 315 ASP B CA 1
ATOM 2940 C C . ASP B 1 77 ? -5.364 92.520 54.387 1.00 42.99 315 ASP B C 1
ATOM 2941 O O . ASP B 1 77 ? -5.015 93.701 54.507 1.00 38.01 315 ASP B O 1
ATOM 2946 N N . ALA B 1 78 ? -6.626 92.162 54.512 1.00 48.45 316 ALA B N 1
ATOM 2947 C CA . ALA B 1 78 ? -7.639 93.223 54.625 1.00 57.59 316 ALA B CA 1
ATOM 2948 C C . ALA B 1 78 ? -7.456 93.886 55.959 1.00 61.39 316 ALA B C 1
ATOM 2949 O O . ALA B 1 78 ? -7.691 95.087 56.038 1.00 61.74 316 ALA B O 1
ATOM 2951 N N . LYS B 1 79 ? -7.079 93.189 57.048 1.00 67.40 317 LYS B N 1
ATOM 2952 C CA . LYS B 1 79 ? -6.936 93.934 58.304 1.00 70.75 317 LYS B CA 1
ATOM 2953 C C . LYS B 1 79 ? -5.543 93.973 58.923 1.00 70.37 317 LYS B C 1
ATOM 2954 O O . LYS B 1 79 ? -5.048 93.054 59.586 1.00 71.88 317 LYS B O 1
ATOM 2960 N N . GLY B 1 80 ? -4.877 95.073 58.571 1.00 65.70 318 GLY B N 1
ATOM 2961 C CA . GLY B 1 80 ? -3.627 95.607 58.952 1.00 59.14 318 GLY B CA 1
ATOM 2962 C C . GLY B 1 80 ? -2.842 96.061 57.741 1.00 55.48 318 GLY B C 1
ATOM 2963 O O . GLY B 1 80 ? -3.103 95.485 56.680 1.00 57.11 318 GLY B O 1
ATOM 2964 N N . PRO B 1 81 ? -1.829 96.915 57.901 1.00 50.49 319 PRO B N 1
ATOM 2965 C CA . PRO B 1 81 ? -0.896 97.328 56.876 1.00 46.34 319 PRO B CA 1
ATOM 2966 C C . PRO B 1 81 ? 0.333 96.461 56.635 1.00 41.49 319 PRO B C 1
ATOM 2967 O O . PRO B 1 81 ? 1.167 96.613 55.740 1.00 39.40 319 PRO B O 1
ATOM 2971 N N . ASP B 1 82 ? 0.592 95.471 57.505 1.00 37.85 320 ASP B N 1
ATOM 2972 C CA . ASP B 1 82 ? 1.777 94.698 57.299 1.00 36.11 320 ASP B CA 1
ATOM 2973 C C . ASP B 1 82 ? 1.622 93.344 56.583 1.00 31.29 320 ASP B C 1
ATOM 2974 O O . ASP B 1 82 ? 0.557 92.875 56.670 1.00 32.02 320 ASP B O 1
ATOM 2979 N N . ARG B 1 83 ? 2.710 92.832 56.159 1.00 25.58 321 ARG B N 1
ATOM 2980 C CA . ARG B 1 83 ? 2.833 91.477 55.650 1.00 24.32 321 ARG B CA 1
ATOM 2981 C C . ARG B 1 83 ? 2.085 90.510 56.459 1.00 27.43 321 ARG B C 1
ATOM 2982 O O . ARG B 1 83 ? 1.880 90.660 57.668 1.00 26.47 321 ARG B O 1
ATOM 2990 N N . VAL B 1 84 ? 1.137 89.658 55.825 1.00 23.20 322 VAL B N 1
ATOM 2991 C CA . VAL B 1 84 ? 0.485 88.593 56.549 1.00 20.40 322 VAL B CA 1
ATOM 2992 C C . VAL B 1 84 ? 1.563 87.686 57.364 1.00 10.31 322 VAL B C 1
ATOM 2993 O O . VAL B 1 84 ? 2.669 87.489 56.803 1.00 11.25 322 VAL B O 1
ATOM 2997 N N . ASN B 1 85 ? 1.013 87.077 58.348 1.00 14.52 323 ASN B N 1
ATOM 2998 C CA . ASN B 1 85 ? 1.991 86.133 59.067 1.00 20.39 323 ASN B CA 1
ATOM 2999 C C . ASN B 1 85 ? 1.293 84.931 59.585 1.00 18.98 323 ASN B C 1
ATOM 3000 O O . ASN B 1 85 ? 0.941 84.877 60.708 1.00 22.17 323 ASN B O 1
ATOM 3005 N N . PRO B 1 86 ? 0.496 84.174 58.704 1.00 18.94 324 PRO B N 1
ATOM 3006 C CA . PRO B 1 86 ? -0.155 82.939 59.088 1.00 17.41 324 PRO B CA 1
ATOM 3007 C C . PRO B 1 86 ? 1.008 81.967 59.741 1.00 17.97 324 PRO B C 1
ATOM 3008 O O . PRO B 1 86 ? 2.163 82.172 59.336 1.00 15.31 324 PRO B O 1
ATOM 3012 N N . PRO B 1 87 ? 0.634 81.088 60.503 1.00 17.43 325 PRO B N 1
ATOM 3013 C CA . PRO B 1 87 ? 1.489 80.109 61.276 1.00 20.23 325 PRO B CA 1
ATOM 3014 C C . PRO B 1 87 ? 2.142 79.037 60.564 1.00 16.55 325 PRO B C 1
ATOM 3015 O O . PRO B 1 87 ? 1.972 77.786 60.810 1.00 19.29 325 PRO B O 1
ATOM 3019 N N . VAL B 1 88 ? 2.966 79.349 59.546 1.00 18.44 326 VAL B N 1
ATOM 3020 C CA . VAL B 1 88 ? 3.478 78.399 58.597 1.00 17.65 326 VAL B CA 1
ATOM 3021 C C . VAL B 1 88 ? 4.788 78.934 58.253 1.00 17.44 326 VAL B C 1
ATOM 3022 O O . VAL B 1 88 ? 4.857 80.177 58.275 1.00 21.03 326 VAL B O 1
ATOM 3026 N N . SER B 1 89 ? 5.791 78.240 57.806 1.00 16.10 327 SER B N 1
ATOM 3027 C CA . SER B 1 89 ? 7.085 78.559 57.596 1.00 17.59 327 SER B CA 1
ATOM 3028 C C . SER B 1 89 ? 7.740 78.067 56.380 1.00 19.25 327 SER B C 1
ATOM 3029 O O . SER B 1 89 ? 8.935 78.101 56.234 1.00 17.76 327 SER B O 1
ATOM 3032 N N . SER B 1 90 ? 6.930 77.564 55.493 1.00 17.04 328 SER B N 1
ATOM 3033 C CA . SER B 1 90 ? 7.560 77.312 54.165 1.00 13.38 328 SER B CA 1
ATOM 3034 C C . SER B 1 90 ? 6.521 77.843 53.143 1.00 12.68 328 SER B C 1
ATOM 3035 O O . SER B 1 90 ? 5.317 77.927 53.484 1.00 13.72 328 SER B O 1
ATOM 3038 N N . GLN B 1 91 ? 6.856 78.031 51.903 1.00 15.46 329 GLN B N 1
ATOM 3039 C CA . GLN B 1 91 ? 6.063 78.720 50.931 1.00 20.28 329 GLN B CA 1
ATOM 3040 C C . GLN B 1 91 ? 4.836 77.868 50.510 1.00 20.98 329 GLN B C 1
ATOM 3041 O O . GLN B 1 91 ? 4.917 76.627 50.422 1.00 18.31 329 GLN B O 1
ATOM 3047 N N . CYS B 1 92 ? 3.686 78.482 50.435 1.00 20.55 330 CYS B N 1
ATOM 3048 C CA . CYS B 1 92 ? 2.536 77.707 50.170 1.00 19.13 330 CYS B CA 1
ATOM 3049 C C . CYS B 1 92 ? 1.445 78.684 49.491 1.00 18.79 330 CYS B C 1
ATOM 3050 O O . CYS B 1 92 ? 1.697 79.888 49.437 1.00 15.60 330 CYS B O 1
ATOM 3053 N N . VAL B 1 93 ? 0.485 77.958 48.831 1.00 17.00 331 VAL B N 1
ATOM 3054 C CA . VAL B 1 93 ? -0.602 78.852 48.259 1.00 16.97 331 VAL B CA 1
ATOM 3055 C C . VAL B 1 93 ? -1.371 79.487 49.303 1.00 15.58 331 VAL B C 1
ATOM 3056 O O . VAL B 1 93 ? -1.896 78.992 50.351 1.00 17.91 331 VAL B O 1
ATOM 3060 N N . PHE B 1 94 ? -1.468 80.867 49.259 1.00 19.16 332 PHE B N 1
ATOM 3061 C CA . PHE B 1 94 ? -2.235 81.490 50.411 1.00 16.12 332 PHE B CA 1
ATOM 3062 C C . PHE B 1 94 ? -3.605 81.979 49.906 1.00 16.87 332 PHE B C 1
ATOM 3063 O O . PHE B 1 94 ? -3.637 82.508 48.819 1.00 16.50 332 PHE B O 1
ATOM 3071 N N . THR B 1 95 ? -4.648 81.889 50.559 1.00 16.91 333 THR B N 1
ATOM 3072 C CA . THR B 1 95 ? -6.019 81.987 50.298 1.00 28.90 333 THR B CA 1
ATOM 3073 C C . THR B 1 95 ? -6.795 82.665 51.370 1.00 31.57 333 THR B C 1
ATOM 3074 O O . THR B 1 95 ? -7.408 82.036 52.250 1.00 39.15 333 THR B O 1
ATOM 3078 N N . GLU B 1 96 ? -6.798 83.952 51.425 1.00 33.65 334 GLU B N 1
ATOM 3079 C CA . GLU B 1 96 ? -7.498 84.633 52.516 1.00 36.73 334 GLU B CA 1
ATOM 3080 C C . GLU B 1 96 ? -8.218 85.731 51.665 1.00 36.55 334 GLU B C 1
ATOM 3081 O O . GLU B 1 96 ? -7.721 86.273 50.657 1.00 30.24 334 GLU B O 1
ATOM 3087 N N . LEU B 1 97 ? -9.460 85.745 52.052 1.00 37.78 335 LEU B N 1
ATOM 3088 C CA . LEU B 1 97 ? -10.417 86.684 51.486 1.00 37.50 335 LEU B CA 1
ATOM 3089 C C . LEU B 1 97 ? -9.766 88.061 51.387 1.00 36.16 335 LEU B C 1
ATOM 3090 O O . LEU B 1 97 ? -9.405 88.622 52.440 1.00 35.60 335 LEU B O 1
ATOM 3095 N N . ASP B 1 98 ? -9.552 88.632 50.261 1.00 34.22 336 ASP B N 1
ATOM 3096 C CA . ASP B 1 98 ? -9.136 90.052 50.286 1.00 40.81 336 ASP B CA 1
ATOM 3097 C C . ASP B 1 98 ? -7.706 90.202 50.832 1.00 38.22 336 ASP B C 1
ATOM 3098 O O . ASP B 1 98 ? -7.348 91.307 51.145 1.00 37.75 336 ASP B O 1
ATOM 3103 N N . ALA B 1 99 ? -6.747 89.304 50.551 1.00 31.27 337 ALA B N 1
ATOM 3104 C CA . ALA B 1 99 ? -5.386 89.527 50.799 1.00 30.25 337 ALA B CA 1
ATOM 3105 C C . ALA B 1 99 ? -4.896 89.930 49.415 1.00 30.12 337 ALA B C 1
ATOM 3106 O O . ALA B 1 99 ? -5.471 89.532 48.381 1.00 28.59 337 ALA B O 1
ATOM 3108 N N . HIS B 1 100 ? -3.996 90.872 49.348 1.00 26.76 338 HIS B N 1
ATOM 3109 C CA . HIS B 1 100 ? -3.618 91.287 48.023 1.00 26.77 338 HIS B CA 1
ATOM 3110 C C . HIS B 1 100 ? -2.164 91.571 47.951 1.00 27.92 338 HIS B C 1
ATOM 3111 O O . HIS B 1 100 ? -1.566 91.805 48.998 1.00 25.59 338 HIS B O 1
ATOM 3118 N N . LEU B 1 101 ? -1.582 91.495 46.788 1.00 26.50 339 LEU B N 1
ATOM 3119 C CA . LEU B 1 101 ? -0.249 91.876 46.576 1.00 26.33 339 LEU B CA 1
ATOM 3120 C C . LEU B 1 101 ? -0.210 92.898 45.436 1.00 30.75 339 LEU B C 1
ATOM 3121 O O . LEU B 1 101 ? -0.301 92.547 44.249 1.00 32.01 339 LEU B O 1
ATOM 3126 N N . THR B 1 102 ? 0.520 93.956 45.721 1.00 32.82 340 THR B N 1
ATOM 3127 C CA . THR B 1 102 ? 0.997 94.991 44.817 1.00 33.66 340 THR B CA 1
ATOM 3128 C C . THR B 1 102 ? 2.447 94.817 44.461 1.00 32.82 340 THR B C 1
ATOM 3129 O O . THR B 1 102 ? 3.437 94.882 45.141 1.00 34.93 340 THR B O 1
ATOM 3133 N N . PRO B 1 103 ? 2.683 94.599 43.208 1.00 33.17 341 PRO B N 1
ATOM 3134 C CA . PRO B 1 103 ? 3.972 94.409 42.665 1.00 31.22 341 PRO B CA 1
ATOM 3135 C C . PRO B 1 103 ? 4.897 95.544 43.026 1.00 35.85 341 PRO B C 1
ATOM 3136 O O . PRO B 1 103 ? 4.739 96.609 42.422 1.00 35.16 341 PRO B O 1
ATOM 3140 N N . ASN B 1 104 ? 5.937 95.407 43.908 1.00 32.50 342 ASN B N 1
ATOM 3141 C CA . ASN B 1 104 ? 6.783 96.476 44.308 1.00 34.20 342 ASN B CA 1
ATOM 3142 C C . ASN B 1 104 ? 7.912 95.906 45.228 1.00 35.55 342 ASN B C 1
ATOM 3143 O O . ASN B 1 104 ? 7.477 95.397 46.292 1.00 38.15 342 ASN B O 1
ATOM 3148 N N . ILE B 1 105 ? 9.127 96.115 44.819 1.00 33.24 343 ILE B N 1
ATOM 3149 C CA . ILE B 1 105 ? 10.257 95.809 45.736 1.00 31.31 343 ILE B CA 1
ATOM 3150 C C . ILE B 1 105 ? 11.109 97.123 45.932 1.00 36.87 343 ILE B C 1
ATOM 3151 O O . ILE B 1 105 ? 10.850 98.264 45.383 1.00 35.67 343 ILE B O 1
ATOM 3156 N N . ASP B 1 106 ? 11.790 97.168 47.077 1.00 33.78 344 ASP B N 1
ATOM 3157 C CA . ASP B 1 106 ? 12.832 98.142 47.425 1.00 31.95 344 ASP B CA 1
ATOM 3158 C C . ASP B 1 106 ? 13.725 98.416 46.280 1.00 24.37 344 ASP B C 1
ATOM 3159 O O . ASP B 1 106 ? 14.386 97.651 45.537 1.00 23.80 344 ASP B O 1
ATOM 3164 N N . ALA B 1 107 ? 13.968 99.724 46.089 1.00 28.66 345 ALA B N 1
ATOM 3165 C CA . ALA B 1 107 ? 14.788 100.061 44.899 1.00 32.62 345 ALA B CA 1
ATOM 3166 C C . ALA B 1 107 ? 16.218 99.666 44.979 1.00 31.52 345 ALA B C 1
ATOM 3167 O O . ALA B 1 107 ? 16.754 99.327 43.918 1.00 33.88 345 ALA B O 1
ATOM 3169 N N . SER B 1 108 ? 16.898 99.544 46.167 1.00 33.15 346 SER B N 1
ATOM 3170 C CA . SER B 1 108 ? 18.282 99.057 45.949 1.00 31.74 346 SER B CA 1
ATOM 3171 C C . SER B 1 108 ? 18.223 97.622 45.703 1.00 31.50 346 SER B C 1
ATOM 3172 O O . SER B 1 108 ? 18.986 97.169 44.777 1.00 33.23 346 SER B O 1
ATOM 3175 N N . LEU B 1 109 ? 17.265 96.939 46.420 1.00 29.33 347 LEU B N 1
ATOM 3176 C CA . LEU B 1 109 ? 17.243 95.486 45.975 1.00 29.68 347 LEU B CA 1
ATOM 3177 C C . LEU B 1 109 ? 17.044 95.334 44.513 1.00 28.91 347 LEU B C 1
ATOM 3178 O O . LEU B 1 109 ? 17.681 94.603 43.746 1.00 27.74 347 LEU B O 1
ATOM 3183 N N . PHE B 1 110 ? 16.101 96.205 44.010 1.00 33.54 348 PHE B N 1
ATOM 3184 C CA . PHE B 1 110 ? 15.920 96.223 42.516 1.00 33.97 348 PHE B CA 1
ATOM 3185 C C . PHE B 1 110 ? 17.132 96.409 41.683 1.00 35.14 348 PHE B C 1
ATOM 3186 O O . PHE B 1 110 ? 17.450 95.669 40.729 1.00 31.50 348 PHE B O 1
ATOM 3194 N N . LYS B 1 111 ? 17.856 97.502 42.092 1.00 35.90 349 LYS B N 1
ATOM 3195 C CA . LYS B 1 111 ? 19.142 97.769 41.338 1.00 36.98 349 LYS B CA 1
ATOM 3196 C C . LYS B 1 111 ? 20.098 96.646 41.488 1.00 33.18 349 LYS B C 1
ATOM 3197 O O . LYS B 1 111 ? 20.661 96.038 40.565 1.00 27.92 349 LYS B O 1
ATOM 3203 N N . GLU B 1 112 ? 20.235 96.089 42.723 1.00 34.53 350 GLU B N 1
ATOM 3204 C CA . GLU B 1 112 ? 21.088 94.902 42.908 1.00 35.96 350 GLU B CA 1
ATOM 3205 C C . GLU B 1 112 ? 20.575 93.685 42.167 1.00 34.24 350 GLU B C 1
ATOM 3206 O O . GLU B 1 112 ? 21.396 93.085 41.471 1.00 32.25 350 GLU B O 1
ATOM 3212 N N . LEU B 1 113 ? 19.207 93.403 42.139 1.00 32.40 351 LEU B N 1
ATOM 3213 C CA . LEU B 1 113 ? 18.956 92.170 41.238 1.00 31.00 351 LEU B CA 1
ATOM 3214 C C . LEU B 1 113 ? 19.230 92.390 39.780 1.00 27.91 351 LEU B C 1
ATOM 3215 O O . LEU B 1 113 ? 19.715 91.526 39.104 1.00 23.03 351 LEU B O 1
ATOM 3220 N N . SER B 1 114 ? 18.931 93.727 39.313 1.00 29.33 352 SER B N 1
ATOM 3221 C CA . SER B 1 114 ? 19.218 93.865 37.877 1.00 35.60 352 SER B CA 1
ATOM 3222 C C . SER B 1 114 ? 20.709 93.838 37.603 1.00 36.35 352 SER B C 1
ATOM 3223 O O . SER B 1 114 ? 20.948 93.302 36.516 1.00 34.55 352 SER B O 1
ATOM 3226 N N . LYS B 1 115 ? 21.594 94.431 38.417 1.00 39.63 353 LYS B N 1
ATOM 3227 C CA . LYS B 1 115 ? 23.002 93.916 38.209 1.00 41.41 353 LYS B CA 1
ATOM 3228 C C . LYS B 1 115 ? 23.195 92.438 38.343 1.00 38.08 353 LYS B C 1
ATOM 3229 O O . LYS B 1 115 ? 23.916 91.785 37.525 1.00 37.05 353 LYS B O 1
ATOM 3235 N N . TYR B 1 116 ? 22.555 91.713 39.305 1.00 34.34 354 TYR B N 1
ATOM 3236 C CA . TYR B 1 116 ? 22.724 90.214 39.289 1.00 31.42 354 TYR B CA 1
ATOM 3237 C C . TYR B 1 116 ? 22.395 89.641 37.914 1.00 28.95 354 TYR B C 1
ATOM 3238 O O . TYR B 1 116 ? 23.257 88.943 37.387 1.00 29.99 354 TYR B O 1
ATOM 3247 N N . ILE B 1 117 ? 21.263 90.001 37.278 1.00 32.55 355 ILE B N 1
ATOM 3248 C CA . ILE B 1 117 ? 20.884 89.190 36.082 1.00 33.21 355 ILE B CA 1
ATOM 3249 C C . ILE B 1 117 ? 21.708 89.544 34.864 1.00 31.25 355 ILE B C 1
ATOM 3250 O O . ILE B 1 117 ? 22.077 88.706 34.006 1.00 29.11 355 ILE B O 1
ATOM 3255 N N . ARG B 1 118 ? 22.012 90.895 34.810 1.00 32.45 356 ARG B N 1
ATOM 3256 C CA . ARG B 1 118 ? 22.844 91.264 33.610 1.00 36.30 356 ARG B CA 1
ATOM 3257 C C . ARG B 1 118 ? 24.214 90.627 33.728 1.00 37.55 356 ARG B C 1
ATOM 3258 O O . ARG B 1 118 ? 24.801 90.286 32.725 1.00 37.90 356 ARG B O 1
ATOM 3266 N N . GLY B 1 119 ? 24.734 90.516 34.990 1.00 41.91 357 GLY B N 1
ATOM 3267 C CA . GLY B 1 119 ? 26.041 89.796 35.143 1.00 40.84 357 GLY B CA 1
ATOM 3268 C C . GLY B 1 119 ? 26.017 88.387 34.651 1.00 41.67 357 GLY B C 1
ATOM 3269 O O . GLY B 1 119 ? 26.876 87.918 33.923 1.00 41.11 357 GLY B O 1
ATOM 3270 N N . ILE B 1 120 ? 24.881 87.665 35.029 1.00 44.69 358 ILE B N 1
ATOM 3271 C CA . ILE B 1 120 ? 24.743 86.287 34.515 1.00 43.38 358 ILE B CA 1
ATOM 3272 C C . ILE B 1 120 ? 24.582 86.305 32.999 1.00 47.01 358 ILE B C 1
ATOM 3273 O O . ILE B 1 120 ? 25.091 85.402 32.325 1.00 47.12 358 ILE B O 1
ATOM 3278 N N . SER B 1 121 ? 23.864 87.316 32.440 1.00 49.84 359 SER B N 1
ATOM 3279 C CA . SER B 1 121 ? 23.739 87.259 30.960 1.00 53.52 359 SER B CA 1
ATOM 3280 C C . SER B 1 121 ? 25.095 87.559 30.352 1.00 57.74 359 SER B C 1
ATOM 3281 O O . SER B 1 121 ? 25.362 86.942 29.357 1.00 58.13 359 SER B O 1
ATOM 3284 N N . GLU B 1 122 ? 25.917 88.371 31.020 1.00 63.44 360 GLU B N 1
ATOM 3285 C CA . GLU B 1 122 ? 27.241 88.689 30.466 1.00 67.79 360 GLU B CA 1
ATOM 3286 C C . GLU B 1 122 ? 28.270 87.597 30.740 1.00 69.17 360 GLU B C 1
ATOM 3287 O O . GLU B 1 122 ? 29.398 87.790 30.272 1.00 71.31 360 GLU B O 1
ATOM 3293 N N . VAL B 1 123 ? 27.936 86.525 31.442 1.00 69.56 361 VAL B N 1
ATOM 3294 C CA . VAL B 1 123 ? 28.932 85.484 31.643 1.00 70.45 361 VAL B CA 1
ATOM 3295 C C . VAL B 1 123 ? 29.213 84.779 30.344 1.00 71.15 361 VAL B C 1
ATOM 3296 O O . VAL B 1 123 ? 28.326 84.503 29.569 1.00 69.69 361 VAL B O 1
ATOM 3300 N N . THR B 1 124 ? 30.466 84.377 30.168 1.00 73.86 362 THR B N 1
ATOM 3301 C CA . THR B 1 124 ? 30.948 83.784 28.923 1.00 75.93 362 THR B CA 1
ATOM 3302 C C . THR B 1 124 ? 30.180 82.509 28.675 1.00 77.23 362 THR B C 1
ATOM 3303 O O . THR B 1 124 ? 29.792 82.258 27.558 1.00 76.29 362 THR B O 1
ATOM 3307 N N . GLU B 1 125 ? 29.893 81.747 29.710 1.00 80.10 363 GLU B N 1
ATOM 3308 C CA . GLU B 1 125 ? 29.132 80.509 29.601 1.00 82.89 363 GLU B CA 1
ATOM 3309 C C . GLU B 1 125 ? 27.732 80.704 29.023 1.00 82.25 363 GLU B C 1
ATOM 3310 O O . GLU B 1 125 ? 27.167 79.760 28.478 1.00 80.10 363 GLU B O 1
ATOM 3316 N N . ASN B 1 126 ? 27.115 81.869 29.233 1.00 82.37 364 ASN B N 1
ATOM 3317 C CA . ASN B 1 126 ? 25.781 82.202 28.783 1.00 81.96 364 ASN B CA 1
ATOM 3318 C C . ASN B 1 126 ? 25.732 83.340 27.748 1.00 82.04 364 ASN B C 1
ATOM 3319 O O . ASN B 1 126 ? 24.718 84.075 27.681 1.00 81.10 364 ASN B O 1
ATOM 3324 N N . THR B 1 127 ? 26.790 83.510 26.953 1.00 81.29 365 THR B N 1
ATOM 3325 C CA . THR B 1 127 ? 26.834 84.556 25.921 1.00 80.00 365 THR B CA 1
ATOM 3326 C C . THR B 1 127 ? 25.764 84.324 24.852 1.00 78.72 365 THR B C 1
ATOM 3327 O O . THR B 1 127 ? 24.978 85.236 24.485 1.00 78.26 365 THR B O 1
ATOM 3331 N N . GLY B 1 128 ? 25.516 83.069 24.442 1.00 77.75 366 GLY B N 1
ATOM 3332 C CA . GLY B 1 128 ? 24.372 82.838 23.532 1.00 78.19 366 GLY B CA 1
ATOM 3333 C C . GLY B 1 128 ? 23.057 82.536 24.243 1.00 76.69 366 GLY B C 1
ATOM 3334 O O . GLY B 1 128 ? 22.308 81.821 23.535 1.00 77.17 366 GLY B O 1
ATOM 3335 N N . LYS B 1 129 ? 22.682 83.034 25.430 1.00 72.71 367 LYS B N 1
ATOM 3336 C CA . LYS B 1 129 ? 21.439 82.452 25.978 1.00 67.60 367 LYS B CA 1
ATOM 3337 C C . LYS B 1 129 ? 20.384 83.434 26.376 1.00 63.94 367 LYS B C 1
ATOM 3338 O O . LYS B 1 129 ? 19.209 83.090 26.489 1.00 62.39 367 LYS B O 1
ATOM 3344 N N . PHE B 1 130 ? 20.766 84.667 26.612 1.00 59.72 368 PHE B N 1
ATOM 3345 C CA . PHE B 1 130 ? 19.867 85.717 26.927 1.00 57.92 368 PHE B CA 1
ATOM 3346 C C . PHE B 1 130 ? 19.694 86.709 25.771 1.00 59.58 368 PHE B C 1
ATOM 3347 O O . PHE B 1 130 ? 20.450 86.754 24.791 1.00 61.10 368 PHE B O 1
ATOM 3355 N N . SER B 1 131 ? 18.588 87.463 25.779 1.00 56.61 369 SER B N 1
ATOM 3356 C CA . SER B 1 131 ? 18.378 88.458 24.744 1.00 53.86 369 SER B CA 1
ATOM 3357 C C . SER B 1 131 ? 17.916 89.648 25.531 1.00 51.72 369 SER B C 1
ATOM 3358 O O . SER B 1 131 ? 17.069 89.365 26.370 1.00 51.23 369 SER B O 1
ATOM 3361 N N . ILE B 1 132 ? 18.519 90.818 25.416 1.00 47.16 370 ILE B N 1
ATOM 3362 C CA . ILE B 1 132 ? 18.123 91.917 26.286 1.00 46.35 370 ILE B CA 1
ATOM 3363 C C . ILE B 1 132 ? 17.371 92.956 25.476 1.00 47.25 370 ILE B C 1
ATOM 3364 O O . ILE B 1 132 ? 17.599 93.130 24.292 1.00 51.03 370 ILE B O 1
ATOM 3369 N N . ILE B 1 133 ? 16.340 93.541 26.070 1.00 48.17 371 ILE B N 1
ATOM 3370 C CA . ILE B 1 133 ? 15.471 94.438 25.294 1.00 47.85 371 ILE B CA 1
ATOM 3371 C C . ILE B 1 133 ? 15.172 95.576 26.211 1.00 46.97 371 ILE B C 1
ATOM 3372 O O . ILE B 1 133 ? 14.583 95.320 27.231 1.00 47.77 371 ILE B O 1
ATOM 3377 N N . GLU B 1 134 ? 15.609 96.757 25.830 1.00 48.15 372 GLU B N 1
ATOM 3378 C CA . GLU B 1 134 ? 15.294 97.874 26.760 1.00 51.43 372 GLU B CA 1
ATOM 3379 C C . GLU B 1 134 ? 14.072 98.523 26.156 1.00 50.27 372 GLU B C 1
ATOM 3380 O O . GLU B 1 134 ? 13.930 98.537 24.927 1.00 52.41 372 GLU B O 1
ATOM 3386 N N . SER B 1 135 ? 13.202 99.135 26.902 1.00 49.90 373 SER B N 1
ATOM 3387 C CA . SER B 1 135 ? 12.059 99.798 26.325 1.00 48.51 373 SER B CA 1
ATOM 3388 C C . SER B 1 135 ? 11.570 100.812 27.323 1.00 49.66 373 SER B C 1
ATOM 3389 O O . SER B 1 135 ? 11.712 100.637 28.548 1.00 49.87 373 SER B O 1
ATOM 3392 N N . GLN B 1 136 ? 11.110 101.956 26.796 1.00 47.17 374 GLN B N 1
ATOM 3393 C CA . GLN B 1 136 ? 10.552 103.005 27.633 1.00 49.34 374 GLN B CA 1
ATOM 3394 C C . GLN B 1 136 ? 9.170 103.298 26.994 1.00 51.33 374 GLN B C 1
ATOM 3395 O O . GLN B 1 136 ? 9.127 103.537 25.789 1.00 51.13 374 GLN B O 1
ATOM 3401 N N . THR B 1 137 ? 8.055 103.174 27.716 1.00 52.23 375 THR B N 1
ATOM 3402 C CA . THR B 1 137 ? 6.774 103.317 27.077 1.00 53.26 375 THR B CA 1
ATOM 3403 C C . THR B 1 137 ? 5.883 104.050 28.057 1.00 55.69 375 THR B C 1
ATOM 3404 O O . THR B 1 137 ? 6.145 103.948 29.240 1.00 54.32 375 THR B O 1
ATOM 3408 N N . ARG B 1 138 ? 4.935 104.817 27.600 1.00 57.82 376 ARG B N 1
ATOM 3409 C CA . ARG B 1 138 ? 3.995 105.501 28.459 1.00 62.69 376 ARG B CA 1
ATOM 3410 C C . ARG B 1 138 ? 2.634 104.818 28.191 1.00 62.83 376 ARG B C 1
ATOM 3411 O O . ARG B 1 138 ? 2.255 104.650 27.039 1.00 62.44 376 ARG B O 1
ATOM 3419 N N . ASP B 1 139 ? 1.988 104.337 29.237 1.00 60.24 377 ASP B N 1
ATOM 3420 C CA . ASP B 1 139 ? 0.782 103.586 29.079 1.00 58.07 377 ASP B CA 1
ATOM 3421 C C . ASP B 1 139 ? -0.409 104.420 29.440 1.00 58.81 377 ASP B C 1
ATOM 3422 O O . ASP B 1 139 ? -0.431 104.771 30.604 1.00 57.96 377 ASP B O 1
ATOM 3427 N N . SER B 1 140 ? -1.317 104.746 28.512 1.00 60.89 378 SER B N 1
ATOM 3428 C CA . SER B 1 140 ? -2.453 105.579 28.930 1.00 63.98 378 SER B CA 1
ATOM 3429 C C . SER B 1 140 ? -3.730 104.745 28.790 1.00 66.43 378 SER B C 1
ATOM 3430 O O . SER B 1 140 ? -3.921 104.029 27.831 1.00 65.57 378 SER B O 1
ATOM 3433 N N . VAL B 1 141 ? -4.559 104.823 29.808 1.00 68.72 379 VAL B N 1
ATOM 3434 C CA . VAL B 1 141 ? -5.767 104.139 30.078 1.00 73.09 379 VAL B CA 1
ATOM 3435 C C . VAL B 1 141 ? -7.016 104.994 29.857 1.00 77.54 379 VAL B C 1
ATOM 3436 O O . VAL B 1 141 ? -7.474 105.784 30.684 1.00 78.28 379 VAL B O 1
ATOM 3440 N N . TYR B 1 142 ? -7.715 104.661 28.782 1.00 81.89 380 TYR B N 1
ATOM 3441 C CA . TYR B 1 142 ? -8.960 105.322 28.429 1.00 85.34 380 TYR B CA 1
ATOM 3442 C C . TYR B 1 142 ? -10.150 104.467 28.794 1.00 89.58 380 TYR B C 1
ATOM 3443 O O . TYR B 1 142 ? -10.224 103.305 28.409 1.00 89.79 380 TYR B O 1
ATOM 3452 N N . ARG B 1 143 ? -11.079 105.028 29.533 1.00 94.94 381 ARG B N 1
ATOM 3453 C CA . ARG B 1 143 ? -12.324 104.321 29.857 1.00 100.95 381 ARG B CA 1
ATOM 3454 C C . ARG B 1 143 ? -13.315 104.695 28.746 1.00 104.28 381 ARG B C 1
ATOM 3455 O O . ARG B 1 143 ? -13.230 105.795 28.172 1.00 105.13 381 ARG B O 1
ATOM 3463 N N . VAL B 1 144 ? -14.161 103.756 28.308 1.00 107.01 382 VAL B N 1
ATOM 3464 C CA . VAL B 1 144 ? -14.987 104.030 27.124 1.00 109.61 382 VAL B CA 1
ATOM 3465 C C . VAL B 1 144 ? -16.387 104.546 27.416 1.00 111.35 382 VAL B C 1
ATOM 3466 O O . VAL B 1 144 ? -16.761 105.676 27.079 1.00 111.38 382 VAL B O 1
ATOM 3470 N N . GLY B 1 145 ? -17.167 103.708 28.101 1.00 112.47 383 GLY B N 1
ATOM 3471 C CA . GLY B 1 145 ? -18.517 104.072 28.503 1.00 113.27 383 GLY B CA 1
ATOM 3472 C C . GLY B 1 145 ? -18.532 104.894 29.782 1.00 113.44 383 GLY B C 1
ATOM 3473 O O . GLY B 1 145 ? -19.184 104.513 30.774 1.00 113.71 383 GLY B O 1
ATOM 3474 N N . PRO B 1 151 ? -18.678 99.868 31.640 1.00 79.23 389 PRO B N 1
ATOM 3475 C CA . PRO B 1 151 ? -17.458 100.451 31.002 1.00 79.12 389 PRO B CA 1
ATOM 3476 C C . PRO B 1 151 ? -16.204 99.596 31.113 1.00 78.22 389 PRO B C 1
ATOM 3477 O O . PRO B 1 151 ? -15.918 98.876 32.065 1.00 77.97 389 PRO B O 1
ATOM 3481 N N . ARG B 1 152 ? -15.446 99.668 30.018 1.00 77.47 390 ARG B N 1
ATOM 3482 C CA . ARG B 1 152 ? -14.200 98.939 29.834 1.00 76.70 390 ARG B CA 1
ATOM 3483 C C . ARG B 1 152 ? -12.978 99.860 29.835 1.00 75.49 390 ARG B C 1
ATOM 3484 O O . ARG B 1 152 ? -13.063 101.035 29.471 1.00 75.95 390 ARG B O 1
ATOM 3492 N N . PHE B 1 153 ? -11.800 99.334 30.160 1.00 73.26 391 PHE B N 1
ATOM 3493 C CA . PHE B 1 153 ? -10.562 100.093 30.193 1.00 69.37 391 PHE B CA 1
ATOM 3494 C C . PHE B 1 153 ? -9.628 99.799 29.043 1.00 64.69 391 PHE B C 1
ATOM 3495 O O . PHE B 1 153 ? -9.125 98.686 29.033 1.00 61.51 391 PHE B O 1
ATOM 3503 N N . LEU B 1 154 ? -9.415 100.721 28.113 1.00 60.30 392 LEU B N 1
ATOM 3504 C CA . LEU B 1 154 ? -8.500 100.422 27.026 1.00 58.70 392 LEU B CA 1
ATOM 3505 C C . LEU B 1 154 ? -7.121 100.965 27.409 1.00 56.65 392 LEU B C 1
ATOM 3506 O O . LEU B 1 154 ? -6.997 102.054 27.972 1.00 57.08 392 LEU B O 1
ATOM 3511 N N . ARG B 1 155 ? -6.068 100.230 27.113 1.00 51.44 393 ARG B N 1
ATOM 3512 C CA . ARG B 1 155 ? -4.715 100.609 27.458 1.00 47.71 393 ARG B CA 1
ATOM 3513 C C . ARG B 1 155 ? -3.901 100.844 26.213 1.00 46.51 393 ARG B C 1
ATOM 3514 O O . ARG B 1 155 ? -3.609 100.026 25.349 1.00 43.92 393 ARG B O 1
ATOM 3522 N N . MET B 1 156 ? -3.515 102.134 26.090 1.00 46.11 394 MET B N 1
ATOM 3523 C CA . MET B 1 156 ? -2.743 102.516 24.919 1.00 48.82 394 MET B CA 1
ATOM 3524 C C . MET B 1 156 ? -1.292 102.820 25.347 1.00 49.21 394 MET B C 1
ATOM 3525 O O . MET B 1 156 ? -1.075 103.587 26.275 1.00 47.50 394 MET B O 1
ATOM 3530 N N . SER B 1 157 ? -0.372 102.234 24.623 1.00 48.08 395 SER B N 1
ATOM 3531 C CA . SER B 1 157 ? 1.008 102.344 24.985 1.00 50.08 395 SER B CA 1
ATOM 3532 C C . SER B 1 157 ? 1.724 103.109 23.905 1.00 54.18 395 SER B C 1
ATOM 3533 O O . SER B 1 157 ? 1.672 102.795 22.722 1.00 53.93 395 SER B O 1
ATOM 3536 N N . THR B 1 158 ? 2.339 104.274 24.270 1.00 54.37 396 THR B N 1
ATOM 3537 C CA . THR B 1 158 ? 3.149 105.033 23.303 1.00 53.04 396 THR B CA 1
ATOM 3538 C C . THR B 1 158 ? 4.647 104.858 23.539 1.00 54.06 396 THR B C 1
ATOM 3539 O O . THR B 1 158 ? 4.950 105.101 24.736 1.00 54.17 396 THR B O 1
ATOM 3543 N N . ASP B 1 159 ? 5.641 104.537 22.674 1.00 52.54 397 ASP B N 1
ATOM 3544 C CA . ASP B 1 159 ? 6.940 104.646 23.290 1.00 57.78 397 ASP B CA 1
ATOM 3545 C C . ASP B 1 159 ? 7.474 106.114 23.134 1.00 59.16 397 ASP B C 1
ATOM 3546 O O . ASP B 1 159 ? 7.234 106.913 22.263 1.00 53.86 397 ASP B O 1
ATOM 3551 N N . ILE B 1 160 ? 8.267 106.405 24.156 1.00 60.67 398 ILE B N 1
ATOM 3552 C CA . ILE B 1 160 ? 8.945 107.647 24.410 1.00 62.10 398 ILE B CA 1
ATOM 3553 C C . ILE B 1 160 ? 10.027 107.947 23.419 1.00 62.89 398 ILE B C 1
ATOM 3554 O O . ILE B 1 160 ? 10.143 109.102 23.029 1.00 60.64 398 ILE B O 1
ATOM 3559 N N . LYS B 1 161 ? 10.793 107.029 22.874 1.00 67.24 399 LYS B N 1
ATOM 3560 C CA . LYS B 1 161 ? 11.856 107.366 21.929 1.00 73.11 399 LYS B CA 1
ATOM 3561 C C . LYS B 1 161 ? 11.375 107.415 20.502 1.00 77.07 399 LYS B C 1
ATOM 3562 O O . LYS B 1 161 ? 12.124 107.184 19.525 1.00 80.03 399 LYS B O 1
ATOM 3568 N N . THR B 1 162 ? 10.122 107.635 20.209 1.00 76.47 400 THR B N 1
ATOM 3569 C CA . THR B 1 162 ? 9.598 107.720 18.861 1.00 75.06 400 THR B CA 1
ATOM 3570 C C . THR B 1 162 ? 8.108 107.629 19.114 1.00 75.20 400 THR B C 1
ATOM 3571 O O . THR B 1 162 ? 7.657 106.467 19.031 1.00 73.80 400 THR B O 1
ATOM 3575 N N . GLY B 1 163 ? 7.466 108.724 19.442 1.00 74.32 401 GLY B N 1
ATOM 3576 C CA . GLY B 1 163 ? 6.061 108.752 19.721 1.00 76.03 401 GLY B CA 1
ATOM 3577 C C . GLY B 1 163 ? 5.021 107.862 19.109 1.00 76.51 401 GLY B C 1
ATOM 3578 O O . GLY B 1 163 ? 3.838 108.176 19.194 1.00 75.15 401 GLY B O 1
ATOM 3579 N N . ARG B 1 164 ? 5.268 106.740 18.488 1.00 78.63 402 ARG B N 1
ATOM 3580 C CA . ARG B 1 164 ? 4.467 105.696 17.947 1.00 81.12 402 ARG B CA 1
ATOM 3581 C C . ARG B 1 164 ? 3.480 105.165 18.975 1.00 80.78 402 ARG B C 1
ATOM 3582 O O . ARG B 1 164 ? 3.887 105.152 20.134 1.00 80.50 402 ARG B O 1
ATOM 3590 N N . VAL B 1 165 ? 2.342 104.638 18.501 1.00 79.52 403 VAL B N 1
ATOM 3591 C CA . VAL B 1 165 ? 1.371 104.124 19.468 1.00 77.33 403 VAL B CA 1
ATOM 3592 C C . VAL B 1 165 ? 1.335 102.628 19.495 1.00 77.32 403 VAL B C 1
ATOM 3593 O O . VAL B 1 165 ? 0.288 102.005 19.692 1.00 80.71 403 VAL B O 1
ATOM 3597 N N . GLY B 1 166 ? 2.452 101.921 19.540 1.00 74.60 404 GLY B N 1
ATOM 3598 C CA . GLY B 1 166 ? 2.598 100.512 19.669 1.00 71.54 404 GLY B CA 1
ATOM 3599 C C . GLY B 1 166 ? 1.817 99.441 20.365 1.00 67.60 404 GLY B C 1
ATOM 3600 O O . GLY B 1 166 ? 2.355 98.320 20.268 1.00 68.96 404 GLY B O 1
ATOM 3601 N N . GLN B 1 167 ? 0.707 99.621 21.051 1.00 62.81 405 GLN B N 1
ATOM 3602 C CA . GLN B 1 167 ? -0.040 98.541 21.652 1.00 58.40 405 GLN B CA 1
ATOM 3603 C C . GLN B 1 167 ? -1.366 99.067 22.179 1.00 54.67 405 GLN B C 1
ATOM 3604 O O . GLN B 1 167 ? -1.390 99.937 23.057 1.00 54.24 405 GLN B O 1
ATOM 3610 N N . PHE B 1 168 ? -2.504 98.587 21.646 1.00 47.40 406 PHE B N 1
ATOM 3611 C CA . PHE B 1 168 ? -3.720 99.165 22.237 1.00 44.44 406 PHE B CA 1
ATOM 3612 C C . PHE B 1 168 ? -4.522 98.004 22.756 1.00 43.33 406 PHE B C 1
ATOM 3613 O O . PHE B 1 168 ? -4.803 97.203 21.866 1.00 45.36 406 PHE B O 1
ATOM 3621 N N . ILE B 1 169 ? -4.916 97.816 23.993 1.00 37.15 407 ILE B N 1
ATOM 3622 C CA . ILE B 1 169 ? -5.487 96.590 24.406 1.00 33.72 407 ILE B CA 1
ATOM 3623 C C . ILE B 1 169 ? -6.412 96.764 25.579 1.00 35.47 407 ILE B C 1
ATOM 3624 O O . ILE B 1 169 ? -6.353 97.749 26.291 1.00 35.57 407 ILE B O 1
ATOM 3629 N N . GLU B 1 170 ? -7.232 95.741 25.796 1.00 34.28 408 GLU B N 1
ATOM 3630 C CA . GLU B 1 170 ? -7.957 95.699 27.047 1.00 37.91 408 GLU B CA 1
ATOM 3631 C C . GLU B 1 170 ? -7.191 94.532 27.806 1.00 40.96 408 GLU B C 1
ATOM 3632 O O . GLU B 1 170 ? -7.105 93.348 27.335 1.00 37.90 408 GLU B O 1
ATOM 3638 N N . LYS B 1 171 ? -6.602 94.884 28.972 1.00 37.76 409 LYS B N 1
ATOM 3639 C CA . LYS B 1 171 ? -6.007 93.867 29.779 1.00 39.36 409 LYS B CA 1
ATOM 3640 C C . LYS B 1 171 ? -6.979 93.285 30.778 1.00 38.16 409 LYS B C 1
ATOM 3641 O O . LYS B 1 171 ? -7.491 94.037 31.633 1.00 37.62 409 LYS B O 1
ATOM 3647 N N . ARG B 1 172 ? -7.214 91.946 30.719 1.00 36.03 410 ARG B N 1
ATOM 3648 C CA . ARG B 1 172 ? -8.255 91.513 31.720 1.00 35.87 410 ARG B CA 1
ATOM 3649 C C . ARG B 1 172 ? -7.543 90.543 32.675 1.00 33.84 410 ARG B C 1
ATOM 3650 O O . ARG B 1 172 ? -6.778 89.734 32.221 1.00 34.26 410 ARG B O 1
ATOM 3658 N N . HIS B 1 173 ? -7.719 90.792 33.981 1.00 32.37 411 HIS B N 1
ATOM 3659 C CA . HIS B 1 173 ? -7.086 89.842 34.935 1.00 32.11 411 HIS B CA 1
ATOM 3660 C C . HIS B 1 173 ? -7.946 88.601 35.087 1.00 27.45 411 HIS B C 1
ATOM 3661 O O . HIS B 1 173 ? -8.950 88.706 35.775 1.00 29.38 411 HIS B O 1
ATOM 3668 N N . VAL B 1 174 ? -7.702 87.442 34.473 1.00 24.10 412 VAL B N 1
ATOM 3669 C CA . VAL B 1 174 ? -8.723 86.318 34.774 1.00 18.95 412 VAL B CA 1
ATOM 3670 C C . VAL B 1 174 ? -8.622 85.787 36.153 1.00 22.84 412 VAL B C 1
ATOM 3671 O O . VAL B 1 174 ? -9.672 85.487 36.829 1.00 20.27 412 VAL B O 1
ATOM 3675 N N . ALA B 1 175 ? -7.249 85.444 36.455 1.00 17.77 413 ALA B N 1
ATOM 3676 C CA . ALA B 1 175 ? -7.142 84.845 37.773 1.00 21.43 413 ALA B CA 1
ATOM 3677 C C . ALA B 1 175 ? -5.842 85.251 38.448 1.00 16.11 413 ALA B C 1
ATOM 3678 O O . ALA B 1 175 ? -4.850 85.310 37.721 1.00 15.84 413 ALA B O 1
ATOM 3680 N N . GLN B 1 176 ? -5.763 84.822 39.728 1.00 22.79 414 GLN B N 1
ATOM 3681 C CA . GLN B 1 176 ? -4.464 84.939 40.389 1.00 23.24 414 GLN B CA 1
ATOM 3682 C C . GLN B 1 176 ? -4.231 83.955 41.538 1.00 21.96 414 GLN B C 1
ATOM 3683 O O . GLN B 1 176 ? -5.260 83.523 42.153 1.00 18.00 414 GLN B O 1
ATOM 3689 N N . LEU B 1 177 ? -2.885 83.793 41.670 1.00 18.20 415 LEU B N 1
ATOM 3690 C CA . LEU B 1 177 ? -2.629 82.923 42.930 1.00 20.96 415 LEU B CA 1
ATOM 3691 C C . LEU B 1 177 ? -1.437 83.570 43.721 1.00 15.30 415 LEU B C 1
ATOM 3692 O O . LEU B 1 177 ? -0.573 84.132 43.010 1.00 18.73 415 LEU B O 1
ATOM 3697 N N . LEU B 1 178 ? -1.633 83.709 44.978 1.00 17.23 416 LEU B N 1
ATOM 3698 C CA . LEU B 1 178 ? -0.638 84.332 45.913 1.00 16.09 416 LEU B CA 1
ATOM 3699 C C . LEU B 1 178 ? 0.174 83.163 46.565 1.00 15.89 416 LEU B C 1
ATOM 3700 O O . LEU B 1 178 ? -0.500 82.203 47.138 1.00 21.10 416 LEU B O 1
ATOM 3705 N N . LEU B 1 179 ? 1.432 83.236 46.581 1.00 12.74 417 LEU B N 1
ATOM 3706 C CA . LEU B 1 179 ? 2.453 82.295 47.147 1.00 18.58 417 LEU B CA 1
ATOM 3707 C C . LEU B 1 179 ? 3.124 83.022 48.358 1.00 16.16 417 LEU B C 1
ATOM 3708 O O . LEU B 1 179 ? 3.957 83.888 48.106 1.00 14.21 417 LEU B O 1
ATOM 3713 N N . TYR B 1 180 ? 2.504 82.854 49.444 1.00 14.37 418 TYR B N 1
ATOM 3714 C CA . TYR B 1 180 ? 3.067 83.290 50.728 1.00 17.78 418 TYR B CA 1
ATOM 3715 C C . TYR B 1 180 ? 4.412 82.607 51.016 1.00 17.79 418 TYR B C 1
ATOM 3716 O O . TYR B 1 180 ? 4.420 81.338 50.913 1.00 14.07 418 TYR B O 1
ATOM 3725 N N . SER B 1 181 ? 5.567 83.337 50.920 1.00 15.75 419 SER B N 1
ATOM 3726 C CA . SER B 1 181 ? 6.899 82.952 51.026 1.00 20.42 419 SER B CA 1
ATOM 3727 C C . SER B 1 181 ? 7.739 83.281 52.297 1.00 18.05 419 SER B C 1
ATOM 3728 O O . SER B 1 181 ? 8.491 84.202 52.186 1.00 14.84 419 SER B O 1
ATOM 3731 N N . PRO B 1 182 ? 7.318 82.920 53.443 1.00 16.66 420 PRO B N 1
ATOM 3732 C CA . PRO B 1 182 ? 7.884 83.285 54.769 1.00 17.85 420 PRO B CA 1
ATOM 3733 C C . PRO B 1 182 ? 9.345 82.899 55.065 1.00 18.03 420 PRO B C 1
ATOM 3734 O O . PRO B 1 182 ? 9.961 83.811 55.629 1.00 21.68 420 PRO B O 1
ATOM 3738 N N . LYS B 1 183 ? 10.120 82.330 54.172 1.00 16.02 421 LYS B N 1
ATOM 3739 C CA . LYS B 1 183 ? 11.536 82.317 54.260 1.00 23.25 421 LYS B CA 1
ATOM 3740 C C . LYS B 1 183 ? 12.170 83.415 53.468 1.00 27.87 421 LYS B C 1
ATOM 3741 O O . LYS B 1 183 ? 13.440 83.524 53.454 1.00 25.09 421 LYS B O 1
ATOM 3747 N N . ASP B 1 184 ? 11.314 84.248 52.718 1.00 23.57 422 ASP B N 1
ATOM 3748 C CA . ASP B 1 184 ? 11.950 85.200 51.807 1.00 21.64 422 ASP B CA 1
ATOM 3749 C C . ASP B 1 184 ? 11.480 86.577 52.160 1.00 13.85 422 ASP B C 1
ATOM 3750 O O . ASP B 1 184 ? 10.627 86.747 52.998 1.00 18.93 422 ASP B O 1
ATOM 3755 N N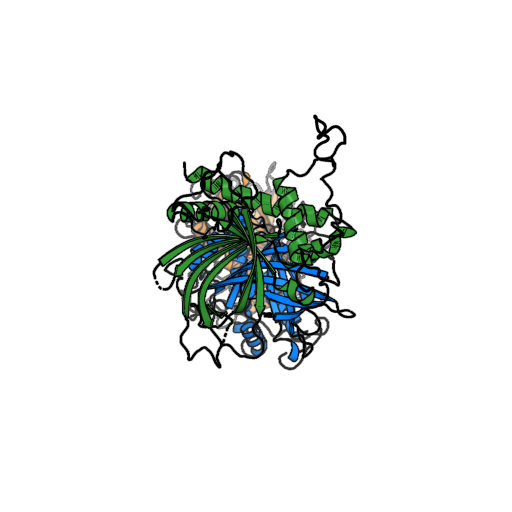 . SER B 1 185 ? 12.234 87.511 51.620 1.00 16.30 423 SER B N 1
ATOM 3756 C CA . SER B 1 185 ? 11.728 88.898 51.958 1.00 20.26 423 SER B CA 1
ATOM 3757 C C . SER B 1 185 ? 10.490 89.158 51.061 1.00 19.88 423 SER B C 1
ATOM 3758 O O . SER B 1 185 ? 9.714 90.007 51.533 1.00 18.41 423 SER B O 1
ATOM 3761 N N . TYR B 1 186 ? 10.451 88.663 49.827 1.00 18.71 424 TYR B N 1
ATOM 3762 C CA . TYR B 1 186 ? 9.076 89.064 49.132 1.00 20.39 424 TYR B CA 1
ATOM 3763 C C . TYR B 1 186 ? 8.259 87.828 48.816 1.00 18.38 424 TYR B C 1
ATOM 3764 O O . TYR B 1 186 ? 8.726 86.688 48.754 1.00 17.36 424 TYR B O 1
ATOM 3773 N N . ASP B 1 187 ? 6.988 88.057 48.841 1.00 19.55 425 ASP B N 1
ATOM 3774 C CA . ASP B 1 187 ? 6.100 86.878 48.413 1.00 19.02 425 ASP B CA 1
ATOM 3775 C C . ASP B 1 187 ? 5.756 87.166 46.961 1.00 23.62 425 ASP B C 1
ATOM 3776 O O . ASP B 1 187 ? 6.446 87.948 46.281 1.00 22.36 425 ASP B O 1
ATOM 3781 N N . VAL B 1 188 ? 4.887 86.246 46.310 1.00 23.96 426 VAL B N 1
ATOM 3782 C CA . VAL B 1 188 ? 4.798 86.310 44.881 1.00 22.64 426 VAL B CA 1
ATOM 3783 C C . VAL B 1 188 ? 3.269 86.055 44.521 1.00 23.39 426 VAL B C 1
ATOM 3784 O O . VAL B 1 188 ? 2.483 85.479 45.272 1.00 18.88 426 VAL B O 1
ATOM 3788 N N . LYS B 1 189 ? 2.985 86.835 43.459 1.00 22.11 427 LYS B N 1
ATOM 3789 C CA . LYS B 1 189 ? 1.627 86.639 42.857 1.00 22.12 427 LYS B CA 1
ATOM 3790 C C . LYS B 1 189 ? 1.764 86.002 41.502 1.00 19.98 427 LYS B C 1
ATOM 3791 O O . LYS B 1 189 ? 2.572 86.456 40.714 1.00 18.86 427 LYS B O 1
ATOM 3797 N N . ILE B 1 190 ? 0.937 84.915 41.313 1.00 16.28 428 ILE B N 1
ATOM 3798 C CA . ILE B 1 190 ? 0.960 84.464 39.888 1.00 19.54 428 ILE B CA 1
ATOM 3799 C C . ILE B 1 190 ? -0.397 84.951 39.296 1.00 19.25 428 ILE B C 1
ATOM 3800 O O . ILE B 1 190 ? -1.488 84.727 39.911 1.00 17.74 428 ILE B O 1
ATOM 3805 N N . SER B 1 191 ? -0.328 85.540 38.134 1.00 23.01 429 SER B N 1
ATOM 3806 C CA . SER B 1 191 ? -1.409 86.291 37.463 1.00 23.16 429 SER B CA 1
ATOM 3807 C C . SER B 1 191 ? -1.575 85.653 36.087 1.00 21.12 429 SER B C 1
ATOM 3808 O O . SER B 1 191 ? -0.648 85.438 35.272 1.00 20.63 429 SER B O 1
ATOM 3811 N N . LEU B 1 192 ? -2.911 85.334 35.814 1.00 23.30 430 LEU B N 1
ATOM 3812 C CA . LEU B 1 192 ? -3.129 84.839 34.423 1.00 22.48 430 LEU B CA 1
ATOM 3813 C C . LEU B 1 192 ? -4.226 85.927 33.833 1.00 17.45 430 LEU B C 1
ATOM 3814 O O . LEU B 1 192 ? -5.273 86.119 34.397 1.00 17.65 430 LEU B O 1
ATOM 3819 N N . ASN B 1 193 ? -3.691 86.638 32.986 1.00 17.42 431 ASN B N 1
ATOM 3820 C CA . ASN B 1 193 ? -4.347 87.781 32.348 1.00 21.60 431 ASN B CA 1
ATOM 3821 C C . ASN B 1 193 ? -4.627 87.552 30.852 1.00 19.66 431 ASN B C 1
ATOM 3822 O O . ASN B 1 193 ? -4.041 86.688 30.300 1.00 19.44 431 ASN B O 1
ATOM 3827 N N . LEU B 1 194 ? -5.444 88.459 30.312 1.00 21.99 432 LEU B N 1
ATOM 3828 C CA . LEU B 1 194 ? -5.547 88.352 28.818 1.00 24.46 432 LEU B CA 1
ATOM 3829 C C . LEU B 1 194 ? -5.312 89.758 28.235 1.00 18.99 432 LEU B C 1
ATOM 3830 O O . LEU B 1 194 ? -5.881 90.666 28.793 1.00 24.94 432 LEU B O 1
ATOM 3835 N N . GLU B 1 195 ? -4.661 89.827 27.198 1.00 19.65 433 GLU B N 1
ATOM 3836 C CA . GLU B 1 195 ? -4.313 91.035 26.538 1.00 29.08 433 GLU B CA 1
ATOM 3837 C C . GLU B 1 195 ? -5.198 91.161 25.227 1.00 28.16 433 GLU B C 1
ATOM 3838 O O . GLU B 1 195 ? -4.734 90.675 24.172 1.00 23.95 433 GLU B O 1
ATOM 3844 N N . LEU B 1 196 ? -6.368 91.663 25.445 1.00 29.59 434 LEU B N 1
ATOM 3845 C CA . LEU B 1 196 ? -7.251 91.684 24.248 1.00 33.33 434 LEU B CA 1
ATOM 3846 C C . LEU B 1 196 ? -6.991 92.889 23.357 1.00 32.14 434 LEU B C 1
ATOM 3847 O O . LEU B 1 196 ? -7.196 93.925 23.848 1.00 29.31 434 LEU B O 1
ATOM 3852 N N . PRO B 1 197 ? -6.443 92.685 22.205 1.00 37.95 435 PRO B N 1
ATOM 3853 C CA . PRO B 1 197 ? -6.240 93.746 21.227 1.00 44.46 435 PRO B CA 1
ATOM 3854 C C . PRO B 1 197 ? -7.535 94.421 20.810 1.00 47.02 435 PRO B C 1
ATOM 3855 O O . PRO B 1 197 ? -8.604 93.797 20.742 1.00 40.90 435 PRO B O 1
ATOM 3859 N N . VAL B 1 198 ? -7.687 95.696 20.904 1.00 54.46 436 VAL B N 1
ATOM 3860 C CA . VAL B 1 198 ? -8.812 96.503 20.498 1.00 63.37 436 VAL B CA 1
ATOM 3861 C C . VAL B 1 198 ? -9.077 96.330 19.007 1.00 69.40 436 VAL B C 1
ATOM 3862 O O . VAL B 1 198 ? -8.168 96.232 18.179 1.00 68.60 436 VAL B O 1
ATOM 3866 N N . PRO B 1 199 ? -10.327 96.177 18.588 1.00 76.38 437 PRO B N 1
ATOM 3867 C CA . PRO B 1 199 ? -10.710 96.062 17.188 1.00 82.73 437 PRO B CA 1
ATOM 3868 C C . PRO B 1 199 ? -10.633 97.390 16.445 1.00 88.79 437 PRO B C 1
ATOM 3869 O O . PRO B 1 199 ? -10.651 98.413 17.143 1.00 88.82 437 PRO B O 1
ATOM 3873 N N . ASP B 1 200 ? -10.731 97.485 15.131 1.00 96.19 438 ASP B N 1
ATOM 3874 C CA . ASP B 1 200 ? -10.724 98.700 14.343 1.00 102.15 438 ASP B CA 1
ATOM 3875 C C . ASP B 1 200 ? -10.859 100.029 15.059 1.00 106.57 438 ASP B C 1
ATOM 3876 O O . ASP B 1 200 ? -10.172 100.932 14.542 1.00 107.43 438 ASP B O 1
ATOM 3878 N N . ASN B 1 201 ? -11.609 100.306 16.111 1.00 110.94 439 ASN B N 1
ATOM 3879 C CA . ASN B 1 201 ? -11.582 101.550 16.874 1.00 114.63 439 ASN B CA 1
ATOM 3880 C C . ASN B 1 201 ? -10.119 101.967 17.084 1.00 116.87 439 ASN B C 1
ATOM 3881 O O . ASN B 1 201 ? -9.484 101.533 18.046 1.00 116.20 439 ASN B O 1
ATOM 3886 N N . ASP B 1 202 ? -9.558 102.746 16.163 1.00 119.76 440 ASP B N 1
ATOM 3887 C CA . ASP B 1 202 ? -8.139 103.028 16.173 1.00 122.11 440 ASP B CA 1
ATOM 3888 C C . ASP B 1 202 ? -7.709 103.941 17.307 1.00 123.72 440 ASP B C 1
ATOM 3889 O O . ASP B 1 202 ? -8.442 104.788 17.797 1.00 123.66 440 ASP B O 1
ATOM 3891 N N . PRO B 1 203 ? -6.461 103.724 17.721 1.00 125.43 441 PRO B N 1
ATOM 3892 C CA . PRO B 1 203 ? -5.852 104.470 18.805 1.00 127.13 441 PRO B CA 1
ATOM 3893 C C . PRO B 1 203 ? -5.814 105.960 18.545 1.00 129.09 441 PRO B C 1
ATOM 3894 O O . PRO B 1 203 ? -6.354 106.724 19.339 1.00 128.57 441 PRO B O 1
ATOM 3898 N N . PRO B 1 204 ? -5.227 106.379 17.430 1.00 131.24 442 PRO B N 1
ATOM 3899 C CA . PRO B 1 204 ? -5.146 107.768 17.037 1.00 132.49 442 PRO B CA 1
ATOM 3900 C C . PRO B 1 204 ? -6.462 108.528 16.991 1.00 133.18 442 PRO B C 1
ATOM 3901 O O . PRO B 1 204 ? -6.694 109.550 17.637 1.00 133.11 442 PRO B O 1
ATOM 3905 N N . GLU B 1 205 ? -7.376 108.017 16.169 1.00 133.89 443 GLU B N 1
ATOM 3906 C CA . GLU B 1 205 ? -8.620 108.678 15.864 1.00 134.62 443 GLU B CA 1
ATOM 3907 C C . GLU B 1 205 ? -9.685 108.855 16.919 1.00 134.23 443 GLU B C 1
ATOM 3908 O O . GLU B 1 205 ? -10.677 109.505 16.511 1.00 134.83 443 GLU B O 1
ATOM 3914 N N . LYS B 1 206 ? -9.575 108.379 18.144 1.00 132.69 444 LYS B N 1
ATOM 3915 C CA . LYS B 1 206 ? -10.690 108.595 19.068 1.00 131.58 444 LYS B CA 1
ATOM 3916 C C . LYS B 1 206 ? -10.173 108.991 20.435 1.00 130.68 444 LYS B C 1
ATOM 3917 O O . LYS B 1 206 ? -10.792 109.697 21.217 1.00 130.42 444 LYS B O 1
ATOM 3923 N N . TYR B 1 207 ? -9.000 108.445 20.743 1.00 129.89 445 TYR B N 1
ATOM 3924 C CA . TYR B 1 207 ? -8.431 108.613 22.073 1.00 129.06 445 TYR B CA 1
ATOM 3925 C C . TYR B 1 207 ? -7.252 109.539 22.166 1.00 129.79 445 TYR B C 1
ATOM 3926 O O . TYR B 1 207 ? -7.075 110.154 23.231 1.00 130.01 445 TYR B O 1
ATOM 3935 N N . LYS B 1 208 ? -6.522 109.818 21.094 1.00 130.39 446 LYS B N 1
ATOM 3936 C CA . LYS B 1 208 ? -5.395 110.745 21.110 1.00 130.59 446 LYS B CA 1
ATOM 3937 C C . LYS B 1 208 ? -5.832 112.212 21.170 1.00 130.20 446 LYS B C 1
ATOM 3938 O O . LYS B 1 208 ? -5.144 113.146 20.742 1.00 130.35 446 LYS B O 1
ATOM 3944 N N . SER B 1 209 ? -7.000 112.472 21.715 1.00 129.15 447 SER B N 1
ATOM 3945 C CA . SER B 1 209 ? -7.712 113.682 21.924 1.00 127.93 447 SER B CA 1
ATOM 3946 C C . SER B 1 209 ? -8.344 113.762 23.314 1.00 127.03 447 SER B C 1
ATOM 3947 O O . SER B 1 209 ? -8.591 114.896 23.752 1.00 127.23 447 SER B O 1
ATOM 3950 N N . GLN B 1 210 ? -8.635 112.628 23.969 1.00 125.33 448 GLN B N 1
ATOM 3951 C CA . GLN B 1 210 ? -9.263 112.761 25.281 1.00 123.45 448 GLN B CA 1
ATOM 3952 C C . GLN B 1 210 ? -8.407 112.374 26.471 1.00 120.78 448 GLN B C 1
ATOM 3953 O O . GLN B 1 210 ? -7.283 111.922 26.365 1.00 120.30 448 GLN B O 1
ATOM 3959 N N . SER B 1 211 ? -8.954 112.636 27.640 1.00 117.82 449 SER B N 1
ATOM 3960 C CA . SER B 1 211 ? -8.329 112.532 28.928 1.00 115.67 449 SER B CA 1
ATOM 3961 C C . SER B 1 211 ? -8.179 111.189 29.610 1.00 112.89 449 SER B C 1
ATOM 3962 O O . SER B 1 211 ? -9.136 110.732 30.240 1.00 113.27 449 SER B O 1
ATOM 3965 N N . PRO B 1 212 ? -6.979 110.619 29.588 1.00 109.32 450 PRO B N 1
ATOM 3966 C CA . PRO B 1 212 ? -6.730 109.340 30.226 1.00 106.70 450 PRO B CA 1
ATOM 3967 C C . PRO B 1 212 ? -7.079 109.402 31.698 1.00 104.06 450 PRO B C 1
ATOM 3968 O O . PRO B 1 212 ? -6.990 110.483 32.276 1.00 104.21 450 PRO B O 1
ATOM 3972 N N . ILE B 1 213 ? -7.506 108.304 32.305 1.00 100.28 451 ILE B N 1
ATOM 3973 C CA . ILE B 1 213 ? -7.815 108.318 33.727 1.00 96.77 451 ILE B CA 1
ATOM 3974 C C . ILE B 1 213 ? -6.606 107.859 34.541 1.00 92.89 451 ILE B C 1
ATOM 3975 O O . ILE B 1 213 ? -6.604 107.936 35.768 1.00 92.36 451 ILE B O 1
ATOM 3980 N N . SER B 1 214 ? -5.591 107.319 33.902 1.00 88.12 452 SER B N 1
ATOM 3981 C CA . SER B 1 214 ? -4.399 106.858 34.602 1.00 84.61 452 SER B CA 1
ATOM 3982 C C . SER B 1 214 ? -3.315 106.821 33.532 1.00 83.45 452 SER B C 1
ATOM 3983 O O . SER B 1 214 ? -3.659 106.518 32.395 1.00 83.94 452 SER B O 1
ATOM 3986 N N . GLU B 1 215 ? -2.107 107.228 33.870 1.00 80.54 453 GLU B N 1
ATOM 3987 C CA . GLU B 1 215 ? -1.028 107.245 32.885 1.00 78.97 453 GLU B CA 1
ATOM 3988 C C . GLU B 1 215 ? 0.186 106.691 33.593 1.00 75.81 453 GLU B C 1
ATOM 3989 O O . GLU B 1 215 ? 0.336 107.000 34.773 1.00 76.85 453 GLU B O 1
ATOM 3995 N N . ARG B 1 216 ? 0.976 105.825 33.012 1.00 71.24 454 ARG B N 1
ATOM 3996 C CA . ARG B 1 216 ? 2.061 105.158 33.705 1.00 67.72 454 ARG B CA 1
ATOM 3997 C C . ARG B 1 216 ? 3.304 105.169 32.830 1.00 65.02 454 ARG B C 1
ATOM 3998 O O . ARG B 1 216 ? 3.354 104.604 31.730 1.00 67.17 454 ARG B O 1
ATOM 4006 N N . THR B 1 217 ? 4.384 105.743 33.346 1.00 59.57 455 THR B N 1
ATOM 4007 C CA . THR B 1 217 ? 5.615 105.631 32.551 1.00 54.91 455 THR B CA 1
ATOM 4008 C C . THR B 1 217 ? 6.333 104.359 32.999 1.00 52.13 455 THR B C 1
ATOM 4009 O O . THR B 1 217 ? 6.434 104.038 34.179 1.00 48.73 455 THR B O 1
ATOM 4013 N N . LYS B 1 218 ? 6.908 103.594 32.095 1.00 48.50 456 LYS B N 1
ATOM 4014 C CA . LYS B 1 218 ? 7.520 102.363 32.328 1.00 47.46 456 LYS B CA 1
ATOM 4015 C C . LYS B 1 218 ? 8.887 102.242 31.736 1.00 48.39 456 LYS B C 1
ATOM 4016 O O . LYS B 1 218 ? 9.045 101.971 30.537 1.00 49.00 456 LYS B O 1
ATOM 4022 N N . ASP B 1 219 ? 9.856 102.184 32.701 1.00 45.92 457 ASP B N 1
ATOM 4023 C CA . ASP B 1 219 ? 11.236 102.060 32.199 1.00 45.69 457 ASP B CA 1
ATOM 4024 C C . ASP B 1 219 ? 11.618 100.605 32.357 1.00 42.65 457 ASP B C 1
ATOM 4025 O O . ASP B 1 219 ? 11.746 100.102 33.484 1.00 42.77 457 ASP B O 1
ATOM 4030 N N . ARG B 1 220 ? 11.892 99.925 31.242 1.00 40.26 458 ARG B N 1
ATOM 4031 C CA . ARG B 1 220 ? 12.034 98.491 31.435 1.00 37.51 458 ARG B CA 1
ATOM 4032 C C . ARG B 1 220 ? 13.162 97.889 30.763 1.00 36.26 458 ARG B C 1
ATOM 4033 O O . ARG B 1 220 ? 13.550 98.197 29.683 1.00 35.39 458 ARG B O 1
ATOM 4041 N N . VAL B 1 221 ? 13.761 96.859 31.480 1.00 35.19 459 VAL B N 1
ATOM 4042 C CA . VAL B 1 221 ? 14.681 95.970 30.817 1.00 31.42 459 VAL B CA 1
ATOM 4043 C C . VAL B 1 221 ? 13.993 94.559 30.948 1.00 30.88 459 VAL B C 1
ATOM 4044 O O . VAL B 1 221 ? 13.504 94.233 32.036 1.00 33.66 459 VAL B O 1
ATOM 4048 N N . SER B 1 222 ? 14.101 93.791 29.961 1.00 29.01 460 SER B N 1
ATOM 4049 C CA . SER B 1 222 ? 13.689 92.537 29.600 1.00 33.40 460 SER B CA 1
ATOM 4050 C C . SER B 1 222 ? 14.753 91.543 29.383 1.00 32.88 460 SER B C 1
ATOM 4051 O O . SER B 1 222 ? 15.356 91.649 28.344 1.00 40.87 460 SER B O 1
ATOM 4054 N N . TYR B 1 223 ? 14.956 90.517 30.258 1.00 34.03 461 TYR B N 1
ATOM 4055 C CA . TYR B 1 223 ? 16.043 89.548 29.847 1.00 32.41 461 TYR B CA 1
ATOM 4056 C C . TYR B 1 223 ? 15.306 88.334 29.359 1.00 34.32 461 TYR B C 1
ATOM 4057 O O . TYR B 1 223 ? 14.576 87.787 30.183 1.00 37.03 461 TYR B O 1
ATOM 4066 N N . ILE B 1 224 ? 15.422 87.814 28.189 1.00 35.78 462 ILE B N 1
ATOM 4067 C CA . ILE B 1 224 ? 14.715 86.742 27.608 1.00 34.07 462 ILE B CA 1
ATOM 4068 C C . ILE B 1 224 ? 15.637 85.573 27.434 1.00 34.97 462 ILE B C 1
ATOM 4069 O O . ILE B 1 224 ? 16.607 85.517 26.644 1.00 34.62 462 ILE B O 1
ATOM 4074 N N . HIS B 1 225 ? 15.241 84.543 28.164 1.00 34.71 463 HIS B N 1
ATOM 4075 C CA . HIS B 1 225 ? 15.999 83.313 28.298 1.00 33.46 463 HIS B CA 1
ATOM 4076 C C . HIS B 1 225 ? 15.187 82.298 27.531 1.00 36.30 463 HIS B C 1
ATOM 4077 O O . HIS B 1 225 ? 14.366 81.514 28.020 1.00 36.68 463 HIS B O 1
ATOM 4084 N N . ASN B 1 226 ? 15.493 82.257 26.275 1.00 38.62 464 ASN B N 1
ATOM 4085 C CA . ASN B 1 226 ? 14.722 81.386 25.410 1.00 40.00 464 ASN B CA 1
ATOM 4086 C C . ASN B 1 226 ? 14.821 79.936 25.782 1.00 38.97 464 ASN B C 1
ATOM 4087 O O . ASN B 1 226 ? 13.712 79.366 25.687 1.00 37.80 464 ASN B O 1
ATOM 4092 N N . ASP B 1 227 ? 15.929 79.346 26.297 1.00 37.07 465 ASP B N 1
ATOM 4093 C CA . ASP B 1 227 ? 15.813 77.882 26.403 1.00 38.68 465 ASP B CA 1
ATOM 4094 C C . ASP B 1 227 ? 15.101 77.362 27.653 1.00 35.51 465 ASP B C 1
ATOM 4095 O O . ASP B 1 227 ? 14.940 76.184 27.590 1.00 34.53 465 ASP B O 1
ATOM 4100 N N . SER B 1 228 ? 14.741 78.201 28.571 1.00 32.81 466 SER B N 1
ATOM 4101 C CA . SER B 1 228 ? 13.895 77.916 29.684 1.00 34.96 466 SER B CA 1
ATOM 4102 C C . SER B 1 228 ? 12.467 78.570 29.560 1.00 34.91 466 SER B C 1
ATOM 4103 O O . SER B 1 228 ? 11.700 78.767 30.492 1.00 30.21 466 SER B O 1
ATOM 4106 N N . CYS B 1 229 ? 12.282 78.975 28.315 1.00 37.03 467 CYS B N 1
ATOM 4107 C CA . CYS B 1 229 ? 11.022 79.638 27.805 1.00 37.33 467 CYS B CA 1
ATOM 4108 C C . CYS B 1 229 ? 10.534 80.735 28.710 1.00 34.57 467 CYS B C 1
ATOM 4109 O O . CYS B 1 229 ? 9.343 80.810 28.938 1.00 35.71 467 CYS B O 1
ATOM 4112 N N . THR B 1 230 ? 11.438 81.650 29.193 1.00 33.00 468 THR B N 1
ATOM 4113 C CA . THR B 1 230 ? 11.052 82.596 30.195 1.00 26.64 468 THR B CA 1
ATOM 4114 C C . THR B 1 230 ? 11.483 84.000 29.848 1.00 28.41 468 THR B C 1
ATOM 4115 O O . THR B 1 230 ? 12.432 83.987 29.079 1.00 31.66 468 THR B O 1
ATOM 4119 N N . ARG B 1 231 ? 11.035 85.051 30.388 1.00 28.79 469 ARG B N 1
ATOM 4120 C CA . ARG B 1 231 ? 11.419 86.399 30.137 1.00 32.39 469 ARG B CA 1
ATOM 4121 C C . ARG B 1 231 ? 11.352 87.056 31.525 1.00 30.85 469 ARG B C 1
ATOM 4122 O O . ARG B 1 231 ? 10.385 86.805 32.162 1.00 29.92 469 ARG B O 1
ATOM 4130 N N . ILE B 1 232 ? 12.355 87.798 31.908 1.00 29.84 470 ILE B N 1
ATOM 4131 C CA . ILE B 1 232 ? 12.365 88.453 33.199 1.00 31.71 470 ILE B CA 1
ATOM 4132 C C . ILE B 1 232 ? 12.010 89.890 32.894 1.00 28.27 470 ILE B C 1
ATOM 4133 O O . ILE B 1 232 ? 12.752 90.360 32.047 1.00 35.29 470 ILE B O 1
ATOM 4138 N N . ASP B 1 233 ? 11.153 90.558 33.553 1.00 28.62 471 ASP B N 1
ATOM 4139 C CA . ASP B 1 233 ? 10.991 91.969 33.198 1.00 34.35 471 ASP B CA 1
ATOM 4140 C C . ASP B 1 233 ? 11.417 92.744 34.431 1.00 33.61 471 ASP B C 1
ATOM 4141 O O . ASP B 1 233 ? 10.692 92.517 35.395 1.00 32.55 471 ASP B O 1
ATOM 4146 N N . ILE B 1 234 ? 12.273 93.747 34.246 1.00 34.25 472 ILE B N 1
ATOM 4147 C CA . ILE B 1 234 ? 12.635 94.659 35.366 1.00 33.08 472 ILE B CA 1
ATOM 4148 C C . ILE B 1 234 ? 12.258 96.060 34.979 1.00 30.44 472 ILE B C 1
ATOM 4149 O O . ILE B 1 234 ? 12.765 96.609 33.979 1.00 36.11 472 ILE B O 1
ATOM 4154 N N . THR B 1 235 ? 11.354 96.618 35.644 1.00 23.92 473 THR B N 1
ATOM 4155 C CA . THR B 1 235 ? 10.616 97.778 35.401 1.00 30.54 473 THR B CA 1
ATOM 4156 C C . THR B 1 235 ? 10.436 98.732 36.502 1.00 32.10 473 THR B C 1
ATOM 4157 O O . THR B 1 235 ? 9.949 98.330 37.565 1.00 32.70 473 THR B O 1
ATOM 4161 N N . LYS B 1 236 ? 10.836 99.974 36.207 1.00 37.21 474 LYS B N 1
ATOM 4162 C CA . LYS B 1 236 ? 10.544 101.097 37.133 1.00 42.27 474 LYS B CA 1
ATOM 4163 C C . LYS B 1 236 ? 9.262 101.726 36.592 1.00 43.57 474 LYS B C 1
ATOM 4164 O O . LYS B 1 236 ? 9.282 102.026 35.386 1.00 43.57 474 LYS B O 1
ATOM 4170 N N . VAL B 1 237 ? 8.310 102.073 37.425 1.00 43.99 475 VAL B N 1
ATOM 4171 C CA . VAL B 1 237 ? 7.087 102.640 36.871 1.00 46.99 475 VAL B CA 1
ATOM 4172 C C . VAL B 1 237 ? 6.696 103.840 37.693 1.00 49.73 475 VAL B C 1
ATOM 4173 O O . VAL B 1 237 ? 6.833 103.898 38.904 1.00 51.89 475 VAL B O 1
ATOM 4177 N N . GLU B 1 238 ? 6.402 104.857 36.907 1.00 54.63 476 GLU B N 1
ATOM 4178 C CA . GLU B 1 238 ? 5.995 106.150 37.503 1.00 61.15 476 GLU B CA 1
ATOM 4179 C C . GLU B 1 238 ? 4.483 106.250 37.488 1.00 62.74 476 GLU B C 1
ATOM 4180 O O . GLU B 1 238 ? 3.982 106.177 36.381 1.00 61.86 476 GLU B O 1
ATOM 4186 N N . ASN B 1 239 ? 3.759 106.244 38.585 1.00 68.22 477 ASN B N 1
ATOM 4187 C CA . ASN B 1 239 ? 2.304 106.327 38.570 1.00 73.29 477 ASN B CA 1
ATOM 4188 C C . ASN B 1 239 ? 1.818 107.765 38.646 1.00 75.31 477 ASN B C 1
ATOM 4189 O O . ASN B 1 239 ? 1.555 108.299 39.721 1.00 75.49 477 ASN B O 1
ATOM 4194 N N . HIS B 1 240 ? 1.705 108.344 37.462 1.00 78.03 478 HIS B N 1
ATOM 4195 C CA . HIS B 1 240 ? 1.347 109.754 37.303 1.00 79.73 478 HIS B CA 1
ATOM 4196 C C . HIS B 1 240 ? 0.013 110.141 37.914 1.00 80.23 478 HIS B C 1
ATOM 4197 O O . HIS B 1 240 ? -0.607 111.113 37.474 1.00 81.19 478 HIS B O 1
ATOM 4204 N N . SER B 1 249 ? 3.991 111.746 41.342 1.00 86.67 487 SER B N 1
ATOM 4205 C CA . SER B 1 249 ? 4.065 110.450 40.606 1.00 86.23 487 SER B CA 1
ATOM 4206 C C . SER B 1 249 ? 4.659 109.323 41.449 1.00 85.64 487 SER B C 1
ATOM 4207 O O . SER B 1 249 ? 5.895 109.213 41.585 1.00 87.32 487 SER B O 1
ATOM 4210 N N . GLU B 1 250 ? 3.790 108.457 41.993 1.00 82.21 488 GLU B N 1
ATOM 4211 C CA . GLU B 1 250 ? 4.285 107.331 42.794 1.00 78.07 488 GLU B CA 1
ATOM 4212 C C . GLU B 1 250 ? 5.158 106.402 41.967 1.00 71.74 488 GLU B C 1
ATOM 4213 O O . GLU B 1 250 ? 4.929 106.203 40.784 1.00 71.21 488 GLU B O 1
ATOM 4219 N N . THR B 1 251 ? 6.256 105.915 42.484 1.00 65.17 489 THR B N 1
ATOM 4220 C CA . THR B 1 251 ? 7.190 105.010 41.835 1.00 58.78 489 THR B CA 1
ATOM 4221 C C . THR B 1 251 ? 7.148 103.623 42.499 1.00 53.24 489 THR B C 1
ATOM 4222 O O . THR B 1 251 ? 7.100 103.517 43.709 1.00 49.34 489 THR B O 1
ATOM 4226 N N . THR B 1 252 ? 7.288 102.599 41.663 1.00 46.77 490 THR B N 1
ATOM 4227 C CA . THR B 1 252 ? 7.224 101.236 42.212 1.00 38.72 490 THR B CA 1
ATOM 4228 C C . THR B 1 252 ? 8.269 100.546 41.330 1.00 35.61 490 THR B C 1
ATOM 4229 O O . THR B 1 252 ? 8.485 101.165 40.332 1.00 33.68 490 THR B O 1
ATOM 4233 N N . HIS B 1 253 ? 8.851 99.538 41.947 1.00 29.68 491 HIS B N 1
ATOM 4234 C CA . HIS B 1 253 ? 9.926 98.787 41.261 1.00 30.13 491 HIS B CA 1
ATOM 4235 C C . HIS B 1 253 ? 9.403 97.331 41.103 1.00 29.47 491 HIS B C 1
ATOM 4236 O O . HIS B 1 253 ? 8.932 96.795 42.089 1.00 29.42 491 HIS B O 1
ATOM 4243 N N . GLU B 1 254 ? 9.258 96.714 39.961 1.00 30.09 492 GLU B N 1
ATOM 4244 C CA . GLU B 1 254 ? 8.378 95.690 39.560 1.00 30.41 492 GLU B CA 1
ATOM 4245 C C . GLU B 1 254 ? 9.268 94.726 38.784 1.00 28.64 492 GLU B C 1
ATOM 4246 O O . GLU B 1 254 ? 10.004 94.917 37.843 1.00 30.89 492 GLU B O 1
ATOM 4252 N N . VAL B 1 255 ? 9.235 93.626 39.508 1.00 22.02 493 VAL B N 1
ATOM 4253 C CA . VAL B 1 255 ? 9.920 92.393 39.081 1.00 26.26 493 VAL B CA 1
ATOM 4254 C C . VAL B 1 255 ? 8.950 91.170 38.705 1.00 22.79 493 VAL B C 1
ATOM 4255 O O . VAL B 1 255 ? 7.991 91.127 39.463 1.00 23.10 493 VAL B O 1
ATOM 4259 N N . GLU B 1 256 ? 8.961 90.879 37.426 1.00 27.94 494 GLU B N 1
ATOM 4260 C CA . GLU B 1 256 ? 7.980 90.007 36.870 1.00 29.23 494 GLU B CA 1
ATOM 4261 C C . GLU B 1 256 ? 8.704 89.047 35.951 1.00 23.92 494 GLU B C 1
ATOM 4262 O O . GLU B 1 256 ? 9.581 89.385 35.209 1.00 26.53 494 GLU B O 1
ATOM 4268 N N . LEU B 1 257 ? 8.208 87.809 36.134 1.00 21.02 495 LEU B N 1
ATOM 4269 C CA . LEU B 1 257 ? 8.772 86.800 35.222 1.00 23.16 495 LEU B CA 1
ATOM 4270 C C . LEU B 1 257 ? 7.454 86.274 34.450 1.00 24.39 495 LEU B C 1
ATOM 4271 O O . LEU B 1 257 ? 6.525 85.827 35.073 1.00 21.93 495 LEU B O 1
ATOM 4276 N N . GLU B 1 258 ? 7.663 85.950 33.256 1.00 27.48 496 GLU B N 1
ATOM 4277 C CA . GLU B 1 258 ? 6.645 85.477 32.303 1.00 29.49 496 GLU B CA 1
ATOM 4278 C C . GLU B 1 258 ? 7.060 84.266 31.538 1.00 27.03 496 GLU B C 1
ATOM 4279 O O . GLU B 1 258 ? 8.130 84.169 31.007 1.00 28.85 496 GLU B O 1
ATOM 4285 N N . ILE B 1 259 ? 6.105 83.299 31.510 1.00 27.89 497 ILE B N 1
ATOM 4286 C CA . ILE B 1 259 ? 6.314 82.101 30.679 1.00 26.90 497 ILE B CA 1
ATOM 4287 C C . ILE B 1 259 ? 5.935 82.399 29.256 1.00 25.97 497 ILE B C 1
ATOM 4288 O O . ILE B 1 259 ? 5.164 83.213 28.960 1.00 26.79 497 ILE B O 1
ATOM 4293 N N . ASN B 1 260 ? 6.540 81.760 28.295 1.00 29.32 498 ASN B N 1
ATOM 4294 C CA . ASN B 1 260 ? 6.328 82.147 26.889 1.00 28.23 498 ASN B CA 1
ATOM 4295 C C . ASN B 1 260 ? 4.904 81.724 26.533 1.00 26.09 498 ASN B C 1
ATOM 4296 O O . ASN B 1 260 ? 4.755 80.545 26.573 1.00 21.62 498 ASN B O 1
ATOM 4301 N N . THR B 1 261 ? 3.926 82.556 26.073 1.00 28.83 499 THR B N 1
ATOM 4302 C CA . THR B 1 261 ? 2.606 82.023 25.719 1.00 29.05 499 THR B CA 1
ATOM 4303 C C . THR B 1 261 ? 2.544 80.886 24.741 1.00 24.19 499 THR B C 1
ATOM 4304 O O . THR B 1 261 ? 1.872 79.891 24.940 1.00 26.85 499 THR B O 1
ATOM 4308 N N . PRO B 1 262 ? 3.147 80.986 23.552 1.00 30.44 500 PRO B N 1
ATOM 4309 C CA . PRO B 1 262 ? 3.108 79.935 22.594 1.00 28.32 500 PRO B CA 1
ATOM 4310 C C . PRO B 1 262 ? 3.497 78.635 23.168 1.00 29.89 500 PRO B C 1
ATOM 4311 O O . PRO B 1 262 ? 2.968 77.485 22.963 1.00 27.32 500 PRO B O 1
ATOM 4315 N N . ALA B 1 263 ? 4.741 78.599 23.828 1.00 29.31 501 ALA B N 1
ATOM 4316 C CA . ALA B 1 263 ? 5.101 77.269 24.369 1.00 27.70 501 ALA B CA 1
ATOM 4317 C C . ALA B 1 263 ? 4.117 76.785 25.367 1.00 23.22 501 ALA B C 1
ATOM 4318 O O . ALA B 1 263 ? 3.829 75.538 25.443 1.00 22.46 501 ALA B O 1
ATOM 4320 N N . LEU B 1 264 ? 3.558 77.693 26.137 1.00 20.67 502 LEU B N 1
ATOM 4321 C CA . LEU B 1 264 ? 2.530 77.247 27.147 1.00 22.19 502 LEU B CA 1
ATOM 4322 C C . LEU B 1 264 ? 1.250 76.607 26.528 1.00 24.81 502 LEU B C 1
ATOM 4323 O O . LEU B 1 264 ? 0.888 75.482 26.802 1.00 25.09 502 LEU B O 1
ATOM 4328 N N . LEU B 1 265 ? 0.733 77.281 25.476 1.00 28.07 503 LEU B N 1
ATOM 4329 C CA . LEU B 1 265 ? -0.512 76.791 24.742 1.00 27.65 503 LEU B CA 1
ATOM 4330 C C . LEU B 1 265 ? -0.304 75.497 24.056 1.00 30.09 503 LEU B C 1
ATOM 4331 O O . LEU B 1 265 ? -1.024 74.462 24.118 1.00 31.88 503 LEU B O 1
ATOM 4336 N N . ASN B 1 266 ? 0.880 75.490 23.458 1.00 31.88 504 ASN B N 1
ATOM 4337 C CA . ASN B 1 266 ? 1.354 74.233 22.863 1.00 34.94 504 ASN B CA 1
ATOM 4338 C C . ASN B 1 266 ? 1.477 73.060 23.803 1.00 35.50 504 ASN B C 1
ATOM 4339 O O . ASN B 1 266 ? 1.057 71.995 23.427 1.00 34.08 504 ASN B O 1
ATOM 4344 N N . ALA B 1 267 ? 1.833 73.251 25.109 1.00 29.40 505 ALA B N 1
ATOM 4345 C CA . ALA B 1 267 ? 1.974 72.116 25.987 1.00 29.39 505 ALA B CA 1
ATOM 4346 C C . ALA B 1 267 ? 0.604 71.814 26.562 1.00 25.71 505 ALA B C 1
ATOM 4347 O O . ALA B 1 267 ? 0.309 70.637 26.813 1.00 27.79 505 ALA B O 1
ATOM 4349 N N . PHE B 1 268 ? -0.134 72.895 26.849 1.00 25.65 506 PHE B N 1
ATOM 4350 C CA . PHE B 1 268 ? -1.490 72.760 27.236 1.00 27.53 506 PHE B CA 1
ATOM 4351 C C . PHE B 1 268 ? -2.227 71.835 26.177 1.00 27.86 506 PHE B C 1
ATOM 4352 O O . PHE B 1 268 ? -2.805 70.823 26.535 1.00 24.29 506 PHE B O 1
ATOM 4360 N N . ASP B 1 269 ? -2.119 72.071 24.851 1.00 32.09 507 ASP B N 1
ATOM 4361 C CA . ASP B 1 269 ? -2.887 71.316 23.900 1.00 35.55 507 ASP B CA 1
ATOM 4362 C C . ASP B 1 269 ? -2.394 69.892 23.860 1.00 40.45 507 ASP B C 1
ATOM 4363 O O . ASP B 1 269 ? -3.224 68.966 23.626 1.00 38.94 507 ASP B O 1
ATOM 4368 N N . ASN B 1 270 ? -1.107 69.625 24.227 1.00 39.54 508 ASN B N 1
ATOM 4369 C CA . ASN B 1 270 ? -0.641 68.250 24.292 1.00 40.98 508 ASN B CA 1
ATOM 4370 C C . ASN B 1 270 ? -0.763 67.553 25.606 1.00 42.34 508 ASN B C 1
ATOM 4371 O O . ASN B 1 270 ? -0.102 66.525 25.894 1.00 42.18 508 ASN B O 1
ATOM 4376 N N . ILE B 1 271 ? -1.501 68.104 26.531 1.00 43.40 509 ILE B N 1
ATOM 4377 C CA . ILE B 1 271 ? -1.518 67.440 27.843 1.00 47.76 509 ILE B CA 1
ATOM 4378 C C . ILE B 1 271 ? -2.015 65.988 27.842 1.00 50.09 509 ILE B C 1
ATOM 4379 O O . ILE B 1 271 ? -1.591 65.277 28.778 1.00 47.40 509 ILE B O 1
ATOM 4384 N N . THR B 1 272 ? -3.046 65.602 27.092 1.00 49.73 510 THR B N 1
ATOM 4385 C CA . THR B 1 272 ? -3.560 64.246 27.205 1.00 55.80 510 THR B CA 1
ATOM 4386 C C . THR B 1 272 ? -2.594 63.254 26.547 1.00 57.19 510 THR B C 1
ATOM 4387 O O . THR B 1 272 ? -2.272 62.241 27.141 1.00 60.46 510 THR B O 1
ATOM 4391 N N . ASN B 1 273 ? -2.052 63.486 25.433 1.00 56.77 511 ASN B N 1
ATOM 4392 C CA . ASN B 1 273 ? -1.080 62.759 24.719 1.00 59.76 511 ASN B CA 1
ATOM 4393 C C . ASN B 1 273 ? 0.267 62.672 25.411 1.00 60.30 511 ASN B C 1
ATOM 4394 O O . ASN B 1 273 ? 0.964 61.657 25.365 1.00 61.64 511 ASN B O 1
ATOM 4399 N N . ASP B 1 274 ? 0.866 63.758 25.875 1.00 56.32 512 ASP B N 1
ATOM 4400 C CA . ASP B 1 274 ? 2.127 63.777 26.549 1.00 53.22 512 ASP B CA 1
ATOM 4401 C C . ASP B 1 274 ? 2.287 64.906 27.576 1.00 46.81 512 ASP B C 1
ATOM 4402 O O . ASP B 1 274 ? 2.798 65.991 27.355 1.00 42.28 512 ASP B O 1
ATOM 4407 N N . SER B 1 275 ? 1.846 64.641 28.762 1.00 41.99 513 SER B N 1
ATOM 4408 C CA . SER B 1 275 ? 1.850 65.398 29.993 1.00 40.55 513 SER B CA 1
ATOM 4409 C C . SER B 1 275 ? 3.188 66.113 30.333 1.00 39.61 513 SER B C 1
ATOM 4410 O O . SER B 1 275 ? 3.195 67.026 31.134 1.00 34.90 513 SER B O 1
ATOM 4413 N N . LYS B 1 276 ? 4.291 65.475 29.922 1.00 40.26 514 LYS B N 1
ATOM 4414 C CA . LYS B 1 276 ? 5.645 65.830 30.236 1.00 40.42 514 LYS B CA 1
ATOM 4415 C C . LYS B 1 276 ? 5.924 67.254 29.797 1.00 37.98 514 LYS B C 1
ATOM 4416 O O . LYS B 1 276 ? 6.539 67.935 30.581 1.00 34.44 514 LYS B O 1
ATOM 4422 N N . GLU B 1 277 ? 5.505 67.628 28.611 1.00 32.73 515 GLU B N 1
ATOM 4423 C CA . GLU B 1 277 ? 5.788 68.926 28.087 1.00 34.15 515 GLU B CA 1
ATOM 4424 C C . GLU B 1 277 ? 5.221 69.991 29.029 1.00 31.31 515 GLU B C 1
ATOM 4425 O O . GLU B 1 277 ? 5.883 70.965 29.323 1.00 32.04 515 GLU B O 1
ATOM 4431 N N . TYR B 1 278 ? 3.995 69.866 29.425 1.00 29.06 516 TYR B N 1
ATOM 4432 C CA . TYR B 1 278 ? 3.357 70.771 30.314 1.00 29.19 516 TYR B CA 1
ATOM 4433 C C . TYR B 1 278 ? 4.045 70.690 31.727 1.00 26.88 516 TYR B C 1
ATOM 4434 O O . TYR B 1 278 ? 4.206 71.818 32.257 1.00 26.92 516 TYR B O 1
ATOM 4443 N N . ALA B 1 279 ? 4.161 69.516 32.280 1.00 25.08 517 ALA B N 1
ATOM 4444 C CA . ALA B 1 279 ? 4.782 69.361 33.623 1.00 29.54 517 ALA B CA 1
ATOM 4445 C C . ALA B 1 279 ? 6.127 70.079 33.691 1.00 29.64 517 ALA B C 1
ATOM 4446 O O . ALA B 1 279 ? 6.418 70.898 34.562 1.00 25.13 517 ALA B O 1
ATOM 4448 N N . SER B 1 280 ? 6.985 69.937 32.710 1.00 29.04 518 SER B N 1
ATOM 4449 C CA . SER B 1 280 ? 8.287 70.479 32.592 1.00 26.84 518 SER B CA 1
ATOM 4450 C C . SER B 1 280 ? 8.275 71.959 32.523 1.00 29.31 518 SER B C 1
ATOM 4451 O O . SER B 1 280 ? 8.925 72.591 33.327 1.00 26.58 518 SER B O 1
ATOM 4454 N N . LEU B 1 281 ? 7.356 72.552 31.717 1.00 28.47 519 LEU B N 1
ATOM 4455 C CA . LEU B 1 281 ? 7.288 73.962 31.571 1.00 25.69 519 LEU B CA 1
ATOM 4456 C C . LEU B 1 281 ? 6.886 74.594 32.868 1.00 21.10 519 LEU B C 1
ATOM 4457 O O . LEU B 1 281 ? 7.290 75.700 33.191 1.00 22.03 519 LEU B O 1
ATOM 4462 N N . ILE B 1 282 ? 5.938 74.045 33.592 1.00 18.21 520 ILE B N 1
ATOM 4463 C CA . ILE B 1 282 ? 5.482 74.762 34.781 1.00 21.14 520 ILE B CA 1
ATOM 4464 C C . ILE B 1 282 ? 6.711 74.691 35.825 1.00 24.03 520 ILE B C 1
ATOM 4465 O O . ILE B 1 282 ? 6.890 75.603 36.579 1.00 21.94 520 ILE B O 1
ATOM 4470 N N . ARG B 1 283 ? 7.448 73.616 35.838 1.00 19.51 521 ARG B N 1
ATOM 4471 C CA . ARG B 1 283 ? 8.487 73.406 36.831 1.00 28.88 521 ARG B CA 1
ATOM 4472 C C . ARG B 1 283 ? 9.629 74.444 36.525 1.00 24.22 521 ARG B C 1
ATOM 4473 O O . ARG B 1 283 ? 10.088 75.000 37.482 1.00 20.75 521 ARG B O 1
ATOM 4481 N N . THR B 1 284 ? 9.835 74.720 35.230 1.00 22.39 522 THR B N 1
ATOM 4482 C CA . THR B 1 284 ? 10.807 75.534 34.817 1.00 21.82 522 THR B CA 1
ATOM 4483 C C . THR B 1 284 ? 10.560 76.948 35.177 1.00 25.39 522 THR B C 1
ATOM 4484 O O . THR B 1 284 ? 11.361 77.725 35.762 1.00 21.90 522 THR B O 1
ATOM 4488 N N . PHE B 1 285 ? 9.234 77.223 35.149 1.00 25.06 523 PHE B N 1
ATOM 4489 C CA . PHE B 1 285 ? 8.696 78.502 35.450 1.00 19.59 523 PHE B CA 1
ATOM 4490 C C . PHE B 1 285 ? 8.983 78.778 36.977 1.00 23.17 523 PHE B C 1
ATOM 4491 O O . PHE B 1 285 ? 9.327 79.964 37.391 1.00 20.86 523 PHE B O 1
ATOM 4499 N N . LEU B 1 286 ? 8.495 77.900 37.770 1.00 18.62 524 LEU B N 1
ATOM 4500 C CA . LEU B 1 286 ? 8.644 77.860 39.187 1.00 22.09 524 LEU B CA 1
ATOM 4501 C C . LEU B 1 286 ? 10.130 77.826 39.592 1.00 22.21 524 LEU B C 1
ATOM 4502 O O . LEU B 1 286 ? 10.401 78.594 40.523 1.00 23.31 524 LEU B O 1
ATOM 4507 N N . ASN B 1 287 ? 10.994 77.131 38.906 1.00 22.45 525 ASN B N 1
ATOM 4508 C CA . ASN B 1 287 ? 12.385 77.102 39.294 1.00 24.15 525 ASN B CA 1
ATOM 4509 C C . ASN B 1 287 ? 13.013 78.450 39.064 1.00 28.65 525 ASN B C 1
ATOM 4510 O O . ASN B 1 287 ? 13.535 79.012 40.048 1.00 26.51 525 ASN B O 1
ATOM 4515 N N . ASN B 1 288 ? 12.690 79.379 38.135 1.00 23.05 526 ASN B N 1
ATOM 4516 C CA . ASN B 1 288 ? 13.319 80.538 37.772 1.00 28.42 526 ASN B CA 1
ATOM 4517 C C . ASN B 1 288 ? 12.820 81.696 38.721 1.00 29.03 526 ASN B C 1
ATOM 4518 O O . ASN B 1 288 ? 13.521 82.447 39.295 1.00 25.85 526 ASN B O 1
ATOM 4523 N N . GLY B 1 289 ? 11.553 81.365 39.035 1.00 20.24 527 GLY B N 1
ATOM 4524 C CA . GLY B 1 289 ? 10.916 82.216 40.023 1.00 21.19 527 GLY B CA 1
ATOM 4525 C C . GLY B 1 289 ? 11.792 82.126 41.346 1.00 24.01 527 GLY B C 1
ATOM 4526 O O . GLY B 1 289 ? 11.628 83.053 42.223 1.00 22.22 527 GLY B O 1
ATOM 4527 N N . THR B 1 290 ? 11.870 80.855 41.815 1.00 20.37 528 THR B N 1
ATOM 4528 C CA . THR B 1 290 ? 12.540 80.596 43.115 1.00 23.85 528 THR B CA 1
ATOM 4529 C C . THR B 1 290 ? 14.006 81.149 43.068 1.00 22.11 528 THR B C 1
ATOM 4530 O O . THR B 1 290 ? 14.487 81.801 43.964 1.00 22.41 528 THR B O 1
ATOM 4534 N N . ILE B 1 291 ? 14.651 81.045 41.922 1.00 20.42 529 ILE B N 1
ATOM 4535 C CA . ILE B 1 291 ? 15.913 81.659 41.706 1.00 24.44 529 ILE B CA 1
ATOM 4536 C C . ILE B 1 291 ? 15.989 83.118 41.983 1.00 28.60 529 ILE B C 1
ATOM 4537 O O . ILE B 1 291 ? 16.577 83.585 43.001 1.00 26.87 529 ILE B O 1
ATOM 4542 N N . ILE B 1 292 ? 14.941 83.897 41.462 1.00 24.57 530 ILE B N 1
ATOM 4543 C CA . ILE B 1 292 ? 14.898 85.310 41.659 1.00 22.08 530 ILE B CA 1
ATOM 4544 C C . ILE B 1 292 ? 14.460 85.561 43.077 1.00 23.74 530 ILE B C 1
ATOM 4545 O O . ILE B 1 292 ? 14.960 86.533 43.751 1.00 24.23 530 ILE B O 1
ATOM 4550 N N . ARG B 1 293 ? 13.533 84.860 43.611 1.00 17.53 531 ARG B N 1
ATOM 4551 C CA . ARG B 1 293 ? 13.039 85.213 44.964 1.00 20.14 531 ARG B CA 1
ATOM 4552 C C . ARG B 1 293 ? 14.214 85.000 46.053 1.00 18.67 531 ARG B C 1
ATOM 4553 O O . ARG B 1 293 ? 14.213 85.845 46.928 1.00 16.86 531 ARG B O 1
ATOM 4561 N N . ARG B 1 294 ? 14.950 83.925 45.869 1.00 23.25 532 ARG B N 1
ATOM 4562 C CA . ARG B 1 294 ? 16.070 83.527 46.798 1.00 23.55 532 ARG B CA 1
ATOM 4563 C C . ARG B 1 294 ? 17.212 84.543 46.580 1.00 28.71 532 ARG B C 1
ATOM 4564 O O . ARG B 1 294 ? 17.683 84.960 47.606 1.00 28.01 532 ARG B O 1
ATOM 4572 N N . LYS B 1 295 ? 17.638 84.955 45.404 1.00 26.22 533 LYS B N 1
ATOM 4573 C CA . LYS B 1 295 ? 18.505 86.061 45.087 1.00 25.97 533 LYS B CA 1
ATOM 4574 C C . LYS B 1 295 ? 18.059 87.292 45.741 1.00 29.26 533 LYS B C 1
ATOM 4575 O O . LYS B 1 295 ? 18.920 87.762 46.577 1.00 27.78 533 LYS B O 1
ATOM 4581 N N . LEU B 1 296 ? 16.782 87.678 45.830 1.00 27.29 534 LEU B N 1
ATOM 4582 C CA . LEU B 1 296 ? 16.349 88.879 46.434 1.00 27.41 534 LEU B CA 1
ATOM 4583 C C . LEU B 1 296 ? 16.598 88.833 47.944 1.00 29.46 534 LEU B C 1
ATOM 4584 O O . LEU B 1 296 ? 16.750 89.887 48.684 1.00 29.33 534 LEU B O 1
ATOM 4589 N N . SER B 1 297 ? 16.167 87.689 48.477 1.00 25.30 535 SER B N 1
ATOM 4590 C CA . SER B 1 297 ? 16.283 87.485 49.889 1.00 28.22 535 SER B CA 1
ATOM 4591 C C . SER B 1 297 ? 17.808 87.484 50.335 1.00 27.22 535 SER B C 1
ATOM 4592 O O . SER B 1 297 ? 18.032 88.174 51.345 1.00 22.39 535 SER B O 1
ATOM 4595 N N . SER B 1 298 ? 18.658 86.953 49.535 1.00 27.03 536 SER B N 1
ATOM 4596 C CA . SER B 1 298 ? 20.063 86.927 49.916 1.00 31.73 536 SER B CA 1
ATOM 4597 C C . SER B 1 298 ? 20.802 88.271 49.747 1.00 35.95 536 SER B C 1
ATOM 4598 O O . SER B 1 298 ? 21.448 88.658 50.724 1.00 32.46 536 SER B O 1
ATOM 4601 N N . LEU B 1 299 ? 20.148 89.242 49.114 1.00 39.55 537 LEU B N 1
ATOM 4602 C CA . LEU B 1 299 ? 20.512 90.625 49.001 1.00 42.42 537 LEU B CA 1
ATOM 4603 C C . LEU B 1 299 ? 19.858 91.428 50.104 1.00 47.22 537 LEU B C 1
ATOM 4604 O O . LEU B 1 299 ? 20.320 92.571 50.196 1.00 48.47 537 LEU B O 1
ATOM 4609 N N . SER B 1 300 ? 18.894 90.901 50.837 1.00 50.54 538 SER B N 1
ATOM 4610 C CA . SER B 1 300 ? 18.269 91.725 51.866 1.00 54.32 538 SER B CA 1
ATOM 4611 C C . SER B 1 300 ? 19.013 91.566 53.187 1.00 58.86 538 SER B C 1
ATOM 4612 O O . SER B 1 300 ? 18.757 92.237 54.189 1.00 58.19 538 SER B O 1
ATOM 4615 N N . TYR B 1 301 ? 19.836 90.558 53.261 1.00 62.71 539 TYR B N 1
ATOM 4616 C CA . TYR B 1 301 ? 20.731 90.139 54.306 1.00 68.20 539 TYR B CA 1
ATOM 4617 C C . TYR B 1 301 ? 22.176 90.584 54.104 1.00 71.27 539 TYR B C 1
ATOM 4618 O O . TYR B 1 301 ? 22.788 90.862 53.068 1.00 73.23 539 TYR B O 1
ATOM 4627 N N . HIS C 1 1 ? -6.141 32.219 99.457 1.00 39.85 239 HIS C N 1
ATOM 4628 C CA . HIS C 1 1 ? -5.980 31.347 98.251 1.00 42.77 239 HIS C CA 1
ATOM 4629 C C . HIS C 1 1 ? -4.714 31.740 97.514 1.00 40.89 239 HIS C C 1
ATOM 4630 O O . HIS C 1 1 ? -3.946 31.060 96.785 1.00 38.65 239 HIS C O 1
ATOM 4637 N N . MET C 1 2 ? -4.393 33.030 97.802 1.00 41.33 240 MET C N 1
ATOM 4638 C CA . MET C 1 2 ? -3.168 33.504 97.168 1.00 44.57 240 MET C CA 1
ATOM 4639 C C . MET C 1 2 ? -1.875 33.053 97.831 1.00 44.03 240 MET C C 1
ATOM 4640 O O . MET C 1 2 ? -0.885 33.015 97.130 1.00 42.31 240 MET C O 1
ATOM 4645 N N . TYR C 1 3 ? -1.815 32.715 99.110 1.00 43.76 241 TYR C N 1
ATOM 4646 C CA . TYR C 1 3 ? -0.450 32.390 99.626 1.00 43.98 241 TYR C CA 1
ATOM 4647 C C . TYR C 1 3 ? -0.220 30.911 99.855 1.00 40.45 241 TYR C C 1
ATOM 4648 O O . TYR C 1 3 ? 0.896 30.415 99.925 1.00 39.42 241 TYR C O 1
ATOM 4657 N N . ARG C 1 4 ? -1.213 30.054 99.965 1.00 37.28 242 ARG C N 1
ATOM 4658 C CA . ARG C 1 4 ? -1.376 28.670 100.088 1.00 34.07 242 ARG C CA 1
ATOM 4659 C C . ARG C 1 4 ? -1.981 27.880 98.854 1.00 32.73 242 ARG C C 1
ATOM 4660 O O . ARG C 1 4 ? -2.482 28.403 97.832 1.00 25.16 242 ARG C O 1
ATOM 4668 N N . ASN C 1 5 ? -1.897 26.547 99.013 1.00 29.17 243 ASN C N 1
ATOM 4669 C CA . ASN C 1 5 ? -2.528 25.605 98.119 1.00 23.92 243 ASN C CA 1
ATOM 4670 C C . ASN C 1 5 ? -3.007 24.467 98.946 1.00 27.69 243 ASN C C 1
ATOM 4671 O O . ASN C 1 5 ? -2.485 24.148 100.084 1.00 27.97 243 ASN C O 1
ATOM 4676 N N . VAL C 1 6 ? -4.257 24.009 98.688 1.00 26.73 244 VAL C N 1
ATOM 4677 C CA . VAL C 1 6 ? -4.940 22.957 99.400 1.00 24.74 244 VAL C CA 1
ATOM 4678 C C . VAL C 1 6 ? -5.645 21.987 98.441 1.00 27.57 244 VAL C C 1
ATOM 4679 O O . VAL C 1 6 ? -5.735 22.400 97.296 1.00 25.18 244 VAL C O 1
ATOM 4683 N N . PRO C 1 7 ? -5.423 20.687 98.697 1.00 28.93 245 PRO C N 1
ATOM 4684 C CA . PRO C 1 7 ? -5.871 19.626 97.742 1.00 25.19 245 PRO C CA 1
ATOM 4685 C C . PRO C 1 7 ? -7.355 19.870 97.614 1.00 25.74 245 PRO C C 1
ATOM 4686 O O . PRO C 1 7 ? -8.087 20.186 98.559 1.00 22.46 245 PRO C O 1
ATOM 4690 N N . ILE C 1 8 ? -7.861 19.572 96.369 1.00 25.21 246 ILE C N 1
ATOM 4691 C CA . ILE C 1 8 ? -9.304 19.725 96.161 1.00 19.87 246 ILE C CA 1
ATOM 4692 C C . ILE C 1 8 ? -10.126 19.063 97.155 1.00 19.16 246 ILE C C 1
ATOM 4693 O O . ILE C 1 8 ? -11.031 19.750 97.563 1.00 17.49 246 ILE C O 1
ATOM 4698 N N . TRP C 1 9 ? -9.769 17.804 97.707 1.00 22.49 247 TRP C N 1
ATOM 4699 C CA . TRP C 1 9 ? -10.683 17.154 98.640 1.00 23.56 247 TRP C CA 1
ATOM 4700 C C . TRP C 1 9 ? -10.699 17.736 100.005 1.00 26.72 247 TRP C C 1
ATOM 4701 O O . TRP C 1 9 ? -11.606 17.478 100.831 1.00 28.92 247 TRP C O 1
ATOM 4712 N N . ALA C 1 10 ? -9.717 18.567 100.261 1.00 25.14 248 ALA C N 1
ATOM 4713 C CA . ALA C 1 10 ? -9.634 19.161 101.607 1.00 28.82 248 ALA C CA 1
ATOM 4714 C C . ALA C 1 10 ? -10.049 20.634 101.577 1.00 26.57 248 ALA C C 1
ATOM 4715 O O . ALA C 1 10 ? -10.046 21.376 102.628 1.00 21.10 248 ALA C O 1
ATOM 4717 N N . GLN C 1 11 ? -10.435 21.185 100.444 1.00 19.31 249 GLN C N 1
ATOM 4718 C CA . GLN C 1 11 ? -10.775 22.678 100.393 1.00 20.19 249 GLN C CA 1
ATOM 4719 C C . GLN C 1 11 ? -12.112 22.899 101.095 1.00 27.00 249 GLN C C 1
ATOM 4720 O O . GLN C 1 11 ? -13.040 22.020 101.066 1.00 28.03 249 GLN C O 1
ATOM 4726 N N . LYS C 1 12 ? -12.264 23.821 102.005 1.00 30.53 250 LYS C N 1
ATOM 4727 C CA . LYS C 1 12 ? -13.402 24.209 102.765 1.00 43.10 250 LYS C CA 1
ATOM 4728 C C . LYS C 1 12 ? -13.849 25.640 102.307 1.00 48.39 250 LYS C C 1
ATOM 4729 O O . LYS C 1 12 ? -15.061 25.851 102.118 1.00 49.97 250 LYS C O 1
ATOM 4735 N N . TRP C 1 13 ? -13.016 26.677 102.131 1.00 53.81 251 TRP C N 1
ATOM 4736 C CA . TRP C 1 13 ? -13.697 27.893 101.665 1.00 63.65 251 TRP C CA 1
ATOM 4737 C C . TRP C 1 13 ? -13.753 28.001 100.112 1.00 65.43 251 TRP C C 1
ATOM 4738 O O . TRP C 1 13 ? -12.736 28.089 99.418 1.00 66.82 251 TRP C O 1
ATOM 4749 N N . LYS C 1 14 ? -15.034 28.113 99.782 1.00 64.83 252 LYS C N 1
ATOM 4750 C CA . LYS C 1 14 ? -15.379 28.424 98.396 1.00 63.90 252 LYS C CA 1
ATOM 4751 C C . LYS C 1 14 ? -15.976 29.834 98.603 1.00 58.07 252 LYS C C 1
ATOM 4752 O O . LYS C 1 14 ? -16.970 29.963 99.264 1.00 55.26 252 LYS C O 1
ATOM 4758 N N . PRO C 1 15 ? -15.214 30.800 98.234 1.00 55.41 253 PRO C N 1
ATOM 4759 C CA . PRO C 1 15 ? -15.589 32.201 98.370 1.00 53.59 253 PRO C CA 1
ATOM 4760 C C . PRO C 1 15 ? -16.638 32.357 97.284 1.00 48.37 253 PRO C C 1
ATOM 4761 O O . PRO C 1 15 ? -16.393 31.802 96.236 1.00 45.08 253 PRO C O 1
ATOM 4765 N N . THR C 1 16 ? -17.777 32.927 97.567 1.00 44.83 254 THR C N 1
ATOM 4766 C CA . THR C 1 16 ? -18.918 33.052 96.656 1.00 43.44 254 THR C CA 1
ATOM 4767 C C . THR C 1 16 ? -18.732 33.875 95.429 1.00 39.97 254 THR C C 1
ATOM 4768 O O . THR C 1 16 ? -18.103 34.912 95.464 1.00 37.23 254 THR C O 1
ATOM 4772 N N . ILE C 1 17 ? -18.971 33.225 94.272 1.00 37.35 255 ILE C N 1
ATOM 4773 C CA . ILE C 1 17 ? -18.796 33.875 92.964 1.00 41.49 255 ILE C CA 1
ATOM 4774 C C . ILE C 1 17 ? -20.147 34.432 92.584 1.00 45.81 255 ILE C C 1
ATOM 4775 O O . ILE C 1 17 ? -21.182 33.755 92.541 1.00 46.10 255 ILE C O 1
ATOM 4780 N N . LYS C 1 18 ? -20.224 35.766 92.715 1.00 50.24 256 LYS C N 1
ATOM 4781 C CA . LYS C 1 18 ? -21.513 36.437 92.563 1.00 53.24 256 LYS C CA 1
ATOM 4782 C C . LYS C 1 18 ? -22.071 36.379 91.120 1.00 51.32 256 LYS C C 1
ATOM 4783 O O . LYS C 1 18 ? -21.399 36.579 90.091 1.00 47.03 256 LYS C O 1
ATOM 4789 N N . ALA C 1 19 ? -23.387 36.288 91.127 1.00 50.66 257 ALA C N 1
ATOM 4790 C CA . ALA C 1 19 ? -24.169 36.435 89.895 1.00 52.61 257 ALA C CA 1
ATOM 4791 C C . ALA C 1 19 ? -24.132 37.865 89.346 1.00 53.14 257 ALA C C 1
ATOM 4792 O O . ALA C 1 19 ? -24.131 38.763 90.184 1.00 50.42 257 ALA C O 1
ATOM 4794 N N . LEU C 1 20 ? -24.230 38.092 88.051 1.00 58.66 258 LEU C N 1
ATOM 4795 C CA . LEU C 1 20 ? -24.524 39.425 87.545 1.00 62.07 258 LEU C CA 1
ATOM 4796 C C . LEU C 1 20 ? -25.789 39.986 88.194 1.00 63.16 258 LEU C C 1
ATOM 4797 O O . LEU C 1 20 ? -26.774 39.354 88.512 1.00 57.65 258 LEU C O 1
ATOM 4802 N N . GLN C 1 21 ? -25.648 41.283 88.403 1.00 70.32 259 GLN C N 1
ATOM 4803 C CA . GLN C 1 21 ? -26.649 42.151 88.990 1.00 76.93 259 GLN C CA 1
ATOM 4804 C C . GLN C 1 21 ? -27.424 42.771 87.843 1.00 80.98 259 GLN C C 1
ATOM 4805 O O . GLN C 1 21 ? -26.728 42.947 86.833 1.00 79.54 259 GLN C O 1
ATOM 4811 N N . SER C 1 22 ? -28.706 43.086 87.939 1.00 88.01 260 SER C N 1
ATOM 4812 C CA . SER C 1 22 ? -29.341 43.780 86.803 1.00 95.22 260 SER C CA 1
ATOM 4813 C C . SER C 1 22 ? -28.707 45.179 86.762 1.00 100.30 260 SER C C 1
ATOM 4814 O O . SER C 1 22 ? -29.085 46.066 87.524 1.00 100.68 260 SER C O 1
ATOM 4817 N N . ILE C 1 23 ? -27.695 45.361 85.919 1.00 105.85 261 ILE C N 1
ATOM 4818 C CA . ILE C 1 23 ? -27.013 46.652 85.883 1.00 110.67 261 ILE C CA 1
ATOM 4819 C C . ILE C 1 23 ? -27.739 47.596 84.947 1.00 114.47 261 ILE C C 1
ATOM 4820 O O . ILE C 1 23 ? -28.864 47.265 84.523 1.00 116.57 261 ILE C O 1
ATOM 4825 N N . ASN C 1 24 ? -27.084 48.656 84.439 1.00 117.22 262 ASN C N 1
ATOM 4826 C CA . ASN C 1 24 ? -27.841 49.563 83.573 1.00 119.09 262 ASN C CA 1
ATOM 4827 C C . ASN C 1 24 ? -27.925 49.134 82.115 1.00 120.24 262 ASN C C 1
ATOM 4828 O O . ASN C 1 24 ? -27.871 49.995 81.232 1.00 121.00 262 ASN C O 1
ATOM 4830 N N . VAL C 1 25 ? -28.195 47.865 81.846 1.00 120.69 263 VAL C N 1
ATOM 4831 C CA . VAL C 1 25 ? -28.453 47.251 80.571 1.00 120.84 263 VAL C CA 1
ATOM 4832 C C . VAL C 1 25 ? -29.825 47.732 80.081 1.00 121.10 263 VAL C C 1
ATOM 4833 O O . VAL C 1 25 ? -30.831 47.167 80.516 1.00 122.01 263 VAL C O 1
ATOM 4835 N N . LYS C 1 26 ? -29.817 48.786 79.283 1.00 120.70 264 LYS C N 1
ATOM 4836 C CA . LYS C 1 26 ? -31.036 49.312 78.672 1.00 120.06 264 LYS C CA 1
ATOM 4837 C C . LYS C 1 26 ? -32.224 48.997 79.542 1.00 118.73 264 LYS C C 1
ATOM 4838 O O . LYS C 1 26 ? -32.951 48.043 79.320 1.00 119.10 264 LYS C O 1
ATOM 4844 N N . ASP C 1 27 ? -32.429 49.684 80.625 1.00 116.79 265 ASP C N 1
ATOM 4845 C CA . ASP C 1 27 ? -33.420 49.462 81.683 1.00 114.77 265 ASP C CA 1
ATOM 4846 C C . ASP C 1 27 ? -34.581 48.670 81.125 1.00 111.60 265 ASP C C 1
ATOM 4847 O O . ASP C 1 27 ? -35.410 49.124 80.332 1.00 112.37 265 ASP C O 1
ATOM 4852 N N . LEU C 1 28 ? -34.450 47.337 81.366 1.00 105.57 266 LEU C N 1
ATOM 4853 C CA . LEU C 1 28 ? -35.247 46.429 80.555 1.00 98.70 266 LEU C CA 1
ATOM 4854 C C . LEU C 1 28 ? -36.672 46.162 80.950 1.00 93.13 266 LEU C C 1
ATOM 4855 O O . LEU C 1 28 ? -37.253 46.320 82.015 1.00 93.93 266 LEU C O 1
ATOM 4860 N N . LYS C 1 29 ? -37.385 45.733 79.891 1.00 85.20 267 LYS C N 1
ATOM 4861 C CA . LYS C 1 29 ? -38.797 45.476 79.908 1.00 76.65 267 LYS C CA 1
ATOM 4862 C C . LYS C 1 29 ? -39.205 44.347 80.815 1.00 69.17 267 LYS C C 1
ATOM 4863 O O . LYS C 1 29 ? -40.343 44.194 81.263 1.00 70.65 267 LYS C O 1
ATOM 4869 N N . ILE C 1 30 ? -38.217 43.489 81.029 1.00 57.50 268 ILE C N 1
ATOM 4870 C CA . ILE C 1 30 ? -38.593 42.386 81.926 1.00 47.72 268 ILE C CA 1
ATOM 4871 C C . ILE C 1 30 ? -37.543 42.347 83.017 1.00 42.79 268 ILE C C 1
ATOM 4872 O O . ILE C 1 30 ? -36.367 42.509 82.698 1.00 40.90 268 ILE C O 1
ATOM 4877 N N . ASP C 1 31 ? -38.023 42.095 84.237 1.00 39.17 269 ASP C N 1
ATOM 4878 C CA . ASP C 1 31 ? -37.030 41.857 85.262 1.00 40.37 269 ASP C CA 1
ATOM 4879 C C . ASP C 1 31 ? -36.411 40.443 84.999 1.00 37.78 269 ASP C C 1
ATOM 4880 O O . ASP C 1 31 ? -37.136 39.427 84.874 1.00 34.97 269 ASP C O 1
ATOM 4885 N N . PRO C 1 32 ? -35.135 40.415 85.144 1.00 36.11 270 PRO C N 1
ATOM 4886 C CA . PRO C 1 32 ? -34.330 39.162 85.122 1.00 35.74 270 PRO C CA 1
ATOM 4887 C C . PRO C 1 32 ? -34.784 38.075 86.019 1.00 31.48 270 PRO C C 1
ATOM 4888 O O . PRO C 1 32 ? -34.833 36.874 85.560 1.00 29.03 270 PRO C O 1
ATOM 4892 N N . SER C 1 33 ? -35.399 38.376 87.201 1.00 27.40 271 SER C N 1
ATOM 4893 C CA . SER C 1 33 ? -35.828 37.452 88.160 1.00 27.85 271 SER C CA 1
ATOM 4894 C C . SER C 1 33 ? -36.561 38.123 89.293 1.00 29.25 271 SER C C 1
ATOM 4895 O O . SER C 1 33 ? -36.407 39.309 89.525 1.00 29.25 271 SER C O 1
ATOM 4898 N N . PHE C 1 34 ? -37.102 37.388 90.228 1.00 34.25 272 PHE C N 1
ATOM 4899 C CA . PHE C 1 34 ? -37.655 38.143 91.362 1.00 40.41 272 PHE C CA 1
ATOM 4900 C C . PHE C 1 34 ? -36.642 38.665 92.379 1.00 43.11 272 PHE C C 1
ATOM 4901 O O . PHE C 1 34 ? -37.104 39.178 93.446 1.00 43.54 272 PHE C O 1
ATOM 4909 N N . LEU C 1 35 ? -35.339 38.668 92.160 1.00 42.62 273 LEU C N 1
ATOM 4910 C CA . LEU C 1 35 ? -34.317 39.165 93.059 1.00 41.43 273 LEU C CA 1
ATOM 4911 C C . LEU C 1 35 ? -33.494 40.099 92.228 1.00 42.16 273 LEU C C 1
ATOM 4912 O O . LEU C 1 35 ? -32.276 40.311 92.436 1.00 45.55 273 LEU C O 1
ATOM 4917 N N . ASN C 1 36 ? -33.996 40.498 91.088 1.00 45.10 274 ASN C N 1
ATOM 4918 C CA . ASN C 1 36 ? -33.134 41.320 90.210 1.00 51.51 274 ASN C CA 1
ATOM 4919 C C . ASN C 1 36 ? -31.684 40.933 90.118 1.00 51.97 274 ASN C C 1
ATOM 4920 O O . ASN C 1 36 ? -30.772 41.745 90.304 1.00 53.60 274 ASN C O 1
ATOM 4925 N N . ILE C 1 37 ? -31.334 39.676 89.857 1.00 50.17 275 ILE C N 1
ATOM 4926 C CA . ILE C 1 37 ? -30.054 39.123 89.635 1.00 45.30 275 ILE C CA 1
ATOM 4927 C C . ILE C 1 37 ? -30.264 38.023 88.561 1.00 41.69 275 ILE C C 1
ATOM 4928 O O . ILE C 1 37 ? -31.378 37.561 88.351 1.00 40.10 275 ILE C O 1
ATOM 4933 N N . ILE C 1 38 ? -29.162 37.765 87.962 1.00 35.97 276 ILE C N 1
ATOM 4934 C CA . ILE C 1 38 ? -29.088 36.764 86.902 1.00 35.95 276 ILE C CA 1
ATOM 4935 C C . ILE C 1 38 ? -28.263 35.614 87.444 1.00 29.99 276 ILE C C 1
ATOM 4936 O O . ILE C 1 38 ? -27.083 35.598 87.171 1.00 32.53 276 ILE C O 1
ATOM 4941 N N . PRO C 1 39 ? -28.903 34.562 87.859 1.00 31.95 277 PRO C N 1
ATOM 4942 C CA . PRO C 1 39 ? -28.147 33.328 88.283 1.00 29.15 277 PRO C CA 1
ATOM 4943 C C . PRO C 1 39 ? -27.264 32.812 87.154 1.00 32.44 277 PRO C C 1
ATOM 4944 O O . PRO C 1 39 ? -27.685 32.725 85.981 1.00 27.89 277 PRO C O 1
ATOM 4948 N N . ASP C 1 40 ? -26.055 32.386 87.442 1.00 28.02 278 ASP C N 1
ATOM 4949 C CA . ASP C 1 40 ? -25.198 31.744 86.409 1.00 26.19 278 ASP C CA 1
ATOM 4950 C C . ASP C 1 40 ? -25.746 30.406 85.930 1.00 23.73 278 ASP C C 1
ATOM 4951 O O . ASP C 1 40 ? -26.433 29.810 86.749 1.00 22.36 278 ASP C O 1
ATOM 4956 N N . ASP C 1 41 ? -25.661 29.971 84.661 1.00 22.23 279 ASP C N 1
ATOM 4957 C CA . ASP C 1 41 ? -26.352 28.595 84.521 1.00 25.55 279 ASP C CA 1
ATOM 4958 C C . ASP C 1 41 ? -25.467 27.576 85.316 1.00 25.56 279 ASP C C 1
ATOM 4959 O O . ASP C 1 41 ? -24.270 27.782 85.670 1.00 23.00 279 ASP C O 1
ATOM 4964 N N . ASP C 1 42 ? -25.868 26.319 85.419 1.00 24.71 280 ASP C N 1
ATOM 4965 C CA 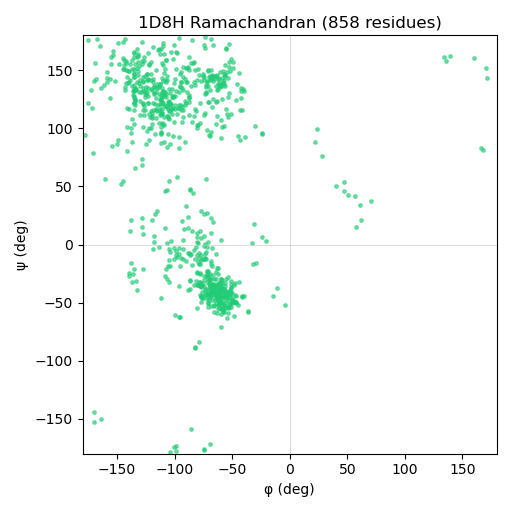. ASP C 1 42 ? -25.221 25.248 86.119 1.00 23.80 280 ASP C CA 1
ATOM 4966 C C . ASP C 1 42 ? -23.849 25.050 85.541 1.00 22.64 280 ASP C C 1
ATOM 4967 O O . ASP C 1 42 ? -22.987 24.921 86.419 1.00 25.84 280 ASP C O 1
ATOM 4972 N N . LEU C 1 43 ? -23.707 24.958 84.248 1.00 19.46 281 LEU C N 1
ATOM 4973 C CA . LEU C 1 43 ? -22.554 24.609 83.561 1.00 20.88 281 LEU C CA 1
ATOM 4974 C C . LEU C 1 43 ? -21.584 25.772 83.973 1.00 20.76 281 LEU C C 1
ATOM 4975 O O . LEU C 1 43 ? -20.389 25.497 84.278 1.00 18.63 281 LEU C O 1
ATOM 4980 N N . THR C 1 44 ? -21.920 27.055 83.769 1.00 20.34 282 THR C N 1
ATOM 4981 C CA . THR C 1 44 ? -20.932 28.070 84.095 1.00 20.36 282 THR C CA 1
ATOM 4982 C C . THR C 1 44 ? -20.422 27.959 85.590 1.00 23.32 282 THR C C 1
ATOM 4983 O O . THR C 1 44 ? -19.280 28.162 85.828 1.00 19.46 282 THR C O 1
ATOM 4987 N N . LYS C 1 45 ? -21.298 27.839 86.537 1.00 17.78 283 LYS C N 1
ATOM 4988 C CA . LYS C 1 45 ? -21.103 27.663 87.907 1.00 22.92 283 LYS C CA 1
ATOM 4989 C C . LYS C 1 45 ? -20.096 26.519 88.146 1.00 23.60 283 LYS C C 1
ATOM 4990 O O . LYS C 1 45 ? -18.963 26.848 88.642 1.00 19.35 283 LYS C O 1
ATOM 4996 N N . SER C 1 46 ? -20.313 25.364 87.463 1.00 18.39 284 SER C N 1
ATOM 4997 C CA . SER C 1 46 ? -19.499 24.199 87.511 1.00 20.52 284 SER C CA 1
ATOM 4998 C C . SER C 1 46 ? -18.061 24.557 87.116 1.00 23.60 284 SER C C 1
ATOM 4999 O O . SER C 1 46 ? -17.139 24.206 87.835 1.00 18.94 284 SER C O 1
ATOM 5002 N N . VAL C 1 47 ? -17.899 25.224 85.945 1.00 21.57 285 VAL C N 1
ATOM 5003 C CA . VAL C 1 47 ? -16.621 25.580 85.512 1.00 21.23 285 VAL C CA 1
ATOM 5004 C C . VAL C 1 47 ? -16.045 26.633 86.530 1.00 18.41 285 VAL C C 1
ATOM 5005 O O . VAL C 1 47 ? -14.844 26.455 86.718 1.00 17.68 285 VAL C O 1
ATOM 5009 N N . GLN C 1 48 ? -16.878 27.532 87.043 1.00 18.99 286 GLN C N 1
ATOM 5010 C CA . GLN C 1 48 ? -16.140 28.572 87.869 1.00 23.89 286 GLN C CA 1
ATOM 5011 C C . GLN C 1 48 ? -15.521 27.788 89.119 1.00 25.75 286 GLN C C 1
ATOM 5012 O O . GLN C 1 48 ? -14.316 28.028 89.271 1.00 24.70 286 GLN C O 1
ATOM 5018 N N . ASP C 1 49 ? -16.145 26.820 89.709 1.00 23.97 287 ASP C N 1
ATOM 5019 C CA . ASP C 1 49 ? -15.921 25.934 90.780 1.00 25.98 287 ASP C CA 1
ATOM 5020 C C . ASP C 1 49 ? -14.741 24.983 90.682 1.00 26.20 287 ASP C C 1
ATOM 5021 O O . ASP C 1 49 ? -13.819 24.935 91.537 1.00 20.64 287 ASP C O 1
ATOM 5026 N N . TRP C 1 50 ? -14.570 24.464 89.504 1.00 20.33 288 TRP C N 1
ATOM 5027 C CA . TRP C 1 50 ? -13.594 23.616 89.123 1.00 22.22 288 TRP C CA 1
ATOM 5028 C C . TRP C 1 50 ? -12.236 24.339 88.893 1.00 22.31 288 TRP C C 1
ATOM 5029 O O . TRP C 1 50 ? -11.150 23.703 89.119 1.00 18.95 288 TRP C O 1
ATOM 5040 N N . VAL C 1 51 ? -12.194 25.382 88.180 1.00 16.19 289 VAL C N 1
ATOM 5041 C CA . VAL C 1 51 ? -11.057 26.167 87.813 1.00 20.13 289 VAL C CA 1
ATOM 5042 C C . VAL C 1 51 ? -10.461 26.729 89.228 1.00 21.40 289 VAL C C 1
ATOM 5043 O O . VAL C 1 51 ? -9.306 26.535 89.397 1.00 18.89 289 VAL C O 1
ATOM 5047 N N . TYR C 1 52 ? -11.372 27.182 89.994 1.00 20.58 290 TYR C N 1
ATOM 5048 C CA . TYR C 1 52 ? -11.020 27.726 91.290 1.00 25.44 290 TYR C CA 1
ATOM 5049 C C . TYR C 1 52 ? -10.321 26.539 92.052 1.00 25.26 290 TYR C C 1
ATOM 5050 O O . TYR C 1 52 ? -9.257 26.805 92.637 1.00 20.27 290 TYR C O 1
ATOM 5059 N N . ALA C 1 53 ? -11.040 25.498 92.471 1.00 21.54 291 ALA C N 1
ATOM 5060 C CA . ALA C 1 53 ? -10.566 24.342 93.039 1.00 19.64 291 ALA C CA 1
ATOM 5061 C C . ALA C 1 53 ? -9.263 23.995 92.379 1.00 20.58 291 ALA C C 1
ATOM 5062 O O . ALA C 1 53 ? -8.219 23.694 93.105 1.00 20.12 291 ALA C O 1
ATOM 5064 N N . THR C 1 54 ? -9.045 23.790 91.132 1.00 18.06 292 THR C N 1
ATOM 5065 C CA . THR C 1 54 ? -7.813 23.306 90.586 1.00 16.56 292 THR C CA 1
ATOM 5066 C C . THR C 1 54 ? -6.656 24.348 90.629 1.00 17.27 292 THR C C 1
ATOM 5067 O O . THR C 1 54 ? -5.500 23.892 90.957 1.00 19.79 292 THR C O 1
ATOM 5071 N N . ILE C 1 55 ? -6.867 25.605 90.621 1.00 15.71 293 ILE C N 1
ATOM 5072 C CA . ILE C 1 55 ? -5.723 26.563 90.680 1.00 17.41 293 ILE C CA 1
ATOM 5073 C C . ILE C 1 55 ? -5.189 26.556 92.205 1.00 19.57 293 ILE C C 1
ATOM 5074 O O . ILE C 1 55 ? -3.989 26.656 92.275 1.00 18.71 293 ILE C O 1
ATOM 5079 N N . TYR C 1 56 ? -6.006 26.593 93.149 1.00 16.59 294 TYR C N 1
ATOM 5080 C CA . TYR C 1 56 ? -5.975 26.636 94.518 1.00 18.83 294 TYR C CA 1
ATOM 5081 C C . TYR C 1 56 ? -5.374 25.282 95.118 1.00 26.56 294 TYR C C 1
ATOM 5082 O O . TYR C 1 56 ? -4.348 25.475 95.781 1.00 23.83 294 TYR C O 1
ATOM 5091 N N . SER C 1 57 ? -5.524 24.155 94.324 1.00 22.76 295 SER C N 1
ATOM 5092 C CA . SER C 1 57 ? -4.677 23.041 94.570 1.00 20.84 295 SER C CA 1
ATOM 5093 C C . SER C 1 57 ? -3.266 23.236 94.226 1.00 21.00 295 SER C C 1
ATOM 5094 O O . SER C 1 57 ? -2.390 22.479 94.604 1.00 16.91 295 SER C O 1
ATOM 5097 N N . ILE C 1 58 ? -2.808 24.024 93.275 1.00 16.51 296 ILE C N 1
ATOM 5098 C CA . ILE C 1 58 ? -1.554 24.052 92.745 1.00 22.77 296 ILE C CA 1
ATOM 5099 C C . ILE C 1 58 ? -0.623 25.093 93.480 1.00 20.71 296 ILE C C 1
ATOM 5100 O O . ILE C 1 58 ? -1.181 26.094 93.907 1.00 21.29 296 ILE C O 1
ATOM 5105 N N . ALA C 1 59 ? 0.633 24.713 93.590 1.00 24.15 297 ALA C N 1
ATOM 5106 C CA . ALA C 1 59 ? 1.490 25.657 94.513 1.00 25.69 297 ALA C CA 1
ATOM 5107 C C . ALA C 1 59 ? 1.520 27.053 93.974 1.00 23.83 297 ALA C C 1
ATOM 5108 O O . ALA C 1 59 ? 1.789 27.209 92.739 1.00 26.69 297 ALA C O 1
ATOM 5110 N N . PRO C 1 60 ? 1.394 28.084 94.727 1.00 26.59 298 PRO C N 1
ATOM 5111 C CA . PRO C 1 60 ? 1.411 29.480 94.317 1.00 28.86 298 PRO C CA 1
ATOM 5112 C C . PRO C 1 60 ? 2.618 29.726 93.517 1.00 30.03 298 PRO C C 1
ATOM 5113 O O . PRO C 1 60 ? 2.401 30.272 92.465 1.00 31.83 298 PRO C O 1
ATOM 5117 N N . GLU C 1 61 ? 3.780 29.220 93.777 1.00 30.32 299 GLU C N 1
ATOM 5118 C CA . GLU C 1 61 ? 4.916 29.401 92.878 1.00 34.09 299 GLU C CA 1
ATOM 5119 C C . GLU C 1 61 ? 4.838 28.685 91.521 1.00 32.53 299 GLU C C 1
ATOM 5120 O O . GLU C 1 61 ? 5.694 28.967 90.671 1.00 27.80 299 GLU C O 1
ATOM 5126 N N . LEU C 1 62 ? 3.923 27.738 91.342 1.00 31.47 300 LEU C N 1
ATOM 5127 C CA . LEU C 1 62 ? 3.785 27.089 90.061 1.00 31.27 300 LEU C CA 1
ATOM 5128 C C . LEU C 1 62 ? 2.642 27.657 89.180 1.00 27.34 300 LEU C C 1
ATOM 5129 O O . LEU C 1 62 ? 2.716 27.552 87.977 1.00 28.88 300 LEU C O 1
ATOM 5134 N N . ARG C 1 63 ? 1.802 28.515 89.706 1.00 26.14 301 ARG C N 1
ATOM 5135 C CA . ARG C 1 63 ? 0.629 29.008 89.074 1.00 25.95 301 ARG C CA 1
ATOM 5136 C C . ARG C 1 63 ? 0.906 29.803 87.799 1.00 30.89 301 ARG C C 1
ATOM 5137 O O . ARG C 1 63 ? 0.046 29.884 86.882 1.00 28.04 301 ARG C O 1
ATOM 5145 N N . SER C 1 64 ? 2.130 30.404 87.701 1.00 26.10 302 SER C N 1
ATOM 5146 C CA . SER C 1 64 ? 2.342 31.213 86.519 1.00 26.09 302 SER C CA 1
ATOM 5147 C C . SER C 1 64 ? 2.560 30.367 85.318 1.00 21.71 302 SER C C 1
ATOM 5148 O O . SER C 1 64 ? 2.509 30.923 84.202 1.00 24.45 302 SER C O 1
ATOM 5151 N N . PHE C 1 65 ? 2.792 29.118 85.308 1.00 21.56 303 PHE C N 1
ATOM 5152 C CA . PHE C 1 65 ? 2.978 28.203 84.242 1.00 22.67 303 PHE C CA 1
ATOM 5153 C C . PHE C 1 65 ? 1.660 27.563 83.687 1.00 20.49 303 PHE C C 1
ATOM 5154 O O . PHE C 1 65 ? 1.755 26.402 83.135 1.00 28.27 303 PHE C O 1
ATOM 5162 N N . ILE C 1 66 ? 0.604 27.812 84.333 1.00 22.33 304 ILE C N 1
ATOM 5163 C CA . ILE C 1 66 ? -0.734 27.310 84.060 1.00 24.67 304 ILE C CA 1
ATOM 5164 C C . ILE C 1 66 ? -1.233 27.819 82.660 1.00 24.25 304 ILE C C 1
ATOM 5165 O O . ILE C 1 66 ? -0.676 28.596 82.002 1.00 22.47 304 ILE C O 1
ATOM 5170 N N . GLU C 1 67 ? -1.758 26.627 82.031 1.00 26.30 305 GLU C N 1
ATOM 5171 C CA . GLU C 1 67 ? -2.370 26.903 80.681 1.00 25.52 305 GLU C CA 1
ATOM 5172 C C . GLU C 1 67 ? -3.787 26.252 80.868 1.00 24.64 305 GLU C C 1
ATOM 5173 O O . GLU C 1 67 ? -3.902 25.098 81.256 1.00 23.20 305 GLU C O 1
ATOM 5179 N N . LEU C 1 68 ? -4.767 27.110 80.705 1.00 22.50 306 LEU C N 1
ATOM 5180 C CA . LEU C 1 68 ? -6.185 26.880 80.842 1.00 23.07 306 LEU C CA 1
ATOM 5181 C C . LEU C 1 68 ? -6.905 26.983 79.492 1.00 25.16 306 LEU C C 1
ATOM 5182 O O . LEU C 1 68 ? -7.048 28.085 78.917 1.00 24.42 306 LEU C O 1
ATOM 5187 N N . GLU C 1 69 ? -7.125 25.818 78.876 1.00 26.09 307 GLU C N 1
ATOM 5188 C CA . GLU C 1 69 ? -7.674 25.816 77.534 1.00 25.48 307 GLU C CA 1
ATOM 5189 C C . GLU C 1 69 ? -8.753 24.751 77.180 1.00 26.17 307 GLU C C 1
ATOM 5190 O O . GLU C 1 69 ? -8.999 23.834 77.910 1.00 22.04 307 GLU C O 1
ATOM 5196 N N . MET C 1 70 ? -9.594 25.218 76.258 1.00 25.42 308 MET C N 1
ATOM 5197 C CA . MET C 1 70 ? -10.705 24.393 75.700 1.00 25.48 308 MET C CA 1
ATOM 5198 C C . MET C 1 70 ? -10.298 23.802 74.335 1.00 23.25 308 MET C C 1
ATOM 5199 O O . MET C 1 70 ? -9.769 24.524 73.449 1.00 26.23 308 MET C O 1
ATOM 5204 N N . LYS C 1 71 ? -10.533 22.494 74.166 1.00 23.28 309 LYS C N 1
ATOM 5205 C CA . LYS C 1 71 ? -10.264 21.857 72.918 1.00 27.11 309 LYS C CA 1
ATOM 5206 C C . LYS C 1 71 ? -11.535 21.087 72.400 1.00 27.01 309 LYS C C 1
ATOM 5207 O O . LYS C 1 71 ? -12.358 20.578 73.166 1.00 25.95 309 LYS C O 1
ATOM 5213 N N . PHE C 1 72 ? -11.438 20.850 71.103 1.00 24.17 310 PHE C N 1
ATOM 5214 C CA . PHE C 1 72 ? -12.533 20.155 70.328 1.00 24.80 310 PHE C CA 1
ATOM 5215 C C . PHE C 1 72 ? -12.322 18.782 69.822 1.00 21.07 310 PHE C C 1
ATOM 5216 O O . PHE C 1 72 ? -11.258 18.354 69.243 1.00 23.68 310 PHE C O 1
ATOM 5224 N N . GLY C 1 73 ? -13.398 18.019 70.240 1.00 18.73 311 GLY C N 1
ATOM 5225 C CA . GLY C 1 73 ? -13.298 16.603 69.699 1.00 15.53 311 GLY C CA 1
ATOM 5226 C C . GLY C 1 73 ? -14.553 15.806 69.932 1.00 16.50 311 GLY C C 1
ATOM 5227 O O . GLY C 1 73 ? -15.578 16.349 70.207 1.00 22.39 311 GLY C O 1
ATOM 5228 N N . VAL C 1 74 ? -14.333 14.436 70.210 1.00 18.07 312 VAL C N 1
ATOM 5229 C CA . VAL C 1 74 ? -15.604 13.798 70.619 1.00 20.78 312 VAL C CA 1
ATOM 5230 C C . VAL C 1 74 ? -15.259 13.050 71.829 1.00 19.15 312 VAL C C 1
ATOM 5231 O O . VAL C 1 74 ? -14.143 12.473 71.881 1.00 24.28 312 VAL C O 1
ATOM 5235 N N . ILE C 1 75 ? -16.126 12.866 72.756 1.00 16.21 313 ILE C N 1
ATOM 5236 C CA . ILE C 1 75 ? -16.042 12.068 73.920 1.00 16.27 313 ILE C CA 1
ATOM 5237 C C . ILE C 1 75 ? -16.328 10.609 73.710 1.00 23.40 313 ILE C C 1
ATOM 5238 O O . ILE C 1 75 ? -17.405 10.260 73.109 1.00 21.32 313 ILE C O 1
ATOM 5243 N N . ILE C 1 76 ? -15.263 9.736 73.922 1.00 21.55 314 ILE C N 1
ATOM 5244 C CA . ILE C 1 76 ? -15.398 8.288 73.737 1.00 25.54 314 ILE C CA 1
ATOM 5245 C C . ILE C 1 76 ? -15.391 7.618 75.083 1.00 28.77 314 ILE C C 1
ATOM 5246 O O . ILE C 1 76 ? -14.704 8.183 75.934 1.00 29.78 314 ILE C O 1
ATOM 5251 N N . ASP C 1 77 ? -16.181 6.614 75.395 1.00 33.77 315 ASP C N 1
ATOM 5252 C CA . ASP C 1 77 ? -15.989 6.053 76.718 1.00 39.21 315 ASP C CA 1
ATOM 5253 C C . ASP C 1 77 ? -15.112 4.779 76.544 1.00 42.19 315 ASP C C 1
ATOM 5254 O O . ASP C 1 77 ? -14.580 4.414 75.532 1.00 36.99 315 ASP C O 1
ATOM 5259 N N . ALA C 1 78 ? -15.026 4.173 77.671 1.00 47.87 316 ALA C N 1
ATOM 5260 C CA . ALA C 1 78 ? -14.200 2.945 77.762 1.00 57.61 316 ALA C CA 1
ATOM 5261 C C . ALA C 1 78 ? -14.878 1.876 76.937 1.00 61.50 316 ALA C C 1
ATOM 5262 O O . ALA C 1 78 ? -14.143 1.064 76.311 1.00 62.09 316 ALA C O 1
ATOM 5264 N N . LYS C 1 79 ? -16.247 1.777 76.830 1.00 67.21 317 LYS C N 1
ATOM 5265 C CA . LYS C 1 79 ? -16.690 0.659 75.953 1.00 70.56 317 LYS C CA 1
ATOM 5266 C C . LYS C 1 79 ? -17.655 1.023 74.842 1.00 69.63 317 LYS C C 1
ATOM 5267 O O . LYS C 1 79 ? -18.823 1.224 74.855 1.00 71.45 317 LYS C O 1
ATOM 5273 N N . GLY C 1 80 ? -17.138 1.147 73.655 1.00 65.53 318 GLY C N 1
ATOM 5274 C CA . GLY C 1 80 ? -17.399 1.334 72.320 1.00 59.18 318 GLY C CA 1
ATOM 5275 C C . GLY C 1 80 ? -16.377 2.288 71.740 1.00 55.75 318 GLY C C 1
ATOM 5276 O O . GLY C 1 80 ? -15.877 3.229 72.487 1.00 57.76 318 GLY C O 1
ATOM 5277 N N . PRO C 1 81 ? -16.305 2.239 70.458 1.00 50.94 319 PRO C N 1
ATOM 5278 C CA . PRO C 1 81 ? -15.501 3.209 69.707 1.00 45.96 319 PRO C CA 1
ATOM 5279 C C . PRO C 1 81 ? -16.194 4.490 69.308 1.00 42.23 319 PRO C C 1
ATOM 5280 O O . PRO C 1 81 ? -15.648 5.385 68.637 1.00 39.47 319 PRO C O 1
ATOM 5284 N N . ASP C 1 82 ? -17.511 4.673 69.498 1.00 38.60 320 ASP C N 1
ATOM 5285 C CA . ASP C 1 82 ? -18.137 5.896 68.996 1.00 36.55 320 ASP C CA 1
ATOM 5286 C C . ASP C 1 82 ? -18.363 6.954 70.090 1.00 30.49 320 ASP C C 1
ATOM 5287 O O . ASP C 1 82 ? -18.370 6.619 71.231 1.00 31.45 320 ASP C O 1
ATOM 5292 N N . ARG C 1 83 ? -18.768 8.166 69.743 1.00 25.39 321 ARG C N 1
ATOM 5293 C CA . ARG C 1 83 ? -19.229 9.144 70.603 1.00 23.51 321 ARG C CA 1
ATOM 5294 C C . ARG C 1 83 ? -20.224 8.717 71.621 1.00 25.69 321 ARG C C 1
ATOM 5295 O O . ARG C 1 83 ? -21.044 7.854 71.329 1.00 25.66 321 ARG C O 1
ATOM 5303 N N . VAL C 1 84 ? -19.973 8.942 72.961 1.00 21.31 322 VAL C N 1
ATOM 5304 C CA . VAL C 1 84 ? -20.912 8.543 74.038 1.00 19.03 322 VAL C CA 1
ATOM 5305 C C . VAL C 1 84 ? -22.260 9.134 73.583 1.00 15.24 322 VAL C C 1
ATOM 5306 O O . VAL C 1 84 ? -22.375 10.200 72.971 1.00 13.24 322 VAL C O 1
ATOM 5310 N N . ASN C 1 85 ? -23.344 8.624 74.084 1.00 16.05 323 ASN C N 1
ATOM 5311 C CA . ASN C 1 85 ? -24.678 8.993 73.927 1.00 19.41 323 ASN C CA 1
ATOM 5312 C C . ASN C 1 85 ? -25.541 8.815 75.161 1.00 20.93 323 ASN C C 1
ATOM 5313 O O . ASN C 1 85 ? -26.521 7.911 75.243 1.00 22.62 323 ASN C O 1
ATOM 5318 N N . PRO C 1 86 ? -25.179 9.386 76.314 1.00 19.33 324 PRO C N 1
ATOM 5319 C CA . PRO C 1 86 ? -26.039 9.331 77.511 1.00 15.79 324 PRO C CA 1
ATOM 5320 C C . PRO C 1 86 ? -27.482 9.851 77.126 1.00 20.85 324 PRO C C 1
ATOM 5321 O O . PRO C 1 86 ? -27.539 10.656 76.289 1.00 16.76 324 PRO C O 1
ATOM 5325 N N . PRO C 1 87 ? -28.499 9.767 77.980 1.00 20.06 325 PRO C N 1
ATOM 5326 C CA . PRO C 1 87 ? -29.874 10.107 77.818 1.00 21.53 325 PRO C CA 1
ATOM 5327 C C . PRO C 1 87 ? -30.125 11.663 78.148 1.00 15.83 325 PRO C C 1
ATOM 5328 O O . PRO C 1 87 ? -30.922 11.901 78.959 1.00 16.62 325 PRO C O 1
ATOM 5332 N N . VAL C 1 88 ? -29.289 12.500 77.605 1.00 17.86 326 VAL C N 1
ATOM 5333 C CA . VAL C 1 88 ? -29.387 13.923 77.851 1.00 15.44 326 VAL C CA 1
ATOM 5334 C C . VAL C 1 88 ? -29.108 14.598 76.575 1.00 16.74 326 VAL C C 1
ATOM 5335 O O . VAL C 1 88 ? -28.473 14.211 75.552 1.00 18.05 326 VAL C O 1
ATOM 5339 N N . SER C 1 89 ? -29.817 15.827 76.494 1.00 17.95 327 SER C N 1
ATOM 5340 C CA . SER C 1 89 ? -29.883 16.579 75.314 1.00 17.25 327 SER C CA 1
ATOM 5341 C C . SER C 1 89 ? -29.512 18.055 75.380 1.00 19.86 327 SER C C 1
ATOM 5342 O O . SER C 1 89 ? -29.727 18.704 74.345 1.00 18.79 327 SER C O 1
ATOM 5345 N N . SER C 1 90 ? -28.769 18.501 76.315 1.00 16.06 328 SER C N 1
ATOM 5346 C CA . SER C 1 90 ? -28.151 19.934 76.301 1.00 13.87 328 SER C CA 1
ATOM 5347 C C . SER C 1 90 ? -26.703 19.617 76.937 1.00 14.79 328 SER C C 1
ATOM 5348 O O . SER C 1 90 ? -26.606 18.653 77.726 1.00 12.43 328 SER C O 1
ATOM 5351 N N . GLN C 1 91 ? -25.797 20.492 76.651 1.00 15.14 329 GLN C N 1
ATOM 5352 C CA . GLN C 1 91 ? -24.440 20.448 77.078 1.00 20.84 329 GLN C CA 1
ATOM 5353 C C . GLN C 1 91 ? -24.392 20.363 78.603 1.00 19.03 329 GLN C C 1
ATOM 5354 O O . GLN C 1 91 ? -25.321 20.716 79.283 1.00 19.11 329 GLN C O 1
ATOM 5360 N N . CYS C 1 92 ? -23.457 19.442 79.060 1.00 20.25 330 CYS C N 1
ATOM 5361 C CA . CYS C 1 92 ? -23.322 19.244 80.479 1.00 17.14 330 CYS C CA 1
ATOM 5362 C C . CYS C 1 92 ? -21.969 18.633 80.862 1.00 14.52 330 CYS C C 1
ATOM 5363 O O . CYS C 1 92 ? -21.234 18.333 79.988 1.00 16.97 330 CYS C O 1
ATOM 5366 N N . VAL C 1 93 ? -21.508 19.042 82.110 1.00 16.56 331 VAL C N 1
ATOM 5367 C CA . VAL C 1 93 ? -20.338 18.291 82.679 1.00 15.99 331 VAL C CA 1
ATOM 5368 C C . VAL C 1 93 ? -20.403 16.789 82.470 1.00 16.20 331 VAL C C 1
ATOM 5369 O O . VAL C 1 93 ? -21.300 16.109 83.022 1.00 19.22 331 VAL C O 1
ATOM 5373 N N . PHE C 1 94 ? -19.531 16.064 81.730 1.00 17.57 332 PHE C N 1
ATOM 5374 C CA . PHE C 1 94 ? -19.587 14.614 81.514 1.00 16.53 332 PHE C CA 1
ATOM 5375 C C . PHE C 1 94 ? -18.626 13.829 82.425 1.00 18.79 332 PHE C C 1
ATOM 5376 O O . PHE C 1 94 ? -17.436 14.182 82.402 1.00 18.44 332 PHE C O 1
ATOM 5384 N N . THR C 1 95 ? -19.041 12.960 83.331 1.00 18.57 333 THR C N 1
ATOM 5385 C CA . THR C 1 95 ? -18.191 12.319 84.283 1.00 29.08 333 THR C CA 1
ATOM 5386 C C . THR C 1 95 ? -18.296 10.784 84.238 1.00 31.46 333 THR C C 1
ATOM 5387 O O . THR C 1 95 ? -19.312 10.368 84.784 1.00 36.96 333 THR C O 1
ATOM 5391 N N . GLU C 1 96 ? -17.579 10.072 83.416 1.00 34.34 334 GLU C N 1
ATOM 5392 C CA . GLU C 1 96 ? -17.766 8.571 83.447 1.00 36.81 334 GLU C CA 1
ATOM 5393 C C . GLU C 1 96 ? -16.280 8.126 83.433 1.00 36.69 334 GLU C C 1
ATOM 5394 O O . GLU C 1 96 ? -15.496 8.825 82.779 1.00 31.82 334 GLU C O 1
ATOM 5400 N N . LEU C 1 97 ? -16.018 7.183 84.320 1.00 37.32 335 LEU C N 1
ATOM 5401 C CA . LEU C 1 97 ? -14.593 6.681 84.344 1.00 36.57 335 LEU C CA 1
ATOM 5402 C C . LEU C 1 97 ? -14.045 6.485 82.980 1.00 36.86 335 LEU C C 1
ATOM 5403 O O . LEU C 1 97 ? -14.685 5.788 82.178 1.00 37.05 335 LEU C O 1
ATOM 5408 N N . ASP C 1 98 ? -12.831 6.912 82.663 1.00 35.18 336 ASP C N 1
ATOM 5409 C CA . ASP C 1 98 ? -12.191 6.573 81.401 1.00 40.20 336 ASP C CA 1
ATOM 5410 C C . ASP C 1 98 ? -12.848 7.038 80.116 1.00 37.58 336 ASP C C 1
ATOM 5411 O O . ASP C 1 98 ? -12.557 6.700 78.954 1.00 37.60 336 ASP C O 1
ATOM 5416 N N . ALA C 1 99 ? -13.647 8.024 80.240 1.00 31.78 337 ALA C N 1
ATOM 5417 C CA . ALA C 1 99 ? -14.240 8.770 79.075 1.00 31.30 337 ALA C CA 1
ATOM 5418 C C . ALA C 1 99 ? -13.016 9.566 78.649 1.00 29.58 337 ALA C C 1
ATOM 5419 O O . ALA C 1 99 ? -12.238 10.062 79.498 1.00 28.19 337 ALA C O 1
ATOM 5421 N N . HIS C 1 100 ? -12.757 9.753 77.412 1.00 28.12 338 HIS C N 1
ATOM 5422 C CA . HIS C 1 100 ? -11.577 10.490 77.013 1.00 27.16 338 HIS C CA 1
ATOM 5423 C C . HIS C 1 100 ? -11.950 11.280 75.784 1.00 28.41 338 HIS C C 1
ATOM 5424 O O . HIS C 1 100 ? -12.909 10.860 75.150 1.00 24.85 338 HIS C O 1
ATOM 5431 N N . LEU C 1 101 ? -11.290 12.383 75.500 1.00 26.52 339 LEU C N 1
ATOM 5432 C CA . LEU C 1 101 ? -11.481 13.047 74.263 1.00 25.94 339 LEU C CA 1
ATOM 5433 C C . LEU C 1 101 ? -10.142 13.286 73.692 1.00 30.68 339 LEU C C 1
ATOM 5434 O O . LEU C 1 101 ? -9.280 13.815 74.452 1.00 33.56 339 LEU C O 1
ATOM 5439 N N . THR C 1 102 ? -9.889 13.080 72.484 1.00 31.88 340 THR C N 1
ATOM 5440 C CA . THR C 1 102 ? -8.716 13.394 71.709 1.00 33.61 340 THR C CA 1
ATOM 5441 C C . THR C 1 102 ? -9.046 14.506 70.696 1.00 33.57 340 THR C C 1
ATOM 5442 O O . THR C 1 102 ? -10.053 14.627 69.979 1.00 35.53 340 THR C O 1
ATOM 5446 N N . PRO C 1 103 ? -8.309 15.573 70.781 1.00 34.82 341 PRO C N 1
ATOM 5447 C CA . PRO C 1 103 ? -8.633 16.754 69.974 1.00 32.03 341 PRO C CA 1
ATOM 5448 C C . PRO C 1 103 ? -8.397 16.428 68.542 1.00 34.95 341 PRO C C 1
ATOM 5449 O O . PRO C 1 103 ? -7.291 16.246 68.079 1.00 34.77 341 PRO C O 1
ATOM 5453 N N . ASN C 1 104 ? -9.452 16.480 67.738 1.00 34.08 342 ASN C N 1
ATOM 5454 C CA . ASN C 1 104 ? -9.499 16.248 66.329 1.00 33.30 342 ASN C CA 1
ATOM 5455 C C . ASN C 1 104 ? -10.851 16.582 65.726 1.00 35.33 342 ASN C C 1
ATOM 5456 O O . ASN C 1 104 ? -11.924 16.304 66.279 1.00 37.28 342 ASN C O 1
ATOM 5461 N N . ILE C 1 105 ? -10.783 17.295 64.647 1.00 32.16 343 ILE C N 1
ATOM 5462 C CA . ILE C 1 105 ? -11.935 17.719 63.856 1.00 31.17 343 ILE C CA 1
ATOM 5463 C C . ILE C 1 105 ? -11.671 17.418 62.349 1.00 35.67 343 ILE C C 1
ATOM 5464 O O . ILE C 1 105 ? -10.572 17.080 61.872 1.00 36.11 343 ILE C O 1
ATOM 5469 N N . ASP C 1 106 ? -12.804 17.318 61.649 1.00 34.55 344 ASP C N 1
ATOM 5470 C CA . ASP C 1 106 ? -12.798 17.025 60.220 1.00 31.36 344 ASP C CA 1
ATOM 5471 C C . ASP C 1 106 ? -11.931 17.967 59.466 1.00 27.48 344 ASP C C 1
ATOM 5472 O O . ASP C 1 106 ? -12.195 19.132 59.678 1.00 24.21 344 ASP C O 1
ATOM 5477 N N . ALA C 1 107 ? -10.967 17.565 58.650 1.00 30.68 345 ALA C N 1
ATOM 5478 C CA . ALA C 1 107 ? -10.099 18.432 57.878 1.00 33.90 345 ALA C CA 1
ATOM 5479 C C . ALA C 1 107 ? -10.803 19.518 57.093 1.00 32.70 345 ALA C C 1
ATOM 5480 O O . ALA C 1 107 ? -10.279 20.609 57.098 1.00 35.31 345 ALA C O 1
ATOM 5482 N N . SER C 1 108 ? -11.975 19.372 56.532 1.00 34.76 346 SER C N 1
ATOM 5483 C CA . SER C 1 108 ? -12.711 20.395 55.850 1.00 33.01 346 SER C CA 1
ATOM 5484 C C . SER C 1 108 ? -13.502 21.281 56.787 1.00 33.91 346 SER C C 1
ATOM 5485 O O . SER C 1 108 ? -13.639 22.509 56.586 1.00 34.22 346 SER C O 1
ATOM 5488 N N . LEU C 1 109 ? -14.023 20.682 57.887 1.00 31.54 347 LEU C N 1
ATOM 5489 C CA . LEU C 1 109 ? -14.618 21.668 58.849 1.00 31.50 347 LEU C CA 1
ATOM 5490 C C . LEU C 1 109 ? -13.482 22.595 59.362 1.00 31.05 347 LEU C C 1
ATOM 5491 O O . LEU C 1 109 ? -13.515 23.807 59.545 1.00 29.33 347 LEU C O 1
ATOM 5496 N N . PHE C 1 110 ? -12.301 21.982 59.674 1.00 33.92 348 PHE C N 1
ATOM 5497 C CA . PHE C 1 110 ? -11.179 22.912 60.098 1.00 36.45 348 PHE C CA 1
ATOM 5498 C C . PHE C 1 110 ? -10.850 24.003 59.078 1.00 36.82 348 PHE C C 1
ATOM 5499 O O . PHE C 1 110 ? -10.987 25.219 59.340 1.00 34.57 348 PHE C O 1
ATOM 5507 N N . LYS C 1 111 ? -10.560 23.642 57.790 1.00 36.62 349 LYS C N 1
ATOM 5508 C CA . LYS C 1 111 ? -10.281 24.766 56.860 1.00 37.12 349 LYS C CA 1
ATOM 5509 C C . LYS C 1 111 ? -11.424 25.694 56.739 1.00 34.55 349 LYS C C 1
ATOM 5510 O O . LYS C 1 111 ? -11.243 26.946 56.680 1.00 31.03 349 LYS C O 1
ATOM 5516 N N . GLU C 1 112 ? -12.671 25.243 56.787 1.00 36.93 350 GLU C N 1
ATOM 5517 C CA . GLU C 1 112 ? -13.785 26.204 56.789 1.00 37.02 350 GLU C CA 1
ATOM 5518 C C . GLU C 1 112 ? -13.749 26.978 58.053 1.00 35.54 350 GLU C C 1
ATOM 5519 O O . GLU C 1 112 ? -14.255 28.132 58.148 1.00 34.22 350 GLU C O 1
ATOM 5525 N N . LEU C 1 113 ? -13.316 26.370 59.235 1.00 35.76 351 LEU C N 1
ATOM 5526 C CA . LEU C 1 113 ? -13.491 27.352 60.418 1.00 32.61 351 LEU C CA 1
ATOM 5527 C C . LEU C 1 113 ? -12.304 28.341 60.327 1.00 30.03 351 LEU C C 1
ATOM 5528 O O . LEU C 1 113 ? -12.525 29.475 60.728 1.00 27.51 351 LEU C O 1
ATOM 5533 N N . SER C 1 114 ? -11.147 27.913 59.861 1.00 30.25 352 SER C N 1
ATOM 5534 C CA . SER C 1 114 ? -10.112 28.988 59.796 1.00 37.13 352 SER C 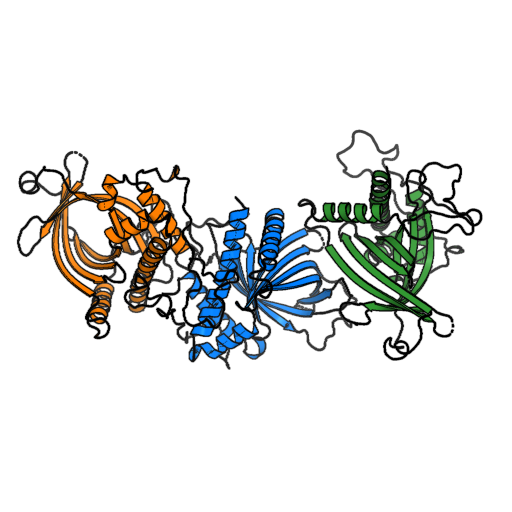CA 1
ATOM 5535 C C . SER C 1 114 ? -10.617 30.177 58.997 1.00 37.65 352 SER C C 1
ATOM 5536 O O . SER C 1 114 ? -10.631 31.371 59.367 1.00 36.54 352 SER C O 1
ATOM 5539 N N . LYS C 1 115 ? -11.233 29.828 57.840 1.00 40.81 353 LYS C N 1
ATOM 5540 C CA . LYS C 1 115 ? -11.693 31.000 57.019 1.00 42.17 353 LYS C CA 1
ATOM 5541 C C . LYS C 1 115 ? -12.662 31.841 57.746 1.00 38.94 353 LYS C C 1
ATOM 5542 O O . LYS C 1 115 ? -12.690 33.119 57.735 1.00 38.57 353 LYS C O 1
ATOM 5548 N N . TYR C 1 116 ? -13.613 31.240 58.508 1.00 35.17 354 TYR C N 1
ATOM 5549 C CA . TYR C 1 116 ? -14.558 32.137 59.191 1.00 31.11 354 TYR C CA 1
ATOM 5550 C C . TYR C 1 116 ? -13.692 33.039 60.114 1.00 31.13 354 TYR C C 1
ATOM 5551 O O . TYR C 1 116 ? -14.316 34.058 60.463 1.00 32.80 354 TYR C O 1
ATOM 5560 N N . ILE C 1 117 ? -12.717 32.455 60.889 1.00 32.49 355 ILE C N 1
ATOM 5561 C CA . ILE C 1 117 ? -12.215 33.417 61.937 1.00 34.77 355 ILE C CA 1
ATOM 5562 C C . ILE C 1 117 ? -11.293 34.419 61.267 1.00 31.25 355 ILE C C 1
ATOM 5563 O O . ILE C 1 117 ? -11.366 35.618 61.552 1.00 30.77 355 ILE C O 1
ATOM 5568 N N . ARG C 1 118 ? -10.551 34.070 60.262 1.00 32.96 356 ARG C N 1
ATOM 5569 C CA . ARG C 1 118 ? -9.835 34.984 59.430 1.00 37.64 356 ARG C CA 1
ATOM 5570 C C . ARG C 1 118 ? -10.786 36.039 58.954 1.00 38.04 356 ARG C C 1
ATOM 5571 O O . ARG C 1 118 ? -10.437 37.208 58.959 1.00 40.04 356 ARG C O 1
ATOM 5579 N N . GLY C 1 119 ? -11.994 35.671 58.549 1.00 42.31 357 GLY C N 1
ATOM 5580 C CA . GLY C 1 119 ? -12.980 36.636 58.053 1.00 41.26 357 GLY C CA 1
ATOM 5581 C C . GLY C 1 119 ? -13.367 37.629 59.141 1.00 42.20 357 GLY C C 1
ATOM 5582 O O . GLY C 1 119 ? -13.641 38.815 58.929 1.00 42.37 357 GLY C O 1
ATOM 5583 N N . ILE C 1 120 ? -13.603 37.123 60.362 1.00 43.87 358 ILE C N 1
ATOM 5584 C CA . ILE C 1 120 ? -14.034 37.961 61.466 1.00 44.34 358 ILE C CA 1
ATOM 5585 C C . ILE C 1 120 ? -12.927 38.964 61.866 1.00 47.22 358 ILE C C 1
ATOM 5586 O O . ILE C 1 120 ? -13.090 40.036 62.389 1.00 47.07 358 ILE C O 1
ATOM 5591 N N . SER C 1 121 ? -11.698 38.560 61.648 1.00 50.36 359 SER C N 1
ATOM 5592 C CA . SER C 1 121 ? -10.463 39.247 61.964 1.00 53.28 359 SER C CA 1
ATOM 5593 C C . SER C 1 121 ? -10.247 40.361 60.941 1.00 58.17 359 SER C C 1
ATOM 5594 O O . SER C 1 121 ? -10.280 41.535 61.339 1.00 58.36 359 SER C O 1
ATOM 5597 N N . GLU C 1 122 ? -10.426 40.054 59.665 1.00 63.62 360 GLU C N 1
ATOM 5598 C CA . GLU C 1 122 ? -10.382 41.045 58.593 1.00 67.62 360 GLU C CA 1
ATOM 5599 C C . GLU C 1 122 ? -11.624 41.903 58.478 1.00 68.70 360 GLU C C 1
ATOM 5600 O O . GLU C 1 122 ? -11.638 42.712 57.566 1.00 70.55 360 GLU C O 1
ATOM 5606 N N . VAL C 1 123 ? -12.605 41.827 59.347 1.00 69.37 361 VAL C N 1
ATOM 5607 C CA . VAL C 1 123 ? -13.740 42.745 59.306 1.00 70.51 361 VAL C CA 1
ATOM 5608 C C . VAL C 1 123 ? -13.256 44.139 59.694 1.00 71.47 361 VAL C C 1
ATOM 5609 O O . VAL C 1 123 ? -12.730 44.337 60.789 1.00 69.33 361 VAL C O 1
ATOM 5613 N N . THR C 1 124 ? -13.654 45.150 58.920 1.00 74.18 362 THR C N 1
ATOM 5614 C CA . THR C 1 124 ? -13.236 46.508 59.282 1.00 76.27 362 THR C CA 1
ATOM 5615 C C . THR C 1 124 ? -13.776 46.863 60.652 1.00 77.70 362 THR C C 1
ATOM 5616 O O . THR C 1 124 ? -12.98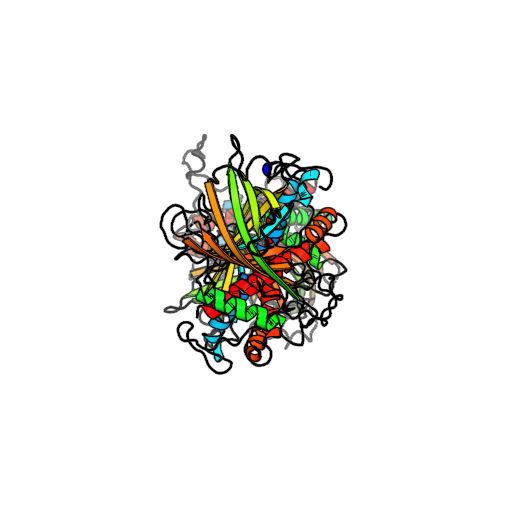0 47.470 61.379 1.00 76.59 362 THR C O 1
ATOM 5620 N N . GLU C 1 125 ? -14.924 46.437 61.122 1.00 80.33 363 GLU C N 1
ATOM 5621 C CA . GLU C 1 125 ? -15.375 46.700 62.489 1.00 83.04 363 GLU C CA 1
ATOM 5622 C C . GLU C 1 125 ? -14.474 46.061 63.535 1.00 82.38 363 GLU C C 1
ATOM 5623 O O . GLU C 1 125 ? -14.573 46.451 64.699 1.00 80.46 363 GLU C O 1
ATOM 5629 N N . ASN C 1 126 ? -13.671 45.053 63.200 1.00 82.64 364 ASN C N 1
ATOM 5630 C CA . ASN C 1 126 ? -12.783 44.381 64.127 1.00 82.10 364 ASN C CA 1
ATOM 5631 C C . ASN C 1 126 ? -11.315 44.486 63.704 1.00 81.83 364 ASN C C 1
ATOM 5632 O O . ASN C 1 126 ? -10.557 43.600 64.132 1.00 81.05 364 ASN C O 1
ATOM 5637 N N . THR C 1 127 ? -10.920 45.461 62.875 1.00 81.45 365 THR C N 1
ATOM 5638 C CA . THR C 1 127 ? -9.515 45.533 62.474 1.00 80.01 365 THR C CA 1
ATOM 5639 C C . THR C 1 127 ? -8.594 45.771 63.683 1.00 78.68 365 THR C C 1
ATOM 5640 O O . THR C 1 127 ? -7.515 45.133 63.780 1.00 77.97 365 THR C O 1
ATOM 5644 N N . GLY C 1 128 ? -8.996 46.593 64.652 1.00 77.09 366 GLY C N 1
ATOM 5645 C CA . GLY C 1 128 ? -8.125 46.702 65.814 1.00 77.89 366 GLY C CA 1
ATOM 5646 C C . GLY C 1 128 ? -8.228 45.606 66.856 1.00 77.07 366 GLY C C 1
ATOM 5647 O O . GLY C 1 128 ? -7.447 45.676 67.825 1.00 77.45 366 GLY C O 1
ATOM 5648 N N . LYS C 1 129 ? -9.032 44.522 66.759 1.00 73.46 367 LYS C N 1
ATOM 5649 C CA . LYS C 1 129 ? -9.177 43.629 67.891 1.00 67.61 367 LYS C CA 1
ATOM 5650 C C . LYS C 1 129 ? -8.487 42.290 67.896 1.00 64.49 367 LYS C C 1
ATOM 5651 O O . LYS C 1 129 ? -8.353 41.760 69.017 1.00 63.13 367 LYS C O 1
ATOM 5657 N N . PHE C 1 130 ? -7.965 41.785 66.807 1.00 60.62 368 PHE C N 1
ATOM 5658 C CA . PHE C 1 130 ? -7.347 40.493 66.763 1.00 58.89 368 PHE C CA 1
ATOM 5659 C C . PHE C 1 130 ? -5.910 40.593 66.325 1.00 59.59 368 PHE C C 1
ATOM 5660 O O . PHE C 1 130 ? -5.579 41.496 65.562 1.00 61.31 368 PHE C O 1
ATOM 5668 N N . SER C 1 131 ? -5.035 39.655 66.627 1.00 56.69 369 SER C N 1
ATOM 5669 C CA . SER C 1 131 ? -3.647 39.668 66.235 1.00 54.25 369 SER C CA 1
ATOM 5670 C C . SER C 1 131 ? -3.368 38.272 65.695 1.00 52.75 369 SER C C 1
ATOM 5671 O O . SER C 1 131 ? -3.839 37.285 66.332 1.00 51.98 369 SER C O 1
ATOM 5674 N N . ILE C 1 132 ? -2.705 38.168 64.561 1.00 47.24 370 ILE C N 1
ATOM 5675 C CA . ILE C 1 132 ? -2.543 36.873 63.961 1.00 46.39 370 ILE C CA 1
ATOM 5676 C C . ILE C 1 132 ? -1.132 36.409 63.991 1.00 47.00 370 ILE C C 1
ATOM 5677 O O . ILE C 1 132 ? -0.222 37.025 63.439 1.00 51.52 370 ILE C O 1
ATOM 5682 N N . ILE C 1 133 ? -0.785 35.265 64.538 1.00 48.20 371 ILE C N 1
ATOM 5683 C CA . ILE C 1 133 ? 0.596 34.820 64.566 1.00 47.52 371 ILE C CA 1
ATOM 5684 C C . ILE C 1 133 ? 0.538 33.478 63.862 1.00 48.61 371 ILE C C 1
ATOM 5685 O O . ILE C 1 133 ? -0.267 32.601 64.258 1.00 49.37 371 ILE C O 1
ATOM 5690 N N . GLU C 1 134 ? 1.382 33.318 62.877 1.00 48.74 372 GLU C N 1
ATOM 5691 C CA . GLU C 1 134 ? 1.388 32.031 62.159 1.00 51.62 372 GLU C CA 1
ATOM 5692 C C . GLU C 1 134 ? 2.632 31.390 62.594 1.00 50.89 372 GLU C C 1
ATOM 5693 O O . GLU C 1 134 ? 3.486 32.203 62.880 1.00 54.37 372 GLU C O 1
ATOM 5699 N N . SER C 1 135 ? 2.894 30.100 62.689 1.00 51.50 373 SER C N 1
ATOM 5700 C CA . SER C 1 135 ? 4.055 29.562 63.324 1.00 48.43 373 SER C CA 1
ATOM 5701 C C . SER C 1 135 ? 4.163 28.110 63.007 1.00 49.66 373 SER C C 1
ATOM 5702 O O . SER C 1 135 ? 3.146 27.439 62.792 1.00 51.15 373 SER C O 1
ATOM 5705 N N . GLN C 1 136 ? 5.378 27.607 62.796 1.00 47.79 374 GLN C N 1
ATOM 5706 C CA . GLN C 1 136 ? 5.573 26.227 62.411 1.00 49.68 374 GLN C CA 1
ATOM 5707 C C . GLN C 1 136 ? 6.554 25.672 63.363 1.00 51.47 374 GLN C C 1
ATOM 5708 O O . GLN C 1 136 ? 7.687 26.217 63.390 1.00 54.16 374 GLN C O 1
ATOM 5714 N N . THR C 1 137 ? 6.266 24.684 64.224 1.00 53.49 375 THR C N 1
ATOM 5715 C CA . THR C 1 137 ? 7.260 24.246 65.186 1.00 54.04 375 THR C CA 1
ATOM 5716 C C . THR C 1 137 ? 7.334 22.731 65.182 1.00 56.95 375 THR C C 1
ATOM 5717 O O . THR C 1 137 ? 6.313 22.115 64.856 1.00 55.27 375 THR C O 1
ATOM 5721 N N . ARG C 1 138 ? 8.512 22.170 65.520 1.00 59.19 376 ARG C N 1
ATOM 5722 C CA . ARG C 1 138 ? 8.652 20.735 65.679 1.00 63.27 376 ARG C CA 1
ATOM 5723 C C . ARG C 1 138 ? 8.743 20.403 67.179 1.00 63.60 376 ARG C C 1
ATOM 5724 O O . ARG C 1 138 ? 9.689 20.843 67.869 1.00 63.46 376 ARG C O 1
ATOM 5732 N N . ASP C 1 139 ? 7.853 19.564 67.717 1.00 60.62 377 ASP C N 1
ATOM 5733 C CA . ASP C 1 139 ? 8.001 19.336 69.159 1.00 59.21 377 ASP C CA 1
ATOM 5734 C C . ASP C 1 139 ? 8.636 17.978 69.390 1.00 60.11 377 ASP C C 1
ATOM 5735 O O . ASP C 1 139 ? 8.096 16.968 68.893 1.00 58.89 377 ASP C O 1
ATOM 5740 N N . SER C 1 140 ? 9.796 17.976 70.072 1.00 61.52 378 SER C N 1
ATOM 5741 C CA . SER C 1 140 ? 10.391 16.626 70.258 1.00 64.38 378 SER C CA 1
ATOM 5742 C C . SER C 1 140 ? 10.397 16.346 71.753 1.00 66.95 378 SER C C 1
ATOM 5743 O O . SER C 1 140 ? 10.744 17.197 72.574 1.00 66.68 378 SER C O 1
ATOM 5746 N N . VAL C 1 141 ? 9.992 15.155 72.142 1.00 69.34 379 VAL C N 1
ATOM 5747 C CA . VAL C 1 141 ? 9.798 14.707 73.493 1.00 73.37 379 VAL C CA 1
ATOM 5748 C C . VAL C 1 141 ? 10.880 13.759 73.979 1.00 77.81 379 VAL C C 1
ATOM 5749 O O . VAL C 1 141 ? 10.879 12.568 73.649 1.00 78.70 379 VAL C O 1
ATOM 5753 N N . TYR C 1 142 ? 11.717 14.255 74.889 1.00 81.90 380 TYR C N 1
ATOM 5754 C CA . TYR C 1 142 ? 12.836 13.483 75.409 1.00 85.35 380 TYR C CA 1
ATOM 5755 C C . TYR C 1 142 ? 12.549 12.969 76.804 1.00 89.85 380 TYR C C 1
ATOM 5756 O O . TYR C 1 142 ? 12.152 13.725 77.698 1.00 89.86 380 TYR C O 1
ATOM 5765 N N . ARG C 1 143 ? 12.570 11.642 76.929 1.00 95.16 381 ARG C N 1
ATOM 5766 C CA . ARG C 1 143 ? 12.358 11.002 78.220 1.00 101.11 381 ARG C CA 1
ATOM 5767 C C . ARG C 1 143 ? 13.694 10.997 78.960 1.00 104.37 381 ARG C C 1
ATOM 5768 O O . ARG C 1 143 ? 14.739 10.800 78.330 1.00 105.06 381 ARG C O 1
ATOM 5776 N N . VAL C 1 144 ? 13.700 11.258 80.259 1.00 106.99 382 VAL C N 1
ATOM 5777 C CA . VAL C 1 144 ? 14.927 11.399 81.028 1.00 109.48 382 VAL C CA 1
ATOM 5778 C C . VAL C 1 144 ? 15.444 10.204 81.793 1.00 111.53 382 VAL C C 1
ATOM 5779 O O . VAL C 1 144 ? 16.551 9.706 81.526 1.00 112.08 382 VAL C O 1
ATOM 5783 N N . GLY C 1 145 ? 14.698 9.690 82.763 1.00 112.40 383 GLY C N 1
ATOM 5784 C CA . GLY C 1 145 ? 15.100 8.534 83.548 1.00 113.06 383 GLY C CA 1
ATOM 5785 C C . GLY C 1 145 ? 14.768 7.254 82.783 1.00 113.47 383 GLY C C 1
ATOM 5786 O O . GLY C 1 145 ? 13.980 6.445 83.306 1.00 113.78 383 GLY C O 1
ATOM 5787 N N . PRO C 1 151 ? 10.192 7.870 85.406 1.00 79.08 389 PRO C N 1
ATOM 5788 C CA . PRO C 1 151 ? 10.668 8.983 84.552 1.00 78.86 389 PRO C CA 1
ATOM 5789 C C . PRO C 1 151 ? 9.603 9.972 84.146 1.00 78.32 389 PRO C C 1
ATOM 5790 O O . PRO C 1 151 ? 8.403 9.802 84.150 1.00 78.60 389 PRO C O 1
ATOM 5794 N N . ARG C 1 152 ? 10.173 11.103 83.764 1.00 77.81 390 ARG C N 1
ATOM 5795 C CA . ARG C 1 152 ? 9.547 12.350 83.334 1.00 77.09 390 ARG C CA 1
ATOM 5796 C C . ARG C 1 152 ? 9.805 12.532 81.829 1.00 75.59 390 ARG C C 1
ATOM 5797 O O . ARG C 1 152 ? 10.720 11.955 81.245 1.00 76.47 390 ARG C O 1
ATOM 5805 N N . PHE C 1 153 ? 8.915 13.264 81.188 1.00 73.72 391 PHE C N 1
ATOM 5806 C CA . PHE C 1 153 ? 8.982 13.579 79.762 1.00 69.80 391 PHE C CA 1
ATOM 5807 C C . PHE C 1 153 ? 9.261 15.050 79.494 1.00 65.08 391 PHE C C 1
ATOM 5808 O O . PHE C 1 153 ? 8.446 15.900 79.807 1.00 61.75 391 PHE C O 1
ATOM 5816 N N . LEU C 1 154 ? 10.431 15.339 78.932 1.00 61.35 392 LEU C N 1
ATOM 5817 C CA . LEU C 1 154 ? 10.760 16.731 78.671 1.00 59.42 392 LEU C CA 1
ATOM 5818 C C . LEU C 1 154 ? 10.322 17.007 77.230 1.00 56.77 392 LEU C C 1
ATOM 5819 O O . LEU C 1 154 ? 10.769 16.176 76.437 1.00 58.17 392 LEU C O 1
ATOM 5824 N N . ARG C 1 155 ? 9.653 18.114 76.987 1.00 51.39 393 ARG C N 1
ATOM 5825 C CA . ARG C 1 155 ? 9.252 18.494 75.666 1.00 47.98 393 ARG C CA 1
ATOM 5826 C C . ARG C 1 155 ? 9.970 19.716 75.125 1.00 46.81 393 ARG C C 1
ATOM 5827 O O . ARG C 1 155 ? 9.762 20.876 75.456 1.00 44.37 393 ARG C O 1
ATOM 5835 N N . MET C 1 156 ? 10.797 19.447 74.096 1.00 46.87 394 MET C N 1
ATOM 5836 C CA . MET C 1 156 ? 11.524 20.476 73.411 1.00 49.64 394 MET C CA 1
ATOM 5837 C C . MET C 1 156 ? 10.776 20.809 72.096 1.00 50.46 394 MET C C 1
ATOM 5838 O O . MET C 1 156 ? 10.481 19.916 71.274 1.00 49.24 394 MET C O 1
ATOM 5843 N N . SER C 1 157 ? 10.782 22.131 71.917 1.00 48.67 395 SER C N 1
ATOM 5844 C CA . SER C 1 157 ? 10.211 22.627 70.706 1.00 50.63 395 SER C CA 1
ATOM 5845 C C . SER C 1 157 ? 11.166 23.393 69.840 1.00 54.63 395 SER C C 1
ATOM 5846 O O . SER C 1 157 ? 11.608 24.545 70.032 1.00 55.06 395 SER C O 1
ATOM 5849 N N . THR C 1 158 ? 11.658 22.809 68.765 1.00 54.66 396 THR C N 1
ATOM 5850 C CA . THR C 1 158 ? 12.509 23.436 67.783 1.00 53.21 396 THR C CA 1
ATOM 5851 C C . THR C 1 158 ? 11.692 24.122 66.702 1.00 54.35 396 THR C C 1
ATOM 5852 O O . THR C 1 158 ? 10.945 23.302 66.081 1.00 54.61 396 THR C O 1
ATOM 5856 N N . ASP C 1 159 ? 11.801 25.398 66.319 1.00 53.46 397 ASP C N 1
ATOM 5857 C CA . ASP C 1 159 ? 10.988 25.606 65.107 1.00 57.54 397 ASP C CA 1
ATOM 5858 C C . ASP C 1 159 ? 11.841 25.272 63.860 1.00 59.23 397 ASP C C 1
ATOM 5859 O O . ASP C 1 159 ? 13.056 25.298 63.794 1.00 55.01 397 ASP C O 1
ATOM 5864 N N . ILE C 1 160 ? 11.148 25.039 62.777 1.00 61.52 398 ILE C N 1
ATOM 5865 C CA . ILE C 1 160 ? 11.544 24.830 61.404 1.00 63.57 398 ILE C CA 1
ATOM 5866 C C . ILE C 1 160 ? 12.105 25.963 60.549 1.00 64.16 398 ILE C C 1
ATOM 5867 O O . ILE C 1 160 ? 13.112 25.754 59.856 1.00 61.68 398 ILE C O 1
ATOM 5872 N N . LYS C 1 161 ? 11.597 27.181 60.554 1.00 67.82 399 LYS C N 1
ATOM 5873 C CA . LYS C 1 161 ? 11.926 28.371 59.837 1.00 73.19 399 LYS C CA 1
ATOM 5874 C C . LYS C 1 161 ? 13.206 29.047 60.337 1.00 77.58 399 LYS C C 1
ATOM 5875 O O . LYS C 1 161 ? 13.506 30.256 60.094 1.00 79.54 399 LYS C O 1
ATOM 5881 N N . THR C 1 162 ? 13.942 28.406 61.244 1.00 77.17 400 THR C N 1
ATOM 5882 C CA . THR C 1 162 ? 15.149 28.880 61.867 1.00 75.69 400 THR C CA 1
ATOM 5883 C C . THR C 1 162 ? 15.438 27.954 63.038 1.00 75.18 400 THR C C 1
ATOM 5884 O O . THR C 1 162 ? 15.149 28.378 64.160 1.00 73.72 400 THR C O 1
ATOM 5888 N N . GLY C 1 163 ? 16.038 26.796 62.840 1.00 75.33 401 GLY C N 1
ATOM 5889 C CA . GLY C 1 163 ? 16.348 25.798 63.833 1.00 76.21 401 GLY C CA 1
ATOM 5890 C C . GLY C 1 163 ? 16.463 26.031 65.319 1.00 76.60 401 GLY C C 1
ATOM 5891 O O . GLY C 1 163 ? 16.825 25.146 66.135 1.00 74.72 401 GLY C O 1
ATOM 5892 N N . ARG C 1 164 ? 16.210 27.220 65.825 1.00 78.45 402 ARG C N 1
ATOM 5893 C CA . ARG C 1 164 ? 16.109 27.760 67.145 1.00 81.12 402 ARG C CA 1
ATOM 5894 C C . ARG C 1 164 ? 15.367 26.870 68.123 1.00 80.69 402 ARG C C 1
ATOM 5895 O O . ARG C 1 164 ? 14.256 26.432 67.803 1.00 80.79 402 ARG C O 1
ATOM 5903 N N . VAL C 1 165 ? 15.864 26.615 69.320 1.00 79.43 403 VAL C N 1
ATOM 5904 C CA . VAL C 1 165 ? 15.140 25.690 70.197 1.00 77.44 403 VAL C CA 1
ATOM 5905 C C . VAL C 1 165 ? 14.255 26.335 71.214 1.00 77.47 403 VAL C C 1
ATOM 5906 O O . VAL C 1 165 ? 14.168 26.017 72.402 1.00 80.67 403 VAL C O 1
ATOM 5910 N N . GLY C 1 166 ? 13.293 27.136 70.761 1.00 74.64 404 GLY C N 1
ATOM 5911 C CA . GLY C 1 166 ? 12.304 27.825 71.482 1.00 71.09 404 GLY C CA 1
ATOM 5912 C C . GLY C 1 166 ? 11.543 27.560 72.731 1.00 67.72 404 GLY C C 1
ATOM 5913 O O . GLY C 1 166 ? 10.862 28.496 73.212 1.00 68.01 404 GLY C O 1
ATOM 5914 N N . GLN C 1 167 ? 11.465 26.348 73.272 1.00 63.34 405 GLN C N 1
ATOM 5915 C CA . GLN C 1 167 ? 10.721 26.140 74.523 1.00 58.31 405 GLN C CA 1
ATOM 5916 C C . GLN C 1 167 ? 11.223 24.818 75.085 1.00 55.25 405 GLN C C 1
ATOM 5917 O O . GLN C 1 167 ? 11.460 23.944 74.224 1.00 54.89 405 GLN C O 1
ATOM 5923 N N . PHE C 1 168 ? 11.482 24.670 76.389 1.00 47.42 406 PHE C N 1
ATOM 5924 C CA . PHE C 1 168 ? 11.92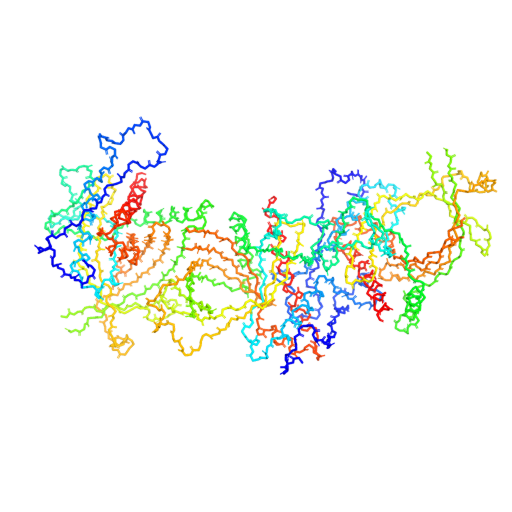8 23.287 76.734 1.00 44.92 406 PHE C CA 1
ATOM 5925 C C . PHE C 1 168 ? 11.194 22.925 78.014 1.00 44.04 406 PHE C C 1
ATOM 5926 O O . PHE C 1 168 ? 11.414 23.560 79.066 1.00 45.85 406 PHE C O 1
ATOM 5934 N N . ILE C 1 169 ? 10.183 22.016 77.996 1.00 39.04 407 ILE C N 1
ATOM 5935 C CA . ILE C 1 169 ? 9.438 21.953 79.246 1.00 34.30 407 ILE C CA 1
ATOM 5936 C C . ILE C 1 169 ? 9.021 20.556 79.577 1.00 35.78 407 ILE C C 1
ATOM 5937 O O . ILE C 1 169 ? 9.088 19.565 78.809 1.00 36.53 407 ILE C O 1
ATOM 5942 N N . GLU C 1 170 ? 8.406 20.520 80.765 1.00 36.21 408 GLU C N 1
ATOM 5943 C CA . GLU C 1 170 ? 7.694 19.294 81.199 1.00 38.42 408 GLU C CA 1
ATOM 5944 C C . GLU C 1 170 ? 6.249 19.826 81.374 1.00 40.08 408 GLU C C 1
ATOM 5945 O O . GLU C 1 170 ? 5.937 20.719 82.158 1.00 37.86 408 GLU C O 1
ATOM 5951 N N . LYS C 1 171 ? 5.384 19.377 80.462 1.00 38.89 409 LYS C N 1
ATOM 5952 C CA . LYS C 1 171 ? 3.966 19.629 80.443 1.00 40.28 409 LYS C CA 1
ATOM 5953 C C . LYS C 1 171 ? 3.223 18.592 81.275 1.00 37.51 409 LYS C C 1
ATOM 5954 O O . LYS C 1 171 ? 3.139 17.484 80.872 1.00 38.21 409 LYS C O 1
ATOM 5960 N N . ARG C 1 172 ? 2.669 19.037 82.375 1.00 36.01 410 ARG C N 1
ATOM 5961 C CA . ARG C 1 172 ? 1.902 18.290 83.329 1.00 36.06 410 ARG C CA 1
ATOM 5962 C C . ARG C 1 172 ? 0.421 18.606 83.229 1.00 33.60 410 ARG C C 1
ATOM 5963 O O . ARG C 1 172 ? -0.156 19.559 83.613 1.00 35.87 410 ARG C O 1
ATOM 5971 N N . HIS C 1 173 ? -0.426 17.724 82.783 1.00 33.63 411 HIS C N 1
ATOM 5972 C CA . HIS C 1 173 ? -1.858 17.567 82.739 1.00 32.43 411 HIS C CA 1
ATOM 5973 C C . HIS C 1 173 ? -2.396 17.567 84.154 1.00 29.01 411 HIS C C 1
ATOM 5974 O O . HIS C 1 173 ? -2.160 16.630 84.906 1.00 31.44 411 HIS C O 1
ATOM 5981 N N . VAL C 1 174 ? -2.799 18.623 84.783 1.00 25.71 412 VAL C N 1
ATOM 5982 C CA . VAL C 1 174 ? -3.273 18.601 86.162 1.00 19.50 412 VAL C CA 1
ATOM 5983 C C . VAL C 1 174 ? -4.655 18.067 86.201 1.00 21.51 412 VAL C C 1
ATOM 5984 O O . VAL C 1 174 ? -5.098 17.307 87.001 1.00 18.43 412 VAL C O 1
ATOM 5988 N N . ALA C 1 175 ? -5.488 18.582 85.239 1.00 20.20 413 ALA C N 1
ATOM 5989 C CA . ALA C 1 175 ? -6.858 18.198 85.348 1.00 21.24 413 ALA C CA 1
ATOM 5990 C C . ALA C 1 175 ? -7.672 18.589 84.122 1.00 20.02 413 ALA C C 1
ATOM 5991 O O . ALA C 1 175 ? -7.245 19.392 83.246 1.00 21.45 413 ALA C O 1
ATOM 5993 N N . GLN C 1 176 ? -8.716 17.843 84.002 1.00 23.43 414 GLN C N 1
ATOM 5994 C CA . GLN C 1 176 ? -9.607 18.012 82.839 1.00 23.80 414 GLN C CA 1
ATOM 5995 C C . GLN C 1 176 ? -11.117 18.028 83.061 1.00 20.90 414 GLN C C 1
ATOM 5996 O O . GLN C 1 176 ? -11.498 17.463 84.094 1.00 17.03 414 GLN C O 1
ATOM 6002 N N . LEU C 1 177 ? -11.878 18.863 82.280 1.00 21.02 415 LEU C N 1
ATOM 6003 C CA . LEU C 1 177 ? -13.309 18.616 82.316 1.00 22.63 415 LEU C CA 1
ATOM 6004 C C . LEU C 1 177 ? -13.868 18.353 80.887 1.00 17.13 415 LEU C C 1
ATOM 6005 O O . LEU C 1 177 ? -13.391 18.924 79.993 1.00 21.55 415 LEU C O 1
ATOM 6010 N N . LEU C 1 178 ? -14.809 17.406 80.813 1.00 18.55 416 LEU C N 1
ATOM 6011 C CA . LEU C 1 178 ? -15.449 17.019 79.515 1.00 17.58 416 LEU C CA 1
ATOM 6012 C C . LEU C 1 178 ? -16.853 17.589 79.426 1.00 15.40 416 LEU C C 1
ATOM 6013 O O . LEU C 1 178 ? -17.596 17.493 80.351 1.00 16.19 416 LEU C O 1
ATOM 6018 N N . LEU C 1 179 ? -17.123 18.359 78.378 1.00 12.65 417 LEU C N 1
ATOM 6019 C CA . LEU C 1 179 ? -18.491 19.009 78.273 1.00 19.29 417 LEU C CA 1
ATOM 6020 C C . LEU C 1 179 ? -19.161 18.267 77.048 1.00 16.48 417 LEU C C 1
ATOM 6021 O O . LEU C 1 179 ? -18.583 18.455 75.927 1.00 16.29 417 LEU C O 1
ATOM 6026 N N . TYR C 1 180 ? -19.893 17.323 77.492 1.00 17.48 418 TYR C N 1
ATOM 6027 C CA . TYR C 1 180 ? -20.738 16.536 76.436 1.00 18.99 418 TYR C CA 1
ATOM 6028 C C . TYR C 1 180 ? -21.734 17.582 75.807 1.00 11.82 418 TYR C C 1
ATOM 6029 O O . TYR C 1 180 ? -22.579 18.139 76.509 1.00 9.65 418 TYR C O 1
ATOM 6038 N N . SER C 1 181 ? -21.695 17.720 74.509 1.00 15.71 419 SER C N 1
ATOM 6039 C CA . SER C 1 181 ? -22.514 18.822 73.849 1.00 17.97 419 SER C CA 1
ATOM 6040 C C . SER C 1 181 ? -23.392 18.200 72.687 1.00 16.78 419 SER C C 1
ATOM 6041 O O . SER C 1 181 ? -22.856 18.130 71.595 1.00 12.04 419 SER C O 1
ATOM 6044 N N . PRO C 1 182 ? -24.343 17.425 73.026 1.00 16.71 420 PRO C N 1
ATOM 6045 C CA . PRO C 1 182 ? -25.111 16.572 72.118 1.00 18.21 420 PRO C CA 1
ATOM 6046 C C . PRO C 1 182 ? -26.075 17.351 71.075 1.00 18.30 420 PRO C C 1
ATOM 6047 O O . PRO C 1 182 ? -26.269 16.710 70.058 1.00 20.93 420 PRO C O 1
ATOM 6051 N N . LYS C 1 183 ? -25.928 18.636 71.008 1.00 15.55 421 LYS C N 1
ATOM 6052 C CA . LYS C 1 183 ? -26.558 19.526 70.175 1.00 23.75 421 LYS C CA 1
ATOM 6053 C C . LYS C 1 183 ? -25.488 19.872 69.138 1.00 26.65 421 LYS C C 1
ATOM 6054 O O . LYS C 1 183 ? -25.885 20.523 68.240 1.00 25.59 421 LYS C O 1
ATOM 6060 N N . ASP C 1 184 ? -24.277 19.364 69.299 1.00 24.14 422 ASP C N 1
ATOM 6061 C CA . ASP C 1 184 ? -23.272 19.855 68.336 1.00 22.39 422 ASP C CA 1
ATOM 6062 C C . ASP C 1 184 ? -22.544 18.723 67.674 1.00 17.42 422 ASP C C 1
ATOM 6063 O O . ASP C 1 184 ? -22.663 17.518 68.104 1.00 20.46 422 ASP C O 1
ATOM 6068 N N . SER C 1 185 ? -21.717 19.156 66.704 1.00 16.06 423 SER C N 1
ATOM 6069 C CA . SER C 1 185 ? -21.038 17.958 66.211 1.00 20.08 423 SER C CA 1
ATOM 6070 C C . SER C 1 185 ? -19.893 17.563 67.116 1.00 22.23 423 SER C C 1
ATOM 6071 O O . SER C 1 185 ? -19.301 16.488 66.876 1.00 17.56 423 SER C O 1
ATOM 6074 N N . TYR C 1 186 ? -19.348 18.550 67.853 1.00 20.23 424 TYR C N 1
ATOM 6075 C CA . TYR C 1 186 ? -18.084 18.120 68.600 1.00 21.13 424 TYR C CA 1
ATOM 6076 C C . TYR C 1 186 ? -18.274 18.381 70.084 1.00 18.73 424 TYR C C 1
ATOM 6077 O O . TYR C 1 186 ? -19.081 19.160 70.435 1.00 16.65 424 TYR C O 1
ATOM 6086 N N . ASP C 1 187 ? -17.633 17.448 70.888 1.00 18.55 425 ASP C N 1
ATOM 6087 C CA . ASP C 1 187 ? -17.830 17.790 72.366 1.00 19.51 425 ASP C CA 1
ATOM 6088 C C . ASP C 1 187 ? -16.525 18.589 72.782 1.00 23.43 425 ASP C C 1
ATOM 6089 O O . ASP C 1 187 ? -15.658 18.996 71.934 1.00 17.32 425 ASP C O 1
ATOM 6094 N N . VAL C 1 188 ? -16.466 19.050 74.016 1.00 21.67 426 VAL C N 1
ATOM 6095 C CA . VAL C 1 188 ? -15.116 19.776 74.270 1.00 23.83 426 VAL C CA 1
ATOM 6096 C C . VAL C 1 188 ? -14.558 19.226 75.567 1.00 21.97 426 VAL C C 1
ATOM 6097 O O . VAL C 1 188 ? -15.252 18.746 76.379 1.00 19.84 426 VAL C O 1
ATOM 6101 N N . LYS C 1 189 ? -13.260 19.316 75.610 1.00 22.45 427 LYS C N 1
ATOM 6102 C CA . LYS C 1 189 ? -12.481 19.184 76.811 1.00 22.93 427 LYS C CA 1
ATOM 6103 C C . LYS C 1 189 ? -11.907 20.577 77.246 1.00 19.37 427 LYS C C 1
ATOM 6104 O O . LYS C 1 189 ? -11.245 21.258 76.517 1.00 19.49 427 LYS C O 1
ATOM 6110 N N . ILE C 1 190 ? -12.113 20.864 78.528 1.00 15.97 428 ILE C N 1
ATOM 6111 C CA . ILE C 1 190 ? -11.285 21.842 79.186 1.00 20.72 428 ILE C CA 1
ATOM 6112 C C . ILE C 1 190 ? -10.074 21.298 79.991 1.00 20.38 428 ILE C C 1
ATOM 6113 O O . ILE C 1 190 ? -10.188 20.364 80.848 1.00 20.43 428 ILE C O 1
ATOM 6118 N N . SER C 1 191 ? -8.887 21.634 79.703 1.00 21.63 429 SER C N 1
ATOM 6119 C CA . SER C 1 191 ? -7.635 21.170 80.310 1.00 25.46 429 SER C CA 1
ATOM 6120 C C . SER C 1 191 ? -6.916 22.372 81.088 1.00 24.18 429 SER C C 1
ATOM 6121 O O . SER C 1 191 ? -6.597 23.509 80.599 1.00 19.70 429 SER C O 1
ATOM 6124 N N . LEU C 1 192 ? -6.498 21.831 82.262 1.00 25.29 430 LEU C N 1
ATOM 6125 C CA . LEU C 1 192 ? -5.721 22.819 83.092 1.00 20.58 430 LEU C CA 1
ATOM 6126 C C . LEU C 1 192 ? -4.399 22.109 83.285 1.00 18.27 430 LEU C C 1
ATOM 6127 O O . LEU C 1 192 ? -4.231 20.995 83.819 1.00 19.20 430 LEU C O 1
ATOM 6132 N N . ASN C 1 193 ? -3.384 22.467 82.529 1.00 19.92 431 ASN C N 1
ATOM 6133 C CA . ASN C 1 193 ? -2.026 22.067 82.417 1.00 20.67 431 ASN C CA 1
ATOM 6134 C C . ASN C 1 193 ? -0.982 22.911 83.104 1.00 20.48 431 ASN C C 1
ATOM 6135 O O . ASN C 1 193 ? -1.144 24.106 83.319 1.00 23.18 431 ASN C O 1
ATOM 6140 N N . LEU C 1 194 ? 0.237 22.465 83.286 1.00 23.99 432 LEU C N 1
ATOM 6141 C CA . LEU C 1 194 ? 1.358 23.210 83.857 1.00 25.12 432 LEU C CA 1
ATOM 6142 C C . LEU C 1 194 ? 2.495 23.117 82.835 1.00 22.59 432 LEU C C 1
ATOM 6143 O O . LEU C 1 194 ? 2.797 21.984 82.444 1.00 29.08 432 LEU C O 1
ATOM 6148 N N . GLU C 1 195 ? 3.091 24.212 82.455 1.00 25.90 433 GLU C N 1
ATOM 6149 C CA . GLU C 1 195 ? 4.213 24.095 81.514 1.00 29.29 433 GLU C CA 1
ATOM 6150 C C . GLU C 1 195 ? 5.465 24.499 82.340 1.00 30.02 433 GLU C C 1
ATOM 6151 O O . GLU C 1 195 ? 5.749 25.684 82.546 1.00 25.16 433 GLU C O 1
ATOM 6157 N N . LEU C 1 196 ? 6.023 23.291 82.814 1.00 32.47 434 LEU C N 1
ATOM 6158 C CA . LEU C 1 196 ? 7.193 23.600 83.693 1.00 33.93 434 LEU C CA 1
ATOM 6159 C C . LEU C 1 196 ? 8.469 23.745 82.944 1.00 33.95 434 LEU C C 1
ATOM 6160 O O . LEU C 1 196 ? 8.966 23.029 82.128 1.00 30.99 434 LEU C O 1
ATOM 6165 N N . PRO C 1 197 ? 9.098 24.913 83.107 1.00 40.08 435 PRO C N 1
ATOM 6166 C CA . PRO C 1 197 ? 10.363 25.236 82.438 1.00 45.27 435 PRO C CA 1
ATOM 6167 C C . PRO C 1 197 ? 11.391 24.178 82.820 1.00 47.21 435 PRO C C 1
ATOM 6168 O O . PRO C 1 197 ? 11.374 23.676 83.941 1.00 40.81 435 PRO C O 1
ATOM 6172 N N . VAL C 1 198 ? 12.284 23.697 81.977 1.00 54.39 436 VAL C N 1
ATOM 6173 C CA . VAL C 1 198 ? 13.308 22.746 82.451 1.00 63.72 436 VAL C CA 1
ATOM 6174 C C . VAL C 1 198 ? 14.426 23.553 83.074 1.00 69.13 436 VAL C C 1
ATOM 6175 O O . VAL C 1 198 ? 14.775 24.506 82.400 1.00 68.41 436 VAL C O 1
ATOM 6179 N N . PRO C 1 199 ? 15.021 23.223 84.198 1.00 76.26 437 PRO C N 1
ATOM 6180 C CA . PRO C 1 199 ? 16.085 24.042 84.780 1.00 82.59 437 PRO C CA 1
ATOM 6181 C C . PRO C 1 199 ? 17.381 23.921 84.016 1.00 88.77 437 PRO C C 1
ATOM 6182 O O . PRO C 1 199 ? 17.450 23.027 83.144 1.00 88.96 437 PRO C O 1
ATOM 6186 N N . ASP C 1 200 ? 18.442 24.611 84.388 1.00 96.42 438 ASP C N 1
ATOM 6187 C CA . ASP C 1 200 ? 19.771 24.441 83.823 1.00 102.21 438 ASP C CA 1
ATOM 6188 C C . ASP C 1 200 ? 20.006 23.339 82.800 1.00 106.52 438 ASP C C 1
ATOM 6189 O O . ASP C 1 200 ? 20.662 23.663 81.798 1.00 107.39 438 ASP C O 1
ATOM 6191 N N . ASN C 1 201 ? 19.674 22.071 83.002 1.00 110.77 439 ASN C N 1
ATOM 6192 C CA . ASN C 1 201 ? 19.824 21.025 82.010 1.00 114.52 439 ASN C CA 1
ATOM 6193 C C . ASN C 1 201 ? 19.461 21.550 80.621 1.00 116.96 439 ASN C C 1
ATOM 6194 O O . ASN C 1 201 ? 18.278 21.513 80.267 1.00 116.57 439 ASN C O 1
ATOM 6199 N N . ASP C 1 202 ? 20.457 22.028 79.876 1.00 119.88 440 ASP C N 1
ATOM 6200 C CA . ASP C 1 202 ? 20.265 22.689 78.604 1.00 122.17 440 ASP C CA 1
ATOM 6201 C C . ASP C 1 202 ? 19.743 21.784 77.498 1.00 123.77 440 ASP C C 1
ATOM 6202 O O . ASP C 1 202 ? 20.151 20.636 77.391 1.00 123.77 440 ASP C O 1
ATOM 6204 N N . PRO C 1 203 ? 18.910 22.380 76.649 1.00 125.45 441 PRO C N 1
ATOM 6205 C CA . PRO C 1 203 ? 18.327 21.677 75.528 1.00 127.12 441 PRO C CA 1
ATOM 6206 C C . PRO C 1 203 ? 19.407 21.109 74.631 1.00 129.09 441 PRO C C 1
ATOM 6207 O O . PRO C 1 203 ? 19.456 19.894 74.440 1.00 128.77 441 PRO C O 1
ATOM 6211 N N . PRO C 1 204 ? 20.272 21.973 74.123 1.00 131.09 442 PRO C N 1
ATOM 6212 C CA . PRO C 1 204 ? 21.362 21.587 73.252 1.00 132.42 442 PRO C CA 1
ATOM 6213 C C . PRO C 1 204 ? 22.252 20.485 73.795 1.00 133.13 442 PRO C C 1
ATOM 6214 O O . PRO C 1 204 ? 22.502 19.448 73.179 1.00 133.21 442 PRO C O 1
ATOM 6218 N N . GLU C 1 205 ? 22.773 20.711 74.994 1.00 133.88 443 GLU C N 1
ATOM 6219 C CA . GLU C 1 205 ? 23.814 19.880 75.559 1.00 134.68 443 GLU C CA 1
ATOM 6220 C C . GLU C 1 205 ? 23.499 18.497 76.073 1.00 134.28 443 GLU C C 1
ATOM 6221 O O . GLU C 1 205 ? 24.493 17.868 76.507 1.00 134.85 443 GLU C O 1
ATOM 6227 N N . LYS C 1 206 ? 22.278 17.983 76.030 1.00 132.83 444 LYS C N 1
ATOM 6228 C CA . LYS C 1 206 ? 22.115 16.613 76.535 1.00 131.70 444 LYS C CA 1
ATOM 6229 C C . LYS C 1 206 ? 21.166 15.835 75.638 1.00 130.70 444 LYS C C 1
ATOM 6230 O O . LYS C 1 206 ? 21.163 14.612 75.519 1.00 130.42 444 LYS C O 1
ATOM 6236 N N . TYR C 1 207 ? 20.296 16.611 75.004 1.00 129.84 445 TYR C N 1
ATOM 6237 C CA . TYR C 1 207 ? 19.198 16.042 74.239 1.00 129.18 445 TYR C CA 1
ATOM 6238 C C . TYR C 1 207 ? 19.320 16.151 72.744 1.00 129.84 445 TYR C C 1
ATOM 6239 O O . TYR C 1 207 ? 18.894 15.208 72.057 1.00 129.95 445 TYR C O 1
ATOM 6248 N N . LYS C 1 208 ? 20.025 17.132 72.182 1.00 130.35 446 LYS C N 1
ATOM 6249 C CA . LYS C 1 208 ? 20.172 17.249 70.737 1.00 130.54 446 LYS C CA 1
ATOM 6250 C C . LYS C 1 208 ? 21.185 16.263 70.162 1.00 130.11 446 LYS C C 1
ATOM 6251 O O . LYS C 1 208 ? 21.820 16.494 69.134 1.00 130.18 446 LYS C O 1
ATOM 6257 N N . SER C 1 209 ? 21.341 15.126 70.805 1.00 129.12 447 SER C N 1
ATOM 6258 C CA . SER C 1 209 ? 22.169 13.997 70.513 1.00 127.92 447 SER C CA 1
ATOM 6259 C C . SER C 1 209 ? 21.432 12.675 70.743 1.00 127.05 447 SER C C 1
ATOM 6260 O O . SER C 1 209 ? 21.920 11.661 70.221 1.00 127.24 447 SER C O 1
ATOM 6263 N N . GLN C 1 210 ? 20.296 12.636 71.459 1.00 125.43 448 GLN C N 1
ATOM 6264 C CA . GLN C 1 210 ? 19.611 11.355 71.627 1.00 123.53 448 GLN C CA 1
ATOM 6265 C C . GLN C 1 210 ? 18.203 11.265 71.070 1.00 120.90 448 GLN C C 1
ATOM 6266 O O . GLN C 1 210 ? 17.635 12.234 70.589 1.00 120.40 448 GLN C O 1
ATOM 6272 N N . SER C 1 211 ? 17.665 10.047 71.033 1.00 118.16 449 SER C N 1
ATOM 6273 C CA . SER C 1 211 ? 16.429 9.691 70.364 1.00 115.84 449 SER C CA 1
ATOM 6274 C C . SER C 1 211 ? 15.074 9.958 71.006 1.00 112.94 449 SER C C 1
ATOM 6275 O O . SER C 1 211 ? 14.587 9.181 71.831 1.00 113.27 449 SER C O 1
ATOM 6278 N N . PRO C 1 212 ? 14.378 11.002 70.557 1.00 109.48 450 PRO C N 1
ATOM 6279 C CA . PRO C 1 212 ? 13.051 11.325 71.032 1.00 106.83 450 PRO C CA 1
ATOM 6280 C C . PRO C 1 212 ? 12.162 10.096 70.996 1.00 104.30 450 PRO C C 1
ATOM 6281 O O . PRO C 1 212 ? 12.392 9.247 70.131 1.00 104.45 450 PRO C O 1
ATOM 6285 N N . ILE C 1 213 ? 11.156 10.011 71.854 1.00 100.60 451 ILE C N 1
ATOM 6286 C CA . ILE C 1 213 ? 10.241 8.861 71.805 1.00 97.00 451 ILE C CA 1
ATOM 6287 C C . ILE C 1 213 ? 8.961 9.195 71.033 1.00 93.12 451 ILE C C 1
ATOM 6288 O O . ILE C 1 213 ? 8.114 8.357 70.724 1.00 92.44 451 ILE C O 1
ATOM 6293 N N . SER C 1 214 ? 8.754 10.453 70.718 1.00 88.47 452 SER C N 1
ATOM 6294 C CA . SER C 1 214 ? 7.599 10.966 70.009 1.00 85.04 452 SER C CA 1
ATOM 6295 C C . SER C 1 214 ? 8.059 12.271 69.361 1.00 83.28 452 SER C C 1
ATOM 6296 O O . SER C 1 214 ? 8.903 12.928 69.965 1.00 84.27 452 SER C O 1
ATOM 6299 N N . GLU C 1 215 ? 7.634 12.607 68.185 1.00 80.35 453 GLU C N 1
ATOM 6300 C CA . GLU C 1 215 ? 8.040 13.838 67.509 1.00 78.97 453 GLU C CA 1
ATOM 6301 C C . GLU C 1 215 ? 6.779 14.338 66.824 1.00 76.21 453 GLU C C 1
ATOM 6302 O O . GLU C 1 215 ? 6.041 13.436 66.393 1.00 77.44 453 GLU C O 1
ATOM 6308 N N . ARG C 1 216 ? 6.479 15.615 66.817 1.00 71.65 454 ARG C N 1
ATOM 6309 C CA . ARG C 1 216 ? 5.199 16.125 66.389 1.00 67.75 454 ARG C CA 1
ATOM 6310 C C . ARG C 1 216 ? 5.421 17.410 65.629 1.00 65.06 454 ARG C C 1
ATOM 6311 O O . ARG C 1 216 ? 5.989 18.375 66.115 1.00 67.49 454 ARG C O 1
ATOM 6319 N N . THR C 1 217 ? 5.066 17.417 64.375 1.00 60.16 455 THR C N 1
ATOM 6320 C CA . THR C 1 217 ? 5.143 18.634 63.590 1.00 55.46 455 THR C CA 1
ATOM 6321 C C . THR C 1 217 ? 3.825 19.360 63.741 1.00 52.47 455 THR C C 1
ATOM 6322 O O . THR C 1 217 ? 2.715 18.793 63.685 1.00 50.18 455 THR C O 1
ATOM 6326 N N . LYS C 1 218 ? 3.940 20.632 64.032 1.00 49.41 456 LYS C N 1
ATOM 6327 C CA . LYS C 1 218 ? 2.791 21.468 64.296 1.00 48.61 456 LYS C CA 1
ATOM 6328 C C . LYS C 1 218 ? 2.772 22.685 63.436 1.00 48.18 456 LYS C C 1
ATOM 6329 O O . LYS C 1 218 ? 3.478 23.637 63.671 1.00 50.19 456 LYS C O 1
ATOM 6335 N N . ASP C 1 219 ? 1.877 22.808 62.523 1.00 46.17 457 ASP C N 1
ATOM 6336 C CA . ASP C 1 219 ? 1.638 23.974 61.686 1.00 45.57 457 ASP C CA 1
ATOM 6337 C C . ASP C 1 219 ? 0.536 24.775 62.298 1.00 43.08 457 ASP C C 1
ATOM 6338 O O . ASP C 1 219 ? -0.687 24.508 62.136 1.00 45.55 457 ASP C O 1
ATOM 6343 N N . ARG C 1 220 ? 0.929 25.742 63.123 1.00 40.91 458 ARG C N 1
ATOM 6344 C CA . ARG C 1 220 ? -0.165 26.492 63.761 1.00 38.34 458 ARG C CA 1
ATOM 6345 C C . ARG C 1 220 ? -0.381 27.816 63.076 1.00 36.55 458 ARG C C 1
ATOM 6346 O O . ARG C 1 220 ? 0.609 28.383 62.620 1.00 37.23 458 ARG C O 1
ATOM 6354 N N . VAL C 1 221 ? -1.511 28.452 63.195 1.00 35.64 459 VAL C N 1
ATOM 6355 C CA . VAL C 1 221 ? -2.075 29.688 63.004 1.00 31.57 459 VAL C CA 1
ATOM 6356 C C . VAL C 1 221 ? -2.810 30.021 64.322 1.00 33.20 459 VAL C C 1
ATOM 6357 O O . VAL C 1 221 ? -3.624 29.153 64.694 1.00 33.98 459 VAL C O 1
ATOM 6361 N N . SER C 1 222 ? -2.483 31.171 64.975 1.00 32.84 460 SER C N 1
ATOM 6362 C CA . SER C 1 222 ? -3.077 31.597 66.231 1.00 34.54 460 SER C CA 1
ATOM 6363 C C . SER C 1 222 ? -3.788 32.907 66.069 1.00 33.37 460 SER C C 1
ATOM 6364 O O . SER C 1 222 ? -3.215 33.820 65.437 1.00 40.71 460 SER C O 1
ATOM 6367 N N . TYR C 1 223 ? -4.921 33.176 66.625 1.00 33.78 461 TYR C N 1
ATOM 6368 C CA . TYR C 1 223 ? -5.679 34.377 66.540 1.00 32.83 461 TYR C CA 1
ATOM 6369 C C . TYR C 1 223 ? -5.778 34.848 67.972 1.00 34.94 461 TYR C C 1
ATOM 6370 O O . TYR C 1 223 ? -6.277 34.079 68.760 1.00 36.17 461 TYR C O 1
ATOM 6379 N N . ILE C 1 224 ? -5.078 35.938 68.321 1.00 37.33 462 ILE C N 1
ATOM 6380 C CA . ILE C 1 224 ? -5.097 36.466 69.672 1.00 35.62 462 ILE C CA 1
ATOM 6381 C C . ILE C 1 224 ? -6.173 37.514 69.761 1.00 32.89 462 ILE C C 1
ATOM 6382 O O . ILE C 1 224 ? -6.212 38.233 68.776 1.00 34.20 462 ILE C O 1
ATOM 6387 N N . HIS C 1 225 ? -7.052 37.623 70.675 1.00 33.13 463 HIS C N 1
ATOM 6388 C CA . HIS C 1 225 ? -8.113 38.576 70.793 1.00 32.38 463 HIS C CA 1
ATOM 6389 C C . HIS C 1 225 ? -8.140 39.004 72.235 1.00 36.67 463 HIS C C 1
ATOM 6390 O O . HIS C 1 225 ? -8.960 38.902 73.199 1.00 38.19 463 HIS C O 1
ATOM 6397 N N . ASN C 1 226 ? -7.270 40.056 72.324 1.00 41.24 464 ASN C N 1
ATOM 6398 C CA . ASN C 1 226 ? -7.005 40.708 73.585 1.00 40.24 464 ASN C CA 1
ATOM 6399 C C . ASN C 1 226 ? -8.070 41.112 74.497 1.00 38.03 464 ASN C C 1
ATOM 6400 O O . ASN C 1 226 ? -8.081 40.931 75.755 1.00 35.11 464 ASN C O 1
ATOM 6405 N N . ASP C 1 227 ? -9.111 41.708 73.885 1.00 37.04 465 ASP C N 1
ATOM 6406 C CA . ASP C 1 227 ? -10.162 42.221 74.765 1.00 38.13 465 ASP C CA 1
ATOM 6407 C C . ASP C 1 227 ? -11.160 41.164 75.269 1.00 36.69 465 ASP C C 1
ATOM 6408 O O . ASP C 1 227 ? -12.104 41.508 75.996 1.00 35.88 465 ASP C O 1
ATOM 6413 N N . SER C 1 228 ? -10.931 39.876 74.988 1.00 33.26 466 SER C N 1
ATOM 6414 C CA . SER C 1 228 ? -11.900 38.912 75.586 1.00 35.27 466 SER C CA 1
ATOM 6415 C C . SER C 1 228 ? -10.959 37.912 76.307 1.00 35.67 466 SER C C 1
ATOM 6416 O O . SER C 1 228 ? -11.126 36.709 76.506 1.00 34.13 466 SER C O 1
ATOM 6419 N N . CYS C 1 229 ? -9.716 38.308 76.323 1.00 36.60 467 CYS C N 1
ATOM 6420 C CA . CYS C 1 229 ? -8.615 37.676 76.991 1.00 37.10 467 CYS C CA 1
ATOM 6421 C C . CYS C 1 229 ? -8.573 36.252 76.433 1.00 36.06 467 CYS C C 1
ATOM 6422 O O . CYS C 1 229 ? -8.359 35.412 77.294 1.00 35.75 467 CYS C O 1
ATOM 6425 N N . THR C 1 230 ? -8.767 36.122 75.119 1.00 33.74 468 THR C N 1
ATOM 6426 C CA . THR C 1 230 ? -8.614 34.722 74.636 1.00 27.80 468 THR C CA 1
ATOM 6427 C C . THR C 1 230 ? -7.691 34.625 73.490 1.00 27.79 468 THR C C 1
ATOM 6428 O O . THR C 1 230 ? -7.484 35.510 72.641 1.00 29.76 468 THR C O 1
ATOM 6432 N N . ARG C 1 231 ? -7.085 33.491 73.179 1.00 28.75 469 ARG C N 1
ATOM 6433 C CA . ARG C 1 231 ? -6.324 33.159 72.005 1.00 31.68 469 ARG C CA 1
ATOM 6434 C C . ARG C 1 231 ? -6.931 31.870 71.350 1.00 32.51 469 ARG C C 1
ATOM 6435 O O . ARG C 1 231 ? -7.171 30.846 72.076 1.00 30.80 469 ARG C O 1
ATOM 6443 N N . ILE C 1 232 ? -7.096 31.870 70.003 1.00 30.48 470 ILE C N 1
ATOM 6444 C CA . ILE C 1 232 ? -7.617 30.658 69.406 1.00 31.46 470 ILE C CA 1
ATOM 6445 C C . ILE C 1 232 ? -6.546 30.029 68.616 1.00 30.27 470 ILE C C 1
ATOM 6446 O O . ILE C 1 232 ? -6.121 30.859 67.756 1.00 35.16 470 ILE C O 1
ATOM 6451 N N . ASP C 1 233 ? -6.039 28.867 68.755 1.00 28.92 471 ASP C N 1
ATOM 6452 C CA . ASP C 1 233 ? -4.991 28.239 68.059 1.00 34.14 471 ASP C CA 1
ATOM 6453 C C . ASP C 1 233 ? -5.648 27.156 67.146 1.00 35.04 471 ASP C C 1
ATOM 6454 O O . ASP C 1 233 ? -6.445 26.345 67.607 1.00 33.26 471 ASP C O 1
ATOM 6459 N N . ILE C 1 234 ? -5.284 27.266 65.890 1.00 35.35 472 ILE C N 1
ATOM 6460 C CA . ILE C 1 234 ? -5.748 26.346 64.875 1.00 33.74 472 ILE C CA 1
ATOM 6461 C C . ILE C 1 234 ? -4.506 25.691 64.298 1.00 32.48 472 ILE C C 1
ATOM 6462 O O . ILE C 1 234 ? -3.753 26.392 63.592 1.00 37.40 472 ILE C O 1
ATOM 6467 N N . THR C 1 235 ? -4.343 24.395 64.527 1.00 26.96 473 THR C N 1
ATOM 6468 C CA . THR C 1 235 ? -3.230 23.663 64.144 1.00 32.29 473 THR C CA 1
ATOM 6469 C C . THR C 1 235 ? -3.362 22.275 63.564 1.00 34.09 473 THR C C 1
ATOM 6470 O O . THR C 1 235 ? -4.013 21.345 64.042 1.00 34.27 473 THR C O 1
ATOM 6474 N N . LYS C 1 236 ? -2.542 21.969 62.581 1.00 37.66 474 LYS C N 1
ATOM 6475 C CA . LYS C 1 236 ? -2.368 20.738 61.911 1.00 42.11 474 LYS C CA 1
ATOM 6476 C C . LYS C 1 236 ? -1.222 20.004 62.584 1.00 43.85 474 LYS C C 1
ATOM 6477 O O . LYS C 1 236 ? -0.173 20.631 62.459 1.00 45.04 474 LYS C O 1
ATOM 6483 N N . VAL C 1 237 ? -1.320 18.838 63.151 1.00 43.66 475 VAL C N 1
ATOM 6484 C CA . VAL C 1 237 ? -0.190 18.207 63.684 1.00 46.91 475 VAL C CA 1
ATOM 6485 C C . VAL C 1 237 ? 0.038 16.871 63.005 1.00 50.75 475 VAL C C 1
ATOM 6486 O O . VAL C 1 237 ? -0.918 16.164 62.686 1.00 51.94 475 VAL C O 1
ATOM 6490 N N . GLU C 1 238 ? 1.317 16.590 62.792 1.00 54.35 476 GLU C N 1
ATOM 6491 C CA . GLU C 1 238 ? 1.688 15.324 62.215 1.00 61.10 476 GLU C CA 1
ATOM 6492 C C . GLU C 1 238 ? 2.339 14.480 63.294 1.00 63.60 476 GLU C C 1
ATOM 6493 O O . GLU C 1 238 ? 3.346 14.856 63.861 1.00 63.05 476 GLU C O 1
ATOM 6499 N N . ASN C 1 239 ? 1.779 13.338 63.612 1.00 68.18 477 ASN C N 1
ATOM 6500 C CA . ASN C 1 239 ? 2.284 12.506 64.701 1.00 73.53 477 ASN C CA 1
ATOM 6501 C C . ASN C 1 239 ? 3.201 11.442 64.112 1.00 75.40 477 ASN C C 1
ATOM 6502 O O . ASN C 1 239 ? 2.834 10.314 63.828 1.00 75.92 477 ASN C O 1
ATOM 6507 N N . HIS C 1 240 ? 4.451 11.844 63.898 1.00 78.33 478 HIS C N 1
ATOM 6508 C CA . HIS C 1 240 ? 5.517 11.061 63.324 1.00 79.95 478 HIS C CA 1
ATOM 6509 C C . HIS C 1 240 ? 5.791 9.766 64.100 1.00 80.68 478 HIS C C 1
ATOM 6510 O O . HIS C 1 240 ? 6.844 9.146 63.802 1.00 81.63 478 HIS C O 1
ATOM 6517 N N . SER C 1 249 ? 2.715 9.124 59.212 1.00 86.71 487 SER C N 1
ATOM 6518 C CA . SER C 1 249 ? 2.607 10.290 60.128 1.00 86.16 487 SER C CA 1
ATOM 6519 C C . SER C 1 249 ? 1.138 10.667 60.292 1.00 85.43 487 SER C C 1
ATOM 6520 O O . SER C 1 249 ? 0.570 11.391 59.466 1.00 87.17 487 SER C O 1
ATOM 6523 N N . GLU C 1 250 ? 0.550 10.143 61.369 1.00 82.32 488 GLU C N 1
ATOM 6524 C CA . GLU C 1 250 ? -0.860 10.431 61.646 1.00 78.23 488 GLU C CA 1
ATOM 6525 C C . GLU C 1 250 ? -1.141 11.921 61.764 1.00 71.99 488 GLU C C 1
ATOM 6526 O O . GLU C 1 250 ? -0.307 12.660 62.267 1.00 71.30 488 GLU C O 1
ATOM 6532 N N . THR C 1 251 ? -2.252 12.404 61.188 1.00 65.07 489 THR C N 1
ATOM 6533 C CA . THR C 1 251 ? -2.539 13.814 61.177 1.00 58.60 489 THR C CA 1
ATOM 6534 C C . THR C 1 251 ? -3.781 14.112 61.989 1.00 53.44 489 THR C C 1
ATOM 6535 O O . THR C 1 251 ? -4.734 13.353 61.784 1.00 50.03 489 THR C O 1
ATOM 6539 N N . THR C 1 252 ? -3.730 15.186 62.768 1.00 46.15 490 THR C N 1
ATOM 6540 C CA . THR C 1 252 ? -4.906 15.580 63.488 1.00 39.25 490 THR C CA 1
ATOM 6541 C C . THR C 1 252 ? -5.101 17.047 63.154 1.00 36.94 490 THR C C 1
ATOM 6542 O O . THR C 1 252 ? -4.097 17.701 62.828 1.00 35.08 490 THR C O 1
ATOM 6546 N N . HIS C 1 253 ? -6.365 17.433 63.289 1.00 31.65 491 HIS C N 1
ATOM 6547 C CA . HIS C 1 253 ? -6.776 18.797 63.112 1.00 29.40 491 HIS C CA 1
ATOM 6548 C C . HIS C 1 253 ? -7.208 19.251 64.493 1.00 32.28 491 HIS C C 1
ATOM 6549 O O . HIS C 1 253 ? -8.194 18.689 65.022 1.00 31.98 491 HIS C O 1
ATOM 6556 N N . GLU C 1 254 ? -6.463 20.262 65.112 1.00 32.23 492 GLU C N 1
ATOM 6557 C CA . GLU C 1 254 ? -6.773 20.751 66.427 1.00 29.98 492 GLU C CA 1
ATOM 6558 C C . GLU C 1 254 ? -7.151 22.160 66.520 1.00 28.72 492 GLU C C 1
ATOM 6559 O O . GLU C 1 254 ? -6.624 23.146 65.946 1.00 30.87 492 GLU C O 1
ATOM 6565 N N . VAL C 1 255 ? -8.229 22.404 67.322 1.00 21.39 493 VAL C N 1
ATOM 6566 C CA . VAL C 1 255 ? -8.784 23.685 67.587 1.00 25.03 493 VAL C CA 1
ATOM 6567 C C . VAL C 1 255 ? -8.816 23.833 69.111 1.00 25.43 493 VAL C C 1
ATOM 6568 O O . VAL C 1 255 ? -9.503 23.127 69.828 1.00 24.20 493 VAL C O 1
ATOM 6572 N N . GLU C 1 256 ? -8.028 24.822 69.572 1.00 28.67 494 GLU C N 1
ATOM 6573 C CA . GLU C 1 256 ? -7.866 25.058 71.039 1.00 29.29 494 GLU C CA 1
ATOM 6574 C C . GLU C 1 256 ? -8.074 26.494 71.345 1.00 26.46 494 GLU C C 1
ATOM 6575 O O . GLU C 1 256 ? -7.702 27.396 70.557 1.00 29.46 494 GLU C O 1
ATOM 6581 N N . LEU C 1 257 ? -8.849 26.961 72.306 1.00 23.31 495 LEU C N 1
ATOM 6582 C CA . LEU C 1 257 ? -9.083 28.262 72.718 1.00 23.80 495 LEU C CA 1
ATOM 6583 C C . LEU C 1 257 ? -8.427 28.240 74.217 1.00 27.96 495 LEU C C 1
ATOM 6584 O O . LEU C 1 257 ? -8.859 27.471 75.138 1.00 26.44 495 LEU C O 1
ATOM 6589 N N . GLU C 1 258 ? -7.597 29.218 74.433 1.00 27.98 496 GLU C N 1
ATOM 6590 C CA . GLU C 1 258 ? -6.791 29.460 75.644 1.00 30.27 496 GLU C CA 1
ATOM 6591 C C . GLU C 1 258 ? -7.122 30.707 76.368 1.00 27.08 496 GLU C C 1
ATOM 6592 O O . GLU C 1 258 ? -7.362 31.766 75.773 1.00 29.29 496 GLU C O 1
ATOM 6598 N N . ILE C 1 259 ? -7.429 30.709 77.687 1.00 27.72 497 ILE C N 1
ATOM 6599 C CA . ILE C 1 259 ? -7.638 31.849 78.505 1.00 26.77 497 ILE C CA 1
ATOM 6600 C C . ILE C 1 259 ? -6.247 32.492 78.817 1.00 25.78 497 ILE C C 1
ATOM 6601 O O . ILE C 1 259 ? -5.210 31.851 78.730 1.00 27.61 497 ILE C O 1
ATOM 6606 N N . ASN C 1 260 ? -6.189 33.824 78.944 1.00 29.57 498 ASN C N 1
ATOM 6607 C CA . ASN C 1 260 ? -4.825 34.445 79.230 1.00 30.20 498 ASN C CA 1
ATOM 6608 C C . ASN C 1 260 ? -4.222 33.995 80.594 1.00 25.57 498 ASN C C 1
ATOM 6609 O O . ASN C 1 260 ? -4.958 34.381 81.562 1.00 22.94 498 ASN C O 1
ATOM 6614 N N . THR C 1 261 ? -3.170 33.219 80.815 1.00 27.53 499 THR C N 1
ATOM 6615 C CA . THR C 1 261 ? -2.846 32.911 82.242 1.00 30.18 499 THR C CA 1
ATOM 6616 C C . THR C 1 261 ? -2.868 34.047 83.254 1.00 24.19 499 THR C C 1
ATOM 6617 O O . THR C 1 261 ? -3.462 34.244 84.359 1.00 26.05 499 THR C O 1
ATOM 6621 N N . PRO C 1 262 ? -2.127 35.195 82.959 1.00 29.59 500 PRO C N 1
ATOM 6622 C CA . PRO C 1 262 ? -1.989 36.431 83.767 1.00 29.42 500 PRO C CA 1
ATOM 6623 C C . PRO C 1 262 ? -3.240 37.062 84.206 1.00 29.41 500 PRO C C 1
ATOM 6624 O O . PRO C 1 262 ? -3.625 37.380 85.352 1.00 24.35 500 PRO C O 1
ATOM 6628 N N . ALA C 1 263 ? -4.197 37.131 83.233 1.00 28.79 501 ALA C N 1
ATOM 6629 C CA . ALA C 1 263 ? -5.547 37.635 83.486 1.00 26.09 501 ALA C CA 1
ATOM 6630 C C . ALA C 1 263 ? -6.256 36.648 84.410 1.00 23.69 501 ALA C C 1
ATOM 6631 O O . ALA C 1 263 ? -7.030 36.973 85.321 1.00 23.00 501 ALA C O 1
ATOM 6633 N N . LEU C 1 264 ? -6.020 35.297 84.128 1.00 22.19 502 LEU C N 1
ATOM 6634 C CA . LEU C 1 264 ? -6.797 34.408 85.042 1.00 22.83 502 LEU C CA 1
ATOM 6635 C C . LEU C 1 264 ? -6.235 34.497 86.484 1.00 24.22 502 LEU C C 1
ATOM 6636 O O . LEU C 1 264 ? -7.008 34.556 87.428 1.00 23.75 502 LEU C O 1
ATOM 6641 N N . LEU C 1 265 ? -4.861 34.461 86.476 1.00 26.14 503 LEU C N 1
ATOM 6642 C CA . LEU C 1 265 ? -4.251 34.522 87.927 1.00 28.48 503 LEU C CA 1
ATOM 6643 C C . LEU C 1 265 ? -4.534 35.747 88.784 1.00 28.62 503 LEU C C 1
ATOM 6644 O O . LEU C 1 265 ? -5.061 35.841 89.948 1.00 30.82 503 LEU C O 1
ATOM 6649 N N . ASN C 1 266 ? -4.606 36.834 88.087 1.00 30.03 504 ASN C N 1
ATOM 6650 C CA . ASN C 1 266 ? -5.058 38.096 88.659 1.00 34.76 504 ASN C CA 1
ATOM 6651 C C . ASN C 1 266 ? -6.419 37.984 89.226 1.00 34.85 504 ASN C C 1
ATOM 6652 O O . ASN C 1 266 ? -6.625 38.447 90.307 1.00 34.44 504 ASN C O 1
ATOM 6657 N N . ALA C 1 267 ? -7.418 37.535 88.341 1.00 29.48 505 ALA C N 1
ATOM 6658 C CA . ALA C 1 267 ? -8.741 37.501 88.902 1.00 28.88 505 ALA C CA 1
ATOM 6659 C C . ALA C 1 267 ? -8.901 36.536 90.052 1.00 24.71 505 ALA C C 1
ATOM 6660 O O . ALA C 1 267 ? -9.768 36.691 90.877 1.00 27.60 505 ALA C O 1
ATOM 6662 N N . PHE C 1 268 ? -8.236 35.353 89.848 1.00 25.97 506 PHE C N 1
ATOM 6663 C CA . PHE C 1 268 ? -8.233 34.423 90.932 1.00 26.52 506 PHE C CA 1
ATOM 6664 C C . PHE C 1 268 ? -7.643 35.120 92.212 1.00 27.68 506 PHE C C 1
ATOM 6665 O O . PHE C 1 268 ? -8.351 35.036 93.157 1.00 22.54 506 PHE C O 1
ATOM 6673 N N . ASP C 1 269 ? -6.538 35.885 92.072 1.00 30.18 507 ASP C N 1
ATOM 6674 C CA . ASP C 1 269 ? -6.128 36.527 93.373 1.00 35.42 507 ASP C CA 1
ATOM 6675 C C . ASP C 1 269 ? -7.071 37.573 93.927 1.00 39.67 507 ASP C C 1
ATOM 6676 O O . ASP C 1 269 ? -7.228 37.604 95.140 1.00 38.56 507 ASP C O 1
ATOM 6681 N N . ASN C 1 270 ? -7.999 38.162 93.139 1.00 39.38 508 ASN C N 1
ATOM 6682 C CA . ASN C 1 270 ? -9.014 39.029 93.574 1.00 39.98 508 ASN C CA 1
ATOM 6683 C C . ASN C 1 270 ? -10.345 38.501 93.911 1.00 42.70 508 ASN C C 1
ATOM 6684 O O . ASN C 1 270 ? -11.210 39.236 94.362 1.00 42.51 508 ASN C O 1
ATOM 6689 N N . ILE C 1 271 ? -10.580 37.194 93.878 1.00 44.12 509 ILE C N 1
ATOM 6690 C CA . ILE C 1 271 ? -11.865 36.611 94.240 1.00 48.56 509 ILE C CA 1
ATOM 6691 C C . ILE C 1 271 ? -12.535 36.997 95.532 1.00 49.67 509 ILE C C 1
ATOM 6692 O O . ILE C 1 271 ? -13.779 37.159 95.507 1.00 47.08 509 ILE C O 1
ATOM 6697 N N . THR C 1 272 ? -11.862 36.964 96.678 1.00 49.58 510 THR C N 1
ATOM 6698 C CA . THR C 1 272 ? -12.542 37.273 97.922 1.00 55.01 510 THR C CA 1
ATOM 6699 C C . THR C 1 272 ? -12.872 38.749 98.079 1.00 57.56 510 THR C C 1
ATOM 6700 O O . THR C 1 272 ? -13.840 39.132 98.743 1.00 60.45 510 THR C O 1
ATOM 6704 N N . ASN C 1 273 ? -12.131 39.622 97.464 1.00 58.12 511 ASN C N 1
ATOM 6705 C CA . ASN C 1 273 ? -12.360 41.059 97.478 1.00 60.21 511 ASN C CA 1
ATOM 6706 C C . ASN C 1 273 ? -13.285 41.524 96.368 1.00 60.22 511 ASN C C 1
ATOM 6707 O O . ASN C 1 273 ? -14.163 42.370 96.592 1.00 60.47 511 ASN C O 1
ATOM 6712 N N . ASP C 1 274 ? -13.219 41.007 95.143 1.00 56.64 512 ASP C N 1
ATOM 6713 C CA . ASP C 1 274 ? -14.184 41.278 94.093 1.00 53.35 512 ASP C CA 1
ATOM 6714 C C . ASP C 1 274 ? -14.357 40.101 93.116 1.00 47.64 512 ASP C C 1
ATOM 6715 O O . ASP C 1 274 ? -13.618 39.939 92.115 1.00 43.42 512 ASP C O 1
ATOM 6720 N N . SER C 1 275 ? -15.302 39.197 93.436 1.00 42.63 513 SER C N 1
ATOM 6721 C CA . SER C 1 275 ? -15.613 38.035 92.586 1.00 39.97 513 SER C CA 1
ATOM 6722 C C . SER C 1 275 ? -15.884 38.336 91.104 1.00 40.64 513 SER C C 1
ATOM 6723 O O . SER C 1 275 ? -15.656 37.525 90.209 1.00 37.41 513 SER C O 1
ATOM 6726 N N . LYS C 1 276 ? -16.542 39.478 90.791 1.00 40.31 514 LYS C N 1
ATOM 6727 C CA . LYS C 1 276 ? -16.944 39.777 89.455 1.00 39.93 514 LYS C CA 1
ATOM 6728 C C . LYS C 1 276 ? -15.808 39.655 88.498 1.00 37.82 514 LYS C C 1
ATOM 6729 O O . LYS C 1 276 ? -16.029 39.135 87.406 1.00 35.48 514 LYS C O 1
ATOM 6735 N N . GLU C 1 277 ? -14.576 40.057 88.776 1.00 32.19 515 GLU C N 1
ATOM 6736 C CA . GLU C 1 277 ? -13.615 39.883 87.732 1.00 34.26 515 GLU C CA 1
ATOM 6737 C C . GLU C 1 277 ? -13.594 38.343 87.311 1.00 31.64 515 GLU C C 1
ATOM 6738 O O . GLU C 1 277 ? -13.179 37.990 86.185 1.00 30.37 515 GLU C O 1
ATOM 6744 N N . TYR C 1 278 ? -13.477 37.512 88.366 1.00 27.93 516 TYR C N 1
ATOM 6745 C CA . TYR C 1 278 ? -13.217 36.135 88.116 1.00 29.91 516 TYR C CA 1
ATOM 6746 C C . TYR C 1 278 ? -14.449 35.507 87.303 1.00 24.06 516 TYR C C 1
ATOM 6747 O O . TYR C 1 278 ? -14.184 34.947 86.268 1.00 22.46 516 TYR C O 1
ATOM 6756 N N . ALA C 1 279 ? -15.572 35.568 87.840 1.00 24.35 517 ALA C N 1
ATOM 6757 C CA . ALA C 1 279 ? -16.885 35.234 87.265 1.00 28.66 517 ALA C CA 1
ATOM 6758 C C . ALA C 1 279 ? -16.970 35.714 85.788 1.00 31.39 517 ALA C C 1
ATOM 6759 O O . ALA C 1 279 ? -17.227 34.803 84.954 1.00 26.54 517 ALA C O 1
ATOM 6761 N N . SER C 1 280 ? -16.540 36.931 85.399 1.00 26.41 518 SER C N 1
ATOM 6762 C CA . SER C 1 280 ? -16.482 37.306 84.063 1.00 28.08 518 SER C CA 1
ATOM 6763 C C . SER C 1 280 ? -15.479 36.690 83.154 1.00 30.09 518 SER C C 1
ATOM 6764 O O . SER C 1 280 ? -15.888 36.569 82.020 1.00 28.46 518 SER C O 1
ATOM 6767 N N . LEU C 1 281 ? -14.294 36.367 83.671 1.00 29.82 519 LEU C N 1
ATOM 6768 C CA . LEU C 1 281 ? -13.298 35.917 82.733 1.00 26.46 519 LEU C CA 1
ATOM 6769 C C . LEU C 1 281 ? -13.766 34.462 82.353 1.00 22.38 519 LEU C C 1
ATOM 6770 O O . LEU C 1 281 ? -13.478 34.171 81.190 1.00 21.29 519 LEU C O 1
ATOM 6775 N N . ILE C 1 282 ? -14.492 33.850 83.310 1.00 18.85 520 ILE C N 1
ATOM 6776 C CA . ILE C 1 282 ? -14.832 32.452 82.921 1.00 24.00 520 ILE C CA 1
ATOM 6777 C C . ILE C 1 282 ? -15.958 32.146 81.917 1.00 24.71 520 ILE C C 1
ATOM 6778 O O . ILE C 1 282 ? -15.939 31.548 80.839 1.00 22.67 520 ILE C O 1
ATOM 6783 N N . ARG C 1 283 ? -16.938 33.029 82.095 1.00 22.45 521 ARG C N 1
ATOM 6784 C CA . ARG C 1 283 ? -18.103 33.517 81.381 1.00 28.06 521 ARG C CA 1
ATOM 6785 C C . ARG C 1 283 ? -17.799 33.865 79.944 1.00 25.35 521 ARG C C 1
ATOM 6786 O O . ARG C 1 283 ? -18.212 33.213 78.949 1.00 24.52 521 ARG C O 1
ATOM 6794 N N . THR C 1 284 ? -16.731 34.635 79.799 1.00 23.87 522 THR C N 1
ATOM 6795 C CA . THR C 1 284 ? -16.395 35.034 78.485 1.00 22.87 522 THR C CA 1
ATOM 6796 C C . THR C 1 284 ? -15.666 33.953 77.851 1.00 25.22 522 THR C C 1
ATOM 6797 O O . THR C 1 284 ? -15.657 33.761 76.648 1.00 22.53 522 THR C O 1
ATOM 6801 N N . PHE C 1 285 ? -14.897 33.143 78.573 1.00 24.27 523 PHE C N 1
ATOM 6802 C CA . PHE C 1 285 ? -14.090 32.069 78.013 1.00 20.80 523 PHE C CA 1
ATOM 6803 C C . PHE C 1 285 ? -15.055 31.019 77.284 1.00 22.85 523 PHE C C 1
ATOM 6804 O O . PHE C 1 285 ? -14.721 30.462 76.259 1.00 18.81 523 PHE C O 1
ATOM 6812 N N . LEU C 1 286 ? -16.031 30.679 78.054 1.00 19.70 524 LEU C N 1
ATOM 6813 C CA . LEU C 1 286 ? -17.188 29.909 77.813 1.00 21.89 524 LEU C CA 1
ATOM 6814 C C . LEU C 1 286 ? -18.196 30.445 76.687 1.00 23.49 524 LEU C C 1
ATOM 6815 O O . LEU C 1 286 ? -18.479 29.664 75.724 1.00 24.12 524 LEU C O 1
ATOM 6820 N N . ASN C 1 287 ? -18.311 31.745 76.673 1.00 23.25 525 ASN C N 1
ATOM 6821 C CA . ASN C 1 287 ? -19.015 32.350 75.522 1.00 24.40 525 ASN C CA 1
ATOM 6822 C C . ASN C 1 287 ? -18.263 32.184 74.247 1.00 27.91 525 ASN C C 1
ATOM 6823 O O . ASN C 1 287 ? -18.908 31.751 73.233 1.00 28.73 525 ASN C O 1
ATOM 6828 N N . ASN C 1 288 ? -16.954 32.321 74.171 1.00 21.96 526 ASN C N 1
ATOM 6829 C CA . ASN C 1 288 ? -16.202 32.131 73.012 1.00 26.90 526 ASN C CA 1
ATOM 6830 C C . ASN C 1 288 ? -16.035 30.684 72.652 1.00 28.29 526 ASN C C 1
ATOM 6831 O O . ASN C 1 288 ? -15.737 30.330 71.522 1.00 25.13 526 ASN C O 1
ATOM 6836 N N . GLY C 1 289 ? -16.006 29.766 73.653 1.00 22.09 527 GLY C N 1
ATOM 6837 C CA . GLY C 1 289 ? -15.834 28.368 73.293 1.00 21.48 527 GLY C CA 1
ATOM 6838 C C . GLY C 1 289 ? -17.250 28.069 72.574 1.00 23.36 527 GLY C C 1
ATOM 6839 O O . GLY C 1 289 ? -17.190 27.289 71.620 1.00 21.36 527 GLY C O 1
ATOM 6840 N N . THR C 1 290 ? -18.310 28.528 73.122 1.00 21.56 528 THR C N 1
ATOM 6841 C CA . THR C 1 290 ? -19.646 28.319 72.554 1.00 23.03 528 THR C CA 1
ATOM 6842 C C . THR C 1 290 ? -19.728 28.856 71.129 1.00 24.96 528 THR C C 1
ATOM 6843 O O . THR C 1 290 ? -20.117 28.043 70.226 1.00 24.60 528 THR C O 1
ATOM 6847 N N . ILE C 1 291 ? -19.339 30.111 70.881 1.00 24.38 529 ILE C N 1
ATOM 6848 C CA . ILE C 1 291 ? -19.298 30.562 69.467 1.00 25.09 529 ILE C CA 1
ATOM 6849 C C . ILE C 1 291 ? -18.646 29.592 68.559 1.00 28.81 529 ILE C C 1
ATOM 6850 O O . ILE C 1 291 ? -19.258 29.276 67.462 1.00 26.38 529 ILE C O 1
ATOM 6855 N N . ILE C 1 292 ? -17.469 29.112 68.892 1.00 22.95 530 ILE C N 1
ATOM 6856 C CA . ILE C 1 292 ? -16.746 28.260 68.033 1.00 22.90 530 ILE C CA 1
ATOM 6857 C C . ILE C 1 292 ? -17.515 26.871 67.856 1.00 24.73 530 ILE C C 1
ATOM 6858 O O . ILE C 1 292 ? -17.430 26.324 66.750 1.00 23.07 530 ILE C O 1
ATOM 6863 N N . ARG C 1 293 ? -18.080 26.331 68.930 1.00 20.54 531 ARG C N 1
ATOM 6864 C CA . ARG C 1 293 ? -18.727 25.047 68.991 1.00 22.50 531 ARG C CA 1
ATOM 6865 C C . ARG C 1 293 ? -19.963 25.034 67.916 1.00 20.84 531 ARG C C 1
ATOM 6866 O O . ARG C 1 293 ? -19.757 24.201 67.072 1.00 16.15 531 ARG C O 1
ATOM 6874 N N . ARG C 1 294 ? -20.757 26.061 68.084 1.00 23.14 532 ARG C N 1
ATOM 6875 C CA . ARG C 1 294 ? -21.906 26.416 67.330 1.00 24.34 532 ARG C CA 1
ATOM 6876 C C . ARG C 1 294 ? -21.608 26.736 65.861 1.00 30.25 532 ARG C C 1
ATOM 6877 O O . ARG C 1 294 ? -22.226 26.018 64.976 1.00 29.82 532 ARG C O 1
ATOM 6885 N N . LYS C 1 295 ? -20.577 27.449 65.533 1.00 26.01 533 LYS C N 1
ATOM 6886 C CA . LYS C 1 295 ? -20.021 27.647 64.238 1.00 25.42 533 LYS C CA 1
ATOM 6887 C C . LYS C 1 295 ? -19.583 26.336 63.705 1.00 29.84 533 LYS C C 1
ATOM 6888 O O . LYS C 1 295 ? -19.994 26.008 62.553 1.00 30.50 533 LYS C O 1
ATOM 6894 N N . LEU C 1 296 ? -18.803 25.484 64.357 1.00 28.53 534 LEU C N 1
ATOM 6895 C CA . LEU C 1 296 ? -18.420 24.177 63.783 1.00 28.92 534 LEU C CA 1
ATOM 6896 C C . LEU C 1 296 ? -19.724 23.290 63.600 1.00 29.13 534 LEU C C 1
ATOM 6897 O O . LEU C 1 296 ? -19.670 22.446 62.659 1.00 31.29 534 LEU C O 1
ATOM 6902 N N . SER C 1 297 ? -20.759 23.377 64.334 1.00 25.18 535 SER C N 1
ATOM 6903 C CA . SER C 1 297 ? -21.966 22.564 64.148 1.00 28.64 535 SER C CA 1
ATOM 6904 C C . SER C 1 297 ? -22.791 23.065 62.885 1.00 28.87 535 SER C C 1
ATOM 6905 O O . SER C 1 297 ? -22.823 22.345 61.845 1.00 25.00 535 SER C O 1
ATOM 6908 N N . SER C 1 298 ? -22.764 24.407 62.692 1.00 30.40 536 SER C N 1
ATOM 6909 C CA . SER C 1 298 ? -23.533 25.061 61.661 1.00 31.26 536 SER C CA 1
ATOM 6910 C C . SER C 1 298 ? -22.738 24.834 60.399 1.00 34.88 536 SER C C 1
ATOM 6911 O O . SER C 1 298 ? -23.437 24.835 59.446 1.00 35.12 536 SER C O 1
ATOM 6914 N N . LEU C 1 299 ? -21.547 24.399 60.213 1.00 39.16 537 LEU C N 1
ATOM 6915 C CA . LEU C 1 299 ? -20.895 24.106 58.970 1.00 43.29 537 LEU C CA 1
ATOM 6916 C C . LEU C 1 299 ? -21.068 22.619 58.721 1.00 46.52 537 LEU C C 1
ATOM 6917 O O . LEU C 1 299 ? -20.656 22.200 57.672 1.00 47.96 537 LEU C O 1
ATOM 6922 N N . SER C 1 300 ? -21.395 21.833 59.728 1.00 51.02 538 SER C N 1
ATOM 6923 C CA . SER C 1 300 ? -21.423 20.378 59.572 1.00 55.47 538 SER C CA 1
ATOM 6924 C C . SER C 1 300 ? -22.701 19.969 58.838 1.00 59.37 538 SER C C 1
ATOM 6925 O O . SER C 1 300 ? -22.780 18.891 58.303 1.00 58.16 538 SER C O 1
ATOM 6928 N N . TYR C 1 301 ? -23.682 20.842 58.780 1.00 62.68 539 TYR C N 1
ATOM 6929 C CA . TYR C 1 301 ? -24.966 20.809 58.208 1.00 67.87 539 TYR C CA 1
ATOM 6930 C C . TYR C 1 301 ? -25.063 21.445 56.832 1.00 71.44 539 TYR C C 1
ATOM 6931 O O . TYR C 1 301 ? -24.481 22.471 56.434 1.00 73.70 539 TYR C O 1
#

GO terms:
  GO:0004651 polynucleotide 5'-phosphatase activity (F, IDA)
  GO:0031533 mRNA capping enzyme complex (C, IGI)
  GO:1900182 positive regulation of protein localization to nucleus (P, IMP)
  GO:0032968 positive regulation of transcription elongation by RNA polymerase II (P, IMP)
  GO:0031533 mRNA capping enzyme complex (C, IPI)
  GO:0006370 7-methylguanosine mRNA capping (P, IPI)
  GO:0005515 protein binding (F, IPI)
  GO:0006370 7-methylguanosine mRNA capping (P, IDA)

Secondary structure (DSSP, 8-state):
--S----GGG-------PPEE--SSS--SS-SSTTSEEPPPHHHHHHHHHHHHHHHTS-TTTGGGEEEEEEEEEEE-SS-SSB---SB-S-EEE--TT-EEEE---HHHHHHHHHHHHHHHTSGGGTTTEEEEEEEEEEEEEE----EEEEEEESSS----EEEEEEEEEEEEEE-TTSS-EEEEEEEEEEE--SS-HHHHHTTS--S-EEEEEEEEEEEGGGTEEEEEEEEEE--EEEEEEEEEE-HHHHHHHHHTTTT-THHHHHHHHHHHHHHHHHHHHHHHTT-/--S----GGG-------PPEE--SSS--SS-SSTTSEEPPPHHHHHHHHHHHHHHHHS-TTTGGGEEEEEEEE--B-SSSSSB---SB-S-EEE--TT-B------HHHHHHHHHHHHHHHTSGGGTTT--EEEEEEEEEEEE----EEEEEEETTS----EEEEEEEEEEEEEE-TTSS-EEEEEEEEEEEPPSS-HHHHHTTS--S-EEEEEEEEEEEGGGTEEEEEEEEEE--EEEEEEEEEE-HHHHHHHHHTTTT-HHHHHHHHHHHHHHHHHHHHHHHHTT-/--S----GGG-------PPEE--SSS--SS-SSTTSEE---HHHHHHHHHHHHHHHHS-GGGGGGEEEEEEEEEEE-SS-SSBP--S--S-EEE--TT-EEEE---HHHHHHHHHHHHHHHS-GGGTTT-EEEEEEEEEEEEE----EEEEEEESSS-----EEEEEEEEEEEEE-TTSS-EEEEEEEEEEEP-SS-HHHHHTTS--SEEEEEEEEEEEEGGGTEEEEEEEEEE--EEEEEEEEEE-HHHHHHHHHHTTT-THHHHHHHHHHHHHHHHHHHHHHHTT-

Foldseek 3Di:
DQQAADALVGDDDPQDQAFAAQDPDDPDPDQCDPVRGPDDDPQLVVLLRVVLSLLSNDHNVQLLQKWKKKWKFAWDAPPDPDGDDPPDAAKDWDDDPRTDGDRFDDVVLLVVVVVVVVVVCPDPVNVPFKDKDKFKWKWFWDADVHFIWTWIATDVDRDGPAIWGKAFRDKIWIRGNVFVITMITTIMGTHGDPPPDCPPPPVPDDGPWMKIKTWMKIAGVVLQKIWIWIWMQTVHDIGTMIMIIHHSVQCSVVSVCCNVHSNSNSSSSVSSVVVVVVVRRSSRVVVD/DQQAADALVPDDDDFDQDFAAQDPDPPDPDQCDVVRTPHDDPQLVVVLRVVLNLLRNDHNVQLLQKWKKKWKFAKAAPPDDDGDDPPDAAKHWDDDPHTDTDHFDDVVLLVVVVVVVVVVCPDPVNVPFKDKDWFKWKWFWDADVHFIWIWIAGDVDRHGPAIWGKAFRDKIWIHGNVFPITMMITIIGTGGDPPPDPCPPPVPDDTPWMKIKTWMWIAGPVLQKIWIWIWIATVHDIGTMIMMIGHSVQQVVQSVCCNVHSNSNSSNSVSNVVVVCVSRVSSRVVVD/DQQAADQLVPDDDDQDQDFAAQPPPVPDPDQCDPVRTPDDPPALVVVLVVVLNLLSNDHNVQLLQKWKKKKKFAWDAPPDDDGDDDPDAAKDWDDDPRTDTDHFDDPVLLVVVVVVVVVVCPDPVNVPFKDKDWFKWKWFWDQDPHFIWIWIQGDVDRDTPAIFGKAFRDKIWIHGNLFDITMMITIIGTGGDPPPDPPPPPVPDDTPWMKIKGWMKMQGPVLQKIWIWIWIATVHDIGTMIMIIHNSVQQVVQSVCCNVDSVSNSRNSVSSVVVVVVSRVSSRVVVD

Organism: Saccharomyces cerevisiae (strain ATCC 204508 / S288c) (NCBI:txid559292)

Radius of gyration: 36.98 Å; Cα contacts (8 Å, |Δi|>4): 1787; chains: 3; bounding box: 72×113×88 Å

Nearest PDB structures (foldseek):
  1d8h-assembly2_C  TM=1.002E+00  e=4.091E-52  Saccharomyces cerevisiae
  3kyh-assembly1_B  TM=9.223E-01  e=3.643E-42  Saccharomyces cerevisiae
  4pn0-assembly2_D  TM=8.864E-01  e=1.117E-20  Schizosaccharomyces pombe
  4pn0-assembly2_C  TM=8.894E-01  e=1.166E-19  Schizosaccharomyces pombe
  4pn0-assembly1_A  TM=8.867E-01  e=1.708E-19  Schizosaccharomyces pombe

Solvent-accessible surface area: 42943 Å² total; per-residue (Å²): 37,79,186,161,63,28,62,92,220,39,37,191,172,105,12,92,14,102,19,60,105,24,66,75,8,116,148,64,186,21,20,18,0,6,61,50,46,56,14,10,42,7,19,12,53,12,0,0,25,44,0,7,16,0,0,29,28,9,22,46,130,60,12,81,61,7,14,0,10,4,18,0,0,47,0,35,33,71,192,37,114,102,69,8,132,12,39,7,42,0,19,0,6,7,71,64,153,99,10,90,7,82,26,54,6,70,25,35,20,6,81,58,0,26,167,43,0,77,32,35,11,126,63,119,149,25,105,81,58,24,64,70,77,106,35,18,27,68,7,6,27,23,131,61,82,109,112,92,2,57,3,16,31,45,53,99,49,54,142,31,60,62,23,10,16,43,116,135,60,25,85,24,13,4,10,0,36,81,10,40,20,0,1,30,0,5,0,1,14,46,33,70,24,90,105,46,32,34,74,155,133,19,121,88,136,93,44,100,52,50,86,11,15,25,45,27,1,1,36,3,116,74,1,28,3,63,0,7,5,0,55,0,16,42,84,75,133,39,15,16,10,0,21,0,50,3,68,20,89,30,0,23,80,0,0,47,54,2,84,128,51,12,113,61,0,0,32,9,0,36,5,0,17,21,0,1,16,14,0,10,49,58,1,9,67,43,45,227,39,76,186,159,67,19,65,88,213,43,37,195,177,107,8,93,14,95,16,64,92,25,64,71,9,111,135,76,174,21,19,7,0,12,61,55,38,64,14,13,46,6,17,12,53,11,0,0,25,44,0,5,15,0,0,23,28,11,22,43,130,62,11,78,64,7,16,0,6,4,14,0,0,43,0,38,33,65,194,38,116,104,70,13,132,14,40,7,38,0,17,0,7,7,70,68,152,97,8,84,4,86,24,56,5,70,47,51,22,7,119,62,0,24,164,43,0,75,32,32,12,123,63,122,151,19,111,75,58,26,52,67,76,104,34,70,28,88,6,7,27,20,135,63,81,123,109,104,0,47,3,12,34,44,93,168,88,60,182,29,57,65,20,8,20,49,114,134,61,22,86,20,9,2,6,0,35,82,8,36,24,0,1,30,0,8,0,1,13,49,34,71,27,96,107,42,35,31,62,157,121,14,119,86,128,87,50,92,49,55,82,30,14,66,49,22,0,1,32,2,101,69,1,27,4,67,0,5,8,0,84,0,50,48,105,100,125,59,8,26,11,0,20,0,43,4,57,22,92,29,0,25,79,0,0,54,52,2,90,125,57,9,111,67,0,0,31,7,0,33,4,0,15,18,0,0,15,13,0,6,56,63,0,10,69,43,52,225,37,81,192,156,66,22,64,89,216,39,39,196,173,105,6,96,14,100,14,74,97,35,123,88,67,141,122,105,186,138,89,65,30,192,121,60,43,78,94,23,94,120,27,12,91,42,0,0,37,42,0,4,16,1,0,27,27,12,19,41,135,61,11,76,63,6,19,2,4,6,18,1,0,44,0,33,31,65,192,34,117,103,69,13,128,32,138,73,90,70,40,42,45,24,115,87,155,98,11,86,5,82,25,58,7,66,57,49,19,8,115,63,0,24,159,66,5,71,35,55,10,109,55,63,158,32,14,10,91,38,11,41,5,89,13,74,32,86,5,5,28,22,131,59,80,116,107,109,0,50,0,12,35,35,95,172,96,54,109,29,53,63,21,7,18,47,115,135,54,29,83,20,12,3,7,0,40,154,15,36,23,0,1,29,0,8,0,3,12,42,33,73,25,97,106,52,29,33,65,153,135,16,120,89,131,88,47,93,45,52,77,37,16,61,43,28,1,1,19,34,46,53,22,41,8,59,16,5,4,1,76,0,55,47,108,95,127,55,12,24,9,0,25,0,43,6,58,26,80,27,0,26,83,0,0,49,55,3,88,116,58,10,112,73,0,0,47,17,0,34,46,1,17,89,33,0,32,89,7,14,142,55,0,11,72,48,52,229

B-factor: mean 45.31, std 27.03, range [8.13, 136.53]

CATH classification: 3.20.100.10

Sequence (864 aa):
HMYRNVPIWAQKWKPTIKALQSINVKDLKIDPSFLNIIPDDDLTKSVQDWVYATIYSIAPELRSFIELEMKFGVIIDAKGPDRVNPPVSSQCVFTELDAHLTPNIDASLFKELSKYIRGISEVTENTGKFSIIESQTRDSVYRVGPRFLRMSTDIKTGRVGQFIEKRHVAQLLLYSPKDSYDVKISLNLELPVPDNDPPEKYKSQSPISERTKDRVSYIHNDSCTRIDITKVENHSETTHEVELEINTPALLNAFDNITNDSKEYASLIRTFLNNGTIIRRKLSSLSYHMYRNVPIWAQKWKPTIKALQSINVKDLKIDPSFLNIIPDDDLTKSVQDWVYATIYSIAPELRSFIELEMKFGVIIDAKGPDRVNPPVSSQCVFTELDAHLTPNIDASLFKELSKYIRGISEVTENTGKFSIIESQTRDSVYRVGPRFLRMSTDIKTGRVGQFIEKRHVAQLLLYSPKDSYDVKISLNLELPVPDNDPPEKYKSQSPISERTKDRVSYIHNDSCTRIDITKVENHSETTHEVELEINTPALLNAFDNITNDSKEYASLIRTFLNNGTIIRRKLSSLSYHMYRNVPIWAQKWKPTIKALQSINVKDLKIDPSFLNIIPDDDLTKSVQDWVYATIYSIAPELRSFIELEMKFGVIIDAKGPDRVNPPVSSQCVFTELDAHLTPNIDASLFKELSKYIRGISEVTENTGKFSIIESQTRDSVYRVGPRFLRMSTDIKTGRVGQFIEKRHVAQLLLYSPKDSYDVKISLNLELPVPDNDPPEKYKSQSPISERTKDRVSYIHNDSCTRIDITKVENHSETTHEVELEINTPALLNAFDNITNDSKEYASLIRTFLNNGTIIRRKLSSLSY

InterPro domains:
  IPR004206 mRNA triphosphatase Cet1-like [PF02940] (279-497)
  IPR004206 mRNA triphosphatase Cet1-like [cd07470] (283-530)
  IPR033469 CYTH-like domain superfamily [SSF55154] (240-538)
  IPR037009 mRNA triphosphatase Cet1-like superfamily [G3DSA:3.20.100.10] (239-549)
  IPR040343 RNA 5'-triphosphatase Cet1/Ctl1 [PTHR28118] (15-535)